Protein AF-0000000087538076 (afdb_homodimer)

InterPro domains:
  IPR010619 Threonine/serine exporter-like, N-terminal domain [PF06738] (10-247)
  IPR024528 Threonine/Serine exporter, ThrE [PF12821] (266-392)
  IPR050539 ThrE Dicarboxylate/Amino Acid Exporter [PTHR34390] (3-248)

Foldseek 3Di:
DPVQLVVVLLVLLLLQLLQQPDAFQVSLLLSVLLLVLQPWQAWDWDDASQKIWIWTAHPVGDIDIDMDGHDHHAHAQQLNFLSLVLSVVCNVPVDDSVVSVVSSCVSVPDDADDLVLLLLLQQLQLLLQLVQLPFDPLLSVLSNVLSNVCSVVLVVVVVPDDQLLQSLQVSLQVSLLSLVVCVVVVSGDQSPSSSLSNLLSQQCLVLQLSLLLCVLVVVNNNSVVSNVSRLSNLLSNLNSNLVNCVVVVPDDPDATHGHPDPVSNLVSLLSSLLSVLSNSVPDDCLSVLLSVLQSVLVVQLVVVCVVPVDLLQSLLQSLLSQLLSLVVVCVVVVGDSCSNRRSSSSVLRLSSLSNQLSNCVVVVPVVSNVVSVVVNVSSSVSSSNSNVVSVVVVVVVCVVVVHDDGCPRPVSNPPPPDDDD/DPVQLVVVLLVLLLLQLLQQPDDFQVSLQLSVLLLVLQPWQAWDWDDASFKIWIWTADPVGDIDIDMDGHDHHAHAQQLNFLSLVLSVVCNVPVDDSVVSVVSSCVSVPPDADDLVLLLLLQQLQLLLQLVQLAFDPLLSVLSNVLSNVLSVVLVVVVVVDVQLLQSLLQSLQVSLLSLVVCVVVVSGDDSPSSSLSNLLSQQCLVLQLSLLLCVVVVNNNNSVVSNVSRLSNLLSNLNNNVVNCVVVVPDDPDATHGHPDPVSNLVSLLSSLLSVLSNSVPDDCLSVLLSVLQSVLVVQLVVVCVVPVDLLQSLLQSLLSQLLSLVVVCVVVVGDSCSNRSSNSSVLRLSSLSNQLSNCVVVVPVVSNVVSVVVNVSSSVSNSNSNVVSVVVSVVVCVVVVHDDRCPRPVSNDPPPPDPD

Organism: NCBI:txid88431

Secondary structure (DSSP, 8-state):
--HHHHHHHHHHHHHHHHHTT--HHHHHHHHHHHHHHTT-SEEEEEEETTEEEEEEE-TTS-EEEEEEE-------HHHHHHHHHHHHHHHHH---HHHHHHHHHHHHTSPPPPHHHHHHHHHHHHHHHHHHTT--HHHHHHHHHHHHHHHHHHHHHHTT---HHHHHHHHHHHHHHHHHHHHHTTS-S-HHHHHHHHHHHH--HHHHHHHHHHHHTT-HHHHHHHHHHHHHHHHHHHHHHHHHHHHHT----PPP---S-HHHHHHHHHHHHHHHHHHTT--THHHHHHHHHHHHHHHHHHHHHHHS--HHHHHHHHHHHHHHHHHHHHHHHTS-HHHHHHHHTGGG--HHHHHHHHHHHHTT-HHHHHHHHHHHHHHHHHHHHHHHHHHHHHHHHHHHTT--S--TTTTS-S-------/--HHHHHHHHHHHHHHHHHTT--HHHHHHHHHHHHHHTT-SEEEEEEETTEEEEEEE-TTS-EEEEEEE-------HHHHHHHHHHHHHHHHH---HHHHHHHHHHHHTSPPPPHHHHHHHHHHHHHHHHHHTT--HHHHHHHHHHHHHHHHHHHHHHHH---HHHHHHHHHHHHHHHHHHHHHTTS-S-HHHHHHHHHHHH--HHHHHHHHHHHHTT-HHHHHHHHHHHHHHHHHHHHHHHHHHHHHT----PPP---S-HHHHHHHHHHHHHHHHHHTT--THHHHHHHHHHHHHHHHHHHHHHHS--HHHHHHHHHHHHHHHHHHHHHHHTS-HHHHHHHHTGGG--HHHHHHHHHHHHTT-HHHHHHHHHHHHHHHHHHHHHHHHHHHHHHHHHHHTT--S--TTGGGG--------

Solvent-accessible surface area (backbone atoms only — not comparable to full-atom values): 41420 Å² total; per-residue (Å²): 131,59,63,70,50,41,53,50,52,54,48,50,53,49,48,52,29,48,31,18,58,50,53,58,71,58,48,52,40,50,48,51,48,43,43,50,51,72,47,40,64,42,68,26,66,44,70,46,84,54,35,39,39,38,21,37,25,40,79,88,66,50,76,49,57,54,73,45,80,43,67,90,61,70,50,27,39,43,54,30,43,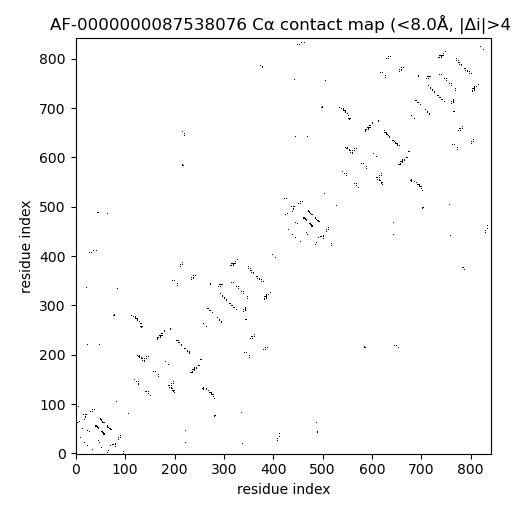52,48,52,51,46,50,52,47,41,41,73,63,53,61,51,53,65,57,48,49,52,56,49,50,55,57,74,67,48,82,74,82,58,68,66,50,45,47,49,9,34,28,28,24,12,23,17,32,10,38,22,30,46,34,50,73,56,30,34,53,52,25,35,53,44,19,49,46,46,45,57,52,43,58,58,41,58,79,74,43,86,49,51,36,60,49,34,15,51,51,30,21,54,42,40,45,53,45,52,49,32,38,77,70,64,58,34,82,54,61,59,25,34,49,51,11,44,44,54,65,70,39,45,37,60,34,36,53,50,8,49,45,28,39,69,70,68,35,43,68,47,10,48,53,26,34,50,50,28,50,42,29,24,41,13,30,28,48,15,35,49,52,38,27,64,74,65,73,52,84,80,83,70,76,85,46,67,32,87,46,62,68,56,29,44,51,22,42,21,44,12,29,35,9,42,26,37,57,31,42,42,60,74,70,56,35,56,54,20,23,52,39,23,31,50,23,50,50,45,24,53,54,41,31,70,77,46,86,34,71,47,60,15,40,17,54,20,30,24,47,38,40,43,50,12,51,52,49,16,63,76,67,72,38,62,38,62,68,40,30,60,33,18,46,50,85,72,46,57,36,66,33,49,35,42,25,34,34,16,59,76,69,70,35,66,67,49,24,52,55,26,44,51,53,36,50,37,47,50,49,18,35,42,52,12,37,48,52,33,49,53,48,49,50,52,52,30,52,74,68,73,44,89,83,77,60,67,72,68,74,59,68,61,74,81,78,75,74,82,128,130,59,63,69,50,39,54,51,50,55,47,49,53,50,49,52,29,48,32,18,56,50,53,58,71,60,49,51,40,50,49,51,48,43,44,49,52,72,48,40,66,41,67,47,76,48,71,48,85,52,35,38,38,40,38,37,23,41,79,88,66,50,75,49,58,50,51,42,55,43,67,91,61,68,52,28,40,42,54,29,43,51,48,51,51,48,50,52,46,41,41,74,63,53,62,52,52,66,57,46,49,52,55,49,50,54,59,73,67,47,82,73,82,60,67,66,51,45,47,49,8,34,27,30,23,13,23,17,33,11,38,23,29,46,33,50,71,56,30,33,53,52,27,35,53,43,19,49,46,45,44,58,50,43,59,58,41,55,79,73,40,86,45,52,36,60,49,33,15,52,49,32,21,55,43,40,45,52,45,51,51,33,36,76,70,63,56,36,80,55,61,56,25,35,48,50,11,44,43,54,65,68,37,45,37,61,32,36,51,51,7,50,42,28,39,75,70,67,36,51,68,47,8,48,43,25,33,49,51,27,51,42,27,23,40,14,30,28,49,15,37,49,53,36,27,65,74,66,72,52,86,80,82,70,75,82,48,68,32,89,46,63,70,54,30,44,51,22,42,22,44,12,27,33,10,42,26,36,57,32,41,41,61,75,70,57,34,56,52,19,22,52,39,24,33,51,24,48,50,46,23,53,54,40,29,70,76,46,86,34,70,47,60,15,39,16,53,20,30,25,48,36,41,43,50,12,52,52,50,16,63,76,66,74,38,62,36,64,68,39,31,61,31,18,45,49,86,71,47,56,35,67,33,49,35,43,25,33,33,16,49,76,69,69,34,69,68,50,26,51,56,27,44,52,52,35,52,46,47,47,50,19,34,37,51,12,37,48,52,32,51,54,50,50,49,52,51,31,54,74,68,74,45,87,85,76,59,66,74,68,70,62,66,60,75,83,76,75,73,84,121

Radius of gyration: 28.63 Å; Cα contacts (8 Å, |Δi|>4): 1433; chains: 2; bounding box: 67×78×79 Å

Nearest PDB structures (foldseek):
  6me7-assembly2_B  TM=1.342E-01  e=9.933E-01  Escherichia coli
  5sv0-assembly2_J  TM=1.977E-01  e=4.620E+00  Escherichia coli DH1
  8fbi-assembly1_A-3  TM=2.857E-01  e=5.546E+00  synthetic construct
  6me7-assembly2_B  TM=1.331E-01  e=7.066E-01  Escherichia coli

pLDDT: mean 87.01, std 11.73, range [17.33, 97.19]

Sequence (842 aa):
MNYNKIVQGILDIGEAMLQSGAENFRLEDSFYRMCRSYGFKRSDVFVIPSNIQVTVETPEGEIITQIRHIESSEPNFDQLDYLNNLCRYVCQHTPDENEMREKYLEVINREPQKRITRYAAGIMGGTGFAVFFGCNLRDAVIAFIVSVMIVAVGDWLAKRESNLLVYNGILAFISEVIIIGALKMGIAEHPDRIMIGIVMLLISGLSTTNGIRDLLQRDFISGFINIMNSFLGAAGIAFGIGLAIILFHEGYSDHFILNHSVPIQLLSCTVACTGFALWFKIRGKQVWYNSIGAFFTWAIYVAVYAVKPSNFMATMIAAGFVGFYAFIMSRVNKAPSTIFLTASVFPLIPGPNLYYVMYGCVSQDPQMVFDETIILLATCLAIAFGFIIVDVASRSIMHAMKREYHIGKSALNLPLIGGKKMNYNKIVQGILDIGEAMLQSGAENFRLEDSFYRMCRSYGFKRSDVFVIPSNIQVTVETPEGEIITQIRHIESSEPNFDQLDYLNNLCRYVCQHTPDENEMREKYLEVINREPQKRITRYAAGIMGGTGFAVFFGCNLRDAVIAFIVSVMIVAVGDWLAKRESNLLVYNGILAFISEVIIIGALKMGIAEHPDRIMIGIVMLLISGLSTTNGIRDLLQRDFISGFINIMNSFLGAAGIAFGIGLAIILFHEGYSDHFILNHSVPIQLLSCTVACTGFALWFKIRGKQVWYNSIGAFFTWAIYVAVYAVKPSNFMATMIAAGFVGFYAFIMSRVNKAPSTIFLTASVFPLIPGPNLYYVMYGCVSQDPQMVFDETIILLATCLAIAFGFIIVDVASRSIMHAMKREYHIGKSALNLPLIGGKK

Structure (mmCIF, N/CA/C/O backbone):
data_AF-0000000087538076-model_v1
#
loop_
_entity.id
_entity.type
_entity.pdbx_description
1 polymer 'Threonine/serine exporter family protein'
#
loop_
_atom_site.group_PDB
_atom_site.id
_atom_site.type_symbol
_atom_site.label_atom_id
_atom_site.label_alt_id
_atom_site.label_comp_id
_atom_site.label_asym_id
_atom_site.label_entity_id
_atom_site.label_seq_id
_atom_site.pdbx_PDB_ins_code
_atom_site.Cartn_x
_atom_site.Cartn_y
_atom_site.Cartn_z
_atom_site.occupancy
_atom_site.B_iso_or_equiv
_atom_site.auth_seq_id
_atom_site.auth_comp_id
_atom_site.auth_asym_id
_atom_site.auth_atom_id
_atom_site.pdbx_PDB_model_num
ATOM 1 N N . MET A 1 1 ? -38.938 -4.645 -2.133 1 84.25 1 MET A N 1
ATOM 2 C CA . MET A 1 1 ? -37.531 -5.027 -2.143 1 84.25 1 MET A CA 1
ATOM 3 C C . MET A 1 1 ? -36.906 -4.895 -0.751 1 84.25 1 MET A C 1
ATOM 5 O O . MET A 1 1 ? -37.125 -3.893 -0.067 1 84.25 1 MET A O 1
ATOM 9 N N . ASN A 1 2 ? -36.469 -6.043 -0.233 1 92.06 2 ASN A N 1
ATOM 10 C CA . ASN A 1 2 ? -35.781 -6.043 1.061 1 92.06 2 ASN A CA 1
ATOM 11 C C . ASN A 1 2 ? -34.312 -5.664 0.923 1 92.06 2 ASN A C 1
ATOM 13 O O . ASN A 1 2 ? -33.5 -6.5 0.558 1 92.06 2 ASN A O 1
ATOM 17 N N . TYR A 1 3 ? -34.031 -4.438 1.271 1 93.56 3 TYR A N 1
ATOM 18 C CA . TYR A 1 3 ? -32.688 -3.904 1.05 1 93.56 3 TYR A CA 1
ATOM 19 C C . TYR A 1 3 ? -31.672 -4.629 1.915 1 93.56 3 TYR A C 1
ATOM 21 O O . TYR A 1 3 ? -30.516 -4.785 1.52 1 93.56 3 TYR A O 1
ATOM 29 N N . ASN A 1 4 ? -32.062 -5.102 3.068 1 94.38 4 ASN A N 1
ATOM 30 C CA . ASN A 1 4 ? -31.141 -5.871 3.914 1 94.38 4 ASN A CA 1
ATOM 31 C C . ASN A 1 4 ? -30.688 -7.152 3.225 1 94.38 4 ASN A C 1
ATOM 33 O O . ASN A 1 4 ? -29.5 -7.492 3.256 1 94.38 4 ASN A O 1
ATOM 37 N N . LYS A 1 5 ? -31.641 -7.742 2.607 1 95.44 5 LYS A N 1
ATOM 38 C CA . LYS A 1 5 ? -31.328 -8.992 1.921 1 95.44 5 LYS A CA 1
ATOM 39 C C . LYS A 1 5 ? -30.562 -8.734 0.629 1 95.44 5 LYS A C 1
ATOM 41 O O . LYS A 1 5 ? -29.703 -9.531 0.235 1 95.44 5 LYS A O 1
ATOM 46 N N . ILE A 1 6 ? -30.859 -7.645 -0.021 1 95.44 6 ILE A N 1
ATOM 47 C CA . ILE A 1 6 ? -30.125 -7.258 -1.219 1 95.44 6 ILE A CA 1
ATOM 48 C C . ILE A 1 6 ? -28.656 -7.031 -0.868 1 95.44 6 ILE A C 1
ATOM 50 O O . ILE A 1 6 ? -27.75 -7.531 -1.557 1 95.44 6 ILE A O 1
ATOM 54 N N . VAL A 1 7 ? -28.391 -6.328 0.25 1 95.69 7 VAL A N 1
ATOM 55 C CA . VAL A 1 7 ? -27.016 -6.07 0.698 1 95.69 7 VAL A CA 1
ATOM 56 C C . VAL A 1 7 ? -26.344 -7.391 1.058 1 95.69 7 VAL A C 1
ATOM 58 O O . VAL A 1 7 ? -25.172 -7.598 0.734 1 95.69 7 VAL A O 1
ATOM 61 N N . GLN A 1 8 ? -27.078 -8.273 1.666 1 96.19 8 GLN A N 1
ATOM 62 C CA . GLN A 1 8 ? -26.547 -9.594 1.994 1 96.19 8 GLN A CA 1
ATOM 63 C C . GLN A 1 8 ? -26.125 -10.352 0.734 1 96.19 8 GLN A C 1
ATOM 65 O O . GLN A 1 8 ? -25.078 -10.984 0.704 1 96.19 8 GLN A O 1
ATOM 70 N N . GLY A 1 9 ? -27.031 -10.312 -0.247 1 95.62 9 GLY A N 1
ATOM 71 C CA . GLY A 1 9 ? -26.719 -10.961 -1.51 1 95.62 9 GLY A CA 1
ATOM 72 C C . GLY A 1 9 ? -25.484 -10.398 -2.191 1 95.62 9 GLY A C 1
ATOM 73 O O . GLY A 1 9 ? -24.656 -11.148 -2.717 1 95.62 9 GLY A O 1
ATOM 74 N N . ILE A 1 10 ? -25.359 -9.086 -2.211 1 95.62 10 ILE A N 1
ATOM 75 C CA . ILE A 1 10 ? -24.188 -8.414 -2.791 1 95.62 10 ILE A CA 1
ATOM 76 C C . ILE A 1 10 ? -22.922 -8.859 -2.059 1 95.62 10 ILE A C 1
ATOM 78 O O . ILE A 1 10 ? -21.906 -9.125 -2.688 1 95.62 10 ILE A O 1
ATOM 82 N N . LEU A 1 11 ? -23 -8.984 -0.754 1 96.31 11 LEU A N 1
ATOM 83 C CA . LEU A 1 11 ? -21.859 -9.414 0.056 1 96.31 11 LEU A CA 1
ATOM 84 C C . LEU A 1 11 ? -21.5 -10.867 -0.229 1 96.31 11 LEU A C 1
ATOM 86 O O . LEU A 1 11 ? -20.328 -11.242 -0.22 1 96.31 11 LEU A O 1
ATOM 90 N N . ASP A 1 12 ? -22.516 -11.68 -0.452 1 96.19 12 ASP A N 1
ATOM 91 C CA . ASP A 1 12 ? -22.25 -13.07 -0.811 1 96.19 12 ASP A CA 1
ATOM 92 C C . ASP A 1 12 ? -21.453 -13.164 -2.109 1 96.19 12 ASP A C 1
ATOM 94 O O . ASP A 1 12 ? -20.5 -13.938 -2.205 1 96.19 12 ASP A O 1
ATOM 98 N N . ILE A 1 13 ? -21.922 -12.375 -3.078 1 96.19 13 ILE A N 1
ATOM 99 C CA . ILE A 1 13 ? -21.234 -12.344 -4.363 1 96.19 13 ILE A CA 1
ATOM 100 C C . ILE A 1 13 ? -19.797 -11.875 -4.164 1 96.19 13 ILE A C 1
ATOM 102 O O . ILE A 1 13 ? -18.859 -12.492 -4.688 1 96.19 13 ILE A O 1
ATOM 106 N N . GLY A 1 14 ? -19.594 -10.828 -3.391 1 95.44 14 GLY A N 1
ATOM 107 C CA . GLY A 1 14 ? -18.266 -10.32 -3.115 1 95.44 14 GLY A CA 1
ATOM 108 C C . GLY A 1 14 ? -17.375 -11.32 -2.395 1 95.44 14 GLY A C 1
ATOM 109 O O . GLY A 1 14 ? -16.188 -11.453 -2.713 1 95.44 14 GLY A O 1
ATOM 110 N N . GLU A 1 15 ? -17.938 -11.969 -1.414 1 95.62 15 GLU A N 1
ATOM 111 C CA . GLU A 1 15 ? -17.203 -13 -0.675 1 95.62 15 GLU A CA 1
ATOM 112 C C . GLU A 1 15 ? -16.703 -14.102 -1.605 1 95.62 15 GLU A C 1
ATOM 114 O O . GLU A 1 15 ? -15.547 -14.5 -1.539 1 95.62 15 GLU A O 1
ATOM 119 N N . ALA A 1 16 ? -17.594 -14.531 -2.445 1 95 16 ALA A N 1
ATOM 120 C CA . ALA A 1 16 ? -17.25 -15.586 -3.389 1 95 16 ALA A CA 1
ATOM 121 C C . ALA A 1 16 ? -16.188 -15.117 -4.375 1 95 16 ALA A C 1
ATOM 123 O O . ALA A 1 16 ? -15.289 -15.875 -4.75 1 95 16 ALA A O 1
ATOM 124 N N . MET A 1 17 ? -16.281 -13.898 -4.785 1 94.19 17 MET A N 1
ATOM 125 C CA . MET A 1 17 ? -15.305 -13.336 -5.715 1 94.19 17 MET A CA 1
ATOM 126 C C .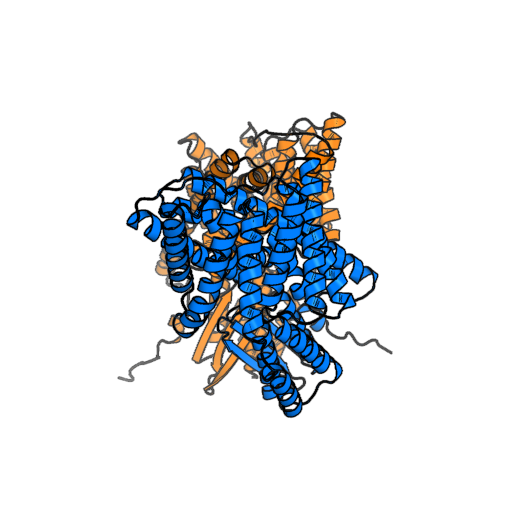 MET A 1 17 ? -13.922 -13.289 -5.074 1 94.19 17 MET A C 1
ATOM 128 O O . MET A 1 17 ? -12.93 -13.68 -5.695 1 94.19 17 MET A O 1
ATOM 132 N N . LEU A 1 18 ? -13.875 -12.836 -3.867 1 91.19 18 LEU A N 1
ATOM 133 C CA . LEU A 1 18 ? -12.602 -12.758 -3.154 1 91.19 18 LEU A CA 1
ATOM 134 C C . LEU A 1 18 ? -12 -14.141 -2.955 1 91.19 18 LEU A C 1
ATOM 136 O O . LEU A 1 18 ? -10.797 -14.336 -3.133 1 91.19 18 LEU A O 1
ATOM 140 N N . GLN A 1 19 ? -12.812 -15.055 -2.611 1 90.75 19 GLN A N 1
ATOM 141 C CA . GLN A 1 19 ? -12.359 -16.422 -2.398 1 90.75 19 GLN A CA 1
ATOM 142 C C . GLN A 1 19 ? -11.852 -17.047 -3.697 1 90.75 19 GLN A C 1
ATOM 144 O O . GLN A 1 19 ? -10.984 -17.922 -3.676 1 90.75 19 GLN A O 1
ATOM 149 N N . SER A 1 20 ? -12.422 -16.562 -4.789 1 91.5 20 SER A N 1
ATOM 150 C CA . SER A 1 20 ? -12.062 -17.109 -6.09 1 91.5 20 SER A CA 1
ATOM 151 C C . SER A 1 20 ? -10.836 -16.422 -6.668 1 91.5 20 SER A C 1
ATOM 153 O O . SER A 1 20 ? -10.383 -16.75 -7.766 1 91.5 20 SER A O 1
ATOM 155 N N . GLY A 1 21 ? -10.391 -15.391 -5.988 1 86.31 21 GLY A N 1
ATOM 156 C CA . GLY A 1 21 ? -9.125 -14.805 -6.398 1 86.31 21 GLY A CA 1
ATOM 157 C C . GLY A 1 21 ? -9.273 -13.414 -6.992 1 86.31 21 GLY A C 1
ATOM 158 O O . GLY A 1 21 ? -8.383 -12.938 -7.699 1 86.31 21 GLY A O 1
ATOM 159 N N . ALA A 1 22 ? -10.367 -12.766 -6.754 1 87.75 22 ALA A N 1
ATOM 160 C CA . ALA A 1 22 ? -10.578 -11.422 -7.277 1 87.75 22 ALA A CA 1
ATOM 161 C C . ALA A 1 22 ? -9.641 -10.422 -6.602 1 87.75 22 ALA A C 1
ATOM 163 O O . ALA A 1 22 ? -9.305 -10.57 -5.426 1 87.75 22 ALA A O 1
ATOM 164 N N . GLU A 1 23 ? -9.273 -9.453 -7.395 1 81.19 23 GLU A N 1
ATOM 165 C CA . GLU A 1 23 ? -8.5 -8.344 -6.832 1 81.19 23 GLU A CA 1
ATOM 166 C C . GLU A 1 23 ? -9.375 -7.43 -5.988 1 81.19 23 GLU A C 1
ATOM 168 O O . GLU A 1 23 ? -10.531 -7.176 -6.336 1 81.19 23 GLU A O 1
ATOM 173 N N . ASN A 1 24 ? -8.773 -6.898 -4.977 1 83.38 24 ASN A N 1
ATOM 174 C CA . ASN A 1 24 ? -9.531 -6.09 -4.027 1 83.38 24 ASN A CA 1
ATOM 175 C C . ASN A 1 24 ? -10.102 -4.84 -4.688 1 83.38 24 ASN A C 1
ATOM 177 O O . ASN A 1 24 ? -11.281 -4.516 -4.5 1 83.38 24 ASN A O 1
ATOM 181 N N . PHE A 1 25 ? -9.281 -4.164 -5.41 1 78.19 25 PHE A N 1
ATOM 182 C CA . PHE A 1 25 ? -9.734 -2.908 -5.996 1 78.19 25 PHE A CA 1
ATOM 183 C C . PHE A 1 25 ? -10.852 -3.154 -7 1 78.19 25 PHE A C 1
ATOM 185 O O . PHE A 1 25 ? -11.789 -2.355 -7.102 1 78.19 25 PHE A O 1
ATOM 192 N N . ARG A 1 26 ? -10.805 -4.211 -7.73 1 80.38 26 ARG A N 1
ATOM 193 C CA . ARG A 1 26 ? -11.852 -4.566 -8.688 1 80.38 26 ARG A CA 1
ATOM 194 C C . ARG A 1 26 ? -13.133 -4.965 -7.969 1 80.38 26 ARG A C 1
ATOM 196 O O . ARG A 1 26 ? -14.234 -4.664 -8.445 1 80.38 26 ARG A O 1
ATOM 203 N N . LEU A 1 27 ? -12.906 -5.656 -6.938 1 89.44 27 LEU A N 1
ATOM 204 C CA . LEU A 1 27 ? -14.062 -6.059 -6.148 1 89.44 27 LEU A CA 1
ATOM 205 C C . LEU A 1 27 ? -14.781 -4.84 -5.57 1 89.44 27 LEU A C 1
ATOM 207 O O . LEU A 1 27 ? -16.016 -4.781 -5.574 1 89.44 27 LEU A O 1
ATOM 211 N N . GLU A 1 28 ? -14.016 -3.895 -5.07 1 88.31 28 GLU A N 1
ATOM 212 C CA . GLU A 1 28 ? -14.609 -2.664 -4.555 1 88.31 28 GLU A CA 1
ATOM 213 C C . GLU A 1 28 ? -15.406 -1.938 -5.637 1 88.31 28 GLU A C 1
ATOM 215 O O . GLU A 1 28 ? -16.516 -1.471 -5.387 1 88.31 28 GLU A O 1
ATOM 220 N N . ASP A 1 29 ? -14.859 -1.877 -6.789 1 87.25 29 ASP A N 1
ATOM 221 C CA . ASP A 1 29 ? -15.531 -1.246 -7.922 1 87.25 29 ASP A CA 1
ATOM 222 C C . ASP A 1 29 ? -16.844 -1.963 -8.25 1 87.25 29 ASP A C 1
ATOM 224 O O . ASP A 1 29 ? -17.859 -1.319 -8.523 1 87.25 29 ASP A O 1
ATOM 228 N N . SER A 1 30 ? -16.781 -3.26 -8.227 1 90.56 30 SER A N 1
ATOM 229 C CA . SER A 1 30 ? -17.984 -4.051 -8.484 1 90.56 30 SER A CA 1
ATOM 230 C C . SER A 1 30 ? -19.062 -3.789 -7.441 1 90.56 30 SER A C 1
ATOM 232 O O . SER A 1 30 ? -20.25 -3.711 -7.77 1 90.56 30 SER A O 1
ATOM 234 N N . PHE A 1 31 ? -18.641 -3.648 -6.223 1 92.75 31 PHE A N 1
ATOM 235 C CA . PHE A 1 31 ? -19.562 -3.354 -5.133 1 92.75 31 PHE A CA 1
ATOM 236 C C . PHE A 1 31 ? -20.266 -2.021 -5.371 1 92.75 31 PHE A C 1
ATOM 238 O O . PHE A 1 31 ? -21.484 -1.938 -5.285 1 92.75 31 PHE A O 1
ATOM 245 N N . TYR A 1 32 ? -19.453 -1.021 -5.664 1 90.81 32 TYR A N 1
ATOM 246 C CA . TYR A 1 32 ? -20.031 0.305 -5.875 1 90.81 32 TYR A CA 1
ATOM 247 C C . TYR A 1 32 ? -21 0.303 -7.047 1 90.81 32 TYR A C 1
ATOM 249 O O . TYR A 1 32 ? -22.062 0.929 -6.984 1 90.81 32 TYR A O 1
ATOM 257 N N . ARG A 1 33 ? -20.688 -0.439 -8.094 1 90.5 33 ARG A N 1
ATOM 258 C CA . ARG A 1 33 ? -21.562 -0.517 -9.266 1 90.5 33 ARG A CA 1
ATOM 259 C C . ARG A 1 33 ? -22.875 -1.217 -8.93 1 90.5 33 ARG A C 1
ATOM 261 O O . ARG A 1 33 ? -23.938 -0.761 -9.328 1 90.5 33 ARG A O 1
ATOM 268 N N . MET A 1 34 ? -22.766 -2.293 -8.219 1 93.75 34 MET A N 1
ATOM 269 C CA . MET A 1 34 ? -23.969 -3.014 -7.832 1 93.75 34 MET A CA 1
ATOM 270 C C . MET A 1 34 ? -24.844 -2.166 -6.906 1 93.75 34 MET A C 1
ATOM 272 O O . MET A 1 34 ? -26.047 -2.084 -7.094 1 93.75 34 MET A O 1
ATOM 276 N N . CYS A 1 35 ? -24.203 -1.513 -5.961 1 92.69 35 CYS A N 1
ATOM 277 C CA . CYS A 1 35 ? -24.953 -0.668 -5.031 1 92.69 35 CYS A CA 1
ATOM 278 C C . CYS A 1 35 ? -25.609 0.493 -5.762 1 92.69 35 CYS A C 1
ATOM 280 O O . CYS A 1 35 ? -26.766 0.823 -5.488 1 92.69 35 CYS A O 1
ATOM 282 N N . ARG A 1 36 ? -24.938 1.064 -6.633 1 90.06 36 ARG A N 1
ATOM 283 C CA . ARG A 1 36 ? -25.469 2.176 -7.414 1 90.06 36 ARG A CA 1
ATOM 284 C C . ARG A 1 36 ? -26.672 1.733 -8.234 1 90.06 36 ARG A C 1
ATOM 286 O O . ARG A 1 36 ? -27.641 2.486 -8.383 1 90.06 36 ARG A O 1
ATOM 293 N N . SER A 1 37 ? -26.609 0.591 -8.797 1 92.31 37 SER A N 1
ATOM 294 C CA . SER A 1 37 ? -27.688 0.088 -9.633 1 92.31 37 SER A CA 1
ATOM 295 C C . SER A 1 37 ? -28.984 -0.047 -8.844 1 92.31 37 SER A C 1
ATOM 297 O O . SER A 1 37 ? -30.078 0.089 -9.398 1 92.31 37 SER A O 1
ATOM 299 N N . TYR A 1 38 ? -28.938 -0.262 -7.582 1 94 38 TYR A N 1
ATOM 300 C CA . TYR A 1 38 ? -30.125 -0.42 -6.75 1 94 38 TYR A CA 1
ATOM 301 C C . TYR A 1 38 ? -30.578 0.921 -6.184 1 94 38 TYR A C 1
ATOM 303 O O . TYR A 1 38 ? -31.547 0.987 -5.426 1 94 38 TYR A O 1
ATOM 311 N N . GLY A 1 39 ? -29.797 1.972 -6.418 1 90.62 39 GLY A N 1
ATOM 312 C CA . GLY A 1 39 ? -30.219 3.318 -6.066 1 90.62 39 GLY A CA 1
ATOM 313 C C . GLY A 1 39 ? -29.781 3.74 -4.68 1 90.62 39 GLY A C 1
ATOM 314 O O . GLY A 1 39 ? -30.375 4.637 -4.078 1 90.62 39 GLY A O 1
ATOM 315 N N . PHE A 1 40 ? -28.922 3.092 -4.113 1 92.5 40 PHE A N 1
ATOM 316 C CA . PHE A 1 40 ? -28.406 3.516 -2.816 1 92.5 40 PHE A CA 1
ATOM 317 C C . PHE A 1 40 ? -27.812 4.914 -2.902 1 92.5 40 PHE A C 1
ATOM 319 O O . PHE A 1 40 ? -27.094 5.227 -3.852 1 92.5 40 PHE A O 1
ATOM 326 N N . LYS A 1 41 ? -28.141 5.785 -1.904 1 89.06 41 LYS A N 1
ATOM 327 C CA . LYS A 1 41 ? -27.703 7.176 -1.906 1 89.06 41 LYS A CA 1
ATOM 328 C C . LYS A 1 41 ? -26.203 7.285 -1.593 1 89.06 41 LYS A C 1
ATOM 330 O O . LYS A 1 41 ? -25.5 8.086 -2.199 1 89.06 41 LYS A O 1
ATOM 335 N N . ARG A 1 42 ? -25.828 6.52 -0.578 1 89.69 42 ARG A N 1
ATOM 336 C CA . ARG A 1 42 ? -24.422 6.484 -0.15 1 89.69 42 ARG A CA 1
ATOM 337 C C . ARG A 1 42 ? -23.969 5.055 0.119 1 89.69 42 ARG A C 1
ATOM 339 O O . ARG A 1 42 ? -24.734 4.246 0.656 1 89.69 42 ARG A O 1
ATOM 346 N N . SER A 1 43 ? -22.859 4.797 -0.401 1 92.12 43 SER A N 1
ATOM 347 C CA . SER A 1 43 ? -22.281 3.48 -0.146 1 92.12 43 SER A CA 1
ATOM 348 C C . SER A 1 43 ? -20.812 3.584 0.227 1 92.12 43 SER A C 1
ATOM 350 O O . SER A 1 43 ? -20.062 4.344 -0.389 1 92.12 43 SER A O 1
ATOM 352 N N . ASP A 1 44 ? -20.438 3.014 1.273 1 92.38 44 ASP A N 1
ATOM 353 C CA . ASP A 1 44 ? -19.047 2.857 1.69 1 92.38 44 ASP A CA 1
ATOM 354 C C . ASP A 1 44 ? -18.672 1.384 1.77 1 92.38 44 ASP A C 1
ATOM 356 O O . ASP A 1 44 ? -19.281 0.613 2.51 1 92.38 44 ASP A O 1
ATOM 360 N N . VAL A 1 45 ? -17.719 1.081 0.987 1 91.81 45 VAL A N 1
ATOM 361 C CA . VAL A 1 45 ? -17.281 -0.306 0.926 1 91.81 45 VAL A CA 1
ATOM 362 C C . VAL A 1 45 ? -15.797 -0.386 1.272 1 91.81 45 VAL A C 1
ATOM 364 O O . VAL A 1 45 ? -14.992 0.41 0.778 1 91.81 45 VAL A O 1
ATOM 367 N N . PHE A 1 46 ? -15.492 -1.218 2.191 1 88.88 46 PHE A N 1
ATOM 368 C CA . PHE A 1 46 ? -14.109 -1.497 2.568 1 88.88 46 PHE A CA 1
ATOM 369 C C . PHE A 1 46 ? -13.805 -2.982 2.432 1 88.88 46 PHE A C 1
ATOM 371 O O . PHE A 1 46 ? -14.453 -3.818 3.061 1 88.88 46 PHE A O 1
ATOM 378 N N . VAL A 1 47 ? -12.742 -3.312 1.62 1 90.12 47 VAL A N 1
ATOM 379 C CA . VAL A 1 47 ? -12.438 -4.711 1.319 1 90.12 47 VAL A CA 1
ATOM 380 C C . VAL A 1 47 ? -10.969 -5 1.631 1 90.12 47 VAL A C 1
ATOM 382 O O . VAL A 1 47 ? -10.078 -4.289 1.164 1 90.12 47 VAL A O 1
ATOM 385 N N . ILE A 1 48 ? -10.688 -5.969 2.477 1 86.44 48 ILE A N 1
ATOM 386 C CA . ILE A 1 48 ? -9.383 -6.602 2.654 1 86.44 48 ILE A CA 1
ATOM 387 C C . ILE A 1 48 ? -9.516 -8.109 2.453 1 86.44 48 ILE A C 1
ATOM 389 O O . ILE A 1 48 ? -10.625 -8.648 2.443 1 86.44 48 ILE A O 1
ATOM 393 N N . PRO A 1 49 ? -8.469 -8.797 2.201 1 83.44 49 PRO A N 1
ATOM 394 C CA . PRO A 1 49 ? -8.57 -10.219 1.865 1 83.44 49 PRO A CA 1
ATOM 395 C C . PRO A 1 49 ? -9.336 -11.023 2.916 1 83.44 49 PRO A C 1
ATOM 397 O O . PRO A 1 49 ? -9.953 -12.031 2.59 1 83.44 49 PRO A O 1
ATOM 400 N N . SER A 1 50 ? -9.398 -10.539 4.094 1 87.25 50 SER A N 1
ATOM 401 C CA . SER A 1 50 ? -10 -11.336 5.16 1 87.25 50 SER A CA 1
ATOM 402 C C . SER A 1 50 ? -11.336 -10.75 5.609 1 87.25 50 SER A C 1
ATOM 404 O O . SER A 1 50 ? -12.016 -11.328 6.457 1 87.25 50 SER A O 1
ATOM 406 N N . ASN A 1 51 ? -11.672 -9.633 4.988 1 90.94 51 ASN A N 1
ATOM 407 C CA . ASN A 1 51 ? -12.844 -8.945 5.527 1 90.94 51 ASN A CA 1
ATOM 408 C C . ASN A 1 51 ? -13.461 -8 4.5 1 90.94 51 ASN A C 1
ATOM 410 O O . ASN A 1 51 ? -12.742 -7.324 3.76 1 90.94 51 ASN A O 1
ATOM 414 N N . ILE A 1 52 ? -14.844 -8.047 4.457 1 93.62 52 ILE A N 1
ATOM 415 C CA . ILE A 1 52 ? -15.602 -7.082 3.668 1 93.62 52 ILE A CA 1
ATOM 416 C C . ILE A 1 52 ? -16.578 -6.332 4.57 1 93.62 52 ILE A C 1
ATOM 418 O O . ILE A 1 52 ? -17.312 -6.945 5.355 1 93.62 52 ILE A O 1
ATOM 422 N N . GLN A 1 53 ? -16.578 -5.023 4.508 1 94 53 GLN A N 1
ATOM 423 C CA . GLN A 1 53 ? -17.5 -4.176 5.25 1 94 53 GLN A CA 1
ATOM 424 C C . GLN A 1 53 ? -18.25 -3.225 4.32 1 94 53 GLN A C 1
ATOM 426 O O . GLN A 1 53 ? -17.641 -2.6 3.447 1 94 53 GLN A O 1
ATOM 431 N N . VAL A 1 54 ? -19.578 -3.176 4.52 1 94.19 54 VAL A N 1
ATOM 432 C CA . VAL A 1 54 ? -20.375 -2.311 3.652 1 94.19 54 VAL A CA 1
ATOM 433 C C . VAL A 1 54 ? -21.375 -1.522 4.484 1 94.19 54 VAL A C 1
ATOM 435 O O . VAL A 1 54 ? -22.016 -2.074 5.387 1 94.19 54 VAL A O 1
ATOM 438 N N . THR A 1 55 ? -21.422 -0.239 4.34 1 94.75 55 THR A N 1
ATOM 439 C CA . THR A 1 55 ? -22.5 0.622 4.832 1 94.75 55 THR A CA 1
ATOM 440 C C . THR A 1 55 ? -23.188 1.333 3.676 1 94.75 55 THR A C 1
ATOM 442 O O . THR A 1 55 ? -22.531 1.971 2.846 1 94.75 55 THR A O 1
ATOM 445 N N . VAL A 1 56 ? -24.484 1.119 3.592 1 94.69 56 VAL A N 1
ATOM 446 C CA . VAL A 1 56 ? -25.234 1.748 2.51 1 94.69 56 VAL A CA 1
ATOM 447 C C . VAL A 1 56 ? -26.438 2.498 3.084 1 94.69 56 VAL A C 1
ATOM 449 O O . VAL A 1 56 ? -26.906 2.186 4.18 1 94.69 56 VAL A O 1
ATOM 452 N N . GLU A 1 57 ? -26.75 3.531 2.432 1 94.19 57 GLU A N 1
ATOM 453 C CA . GLU A 1 57 ? -27.969 4.27 2.738 1 94.19 57 GLU A CA 1
ATOM 454 C C . GLU A 1 57 ? -29.031 4.047 1.664 1 94.19 57 GLU A C 1
ATOM 456 O O . GLU A 1 57 ? -28.812 4.359 0.492 1 94.19 57 GLU A O 1
ATOM 461 N N . THR A 1 58 ? -30.203 3.482 2.07 1 93.06 58 THR A N 1
ATOM 462 C CA . THR A 1 58 ? -31.281 3.195 1.141 1 93.06 58 THR A CA 1
ATOM 463 C C . THR A 1 58 ? -31.938 4.488 0.65 1 93.06 58 THR A C 1
ATOM 465 O O . THR A 1 58 ? -31.734 5.551 1.233 1 93.06 58 THR A O 1
ATOM 468 N N . PRO A 1 59 ? -32.656 4.379 -0.426 1 90.31 59 PRO A N 1
ATOM 469 C CA . PRO A 1 59 ? -33.344 5.566 -0.909 1 90.31 59 PRO A CA 1
ATOM 470 C C . PRO A 1 59 ? -34.312 6.141 0.129 1 90.31 59 PRO A C 1
ATOM 472 O O . PRO A 1 59 ? -34.562 7.352 0.141 1 90.31 59 PRO A O 1
ATOM 475 N N . GLU A 1 60 ? -34.75 5.359 1.04 1 90.19 60 GLU A N 1
ATOM 476 C CA . GLU A 1 60 ? -35.688 5.777 2.08 1 90.19 60 GLU A CA 1
ATOM 477 C C . GLU A 1 60 ? -34.938 6.379 3.273 1 90.19 60 GLU A C 1
ATOM 479 O O . GLU A 1 60 ? -35.562 6.875 4.211 1 90.19 60 GLU A O 1
ATOM 484 N N . GLY A 1 61 ? -33.625 6.301 3.275 1 87.69 61 GLY A N 1
ATOM 485 C CA . GLY A 1 61 ? -32.812 6.949 4.312 1 87.69 61 GLY A CA 1
ATOM 486 C C . GLY A 1 61 ? -32.375 5.988 5.395 1 87.69 61 GLY A C 1
ATOM 487 O O . GLY A 1 61 ? -31.797 6.41 6.402 1 87.69 61 GLY A O 1
ATOM 488 N N . GLU A 1 62 ? -32.719 4.727 5.207 1 90.69 62 GLU A N 1
ATOM 489 C CA . GLU A 1 62 ? -32.25 3.721 6.156 1 90.69 62 GLU A CA 1
ATOM 490 C C . GLU A 1 62 ? -30.766 3.4 5.938 1 90.69 62 GLU A C 1
ATOM 492 O O . GLU A 1 62 ? -30.297 3.318 4.797 1 90.69 62 GLU A O 1
ATOM 497 N N . ILE A 1 63 ? -30.078 3.285 7.09 1 92.88 63 ILE A N 1
ATOM 498 C CA . ILE A 1 63 ? -28.656 2.973 7.016 1 92.88 63 ILE A CA 1
ATOM 499 C C . ILE A 1 63 ? -28.422 1.516 7.41 1 92.88 63 ILE A C 1
ATOM 501 O O . ILE A 1 63 ? -28.844 1.081 8.484 1 92.88 63 ILE A O 1
ATOM 505 N N . ILE A 1 64 ? -27.828 0.748 6.52 1 94.06 64 ILE A N 1
ATOM 506 C CA . ILE A 1 64 ? -27.578 -0.677 6.711 1 94.06 64 ILE A CA 1
ATOM 507 C C . ILE A 1 64 ? -26.078 -0.938 6.699 1 94.06 64 ILE A C 1
ATOM 509 O O . ILE A 1 64 ? -25.359 -0.467 5.809 1 94.06 64 ILE A O 1
ATOM 513 N N . THR A 1 65 ? -25.547 -1.599 7.73 1 94.56 65 THR A N 1
ATOM 514 C CA . THR A 1 65 ? -24.156 -2.01 7.797 1 94.56 65 THR A CA 1
ATOM 515 C C . THR A 1 65 ? -24.047 -3.52 7.984 1 94.56 65 THR A C 1
ATOM 517 O O . THR A 1 65 ? -24.703 -4.09 8.859 1 94.56 65 THR A O 1
ATOM 520 N N . GLN A 1 66 ? -23.281 -4.145 7.129 1 94.56 66 GLN A N 1
ATOM 521 C CA . GLN A 1 66 ? -23.047 -5.578 7.238 1 94.56 66 GLN A CA 1
ATOM 522 C C . GLN A 1 66 ? -21.578 -5.91 6.977 1 94.56 66 GLN A C 1
ATOM 524 O O . GLN A 1 66 ? -20.891 -5.195 6.238 1 94.56 66 GLN A O 1
ATOM 529 N N . ILE A 1 67 ? -21.094 -6.922 7.645 1 93.94 67 ILE A N 1
ATOM 530 C CA . ILE A 1 67 ? -19.703 -7.359 7.508 1 93.94 67 ILE A CA 1
ATOM 531 C C . ILE A 1 67 ? -19.672 -8.836 7.105 1 93.94 67 ILE A C 1
ATOM 533 O O . ILE A 1 67 ? -20.625 -9.57 7.34 1 93.94 67 ILE A O 1
ATOM 537 N N . ARG A 1 68 ? -18.594 -9.211 6.379 1 92.94 68 ARG A N 1
ATOM 538 C CA . ARG A 1 68 ? -18.328 -10.602 6.027 1 92.94 68 ARG A CA 1
ATOM 539 C C . ARG A 1 68 ? -16.891 -10.984 6.344 1 92.94 68 ARG A C 1
ATOM 541 O O . ARG A 1 68 ? -15.961 -10.227 6.043 1 92.94 68 ARG A O 1
ATOM 548 N N . HIS A 1 69 ? -16.781 -12.008 7.09 1 92.12 69 HIS A N 1
ATOM 549 C CA . HIS A 1 69 ? -15.461 -12.602 7.285 1 92.12 69 HIS A CA 1
ATOM 550 C C . HIS A 1 69 ? -15.141 -13.602 6.18 1 92.12 69 HIS A C 1
ATOM 552 O O . HIS A 1 69 ? -15.961 -14.469 5.859 1 92.12 69 HIS A O 1
ATOM 558 N N . ILE A 1 70 ? -13.977 -13.461 5.637 1 90.12 70 ILE A N 1
ATOM 559 C CA . ILE A 1 70 ? -13.602 -14.281 4.496 1 90.12 70 ILE A CA 1
ATOM 560 C C . ILE A 1 70 ? -12.523 -15.289 4.918 1 90.12 70 ILE A C 1
ATOM 562 O O . ILE A 1 70 ? -11.484 -14.898 5.461 1 90.12 70 ILE A O 1
ATOM 566 N N . GLU A 1 71 ? -12.766 -16.484 4.652 1 82.44 71 GLU A N 1
ATOM 567 C CA . GLU A 1 71 ? -11.766 -17.516 4.898 1 82.44 71 GLU A CA 1
ATOM 568 C C . GLU A 1 71 ? -10.836 -17.688 3.705 1 82.44 71 GLU A C 1
ATOM 570 O O . GLU A 1 71 ? -11.242 -17.5 2.559 1 82.44 71 GLU A O 1
ATOM 575 N N . SER A 1 72 ? -9.68 -17.938 4.043 1 76.25 72 SER A N 1
ATOM 576 C CA . SER A 1 72 ? -8.703 -18.141 2.982 1 76.25 72 SER A CA 1
ATOM 577 C C . SER A 1 72 ? -9.094 -19.328 2.105 1 76.25 72 SER A C 1
ATOM 579 O O . SER A 1 72 ? -9.594 -20.344 2.604 1 76.25 72 SER A O 1
ATOM 581 N N . SER A 1 73 ? -9.008 -19.062 0.747 1 75.94 73 SER A N 1
ATOM 582 C CA . SER A 1 73 ? -9.336 -20.125 -0.204 1 75.94 73 SER A CA 1
ATOM 583 C C . SER A 1 73 ? -8.367 -20.125 -1.384 1 75.94 73 SER A C 1
ATOM 585 O O . SER A 1 73 ? -7.582 -19.188 -1.55 1 75.94 73 SER A O 1
ATOM 587 N N . GLU A 1 74 ? -8.414 -21.25 -2.129 1 79.44 74 GLU A N 1
ATOM 588 C CA . GLU A 1 74 ? -7.629 -21.344 -3.359 1 79.44 74 GLU A CA 1
ATOM 589 C C . GLU A 1 74 ? -8.328 -20.609 -4.508 1 79.44 74 GLU A C 1
ATOM 591 O O . GLU A 1 74 ? -9.555 -20.656 -4.621 1 79.44 74 GLU A O 1
ATOM 596 N N . PRO A 1 75 ? -7.543 -20.078 -5.305 1 84.56 75 PRO A N 1
ATOM 597 C CA . PRO A 1 75 ? -8.148 -19.359 -6.434 1 84.56 75 PRO A CA 1
ATOM 598 C C . PRO A 1 75 ? -8.914 -20.297 -7.375 1 84.56 75 PRO A C 1
ATOM 600 O O . PRO A 1 75 ? -8.469 -21.422 -7.633 1 84.56 75 PRO A O 1
ATOM 603 N N . ASN A 1 76 ? -10.055 -19.938 -7.797 1 90.88 76 ASN A N 1
ATOM 604 C CA . ASN A 1 76 ? -10.898 -20.562 -8.805 1 90.88 76 ASN A CA 1
ATOM 605 C C . ASN A 1 76 ? -11.336 -19.547 -9.867 1 90.88 76 ASN A C 1
ATOM 607 O O . ASN A 1 76 ? -12.422 -18.984 -9.773 1 90.88 76 ASN A O 1
ATOM 611 N N . PHE A 1 77 ? -10.547 -19.516 -10.922 1 91.75 77 PHE A N 1
ATOM 612 C CA . PHE A 1 77 ? -10.75 -18.438 -11.883 1 91.75 77 PHE A CA 1
ATOM 613 C C . PHE A 1 77 ? -11.945 -18.719 -12.781 1 91.75 77 PHE A C 1
ATOM 615 O O . PHE A 1 77 ? -12.5 -17.812 -13.391 1 91.75 77 PHE A O 1
ATOM 622 N N . ASP A 1 78 ? -12.289 -19.984 -12.891 1 92.5 78 ASP A N 1
ATOM 623 C CA . ASP A 1 78 ? -13.539 -20.297 -13.586 1 92.5 78 ASP A CA 1
ATOM 624 C C . ASP A 1 78 ? -14.742 -19.703 -12.852 1 92.5 78 ASP A C 1
ATOM 626 O O . ASP A 1 78 ? -15.594 -19.062 -13.469 1 92.5 78 ASP A O 1
ATOM 630 N N . GLN A 1 79 ? -14.75 -19.953 -11.602 1 93.88 79 GLN A N 1
ATOM 631 C CA . GLN A 1 79 ? -15.812 -19.406 -10.766 1 93.88 79 GLN A CA 1
ATOM 632 C C . GLN A 1 79 ? -15.781 -17.875 -10.781 1 93.88 79 GLN A C 1
ATOM 634 O O . GLN A 1 79 ? -16.828 -17.234 -10.797 1 93.88 79 GLN A O 1
ATOM 639 N N . LEU A 1 80 ? -14.641 -17.344 -10.719 1 93.5 80 LEU A N 1
ATOM 640 C CA . LEU A 1 80 ? -14.484 -15.883 -10.734 1 93.5 80 LEU A CA 1
ATOM 641 C C . LEU A 1 80 ? -15.102 -15.289 -12 1 93.5 80 LEU A C 1
ATOM 643 O O . LEU A 1 80 ? -15.758 -14.25 -11.938 1 93.5 80 LEU A O 1
ATOM 647 N N . ASP A 1 81 ? -14.836 -15.953 -13.117 1 93.19 81 ASP A N 1
ATOM 648 C CA . ASP A 1 81 ? -15.383 -15.492 -14.391 1 93.19 81 ASP A CA 1
ATOM 649 C C . ASP A 1 81 ? -16.906 -15.453 -14.359 1 93.19 81 ASP A C 1
ATOM 651 O O . ASP A 1 81 ? -17.516 -14.469 -14.773 1 93.19 81 ASP A O 1
ATOM 655 N N . TYR A 1 82 ? -17.484 -16.422 -13.875 1 94.31 82 TYR A N 1
ATOM 656 C CA . TYR A 1 82 ? -18.953 -16.5 -13.82 1 94.31 82 TYR A CA 1
ATOM 657 C C . TYR A 1 82 ? -19.5 -15.531 -12.789 1 94.31 82 TYR A C 1
ATOM 659 O O . TYR A 1 82 ? -20.594 -14.984 -12.977 1 94.31 82 TYR A O 1
ATOM 667 N N . LEU A 1 83 ? -18.766 -15.352 -11.734 1 95.69 83 LEU A N 1
ATOM 668 C CA . LEU A 1 83 ? -19.188 -14.367 -10.734 1 95.69 83 LEU A CA 1
ATOM 669 C C . LEU A 1 83 ? -19.141 -12.953 -11.312 1 95.69 83 LEU A C 1
ATOM 671 O O . LEU A 1 83 ? -20.016 -12.133 -11.016 1 95.69 83 LEU A O 1
ATOM 675 N N . ASN A 1 84 ? -18.156 -12.727 -12.07 1 93.12 84 ASN A N 1
ATOM 676 C CA . ASN A 1 84 ? -18.062 -11.438 -12.758 1 93.12 84 ASN A CA 1
ATOM 677 C C . ASN A 1 84 ? -19.266 -11.219 -13.68 1 93.12 84 ASN A C 1
ATOM 679 O O . ASN A 1 84 ? -19.797 -10.109 -13.758 1 93.12 84 ASN A O 1
ATOM 683 N N . ASN A 1 85 ? -19.656 -12.227 -14.375 1 94 85 ASN A N 1
ATOM 684 C CA . ASN A 1 85 ? -20.844 -12.148 -15.227 1 94 85 ASN A CA 1
ATOM 685 C C . ASN A 1 85 ? -22.109 -11.914 -14.406 1 94 85 ASN A C 1
ATOM 687 O O . ASN A 1 85 ? -23.016 -11.203 -14.844 1 94 85 ASN A O 1
ATOM 691 N N . LEU A 1 86 ? -22.109 -12.5 -13.289 1 95.81 86 LEU A N 1
ATOM 692 C CA . LEU A 1 86 ? -23.25 -12.297 -12.398 1 95.81 86 LEU A CA 1
ATOM 693 C C . LEU A 1 86 ? -23.328 -10.844 -11.938 1 95.81 86 LEU A C 1
ATOM 695 O O . LEU A 1 86 ? -24.406 -10.266 -11.867 1 95.81 86 LEU A O 1
ATOM 699 N N . CYS A 1 87 ? -22.203 -10.281 -11.578 1 94.62 87 CYS A N 1
ATOM 700 C CA . CYS A 1 87 ? -22.172 -8.867 -11.203 1 94.62 87 CYS A CA 1
ATOM 701 C C . CYS A 1 87 ? -22.734 -7.992 -12.312 1 94.62 87 CYS A C 1
ATOM 703 O O . CYS A 1 87 ? -23.531 -7.098 -12.055 1 94.62 87 CYS A O 1
ATOM 705 N N . ARG A 1 88 ? -22.328 -8.266 -13.516 1 91.56 88 ARG A N 1
ATOM 706 C CA . ARG A 1 88 ? -22.828 -7.508 -14.664 1 91.56 88 ARG A CA 1
ATOM 707 C C . ARG A 1 88 ? -24.344 -7.676 -14.82 1 91.56 88 ARG A C 1
ATOM 709 O O . ARG A 1 88 ? -25.047 -6.711 -15.102 1 91.56 88 ARG A O 1
ATOM 716 N N . TYR A 1 89 ? -24.734 -8.844 -14.648 1 95.5 89 TYR A N 1
ATOM 717 C CA . TYR A 1 89 ? -26.172 -9.133 -14.719 1 95.5 89 TYR A CA 1
ATOM 718 C C . TYR A 1 89 ? -26.938 -8.344 -13.672 1 95.5 89 TYR A C 1
ATOM 720 O O . TYR A 1 89 ? -27.984 -7.758 -13.969 1 95.5 89 TYR A O 1
ATOM 728 N N . VAL A 1 90 ? -26.406 -8.312 -12.469 1 95.5 90 VAL A N 1
ATOM 729 C CA . VAL A 1 90 ? -27.047 -7.621 -11.359 1 95.5 90 VAL A CA 1
ATOM 730 C C . VAL A 1 90 ? -27.109 -6.125 -11.648 1 95.5 90 VAL A C 1
ATOM 732 O O . VAL A 1 90 ? -28.125 -5.473 -11.383 1 95.5 90 VAL A O 1
ATOM 735 N N . CYS A 1 91 ? -26.125 -5.605 -12.18 1 93.12 91 CYS A N 1
ATOM 736 C CA . CYS A 1 91 ? -26.078 -4.184 -12.5 1 93.12 91 CYS A CA 1
ATOM 737 C C . CYS A 1 91 ? -27.062 -3.834 -13.602 1 93.12 91 CYS A C 1
ATOM 739 O O . CYS A 1 91 ? -27.688 -2.773 -13.57 1 93.12 91 CYS A O 1
ATOM 741 N N . GLN A 1 92 ? -27.266 -4.727 -14.508 1 93.44 92 GLN A N 1
ATOM 742 C CA . GLN A 1 92 ? -28.109 -4.457 -15.68 1 93.44 92 GLN A CA 1
ATOM 743 C C . GLN A 1 92 ? -29.578 -4.695 -15.367 1 93.44 92 GLN A C 1
ATOM 745 O O . GLN A 1 92 ? -30.438 -3.961 -15.844 1 93.44 92 GLN A O 1
ATOM 750 N N . HIS A 1 93 ? -29.844 -5.641 -14.508 1 95.12 93 HIS A N 1
ATOM 751 C CA . HIS A 1 93 ? -31.234 -6.066 -14.367 1 95.12 93 HIS A CA 1
ATOM 752 C C . HIS A 1 93 ? -31.766 -5.73 -12.977 1 95.12 93 HIS A C 1
ATOM 754 O O . HIS A 1 93 ? -32.969 -5.746 -12.758 1 95.12 93 HIS A O 1
ATOM 760 N N . THR A 1 94 ? -30.969 -5.477 -12.023 1 94.81 94 THR A N 1
ATOM 761 C CA . THR A 1 94 ? -31.344 -5.152 -10.656 1 94.81 94 THR A CA 1
ATOM 762 C C . THR A 1 94 ? -32.375 -6.145 -10.133 1 94.81 94 THR A C 1
ATOM 764 O O . THR A 1 94 ? -33.469 -5.75 -9.695 1 94.81 94 THR A O 1
ATOM 767 N N . PRO A 1 95 ? -32 -7.367 -10.133 1 95.25 95 PRO A N 1
ATOM 768 C CA . PRO A 1 95 ? -32.938 -8.398 -9.672 1 95.25 95 PRO A CA 1
ATOM 769 C C . PRO A 1 95 ? -33.312 -8.258 -8.195 1 95.25 95 PRO A C 1
ATOM 771 O O . PRO A 1 95 ? -32.594 -7.578 -7.445 1 95.25 95 PRO A O 1
ATOM 774 N N . ASP A 1 96 ? -34.406 -8.875 -7.801 1 95.25 96 ASP A N 1
ATOM 775 C CA . ASP A 1 96 ? -34.781 -8.875 -6.391 1 95.25 96 ASP A CA 1
ATOM 776 C C . ASP A 1 96 ? -33.938 -9.875 -5.594 1 95.25 96 ASP A C 1
ATOM 778 O O . ASP A 1 96 ? -33.094 -10.562 -6.156 1 95.25 96 ASP A O 1
ATOM 782 N N . GLU A 1 97 ? -34.188 -9.914 -4.281 1 94.88 97 GLU A N 1
ATOM 783 C CA . GLU A 1 97 ? -33.344 -10.727 -3.387 1 94.88 97 GLU A CA 1
ATOM 784 C C . GLU A 1 97 ? -33.469 -12.211 -3.734 1 94.88 97 GLU A C 1
ATOM 786 O O . GLU A 1 97 ? -32.469 -12.938 -3.664 1 94.88 97 GLU A O 1
ATOM 791 N N . ASN A 1 98 ? -34.562 -12.688 -4.09 1 95.56 98 ASN A N 1
ATOM 792 C CA . ASN A 1 98 ? -34.781 -14.102 -4.398 1 95.56 98 ASN A CA 1
ATOM 793 C C . ASN A 1 98 ? -34.125 -14.492 -5.719 1 95.56 98 ASN A C 1
ATOM 795 O O . ASN A 1 98 ? -33.438 -15.508 -5.797 1 95.56 98 ASN A O 1
ATOM 799 N N . GLU A 1 99 ? -34.312 -13.703 -6.695 1 96.19 99 GLU A N 1
ATOM 800 C CA . GLU A 1 99 ? -33.688 -13.953 -7.988 1 96.19 99 GLU A CA 1
ATOM 801 C C . GLU A 1 99 ? -32.156 -13.883 -7.887 1 96.19 99 GLU A C 1
ATOM 803 O O . GLU A 1 99 ? -31.438 -14.703 -8.477 1 96.19 99 GLU A O 1
ATOM 808 N N . MET A 1 100 ? -31.672 -12.891 -7.23 1 96 100 MET A N 1
ATOM 809 C CA . MET A 1 100 ? -30.234 -12.758 -7.02 1 96 100 MET A CA 1
ATOM 810 C C . MET A 1 100 ? -29.672 -14.008 -6.352 1 96 100 MET A C 1
ATOM 812 O O . MET A 1 100 ? -28.609 -14.5 -6.746 1 96 100 MET A O 1
ATOM 816 N N . ARG A 1 101 ? -30.344 -14.508 -5.395 1 95.88 101 ARG A N 1
ATOM 817 C CA . ARG A 1 101 ? -29.906 -15.695 -4.668 1 95.88 101 ARG A CA 1
ATOM 818 C C . ARG A 1 101 ? -29.906 -16.922 -5.574 1 95.88 101 ARG A C 1
ATOM 820 O O . ARG A 1 101 ? -29 -17.75 -5.516 1 95.88 101 ARG A O 1
ATOM 827 N N . GLU A 1 102 ? -30.891 -17.047 -6.348 1 96.19 102 GLU A N 1
ATOM 828 C CA . GLU A 1 102 ? -30.984 -18.172 -7.27 1 96.19 102 GLU A CA 1
ATOM 829 C C . GLU A 1 102 ? -29.828 -18.172 -8.266 1 96.19 102 GLU A C 1
ATOM 831 O O . GLU A 1 102 ? -29.219 -19.203 -8.516 1 96.19 102 GLU A O 1
ATOM 836 N N . LYS A 1 103 ? -29.578 -17.016 -8.82 1 96.31 103 LYS A N 1
ATOM 837 C CA . LYS A 1 103 ? -28.484 -16.891 -9.773 1 96.31 103 LYS A CA 1
ATOM 838 C C . LYS A 1 103 ? -27.141 -17.141 -9.102 1 96.31 103 LYS A C 1
ATOM 840 O O . LYS A 1 103 ? -26.234 -17.75 -9.688 1 96.31 103 LYS A O 1
ATOM 845 N N . TYR A 1 104 ? -27.016 -16.656 -7.875 1 96.94 104 TYR A N 1
ATOM 846 C CA . TYR A 1 104 ? -25.812 -16.875 -7.09 1 96.94 104 TYR A CA 1
ATOM 847 C C . TYR A 1 104 ? -25.562 -18.359 -6.867 1 96.94 104 TYR A C 1
ATOM 849 O O . TYR A 1 104 ? -24.453 -18.859 -7.07 1 96.94 104 TYR A O 1
ATOM 857 N N . LEU A 1 105 ? -26.578 -19.094 -6.496 1 96.19 105 LEU A N 1
ATOM 858 C CA . LEU A 1 105 ? -26.469 -20.516 -6.215 1 96.19 105 LEU A CA 1
ATOM 859 C C . LEU A 1 105 ? -26.156 -21.297 -7.484 1 96.19 105 LEU A C 1
ATOM 861 O O . LEU A 1 105 ? -25.453 -22.312 -7.445 1 96.19 105 LEU A O 1
ATOM 865 N N . GLU A 1 106 ? -26.641 -20.812 -8.57 1 95 106 GLU A N 1
ATOM 866 C CA . GLU A 1 106 ? -26.344 -21.453 -9.844 1 95 106 GLU A CA 1
ATOM 867 C C . GLU A 1 106 ? -24.844 -21.391 -10.148 1 95 106 GLU A C 1
ATOM 869 O O . GLU A 1 106 ? -24.266 -22.344 -10.664 1 95 106 GLU A O 1
ATOM 874 N N . VAL A 1 107 ? -24.219 -20.281 -9.828 1 94.75 107 VAL A N 1
ATOM 875 C CA . VAL A 1 107 ? -22.797 -20.078 -10.117 1 94.75 107 VAL A CA 1
ATOM 876 C C . VAL A 1 107 ? -21.953 -20.906 -9.156 1 94.75 107 VAL A C 1
ATOM 878 O O . VAL A 1 107 ? -21 -21.578 -9.57 1 94.75 107 VAL A O 1
ATOM 881 N N . ILE A 1 108 ? -22.312 -20.969 -7.871 1 93.56 108 ILE A N 1
ATOM 882 C CA . ILE A 1 108 ? -21.516 -21.609 -6.836 1 93.56 108 ILE A CA 1
ATOM 883 C C . ILE A 1 108 ? -21.609 -23.141 -6.984 1 93.56 108 ILE A C 1
ATOM 885 O O . ILE A 1 108 ? -20.672 -23.859 -6.676 1 93.56 108 ILE A O 1
ATOM 889 N N . ASN A 1 109 ? -22.719 -23.578 -7.516 1 92.31 109 ASN A N 1
ATOM 890 C CA . ASN A 1 109 ? -22.953 -25.016 -7.594 1 92.31 109 ASN A CA 1
ATOM 891 C C . ASN A 1 109 ? -22.562 -25.578 -8.953 1 92.31 109 ASN A C 1
ATOM 893 O O . ASN A 1 109 ? -22.891 -26.719 -9.289 1 92.31 109 ASN A O 1
ATOM 897 N N . ARG A 1 110 ? -21.844 -24.812 -9.648 1 89.44 110 ARG A N 1
ATOM 898 C CA . ARG A 1 110 ? -21.359 -25.312 -10.938 1 89.44 110 ARG A CA 1
ATOM 899 C C . ARG A 1 110 ? -20.406 -26.484 -10.75 1 89.44 110 ARG A C 1
ATOM 901 O O . ARG A 1 110 ? -19.734 -26.594 -9.727 1 89.44 110 ARG A O 1
ATOM 908 N N . GLU A 1 111 ? -20.281 -27.375 -11.734 1 88 111 GLU A N 1
ATOM 909 C CA . GLU A 1 111 ? -19.453 -28.578 -11.648 1 88 111 GLU A CA 1
ATOM 910 C C . GLU A 1 111 ? -17.969 -28.234 -11.516 1 88 111 GLU A C 1
ATOM 912 O O . GLU A 1 111 ? -17.453 -27.438 -12.297 1 88 111 GLU A O 1
ATOM 917 N N . PRO A 1 112 ? -17.438 -28.828 -10.508 1 85.94 112 PRO A N 1
ATOM 918 C CA . PRO A 1 112 ? -16 -28.578 -10.32 1 85.94 112 PRO A CA 1
ATOM 919 C C . PRO A 1 112 ? -15.141 -29.234 -11.406 1 85.94 112 PRO A C 1
ATOM 921 O O . PRO A 1 112 ? -15.617 -30.094 -12.141 1 85.94 112 PRO A O 1
ATOM 924 N N . GLN A 1 113 ? -13.969 -28.734 -11.523 1 86.38 113 GLN A N 1
ATOM 925 C CA . GLN A 1 113 ? -12.992 -29.281 -12.461 1 86.38 113 GLN A CA 1
ATOM 926 C C . GLN A 1 113 ? -12.664 -30.734 -12.117 1 86.38 113 GLN A C 1
ATOM 928 O O . GLN A 1 113 ? -12.641 -31.109 -10.945 1 86.38 113 GLN A O 1
ATOM 933 N N . LYS A 1 114 ? -12.344 -31.516 -13.133 1 89.81 114 LYS A N 1
ATOM 934 C CA . LYS A 1 114 ? -12.031 -32.938 -12.938 1 89.81 114 LYS A CA 1
ATOM 935 C C . LYS A 1 114 ? -10.695 -33.125 -12.227 1 89.81 114 LYS A C 1
ATOM 937 O O . LYS A 1 114 ? -9.789 -32.281 -12.391 1 89.81 114 LYS A O 1
ATOM 942 N N . ARG A 1 115 ? -10.578 -34.156 -11.547 1 89.25 115 ARG A N 1
ATOM 943 C CA . ARG A 1 115 ? -9.375 -34.438 -10.766 1 89.25 115 ARG A CA 1
ATOM 944 C C . ARG A 1 115 ? -8.172 -34.656 -11.672 1 89.25 115 ARG A C 1
ATOM 946 O O . ARG A 1 115 ? -7.051 -34.312 -11.32 1 89.25 115 ARG A O 1
ATOM 953 N N . ILE A 1 116 ? -8.422 -35.219 -12.734 1 92.81 116 ILE A N 1
ATOM 954 C CA . ILE A 1 116 ? -7.34 -35.531 -13.664 1 92.81 116 ILE A CA 1
ATOM 955 C C . ILE A 1 116 ? -6.688 -34.219 -14.148 1 92.81 116 ILE A C 1
ATOM 957 O O . ILE A 1 116 ? -5.477 -34.188 -14.375 1 92.81 116 ILE A O 1
ATOM 961 N N . THR A 1 117 ? -7.516 -33.25 -14.266 1 93 117 THR A N 1
ATOM 962 C CA . THR A 1 117 ? -6.988 -31.953 -14.703 1 93 117 THR A CA 1
ATOM 963 C C . THR A 1 117 ? -6.047 -31.375 -13.656 1 93 117 THR A C 1
ATOM 965 O O . THR A 1 117 ? -5.066 -30.703 -13.992 1 93 117 THR A O 1
ATOM 968 N N . ARG A 1 118 ? -6.285 -31.656 -12.469 1 90.88 118 ARG A N 1
ATOM 969 C CA . ARG A 1 118 ? -5.426 -31.188 -11.391 1 90.88 118 ARG A CA 1
ATOM 970 C C . ARG A 1 118 ? -4.062 -31.875 -11.43 1 90.88 118 ARG A C 1
ATOM 972 O O . ARG A 1 118 ? -3.035 -31.219 -11.203 1 90.88 118 ARG A O 1
ATOM 979 N N . TYR A 1 119 ? -4.102 -33.125 -11.664 1 93.44 119 TYR A N 1
ATOM 980 C CA . TYR A 1 119 ? -2.85 -33.844 -11.797 1 93.44 119 TYR A CA 1
ATOM 981 C C . TYR A 1 119 ? -2.057 -33.344 -13.008 1 93.44 119 TYR A C 1
ATOM 983 O O . TYR A 1 119 ? -0.844 -33.156 -12.914 1 93.44 119 TYR A O 1
ATOM 991 N N . ALA A 1 120 ? -2.764 -33.188 -14.062 1 95.25 120 ALA A N 1
ATOM 992 C CA . ALA A 1 120 ? -2.1 -32.688 -15.258 1 95.25 120 ALA A CA 1
ATOM 993 C C . ALA A 1 120 ? -1.495 -31.297 -15 1 95.25 120 ALA A C 1
ATOM 995 O O . ALA A 1 120 ? -0.393 -31 -15.461 1 95.25 120 ALA A O 1
ATOM 996 N N . ALA A 1 121 ? -2.232 -30.516 -14.289 1 93.69 121 ALA A N 1
ATOM 997 C CA . ALA A 1 121 ? -1.778 -29.172 -13.961 1 93.69 121 ALA A CA 1
ATOM 998 C C . ALA A 1 121 ? -0.485 -29.219 -13.148 1 93.69 121 ALA A C 1
ATOM 1000 O O . ALA A 1 121 ? 0.481 -28.516 -13.477 1 93.69 121 ALA A O 1
ATOM 1001 N N . GLY A 1 122 ? -0.445 -30 -12.133 1 92.88 122 GLY A N 1
ATOM 1002 C CA . GLY A 1 122 ? 0.734 -30.125 -11.289 1 92.88 122 GLY A CA 1
ATOM 1003 C C . GLY A 1 122 ? 1.946 -30.641 -12.039 1 92.88 122 GLY A C 1
ATOM 1004 O O . GLY A 1 122 ? 3.057 -30.141 -11.859 1 92.88 122 GLY A O 1
ATOM 1005 N N . ILE A 1 123 ? 1.683 -31.641 -12.812 1 94.12 123 ILE A N 1
ATOM 1006 C CA . ILE A 1 123 ? 2.76 -32.25 -13.57 1 94.12 123 ILE A CA 1
ATOM 1007 C C . ILE A 1 123 ? 3.33 -31.266 -14.578 1 94.12 123 ILE A C 1
ATOM 1009 O O . ILE A 1 123 ? 4.547 -31.094 -14.68 1 94.12 123 ILE A O 1
ATOM 1013 N N . MET A 1 124 ? 2.467 -30.641 -15.297 1 94.88 124 MET A N 1
ATOM 1014 C CA . MET A 1 124 ? 2.902 -29.656 -16.281 1 94.88 124 MET A CA 1
ATOM 1015 C C . MET A 1 124 ? 3.631 -28.5 -15.617 1 94.88 124 MET A C 1
ATOM 1017 O O . MET A 1 124 ? 4.656 -28.031 -16.109 1 94.88 124 MET A O 1
ATOM 1021 N N . GLY A 1 125 ? 3.084 -28.031 -14.562 1 92.75 125 GLY A N 1
ATOM 1022 C CA . GLY A 1 125 ? 3.701 -26.922 -13.852 1 92.75 125 GLY A CA 1
ATOM 1023 C C . GLY A 1 125 ? 5.059 -27.266 -13.266 1 92.75 125 GLY A C 1
ATOM 1024 O O . GLY A 1 125 ? 6.059 -26.609 -13.57 1 92.75 125 GLY A O 1
ATOM 1025 N N . GLY A 1 126 ? 5.129 -28.312 -12.477 1 91.88 126 GLY A N 1
ATOM 1026 C CA . GLY A 1 126 ? 6.352 -28.703 -11.805 1 91.88 126 GLY A CA 1
ATOM 1027 C C . GLY A 1 126 ? 7.434 -29.188 -12.758 1 91.88 126 GLY A C 1
ATOM 1028 O O . GLY A 1 126 ? 8.562 -28.688 -12.719 1 91.88 126 GLY A O 1
ATOM 1029 N N . THR A 1 127 ? 7.098 -30.078 -13.648 1 93.06 127 THR A N 1
ATOM 1030 C CA . THR A 1 127 ? 8.07 -30.625 -14.586 1 93.06 127 THR A CA 1
ATOM 1031 C C . THR A 1 127 ? 8.453 -29.578 -15.633 1 93.06 127 THR A C 1
ATOM 1033 O O . THR A 1 127 ? 9.617 -29.516 -16.047 1 93.06 127 THR A O 1
ATOM 1036 N N . GLY A 1 128 ? 7.484 -28.812 -16.047 1 93.69 128 GLY A N 1
ATOM 1037 C CA . GLY A 1 128 ? 7.781 -27.766 -17 1 93.69 128 GLY A CA 1
ATOM 1038 C C . GLY A 1 128 ? 8.82 -26.781 -16.484 1 93.69 128 GLY A C 1
ATOM 1039 O O . GLY A 1 128 ? 9.789 -26.469 -17.188 1 93.69 128 GLY A O 1
ATOM 1040 N N . PHE A 1 129 ? 8.688 -26.359 -15.289 1 92.12 129 PHE A N 1
ATOM 1041 C CA . PHE A 1 129 ? 9.625 -25.391 -14.734 1 92.12 129 PHE A CA 1
ATOM 1042 C C . PHE A 1 129 ? 10.945 -26.062 -14.375 1 92.12 129 PHE A C 1
ATOM 1044 O O . PHE A 1 129 ? 12 -25.422 -14.406 1 92.12 129 PHE A O 1
ATOM 1051 N N . ALA A 1 130 ? 10.891 -27.344 -14.055 1 92.44 130 ALA A N 1
ATOM 1052 C CA . ALA A 1 130 ? 12.148 -28.047 -13.844 1 92.44 130 ALA A CA 1
ATOM 1053 C C . ALA A 1 130 ? 13 -28.031 -15.109 1 92.44 130 ALA A C 1
ATOM 1055 O O . ALA A 1 130 ? 14.203 -27.781 -15.047 1 92.44 130 ALA A O 1
ATOM 1056 N N . VAL A 1 131 ? 12.383 -28.312 -16.188 1 92.88 131 VAL A N 1
ATOM 1057 C CA . VAL A 1 131 ? 13.094 -28.297 -17.453 1 92.88 131 VAL A CA 1
ATOM 1058 C C . VAL A 1 131 ? 13.516 -26.859 -17.781 1 92.88 131 VAL A C 1
ATOM 1060 O O . VAL A 1 131 ? 14.609 -26.641 -18.312 1 92.88 131 VAL A O 1
ATOM 1063 N N . PHE A 1 132 ? 12.664 -25.938 -17.422 1 93.19 132 PHE A N 1
ATOM 1064 C CA . PHE A 1 132 ? 12.945 -24.516 -17.625 1 93.19 132 PHE A CA 1
ATOM 1065 C C . PHE A 1 132 ? 14.227 -24.109 -16.906 1 93.19 132 PHE A C 1
ATOM 1067 O O . PHE A 1 132 ? 15.023 -23.328 -17.422 1 93.19 132 PHE A O 1
ATOM 1074 N N . PHE A 1 133 ? 14.383 -24.703 -15.75 1 90.56 133 PHE A N 1
ATOM 1075 C CA . PHE A 1 133 ? 15.547 -24.359 -14.938 1 90.56 133 PHE A CA 1
ATOM 1076 C C . PHE A 1 133 ? 16.703 -25.312 -15.219 1 90.56 133 PHE A C 1
ATOM 1078 O O . PHE A 1 133 ? 17.547 -25.547 -14.352 1 90.56 133 PHE A O 1
ATOM 1085 N N . GLY A 1 134 ? 16.719 -26.031 -16.266 1 88.81 134 GLY A N 1
ATOM 1086 C CA . GLY A 1 134 ? 17.906 -26.703 -16.781 1 88.81 134 GLY A CA 1
ATOM 1087 C C . GLY A 1 134 ? 17.938 -28.188 -16.469 1 88.81 134 GLY A C 1
ATOM 1088 O O . GLY A 1 134 ? 19 -28.812 -16.516 1 88.81 134 GLY A O 1
ATOM 1089 N N . CYS A 1 135 ? 16.844 -28.766 -16.156 1 90.5 135 CYS A N 1
ATOM 1090 C CA . CYS A 1 135 ? 16.812 -30.203 -15.891 1 90.5 135 CYS A CA 1
ATOM 1091 C C . CYS A 1 135 ? 16.953 -31 -17.188 1 90.5 135 CYS A C 1
ATOM 1093 O O . CYS A 1 135 ? 16.438 -30.594 -18.234 1 90.5 135 CYS A O 1
ATOM 1095 N N . ASN A 1 136 ? 17.781 -32.031 -17.078 1 90.19 136 ASN A N 1
ATOM 1096 C CA . ASN A 1 136 ? 17.875 -32.969 -18.203 1 90.19 136 ASN A CA 1
ATOM 1097 C C . ASN A 1 136 ? 16.703 -33.938 -18.203 1 90.19 136 ASN A C 1
ATOM 1099 O O . ASN A 1 136 ? 15.789 -33.844 -17.391 1 90.19 136 ASN A O 1
ATOM 1103 N N . LEU A 1 137 ? 16.75 -34.812 -19.141 1 90.81 137 LEU A N 1
ATOM 1104 C CA . LEU A 1 137 ? 15.641 -35.75 -19.312 1 90.81 137 LEU A CA 1
ATOM 1105 C C . LEU A 1 137 ? 15.5 -36.656 -18.078 1 90.81 137 LEU A C 1
ATOM 1107 O O . LEU A 1 137 ? 14.391 -36.906 -17.625 1 90.81 137 LEU A O 1
ATOM 1111 N N . ARG A 1 138 ? 16.641 -37.094 -17.547 1 92.75 138 ARG A N 1
ATOM 1112 C CA . ARG A 1 138 ? 16.609 -37.938 -16.359 1 92.75 138 ARG A CA 1
ATOM 1113 C C . ARG A 1 138 ? 16.062 -37.188 -15.164 1 92.75 138 ARG A C 1
ATOM 1115 O O . ARG A 1 138 ? 15.234 -37.719 -14.406 1 92.75 138 ARG A O 1
ATOM 1122 N N . ASP A 1 139 ? 16.469 -36.031 -15.031 1 94.44 139 ASP A N 1
ATOM 1123 C CA . ASP A 1 139 ? 15.984 -35.156 -13.953 1 94.44 139 ASP A CA 1
ATOM 1124 C C . ASP A 1 139 ? 14.492 -34.875 -14.117 1 94.44 139 ASP A C 1
ATOM 1126 O O . ASP A 1 139 ? 13.766 -34.75 -13.125 1 94.44 139 ASP A O 1
ATOM 1130 N N . ALA A 1 140 ? 14.086 -34.719 -15.359 1 94.19 140 ALA A N 1
ATOM 1131 C CA . ALA A 1 140 ? 12.695 -34.406 -15.648 1 94.19 140 ALA A CA 1
ATOM 1132 C C . ALA A 1 140 ? 11.766 -35.531 -15.195 1 94.19 140 ALA A C 1
ATOM 1134 O O . ALA A 1 140 ? 10.641 -35.281 -14.766 1 94.19 140 ALA A O 1
ATOM 1135 N N . VAL A 1 141 ? 12.258 -36.688 -15.312 1 94.94 141 VAL A N 1
ATOM 1136 C CA . VAL A 1 141 ? 11.469 -37.844 -14.883 1 94.94 141 VAL A CA 1
ATOM 1137 C C . VAL A 1 141 ? 11.258 -37.781 -13.375 1 94.94 141 VAL A C 1
ATOM 1139 O O . VAL A 1 141 ? 10.156 -38.062 -12.883 1 94.94 141 VAL A O 1
ATOM 1142 N N . ILE A 1 142 ? 12.289 -37.438 -12.703 1 95.25 142 ILE A N 1
ATOM 1143 C CA . ILE A 1 142 ? 12.172 -37.344 -11.258 1 95.25 142 ILE A CA 1
ATOM 1144 C C . ILE A 1 142 ? 11.234 -36.188 -10.898 1 95.25 142 ILE A C 1
ATOM 1146 O O . ILE A 1 142 ? 10.422 -36.312 -9.977 1 95.25 142 ILE A O 1
ATOM 1150 N N . ALA A 1 143 ? 11.367 -35.062 -11.625 1 95.31 143 ALA A N 1
ATOM 1151 C CA . ALA A 1 143 ? 10.461 -33.938 -11.406 1 95.31 143 ALA A CA 1
ATOM 1152 C C . ALA A 1 143 ? 9.008 -34.344 -11.625 1 95.31 143 ALA A C 1
ATOM 1154 O O . ALA A 1 143 ? 8.109 -33.906 -10.922 1 95.31 143 ALA A O 1
ATOM 1155 N N . PHE A 1 144 ? 8.82 -35.219 -12.602 1 95.44 144 PHE A N 1
ATOM 1156 C CA . PHE A 1 144 ? 7.496 -35.75 -12.898 1 95.44 144 PHE A CA 1
ATOM 1157 C C . PHE A 1 144 ? 6.949 -36.531 -11.711 1 95.44 144 PHE A C 1
ATOM 1159 O O . PHE A 1 144 ? 5.812 -36.312 -11.289 1 95.44 144 PHE A O 1
ATOM 1166 N N . ILE A 1 145 ? 7.711 -37.344 -11.172 1 96.19 145 ILE A N 1
ATOM 1167 C CA . ILE A 1 145 ? 7.312 -38.188 -10.047 1 96.19 145 ILE A CA 1
ATOM 1168 C C . ILE A 1 145 ? 7.008 -37.312 -8.828 1 96.19 145 ILE A C 1
ATOM 1170 O O . ILE A 1 145 ? 6 -37.5 -8.148 1 96.19 145 ILE A O 1
ATOM 1174 N N . VAL A 1 146 ? 7.891 -36.406 -8.594 1 96.06 146 VAL A N 1
ATOM 1175 C CA . VAL A 1 146 ? 7.723 -35.531 -7.445 1 96.06 146 VAL A CA 1
ATOM 1176 C C . VAL A 1 146 ? 6.461 -34.688 -7.617 1 96.06 146 VAL A C 1
ATOM 1178 O O . VAL A 1 146 ? 5.742 -34.438 -6.652 1 96.06 146 VAL A O 1
ATOM 1181 N N . SER A 1 147 ? 6.176 -34.219 -8.82 1 95.31 147 SER A N 1
ATOM 1182 C CA . SER A 1 147 ? 4.984 -33.406 -9.078 1 95.31 147 SER A CA 1
ATOM 1183 C C . SER A 1 147 ? 3.713 -34.219 -8.812 1 95.31 147 SER A C 1
ATOM 1185 O O . SER A 1 147 ? 2.748 -33.688 -8.258 1 95.31 147 SER A O 1
ATOM 1187 N N . VAL A 1 148 ? 3.721 -35.438 -9.25 1 95.44 148 VAL A N 1
ATOM 1188 C CA . VAL A 1 148 ? 2.582 -36.312 -8.992 1 95.44 148 VAL A CA 1
ATOM 1189 C C . VAL A 1 148 ? 2.391 -36.5 -7.484 1 95.44 148 VAL A C 1
ATOM 1191 O O . VAL A 1 148 ? 1.265 -36.438 -6.984 1 95.44 148 VAL A O 1
ATOM 1194 N N . MET A 1 149 ? 3.477 -36.688 -6.805 1 95.69 149 MET A N 1
ATOM 1195 C CA . MET A 1 149 ? 3.438 -36.844 -5.352 1 95.69 149 MET A CA 1
ATOM 1196 C C . MET A 1 149 ? 2.875 -35.562 -4.695 1 95.69 149 MET A C 1
ATOM 1198 O O . MET A 1 149 ? 2.059 -35.656 -3.775 1 95.69 149 MET A O 1
ATOM 1202 N N . ILE A 1 150 ? 3.256 -34.406 -5.145 1 94.38 150 ILE A N 1
ATOM 1203 C CA . ILE A 1 150 ? 2.812 -33.156 -4.574 1 94.38 150 ILE A CA 1
ATOM 1204 C C . ILE A 1 150 ? 1.3 -33 -4.723 1 94.38 150 ILE A C 1
ATOM 1206 O O . ILE A 1 150 ? 0.61 -32.594 -3.793 1 94.38 150 ILE A O 1
ATOM 1210 N N . VAL A 1 151 ? 0.788 -33.406 -5.883 1 92.81 151 VAL A N 1
ATOM 1211 C CA . VAL A 1 151 ? -0.647 -33.312 -6.125 1 92.81 151 VAL A CA 1
ATOM 1212 C C . VAL A 1 151 ? -1.397 -34.312 -5.254 1 92.81 151 VAL A C 1
ATOM 1214 O O . VAL A 1 151 ? -2.393 -33.969 -4.613 1 92.81 151 VAL A O 1
ATOM 1217 N N . ALA A 1 152 ? -0.955 -35.5 -5.168 1 94 152 ALA A N 1
ATOM 1218 C CA . ALA A 1 152 ? -1.629 -36.531 -4.426 1 94 152 ALA A CA 1
ATOM 1219 C C . ALA A 1 152 ? -1.592 -36.281 -2.924 1 94 152 ALA A C 1
ATOM 1221 O O . ALA A 1 152 ? -2.631 -36.281 -2.26 1 94 152 ALA A O 1
ATOM 1222 N N . VAL A 1 153 ? -0.418 -36.031 -2.459 1 94.19 153 VAL A N 1
ATOM 1223 C CA . VAL A 1 153 ? -0.261 -35.781 -1.027 1 94.19 153 VAL A CA 1
ATOM 1224 C C . VAL A 1 153 ? -0.812 -34.406 -0.666 1 94.19 153 VAL A C 1
ATOM 1226 O O . VAL A 1 153 ? -1.357 -34.219 0.425 1 94.19 153 VAL A O 1
ATOM 1229 N N . GLY A 1 154 ? -0.632 -33.5 -1.543 1 91.31 154 GLY A N 1
ATOM 1230 C CA . GLY A 1 154 ? -1.17 -32.156 -1.313 1 91.31 154 GLY A CA 1
ATOM 1231 C C . GLY A 1 154 ? -2.676 -32.156 -1.121 1 91.31 154 GLY A C 1
ATOM 1232 O O . GLY A 1 154 ? -3.188 -31.453 -0.237 1 91.31 154 GLY A O 1
ATOM 1233 N N . ASP A 1 155 ? -3.336 -32.906 -1.978 1 88.12 155 ASP A N 1
ATOM 1234 C CA . ASP A 1 155 ? -4.789 -33 -1.857 1 88.12 155 ASP A CA 1
ATOM 1235 C C . ASP A 1 155 ? -5.188 -33.594 -0.511 1 88.12 155 ASP A C 1
ATOM 1237 O O . ASP A 1 155 ? -6.156 -33.156 0.108 1 88.12 155 ASP A O 1
ATOM 1241 N N . TRP A 1 156 ? -4.469 -34.5 -0.168 1 90.88 156 TRP A N 1
ATOM 1242 C CA . TRP A 1 156 ? -4.73 -35.156 1.104 1 90.88 156 TRP A CA 1
ATOM 1243 C C . TRP A 1 156 ? -4.418 -34.25 2.277 1 90.88 156 TRP A C 1
ATOM 1245 O O . TRP A 1 156 ? -5.184 -34.156 3.24 1 90.88 156 TRP A O 1
ATOM 1255 N N . LEU A 1 157 ? -3.404 -33.531 2.242 1 90.25 157 LEU A N 1
ATOM 1256 C CA . LEU A 1 157 ? -2.957 -32.656 3.312 1 90.25 157 LEU A CA 1
ATOM 1257 C C . LEU A 1 157 ? -3.83 -31.422 3.387 1 90.25 157 LEU A C 1
ATOM 1259 O O . LEU A 1 157 ? -4.035 -30.859 4.469 1 90.25 157 LEU A O 1
ATOM 1263 N N . ALA A 1 158 ? -4.273 -30.969 2.309 1 85 158 ALA A N 1
ATOM 1264 C CA . ALA A 1 158 ? -5.078 -29.766 2.252 1 85 158 ALA A CA 1
ATOM 1265 C C . ALA A 1 158 ? -6.352 -29.906 3.082 1 85 158 ALA A C 1
ATOM 1267 O O . ALA A 1 158 ? -6.859 -28.922 3.629 1 85 158 ALA A O 1
ATOM 1268 N N . LYS A 1 159 ? -6.879 -31.062 3.219 1 84.5 159 LYS A N 1
ATOM 1269 C CA . LYS A 1 159 ? -8.094 -31.344 3.979 1 84.5 159 LYS A CA 1
ATOM 1270 C C . LYS A 1 159 ? -7.805 -31.391 5.477 1 84.5 159 LYS A C 1
ATOM 1272 O O . LYS A 1 159 ? -8.703 -31.203 6.297 1 84.5 159 LYS A O 1
ATOM 1277 N N . ARG A 1 160 ? -6.57 -31.484 5.781 1 85.25 160 ARG A N 1
ATOM 1278 C CA . ARG A 1 160 ? -6.238 -31.734 7.18 1 85.25 160 ARG A CA 1
ATOM 1279 C C . ARG A 1 160 ? -5.473 -30.562 7.777 1 85.25 160 ARG A C 1
ATOM 1281 O O . ARG A 1 160 ? -5.512 -30.344 8.992 1 85.25 160 ARG A O 1
ATOM 1288 N N . GLU A 1 161 ? -4.738 -29.906 6.992 1 83.69 161 GLU A N 1
ATOM 1289 C CA . GLU A 1 161 ? -3.865 -28.844 7.469 1 83.69 161 GLU A CA 1
ATOM 1290 C C . GLU A 1 161 ? -4.176 -27.516 6.766 1 83.69 161 GLU A C 1
ATOM 1292 O O . GLU A 1 161 ? -4.09 -27.422 5.539 1 83.69 161 GLU A O 1
ATOM 1297 N N . SER A 1 162 ? -4.453 -26.547 7.613 1 80.56 162 SER A N 1
ATOM 1298 C CA . SER A 1 162 ? -4.793 -25.25 7.039 1 80.56 162 SER A CA 1
ATOM 1299 C C . SER A 1 162 ? -3.611 -24.297 7.105 1 80.56 162 SER A C 1
ATOM 1301 O O . SER A 1 162 ? -3.598 -23.266 6.422 1 80.56 162 SER A O 1
ATOM 1303 N N . ASN A 1 163 ? -2.635 -24.656 7.832 1 84 163 ASN A N 1
ATOM 1304 C CA . ASN A 1 163 ? -1.457 -23.797 7.973 1 84 163 ASN A CA 1
ATOM 1305 C C . ASN A 1 163 ? -0.501 -23.969 6.793 1 84 163 ASN A C 1
ATOM 1307 O O . ASN A 1 163 ? -0.016 -25.062 6.535 1 84 163 ASN A O 1
ATOM 1311 N N . LEU A 1 164 ? -0.226 -22.938 6.129 1 86.69 164 LEU A N 1
ATOM 1312 C CA . LEU A 1 164 ? 0.579 -22.922 4.91 1 86.69 164 LEU A CA 1
ATOM 1313 C C . LEU A 1 164 ? 2.016 -23.344 5.207 1 86.69 164 LEU A C 1
ATOM 1315 O O . LEU A 1 164 ? 2.658 -24 4.391 1 86.69 164 LEU A O 1
ATOM 1319 N N . LEU A 1 165 ? 2.523 -22.922 6.328 1 88.62 165 LEU A N 1
ATOM 1320 C CA . LEU A 1 165 ? 3.885 -23.281 6.723 1 88.62 165 LEU A CA 1
ATOM 1321 C C . LEU A 1 165 ? 4.043 -24.797 6.848 1 88.62 165 LEU A C 1
ATOM 1323 O O . LEU A 1 165 ? 4.996 -25.359 6.32 1 88.62 165 LEU A O 1
ATOM 1327 N N . VAL A 1 166 ? 3.084 -25.391 7.484 1 91.62 166 VAL A N 1
ATOM 1328 C CA . VAL A 1 166 ? 3.131 -26.828 7.727 1 91.62 166 VAL A CA 1
ATOM 1329 C C . VAL A 1 166 ? 2.848 -27.578 6.426 1 91.62 166 VAL A C 1
ATOM 1331 O O . VAL A 1 166 ? 3.529 -28.562 6.105 1 91.62 166 VAL A O 1
ATOM 1334 N N . TYR A 1 167 ? 1.911 -27.094 5.691 1 92 167 TYR A N 1
ATOM 1335 C CA . TYR A 1 167 ? 1.546 -27.703 4.414 1 92 167 TYR A CA 1
ATOM 1336 C C . TYR A 1 167 ? 2.74 -27.734 3.467 1 92 167 TYR A C 1
ATOM 1338 O O . TYR A 1 167 ? 3.131 -28.797 2.99 1 92 167 TYR A O 1
ATOM 1346 N N . ASN A 1 168 ? 3.373 -26.562 3.236 1 93 168 ASN A N 1
ATOM 1347 C CA . ASN A 1 168 ? 4.52 -26.469 2.342 1 93 168 ASN A CA 1
ATOM 1348 C C . ASN A 1 168 ? 5.734 -27.203 2.904 1 93 168 ASN A C 1
ATOM 1350 O O . ASN A 1 168 ? 6.523 -27.781 2.15 1 93 168 ASN A O 1
ATOM 1354 N N . GLY A 1 169 ? 5.859 -27.156 4.215 1 94.12 169 GLY A N 1
ATOM 1355 C CA . GLY A 1 169 ? 6.98 -27.828 4.852 1 94.12 169 GLY A CA 1
ATOM 1356 C C . GLY A 1 169 ? 6.98 -29.328 4.645 1 94.12 169 GLY A C 1
ATOM 1357 O O . GLY A 1 169 ? 8.008 -29.922 4.289 1 94.12 169 GLY A O 1
ATOM 1358 N N . ILE A 1 170 ? 5.863 -29.906 4.777 1 95.31 170 ILE A N 1
ATOM 1359 C CA . ILE A 1 170 ? 5.734 -31.359 4.641 1 95.31 170 ILE A CA 1
ATOM 1360 C C . ILE A 1 170 ? 5.949 -31.75 3.184 1 95.31 170 ILE A C 1
ATOM 1362 O O . ILE A 1 170 ? 6.703 -32.688 2.893 1 95.31 170 ILE A O 1
ATOM 1366 N N . LEU A 1 171 ? 5.344 -31.078 2.312 1 95.12 171 LEU A N 1
ATOM 1367 C CA . LEU A 1 171 ? 5.457 -31.406 0.895 1 95.12 171 LEU A CA 1
ATOM 1368 C C . LEU A 1 171 ? 6.891 -31.219 0.407 1 95.12 171 LEU A C 1
ATOM 1370 O O . LEU A 1 171 ? 7.406 -32.031 -0.35 1 95.12 171 LEU A O 1
ATOM 1374 N N . ALA A 1 172 ? 7.473 -30.125 0.829 1 94.62 172 ALA A N 1
ATOM 1375 C CA . ALA A 1 172 ? 8.859 -29.859 0.436 1 94.62 172 ALA A CA 1
ATOM 1376 C C . ALA A 1 172 ? 9.797 -30.906 1.009 1 94.62 172 ALA A C 1
ATOM 1378 O O . ALA A 1 172 ? 10.758 -31.312 0.351 1 94.62 172 ALA A O 1
ATOM 1379 N N . PHE A 1 173 ? 9.523 -31.328 2.178 1 94.94 173 PHE A N 1
ATOM 1380 C CA . PHE A 1 173 ? 10.344 -32.344 2.826 1 94.94 173 PHE A CA 1
ATOM 1381 C C . PHE A 1 173 ? 10.273 -33.656 2.062 1 94.94 173 PHE A C 1
ATOM 1383 O O . PHE A 1 173 ? 11.305 -34.219 1.716 1 94.94 173 PHE A O 1
ATOM 1390 N N . ILE A 1 174 ? 9.078 -34.125 1.827 1 96.06 174 ILE A N 1
ATOM 1391 C CA . ILE A 1 174 ? 8.891 -35.375 1.114 1 96.06 174 ILE A CA 1
ATOM 1392 C C . ILE A 1 174 ? 9.516 -35.281 -0.277 1 96.06 174 ILE A C 1
ATOM 1394 O O . ILE A 1 174 ? 10.164 -36.219 -0.742 1 96.06 174 ILE A O 1
ATOM 1398 N N . SER A 1 175 ? 9.305 -34.156 -0.939 1 95.5 175 SER A N 1
ATOM 1399 C CA . SER A 1 175 ? 9.867 -33.938 -2.27 1 95.5 175 SER A CA 1
ATOM 1400 C C . SER A 1 175 ? 11.391 -34.062 -2.252 1 95.5 175 SER A C 1
ATOM 1402 O O . SER A 1 175 ? 11.977 -34.719 -3.104 1 95.5 175 SER A O 1
ATOM 1404 N N . GLU A 1 176 ? 11.945 -33.406 -1.26 1 93.38 176 GLU A N 1
ATOM 1405 C CA . GLU A 1 176 ? 13.406 -33.406 -1.168 1 93.38 176 GLU A CA 1
ATOM 1406 C C . GLU A 1 176 ? 13.938 -34.812 -0.846 1 93.38 176 GLU A C 1
ATOM 1408 O O . GLU A 1 176 ? 15.016 -35.188 -1.3 1 93.38 176 GLU A O 1
ATOM 1413 N N . VAL A 1 177 ? 13.258 -35.531 -0.105 1 94.81 177 VAL A N 1
ATOM 1414 C CA . VAL A 1 177 ? 13.641 -36.906 0.222 1 94.81 177 VAL A CA 1
ATOM 1415 C C . VAL A 1 177 ? 13.664 -37.75 -1.048 1 94.81 177 VAL A C 1
ATOM 1417 O O . VAL A 1 177 ? 14.586 -38.531 -1.259 1 94.81 177 VAL A O 1
ATOM 1420 N N . ILE A 1 178 ? 12.688 -37.625 -1.875 1 95.56 178 ILE A N 1
ATOM 1421 C CA . ILE A 1 178 ? 12.617 -38.344 -3.133 1 95.56 178 ILE A CA 1
ATOM 1422 C C . ILE A 1 178 ? 13.773 -37.938 -4.039 1 95.56 178 ILE A C 1
ATOM 1424 O O . ILE A 1 178 ? 14.414 -38.781 -4.672 1 95.56 178 ILE A O 1
ATOM 1428 N N . ILE A 1 179 ? 14.039 -36.656 -4.09 1 94 179 ILE A N 1
ATOM 1429 C CA . ILE A 1 179 ? 15.094 -36.125 -4.961 1 94 179 ILE A CA 1
ATOM 1430 C C . ILE A 1 179 ? 16.453 -36.625 -4.496 1 94 179 ILE A C 1
ATOM 1432 O O . ILE A 1 179 ? 17.25 -37.125 -5.309 1 94 179 ILE A O 1
ATOM 1436 N N . ILE A 1 180 ? 16.703 -36.594 -3.186 1 92.88 180 ILE A N 1
ATOM 1437 C CA . ILE A 1 180 ? 17.969 -37.062 -2.621 1 92.88 180 ILE A CA 1
ATOM 1438 C C . ILE A 1 180 ? 18.094 -38.562 -2.857 1 92.88 180 ILE A C 1
ATOM 1440 O O . ILE A 1 180 ? 19.156 -39.062 -3.205 1 92.88 180 ILE A O 1
ATOM 1444 N N . GLY A 1 181 ? 17.016 -39.25 -2.639 1 93.88 181 GLY A N 1
ATOM 1445 C CA . GLY A 1 181 ? 17.031 -40.688 -2.916 1 93.88 181 GLY A CA 1
ATOM 1446 C C . GLY A 1 181 ? 17.359 -41 -4.355 1 93.88 181 GLY A C 1
ATOM 1447 O O . GLY A 1 181 ? 18.141 -41.938 -4.621 1 93.88 181 GLY A O 1
ATOM 1448 N N . ALA A 1 182 ? 16.797 -40.312 -5.277 1 94.31 182 ALA A N 1
ATOM 1449 C CA . ALA A 1 182 ? 17.078 -40.5 -6.695 1 94.31 182 ALA A CA 1
ATOM 1450 C C . ALA A 1 182 ? 18.531 -40.188 -7.023 1 94.31 182 ALA A C 1
ATOM 1452 O O . ALA A 1 182 ? 19.141 -40.812 -7.887 1 94.31 182 ALA A O 1
ATOM 1453 N N . LEU A 1 183 ? 19.016 -39.188 -6.402 1 91.06 183 LEU A N 1
ATOM 1454 C CA . LEU A 1 183 ? 20.406 -38.812 -6.59 1 91.06 183 LEU A CA 1
ATOM 1455 C C . LEU A 1 183 ? 21.328 -39.938 -6.117 1 91.06 183 LEU A C 1
ATOM 1457 O O . LEU A 1 183 ? 22.297 -40.281 -6.812 1 91.06 183 LEU A O 1
ATOM 1461 N N . LYS A 1 184 ? 21.094 -40.438 -4.953 1 91.62 184 LYS A N 1
ATOM 1462 C CA . LYS A 1 184 ? 21.922 -41.5 -4.375 1 91.62 184 LYS A CA 1
ATOM 1463 C C . LYS A 1 184 ? 21.859 -42.781 -5.223 1 91.62 184 LYS A C 1
ATOM 1465 O O . LYS A 1 184 ? 22.828 -43.531 -5.289 1 91.62 184 LYS A O 1
ATOM 1470 N N . MET A 1 185 ? 20.734 -42.938 -5.875 1 93.06 185 MET A N 1
ATOM 1471 C CA . MET A 1 185 ? 20.562 -44.094 -6.746 1 93.06 185 MET A CA 1
ATOM 1472 C C . MET A 1 185 ? 21.188 -43.844 -8.117 1 93.06 185 MET A C 1
ATOM 1474 O O . MET A 1 185 ? 21.266 -44.75 -8.938 1 93.06 185 MET A O 1
ATOM 1478 N N . GLY A 1 186 ? 21.594 -42.656 -8.398 1 89.88 186 GLY A N 1
ATOM 1479 C CA . GLY A 1 186 ? 22.266 -42.281 -9.641 1 89.88 186 GLY A CA 1
ATOM 1480 C C . GLY A 1 186 ? 21.297 -41.969 -10.758 1 89.88 186 GLY A C 1
ATOM 1481 O O . GLY A 1 186 ? 21.688 -41.938 -11.93 1 89.88 186 GLY A O 1
ATOM 1482 N N . ILE A 1 187 ? 20.125 -41.844 -10.43 1 91.94 187 ILE A N 1
ATOM 1483 C CA . ILE A 1 187 ? 19.109 -41.562 -11.438 1 91.94 187 ILE A CA 1
ATOM 1484 C C . ILE A 1 187 ? 19.062 -40.062 -11.719 1 91.94 187 ILE A C 1
ATOM 1486 O O . ILE A 1 187 ? 18.875 -39.625 -12.867 1 91.94 187 ILE A O 1
ATOM 1490 N N . ALA A 1 188 ? 19.188 -39.25 -10.688 1 91.06 188 ALA A N 1
ATOM 1491 C CA . ALA A 1 188 ? 19.141 -37.781 -10.828 1 91.06 188 ALA A CA 1
ATOM 1492 C C . ALA A 1 188 ? 20.547 -37.188 -10.836 1 91.06 188 ALA A C 1
ATOM 1494 O O . ALA A 1 188 ? 21.453 -37.75 -10.195 1 91.06 188 ALA A O 1
ATOM 1495 N N . GLU A 1 189 ? 20.766 -36.125 -11.562 1 88.31 189 GLU A N 1
ATOM 1496 C CA . GLU A 1 189 ? 22.078 -35.531 -11.688 1 88.31 189 GLU A CA 1
ATOM 1497 C C . GLU A 1 189 ? 22.109 -34.156 -11.016 1 88.31 189 GLU A C 1
ATOM 1499 O O . GLU A 1 189 ? 23.125 -33.781 -10.406 1 88.31 189 GLU A O 1
ATOM 1504 N N . HIS A 1 190 ? 21.094 -33.375 -11.164 1 88.69 190 HIS A N 1
ATOM 1505 C CA . HIS A 1 190 ? 21.094 -32.031 -10.641 1 88.69 190 HIS A CA 1
ATOM 1506 C C . HIS A 1 190 ? 19.938 -31.812 -9.68 1 88.69 190 HIS A C 1
ATOM 1508 O O . HIS A 1 190 ? 18.906 -31.219 -10.047 1 88.69 190 HIS A O 1
ATOM 1514 N N . PRO A 1 191 ? 20.141 -32.188 -8.438 1 87.44 191 PRO A N 1
ATOM 1515 C CA . PRO A 1 191 ? 19.047 -32.094 -7.461 1 87.44 191 PRO A CA 1
ATOM 1516 C C . PRO A 1 191 ? 18.547 -30.656 -7.262 1 87.44 191 PRO A C 1
ATOM 1518 O O . PRO A 1 191 ? 17.359 -30.438 -7.043 1 87.44 191 PRO A O 1
ATOM 1521 N N . ASP A 1 192 ? 19.422 -29.672 -7.398 1 86.25 192 ASP A N 1
ATOM 1522 C CA . ASP A 1 192 ? 19.062 -28.266 -7.18 1 86.25 192 ASP A CA 1
ATOM 1523 C C . ASP A 1 192 ? 18.078 -27.781 -8.242 1 86.25 192 ASP A C 1
ATOM 1525 O O . ASP A 1 192 ? 17.125 -27.062 -7.926 1 86.25 192 ASP A O 1
ATOM 1529 N N . ARG A 1 193 ? 18.281 -28.219 -9.422 1 88.69 193 ARG A N 1
ATOM 1530 C CA . ARG A 1 193 ? 17.422 -27.797 -10.516 1 88.69 193 ARG A CA 1
ATOM 1531 C C . ARG A 1 193 ? 16.031 -28.406 -10.398 1 88.69 193 ARG A C 1
ATOM 1533 O O . ARG A 1 193 ? 15.031 -27.75 -10.68 1 88.69 193 ARG A O 1
ATOM 1540 N N . ILE A 1 194 ? 16.047 -29.641 -9.969 1 90.56 194 ILE A N 1
ATOM 1541 C CA . ILE A 1 194 ? 14.781 -30.312 -9.773 1 90.56 194 ILE A CA 1
ATOM 1542 C C . ILE A 1 194 ? 13.992 -29.625 -8.664 1 90.56 194 ILE A C 1
ATOM 1544 O O . ILE A 1 194 ? 12.812 -29.312 -8.828 1 90.56 194 ILE A O 1
ATOM 1548 N N . MET A 1 195 ? 14.688 -29.297 -7.629 1 89.19 195 MET A N 1
ATOM 1549 C CA . MET A 1 195 ? 14.039 -28.719 -6.453 1 89.19 195 MET A CA 1
ATOM 1550 C C . MET A 1 195 ? 13.469 -27.328 -6.77 1 89.19 195 MET A C 1
ATOM 1552 O O . MET A 1 195 ? 12.367 -27 -6.328 1 89.19 195 MET A O 1
ATOM 1556 N N . ILE A 1 196 ? 14.102 -26.516 -7.508 1 88.06 196 ILE A N 1
ATOM 1557 C CA . ILE A 1 196 ? 13.633 -25.172 -7.836 1 88.06 196 ILE A CA 1
ATOM 1558 C C . ILE A 1 196 ? 12.359 -25.266 -8.664 1 88.06 196 ILE A C 1
ATOM 1560 O O . ILE A 1 196 ? 11.445 -24.453 -8.492 1 88.06 196 ILE A O 1
ATOM 1564 N N . GLY A 1 197 ? 12.391 -26.203 -9.594 1 86.81 197 GLY A N 1
ATOM 1565 C CA . GLY A 1 197 ? 11.18 -26.406 -10.367 1 86.81 197 GLY A CA 1
ATOM 1566 C C . GLY A 1 197 ? 9.969 -26.75 -9.508 1 86.81 197 GLY A C 1
ATOM 1567 O O . GLY A 1 197 ? 8.875 -26.234 -9.727 1 86.81 197 GLY A O 1
ATOM 1568 N N . ILE A 1 198 ? 10.242 -27.562 -8.555 1 86.06 198 ILE A N 1
ATOM 1569 C CA . ILE A 1 198 ? 9.18 -28.031 -7.676 1 86.06 198 ILE A CA 1
ATOM 1570 C C . ILE A 1 198 ? 8.758 -26.906 -6.734 1 86.06 198 ILE A C 1
ATOM 1572 O O . ILE A 1 198 ? 7.578 -26.781 -6.406 1 86.06 198 ILE A O 1
ATOM 1576 N N . VAL A 1 199 ? 9.688 -26.141 -6.316 1 86.31 199 VAL A N 1
ATOM 1577 C CA . VAL A 1 199 ? 9.422 -25.016 -5.434 1 86.31 199 VAL A CA 1
ATOM 1578 C C . VAL A 1 199 ? 8.461 -24.031 -6.117 1 86.31 199 VAL A C 1
ATOM 1580 O O . VAL A 1 199 ? 7.613 -23.422 -5.457 1 86.31 199 VAL A O 1
ATOM 1583 N N . MET A 1 200 ? 8.516 -23.969 -7.406 1 85.5 200 MET A N 1
ATOM 1584 C CA . MET A 1 200 ? 7.633 -23.078 -8.156 1 85.5 200 MET A CA 1
ATOM 1585 C C . MET A 1 200 ? 6.18 -23.516 -8.031 1 85.5 200 MET A C 1
ATOM 1587 O O . MET A 1 200 ? 5.27 -22.703 -8.094 1 85.5 200 MET A O 1
ATOM 1591 N N . LEU A 1 201 ? 6.016 -24.734 -7.84 1 84.75 201 LEU A N 1
ATOM 1592 C CA . LEU A 1 201 ? 4.668 -25.281 -7.695 1 84.75 201 LEU A CA 1
ATOM 1593 C C . LEU A 1 201 ? 4.102 -24.969 -6.316 1 84.75 201 LEU A C 1
ATOM 1595 O O . LEU A 1 201 ? 2.893 -24.797 -6.156 1 84.75 201 LEU A O 1
ATOM 1599 N N . LEU A 1 202 ? 5.016 -24.906 -5.41 1 84.62 202 LEU A N 1
ATOM 1600 C CA . LEU A 1 202 ? 4.59 -24.75 -4.023 1 84.62 202 LEU A CA 1
ATOM 1601 C C . LEU A 1 202 ? 4.551 -23.281 -3.633 1 84.62 202 LEU A C 1
ATOM 1603 O O . LEU A 1 202 ? 3.721 -22.875 -2.816 1 84.62 202 LEU A O 1
ATOM 1607 N N . ILE A 1 203 ? 5.496 -22.547 -4.164 1 73.25 203 ILE A N 1
ATOM 1608 C CA . ILE A 1 203 ? 5.656 -21.172 -3.736 1 73.25 203 ILE A CA 1
ATOM 1609 C C . ILE A 1 203 ? 4.602 -20.297 -4.414 1 73.25 203 ILE A C 1
ATOM 1611 O O . ILE A 1 203 ? 4.332 -20.453 -5.609 1 73.25 203 ILE A O 1
ATOM 1615 N N . SER A 1 204 ? 3.918 -19.672 -3.648 1 68.31 204 SER A N 1
ATOM 1616 C CA . SER A 1 204 ? 2.947 -18.75 -4.223 1 68.31 204 SER A CA 1
ATOM 1617 C C . SER A 1 204 ? 3.598 -17.422 -4.582 1 68.31 204 SER A C 1
ATOM 1619 O O . SER A 1 204 ? 3.379 -16.406 -3.904 1 68.31 204 SER A O 1
ATOM 1621 N N . GLY A 1 205 ? 4.594 -17.422 -5.406 1 64.81 205 GLY A N 1
ATOM 1622 C CA . GLY A 1 205 ? 5.133 -16.172 -5.91 1 64.81 205 GLY A CA 1
ATOM 1623 C C . GLY A 1 205 ? 4.062 -15.203 -6.383 1 64.81 205 GLY A C 1
ATOM 1624 O O . GLY A 1 205 ? 4.25 -13.984 -6.336 1 64.81 205 GLY A O 1
ATOM 1625 N N . LEU A 1 206 ? 2.9 -15.805 -6.637 1 69.5 206 LEU A N 1
ATOM 1626 C CA . LEU A 1 206 ? 1.767 -15 -7.09 1 69.5 206 LEU A CA 1
ATOM 1627 C C . LEU A 1 206 ? 1.298 -14.055 -5.988 1 69.5 206 LEU A C 1
ATOM 1629 O O . LEU A 1 206 ? 0.963 -12.898 -6.262 1 69.5 206 LEU A O 1
ATOM 1633 N N . SER A 1 207 ? 1.383 -14.617 -4.824 1 76.94 207 SER A N 1
ATOM 1634 C CA . SER A 1 207 ? 0.955 -13.797 -3.695 1 76.94 207 SER A CA 1
ATOM 1635 C C . SER A 1 207 ? 1.876 -12.594 -3.506 1 76.94 207 SER A C 1
ATOM 1637 O O . SER A 1 207 ? 1.415 -11.5 -3.186 1 76.94 207 SER A O 1
ATOM 1639 N N . THR A 1 208 ? 3.131 -12.812 -3.748 1 76.81 208 THR A N 1
ATOM 1640 C CA . THR A 1 208 ? 4.094 -11.719 -3.611 1 76.81 208 THR A CA 1
ATOM 1641 C C . THR A 1 208 ? 3.857 -10.656 -4.68 1 76.81 208 THR A C 1
ATOM 1643 O O . THR A 1 208 ? 3.795 -9.461 -4.371 1 76.81 208 THR A O 1
ATOM 1646 N N . THR A 1 209 ? 3.699 -11.164 -5.848 1 70.62 209 THR A N 1
ATOM 1647 C CA . THR A 1 209 ? 3.477 -10.242 -6.953 1 70.62 209 THR A CA 1
ATOM 1648 C C . THR A 1 209 ? 2.168 -9.484 -6.77 1 70.62 209 THR A C 1
ATOM 1650 O O . THR A 1 209 ? 2.111 -8.273 -6.992 1 70.62 209 THR A O 1
ATOM 1653 N N . ASN A 1 210 ? 1.15 -10.258 -6.344 1 74.88 210 ASN A N 1
ATOM 1654 C CA . ASN A 1 210 ? -0.121 -9.594 -6.07 1 74.88 210 ASN A CA 1
ATOM 1655 C C . ASN A 1 210 ? 0.003 -8.594 -4.926 1 74.88 210 ASN A C 1
ATOM 1657 O O . ASN A 1 210 ? -0.622 -7.531 -4.953 1 74.88 210 ASN A O 1
ATOM 1661 N N . GLY A 1 211 ? 0.75 -9.047 -3.979 1 83 211 GLY A N 1
ATOM 1662 C CA . GLY A 1 211 ? 0.977 -8.141 -2.861 1 83 211 GLY A CA 1
ATOM 1663 C C . GLY A 1 211 ? 1.621 -6.836 -3.275 1 83 211 GLY A C 1
ATOM 1664 O O . GLY A 1 211 ? 1.172 -5.762 -2.867 1 83 211 GLY A O 1
ATOM 1665 N N . ILE A 1 212 ? 2.566 -6.926 -4.102 1 77.56 212 ILE A N 1
ATOM 1666 C CA . ILE A 1 212 ? 3.266 -5.738 -4.578 1 77.56 212 ILE A CA 1
ATOM 1667 C C . ILE A 1 212 ? 2.322 -4.891 -5.43 1 77.56 212 ILE A C 1
ATOM 1669 O O . ILE A 1 212 ? 2.301 -3.662 -5.312 1 77.56 212 ILE A O 1
ATOM 1673 N N . ARG A 1 213 ? 1.642 -5.605 -6.215 1 76.31 213 ARG A N 1
ATOM 1674 C CA . ARG A 1 213 ? 0.66 -4.902 -7.039 1 76.31 213 ARG A CA 1
ATOM 1675 C C . ARG A 1 213 ? -0.343 -4.148 -6.168 1 76.31 213 ARG A C 1
ATOM 1677 O O . ARG A 1 213 ? -0.699 -3.01 -6.473 1 76.31 213 ARG A O 1
ATOM 1684 N N . ASP A 1 214 ? -0.803 -4.801 -5.148 1 82.62 214 ASP A N 1
ATOM 1685 C CA . ASP A 1 214 ? -1.741 -4.168 -4.227 1 82.62 214 ASP A CA 1
ATOM 1686 C C . ASP A 1 214 ? -1.116 -2.945 -3.559 1 82.62 214 ASP A C 1
ATOM 1688 O O . ASP A 1 214 ? -1.771 -1.912 -3.404 1 82.62 214 ASP A O 1
ATOM 1692 N N . LEU A 1 215 ? 0.122 -3.104 -3.217 1 81.06 215 LEU A N 1
ATOM 1693 C CA . LEU A 1 215 ? 0.836 -1.992 -2.596 1 81.06 215 LEU A CA 1
ATOM 1694 C C . LEU A 1 215 ? 0.896 -0.793 -3.537 1 81.06 215 LEU A C 1
ATOM 1696 O O . LEU A 1 215 ? 0.711 0.347 -3.107 1 81.06 215 LEU A O 1
ATOM 1700 N N . LEU A 1 216 ? 1.041 -1.071 -4.742 1 76.19 216 LEU A N 1
ATOM 1701 C CA . LEU A 1 216 ? 1.191 -0.019 -5.742 1 76.19 216 LEU A CA 1
ATOM 1702 C C . LEU A 1 216 ? -0.136 0.692 -5.984 1 76.19 216 LEU A C 1
ATOM 1704 O O . LEU A 1 216 ? -0.156 1.839 -6.438 1 76.19 216 LEU A O 1
ATOM 1708 N N . GLN A 1 217 ? -1.159 -0.039 -5.711 1 74.69 217 GLN A N 1
ATOM 1709 C CA . GLN A 1 217 ? -2.486 0.546 -5.859 1 74.69 217 GLN A CA 1
ATOM 1710 C C . GLN A 1 217 ? -2.971 1.153 -4.543 1 74.69 217 GLN A C 1
ATOM 1712 O O . GLN A 1 217 ? -4.16 1.44 -4.387 1 74.69 217 GLN A O 1
ATOM 1717 N N . ARG A 1 218 ? -2.055 1.243 -3.58 1 75.75 218 ARG A N 1
ATOM 1718 C CA . ARG A 1 218 ? -2.252 1.887 -2.285 1 75.75 218 ARG A CA 1
ATOM 1719 C C . ARG A 1 218 ? -3.15 1.044 -1.386 1 75.75 218 ARG A C 1
ATOM 1721 O O . ARG A 1 218 ? -3.828 1.575 -0.504 1 75.75 218 ARG A O 1
ATOM 1728 N N . ASP A 1 219 ? -3.328 -0.136 -1.777 1 82.94 219 ASP A N 1
ATOM 1729 C CA . ASP A 1 219 ? -3.939 -1.103 -0.87 1 82.94 219 ASP A CA 1
ATOM 1730 C C . ASP A 1 219 ? -2.883 -1.782 -0 1 82.94 219 ASP A C 1
ATOM 1732 O O . ASP A 1 219 ? -2.619 -2.977 -0.155 1 82.94 219 ASP A O 1
ATOM 1736 N N . PHE A 1 220 ? -2.496 -1.089 0.966 1 83.94 220 PHE A N 1
ATOM 1737 C CA . PHE A 1 220 ? -1.313 -1.463 1.732 1 83.94 220 PHE A CA 1
ATOM 1738 C C . PHE A 1 220 ? -1.606 -2.66 2.629 1 83.94 220 PHE A C 1
ATOM 1740 O O . PHE A 1 220 ? -0.756 -3.535 2.805 1 83.94 220 PHE A O 1
ATOM 1747 N N . ILE A 1 221 ? -2.773 -2.682 3.146 1 85.12 221 ILE A N 1
ATOM 1748 C CA . ILE A 1 221 ? -3.127 -3.775 4.047 1 85.12 221 ILE A CA 1
ATOM 1749 C C . ILE A 1 221 ? -3.143 -5.094 3.277 1 85.12 221 ILE A C 1
ATOM 1751 O O . ILE A 1 221 ? -2.486 -6.059 3.676 1 85.12 221 ILE A O 1
ATOM 1755 N N . SER A 1 222 ? -3.816 -5.098 2.217 1 85.12 222 SER A N 1
ATOM 1756 C CA . SER A 1 222 ? -3.898 -6.301 1.396 1 85.12 222 SER A CA 1
ATOM 1757 C C . SER A 1 222 ? -2.525 -6.699 0.865 1 85.12 222 SER A C 1
ATOM 1759 O O . SER A 1 222 ? -2.191 -7.887 0.828 1 85.12 222 SER A O 1
ATOM 1761 N N . GLY A 1 223 ? -1.819 -5.688 0.442 1 86.62 223 GLY A N 1
ATOM 1762 C CA . GLY A 1 223 ? -0.475 -5.961 -0.042 1 86.62 223 GLY A CA 1
ATOM 1763 C C . GLY A 1 223 ? 0.411 -6.621 0.998 1 86.62 223 GLY A C 1
ATOM 1764 O O . GLY A 1 223 ? 1.099 -7.602 0.702 1 86.62 223 GLY A O 1
ATOM 1765 N N . PHE A 1 224 ? 0.331 -6.152 2.129 1 84.44 224 PHE A N 1
ATOM 1766 C CA . PHE A 1 224 ? 1.15 -6.691 3.207 1 84.44 224 PHE A CA 1
ATOM 1767 C C . PHE A 1 224 ? 0.725 -8.117 3.551 1 84.44 224 PHE A C 1
ATOM 1769 O O . PHE A 1 224 ? 1.569 -8.984 3.77 1 84.44 224 PHE A O 1
ATOM 1776 N N . ILE A 1 225 ? -0.529 -8.281 3.611 1 83.88 225 ILE A N 1
ATOM 1777 C CA . ILE A 1 225 ? -1.051 -9.602 3.934 1 83.88 225 ILE A CA 1
ATOM 1778 C C . ILE A 1 225 ? -0.578 -10.609 2.891 1 83.88 225 ILE A C 1
ATOM 1780 O O . ILE A 1 225 ? -0.102 -11.695 3.236 1 83.88 225 ILE A O 1
ATOM 1784 N N . ASN A 1 226 ? -0.591 -10.25 1.649 1 85.19 226 ASN A N 1
ATOM 1785 C CA . ASN A 1 226 ? -0.182 -11.141 0.573 1 85.19 226 ASN A CA 1
ATOM 1786 C C . ASN A 1 226 ? 1.319 -11.414 0.607 1 85.19 226 ASN A C 1
ATOM 1788 O O . ASN A 1 226 ? 1.756 -12.547 0.402 1 85.19 226 ASN A O 1
ATOM 1792 N N . ILE A 1 227 ? 2.02 -10.445 0.87 1 85.5 227 ILE A N 1
ATOM 1793 C CA . ILE A 1 227 ? 3.467 -10.602 0.968 1 85.5 227 ILE A CA 1
ATOM 1794 C C . ILE A 1 227 ? 3.807 -11.516 2.146 1 85.5 227 ILE A C 1
ATOM 1796 O O . ILE A 1 227 ? 4.645 -12.406 2.023 1 85.5 227 ILE A O 1
ATOM 1800 N N . MET A 1 228 ? 3.146 -11.297 3.236 1 85.31 228 MET A N 1
ATOM 1801 C CA . MET A 1 228 ? 3.396 -12.117 4.418 1 85.31 228 MET A CA 1
ATOM 1802 C C . MET A 1 228 ? 3.037 -13.578 4.152 1 85.31 228 MET A C 1
ATOM 1804 O O . MET A 1 228 ? 3.738 -14.484 4.602 1 85.31 228 MET A O 1
ATOM 1808 N N . ASN A 1 229 ? 2.012 -13.703 3.459 1 84.5 229 ASN A N 1
ATOM 1809 C CA . ASN A 1 229 ? 1.61 -15.062 3.104 1 84.5 229 ASN A CA 1
ATOM 1810 C C . ASN A 1 229 ? 2.678 -15.758 2.266 1 84.5 229 ASN A C 1
ATOM 1812 O O . ASN A 1 229 ? 2.959 -16.938 2.471 1 84.5 229 ASN A O 1
ATOM 1816 N N . SER A 1 230 ? 3.188 -15.062 1.338 1 87.25 230 SER A N 1
ATOM 1817 C CA . SER A 1 230 ? 4.23 -15.625 0.485 1 87.25 230 SER A CA 1
ATOM 1818 C C . SER A 1 230 ? 5.477 -15.977 1.292 1 87.25 230 SER A C 1
ATOM 1820 O O . SER A 1 230 ? 6.105 -17 1.056 1 87.25 230 SER A O 1
ATOM 1822 N N . PHE A 1 231 ? 5.797 -15.164 2.252 1 87.56 231 PHE A N 1
ATOM 1823 C CA . PHE A 1 231 ? 6.965 -15.391 3.092 1 87.56 231 PHE A CA 1
ATOM 1824 C C . PHE A 1 231 ? 6.746 -16.594 4.004 1 87.56 231 PHE A C 1
ATOM 1826 O O . PHE A 1 231 ? 7.668 -17.391 4.227 1 87.56 231 PHE A O 1
ATOM 1833 N N . LEU A 1 232 ? 5.582 -16.703 4.465 1 86.31 232 LEU A N 1
ATOM 1834 C CA . LEU A 1 232 ? 5.246 -17.844 5.309 1 86.31 232 LEU A CA 1
ATOM 1835 C C . LEU A 1 232 ? 5.367 -19.156 4.531 1 86.31 232 LEU A C 1
ATOM 1837 O O . LEU A 1 232 ? 5.941 -20.125 5.031 1 86.31 232 LEU A O 1
ATOM 1841 N N . GLY A 1 233 ? 4.828 -19.156 3.367 1 89.81 233 GLY A N 1
ATOM 1842 C CA . GLY A 1 233 ? 4.93 -20.328 2.52 1 89.81 233 GLY A CA 1
ATOM 1843 C C . GLY A 1 233 ? 6.359 -20.688 2.17 1 89.81 233 GLY A C 1
ATOM 1844 O O . GLY A 1 233 ? 6.742 -21.859 2.236 1 89.81 233 GLY A O 1
ATOM 1845 N N . ALA A 1 234 ? 7.113 -19.688 1.803 1 90.31 234 ALA A N 1
ATOM 1846 C CA . ALA A 1 234 ? 8.508 -19.906 1.433 1 90.31 234 ALA A CA 1
ATOM 1847 C C . ALA A 1 234 ? 9.32 -20.406 2.621 1 90.31 234 ALA A C 1
ATOM 1849 O O . ALA A 1 234 ? 10.227 -21.219 2.457 1 90.31 234 ALA A O 1
ATOM 1850 N N . ALA A 1 235 ? 9.023 -19.891 3.752 1 90.12 235 ALA A N 1
ATOM 1851 C CA . ALA A 1 235 ? 9.695 -20.344 4.965 1 90.12 235 ALA A CA 1
ATOM 1852 C C . ALA A 1 235 ? 9.422 -21.828 5.211 1 90.12 235 ALA A C 1
ATOM 1854 O O . ALA A 1 235 ? 10.32 -22.578 5.613 1 90.12 235 ALA A O 1
ATOM 1855 N N . GLY A 1 236 ? 8.227 -22.219 5.004 1 92.69 236 GLY A N 1
ATOM 1856 C CA . GLY A 1 236 ? 7.895 -23.641 5.129 1 92.69 236 GLY A CA 1
ATOM 1857 C C . GLY A 1 236 ? 8.672 -24.516 4.168 1 92.69 236 GLY A C 1
ATOM 1858 O O . GLY A 1 236 ? 9.18 -25.578 4.559 1 92.69 236 GLY A O 1
ATOM 1859 N N . ILE A 1 237 ? 8.734 -24.062 2.982 1 93.62 237 ILE A N 1
ATOM 1860 C CA . ILE A 1 237 ? 9.461 -24.812 1.958 1 93.62 237 ILE A CA 1
ATOM 1861 C C . ILE A 1 237 ? 10.93 -24.938 2.357 1 93.62 237 ILE A C 1
ATOM 1863 O O . ILE A 1 237 ? 11.492 -26.047 2.334 1 93.62 237 ILE A O 1
ATOM 1867 N N . ALA A 1 238 ? 11.578 -23.812 2.719 1 91.06 238 ALA A N 1
ATOM 1868 C CA . ALA A 1 238 ? 12.992 -23.797 3.1 1 91.06 238 ALA A CA 1
ATOM 1869 C C . ALA A 1 238 ? 13.242 -24.719 4.293 1 91.06 238 ALA A C 1
ATOM 1871 O O . ALA A 1 238 ? 14.25 -25.438 4.336 1 91.06 238 ALA A O 1
ATOM 1872 N N . PHE A 1 239 ? 12.352 -24.672 5.176 1 91.38 239 PHE A N 1
ATOM 1873 C CA . PHE A 1 239 ? 12.477 -25.516 6.359 1 91.38 239 PHE A CA 1
ATOM 1874 C C . PHE A 1 239 ? 12.375 -26.984 5.992 1 91.38 239 PHE A C 1
ATOM 1876 O O . PHE A 1 239 ? 13.148 -27.812 6.484 1 91.38 239 PHE A O 1
ATOM 1883 N N . GLY A 1 240 ? 11.375 -27.312 5.23 1 93.75 240 GLY A N 1
ATOM 1884 C CA . GLY A 1 240 ? 11.211 -28.688 4.797 1 93.75 240 GLY A CA 1
ATOM 1885 C C . GLY A 1 240 ? 12.422 -29.234 4.062 1 93.75 240 GLY A C 1
ATOM 1886 O O . GLY A 1 240 ? 12.906 -30.312 4.375 1 93.75 240 GLY A O 1
ATOM 1887 N N . ILE A 1 241 ? 12.898 -28.5 3.148 1 91.81 241 ILE A N 1
ATOM 1888 C CA . ILE A 1 241 ? 14.07 -28.891 2.371 1 91.81 241 ILE A CA 1
ATOM 1889 C C . ILE A 1 241 ? 15.289 -28.969 3.281 1 91.81 241 ILE A C 1
ATOM 1891 O O . ILE A 1 241 ? 16.062 -29.922 3.207 1 91.81 241 ILE A O 1
ATOM 1895 N N . GLY A 1 242 ? 15.477 -27.922 4.125 1 89.19 242 GLY A N 1
ATOM 1896 C CA . GLY A 1 242 ? 16.578 -27.922 5.074 1 89.19 242 GLY A CA 1
ATOM 1897 C C . GLY A 1 242 ? 16.609 -29.156 5.965 1 89.19 242 GLY A C 1
ATOM 1898 O O . GLY A 1 242 ? 17.656 -29.734 6.203 1 89.19 242 GLY A O 1
ATOM 1899 N N . LEU A 1 243 ? 15.523 -29.516 6.418 1 91.69 243 LEU A N 1
ATOM 1900 C CA . LEU A 1 243 ? 15.422 -30.688 7.281 1 91.69 243 LEU A CA 1
ATOM 1901 C C . LEU A 1 243 ? 15.844 -31.953 6.539 1 91.69 243 LEU A C 1
ATOM 1903 O O . LEU A 1 243 ? 16.516 -32.812 7.102 1 91.69 243 LEU A O 1
ATOM 1907 N N . ALA A 1 244 ? 15.391 -32.094 5.336 1 92.69 244 ALA A N 1
ATOM 1908 C CA . ALA A 1 244 ? 15.766 -33.25 4.527 1 92.69 244 ALA A CA 1
ATOM 1909 C C . ALA A 1 244 ? 17.281 -33.281 4.289 1 92.69 244 ALA A C 1
ATOM 1911 O O . ALA A 1 244 ? 17.891 -34.375 4.348 1 92.69 244 ALA A O 1
ATOM 1912 N N . ILE A 1 245 ? 17.828 -32.188 4.016 1 88.31 245 ILE A N 1
ATOM 1913 C CA . ILE A 1 245 ? 19.25 -32.094 3.74 1 88.31 245 ILE A CA 1
ATOM 1914 C C . ILE A 1 245 ? 20.047 -32.469 4.988 1 88.31 245 ILE A C 1
ATOM 1916 O O . ILE A 1 245 ? 21.047 -33.188 4.898 1 88.31 245 ILE A O 1
ATOM 1920 N N . ILE A 1 246 ? 19.656 -31.969 6.098 1 87.5 246 ILE A N 1
ATOM 1921 C CA . ILE A 1 246 ? 20.344 -32.25 7.352 1 87.5 246 ILE A CA 1
ATOM 1922 C C . ILE A 1 246 ? 20.25 -33.719 7.668 1 87.5 246 ILE A C 1
ATOM 1924 O O . ILE A 1 246 ? 21.25 -34.344 8.078 1 87.5 246 ILE A O 1
ATOM 1928 N N . LEU A 1 247 ? 19.156 -34.281 7.426 1 89.69 247 LEU A N 1
ATOM 1929 C CA . LEU A 1 247 ? 18.922 -35.688 7.766 1 89.69 247 LEU A CA 1
ATOM 1930 C C . LEU A 1 247 ? 19.734 -36.594 6.855 1 89.69 247 LEU A C 1
ATOM 1932 O O . LEU A 1 247 ? 20.234 -37.625 7.301 1 89.69 247 LEU A O 1
ATOM 1936 N N . PHE A 1 248 ? 19.922 -36.156 5.645 1 88.56 248 PHE A N 1
ATOM 1937 C CA . PHE A 1 248 ? 20.562 -37.062 4.695 1 88.56 248 PHE A CA 1
ATOM 1938 C C . PHE A 1 248 ? 21.953 -36.562 4.324 1 88.56 248 PHE A C 1
ATOM 1940 O O . PHE A 1 248 ? 22.609 -37.156 3.473 1 88.56 248 PHE A O 1
ATOM 1947 N N . HIS A 1 249 ? 22.469 -35.5 4.973 1 72.44 249 HIS A N 1
ATOM 1948 C CA . HIS A 1 249 ? 23.828 -34.969 4.914 1 72.44 249 HIS A CA 1
ATOM 1949 C C . HIS A 1 249 ? 24.234 -34.656 3.477 1 72.44 249 HIS A C 1
ATOM 1951 O O . HIS A 1 249 ? 25.328 -35.031 3.049 1 72.44 249 HIS A O 1
ATOM 1957 N N . GLU A 1 250 ? 23.203 -34.125 2.701 1 66.94 250 GLU A N 1
ATOM 1958 C CA . GLU A 1 250 ? 23.531 -33.75 1.332 1 66.94 250 GLU A CA 1
ATOM 1959 C C . GLU A 1 250 ? 23.469 -32.219 1.161 1 66.94 250 GLU A C 1
ATOM 1961 O O . GLU A 1 250 ? 22.562 -31.578 1.661 1 66.94 250 GLU A O 1
ATOM 1966 N N . GLY A 1 251 ? 24.609 -31.5 1.188 1 61.31 251 GLY A N 1
ATOM 1967 C CA . GLY A 1 251 ? 24.625 -30.047 1.08 1 61.31 251 GLY A CA 1
ATOM 1968 C C . GLY A 1 251 ? 24.703 -29.562 -0.354 1 61.31 251 GLY A C 1
ATOM 1969 O O . GLY A 1 251 ? 25.5 -30.078 -1.15 1 61.31 251 GLY A O 1
ATOM 1970 N N . TYR A 1 252 ? 23.516 -29.203 -1.042 1 58.31 252 TYR A N 1
ATOM 1971 C CA . TYR A 1 252 ? 23.641 -28.734 -2.416 1 58.31 252 TYR A CA 1
ATOM 1972 C C . TYR A 1 252 ? 23.578 -27.203 -2.48 1 58.31 252 TYR A C 1
ATOM 1974 O O . TYR A 1 252 ? 22.812 -26.578 -1.737 1 58.31 252 TYR A O 1
ATOM 1982 N N . SER A 1 253 ? 24.719 -26.547 -2.73 1 57.22 253 SER A N 1
ATOM 1983 C CA . SER A 1 253 ? 24.75 -25.094 -2.658 1 57.22 253 SER A CA 1
ATOM 1984 C C . SER A 1 253 ? 24.547 -24.469 -4.031 1 57.22 253 SER A C 1
ATOM 1986 O O . SER A 1 253 ? 24.688 -23.25 -4.199 1 57.22 253 SER A O 1
ATOM 1988 N N . ASP A 1 254 ? 24 -25.188 -5.102 1 61.28 254 ASP A N 1
ATOM 1989 C CA . ASP A 1 254 ? 24.125 -24.438 -6.344 1 61.28 254 ASP A CA 1
ATOM 1990 C C . ASP A 1 254 ? 22.906 -23.547 -6.574 1 61.28 254 ASP A C 1
ATOM 1992 O O . ASP A 1 254 ? 21.828 -23.828 -6.07 1 61.28 254 ASP A O 1
ATOM 1996 N N . HIS A 1 255 ? 23.172 -22.344 -7.086 1 66.69 255 HIS A N 1
ATOM 1997 C CA . HIS A 1 255 ? 22.141 -21.422 -7.562 1 66.69 255 HIS A CA 1
ATOM 1998 C C . HIS A 1 255 ? 21.438 -21.984 -8.805 1 66.69 255 HIS A C 1
ATOM 2000 O O . HIS A 1 255 ? 22 -22.844 -9.5 1 66.69 255 HIS A O 1
ATOM 2006 N N . PHE A 1 256 ? 20.203 -21.594 -9.008 1 69 256 PHE A N 1
ATOM 2007 C CA . PHE A 1 256 ? 19.484 -22.094 -10.172 1 69 256 PHE A CA 1
ATOM 2008 C C . PHE A 1 256 ? 20.062 -21.516 -11.461 1 69 256 PHE A C 1
ATOM 2010 O O . PHE A 1 256 ? 20.688 -20.453 -11.445 1 69 256 PHE A O 1
ATOM 2017 N N . ILE A 1 257 ? 20.156 -22.391 -12.484 1 74.44 257 ILE A N 1
ATOM 2018 C CA . ILE A 1 257 ? 20.562 -21.969 -13.812 1 74.44 257 ILE A CA 1
ATOM 2019 C C . ILE A 1 257 ? 19.422 -22.172 -14.805 1 74.44 257 ILE A C 1
ATOM 2021 O O . ILE A 1 257 ? 18.609 -23.078 -14.648 1 74.44 257 ILE A O 1
ATOM 2025 N N . LEU A 1 258 ? 19.312 -21.203 -15.711 1 81.31 258 LEU A N 1
ATOM 2026 C CA . LEU A 1 258 ? 18.328 -21.359 -16.797 1 81.31 258 LEU A CA 1
ATOM 2027 C C . LEU A 1 258 ? 18.844 -22.328 -17.859 1 81.31 258 LEU A C 1
ATOM 2029 O O . LEU A 1 258 ? 20.062 -22.453 -18.047 1 81.31 258 LEU A O 1
ATOM 2033 N N . ASN A 1 259 ? 17.812 -23 -18.438 1 83.12 259 ASN A N 1
ATOM 2034 C CA . ASN A 1 259 ? 18.203 -23.859 -19.547 1 83.12 259 ASN A CA 1
ATOM 2035 C C . ASN A 1 259 ? 18.984 -23.094 -20.609 1 83.12 259 ASN A C 1
ATOM 2037 O O . ASN A 1 259 ? 18.656 -21.969 -20.938 1 83.12 259 ASN A O 1
ATOM 2041 N N . HIS A 1 260 ? 19.984 -23.719 -21.203 1 84.5 260 HIS A N 1
ATOM 2042 C CA . HIS A 1 260 ? 20.891 -23.062 -22.125 1 84.5 260 HIS A CA 1
ATOM 2043 C C . HIS A 1 260 ? 20.219 -22.797 -23.469 1 84.5 260 HIS A C 1
ATOM 2045 O O . HIS A 1 260 ? 20.562 -21.844 -24.156 1 84.5 260 HIS A O 1
ATOM 2051 N N . SER A 1 261 ? 19.25 -23.656 -23.797 1 91.12 261 SER A N 1
ATOM 2052 C CA . SER A 1 261 ? 18.547 -23.5 -25.078 1 91.12 261 SER A CA 1
ATOM 2053 C C . SER A 1 261 ? 17.328 -22.609 -24.922 1 91.12 261 SER A C 1
ATOM 2055 O O . SER A 1 261 ? 16.391 -22.938 -24.188 1 91.12 261 SER A O 1
ATOM 2057 N N . VAL A 1 262 ? 17.297 -21.547 -25.672 1 93 262 VAL A N 1
ATOM 2058 C CA . VAL A 1 262 ? 16.203 -20.562 -25.609 1 93 262 VAL A CA 1
ATOM 2059 C C . VAL A 1 262 ? 14.898 -21.203 -26.078 1 93 262 VAL A C 1
ATOM 2061 O O . VAL A 1 262 ? 13.859 -21.047 -25.438 1 93 262 VAL A O 1
ATOM 2064 N N . PRO A 1 263 ? 14.93 -22 -27.141 1 94.44 263 PRO A N 1
ATOM 2065 C CA . PRO A 1 263 ? 13.688 -22.656 -27.562 1 94.44 263 PRO A CA 1
ATOM 2066 C C . PRO A 1 263 ? 13.133 -23.594 -26.484 1 94.44 263 PRO A C 1
ATOM 2068 O O . PRO A 1 263 ? 11.914 -23.672 -26.297 1 94.44 263 PRO A O 1
ATOM 2071 N N . ILE A 1 264 ? 14.016 -24.297 -25.797 1 94.25 264 ILE A N 1
ATOM 2072 C CA . ILE A 1 264 ? 13.562 -25.203 -24.734 1 94.25 264 ILE A CA 1
ATOM 2073 C C . ILE A 1 264 ? 13.016 -24.391 -23.562 1 94.25 264 ILE A C 1
ATOM 2075 O O . ILE A 1 264 ? 12.031 -24.797 -22.938 1 94.25 264 ILE A O 1
ATOM 2079 N N . GLN A 1 265 ? 13.625 -23.25 -23.312 1 94.44 265 GLN A N 1
ATOM 2080 C CA . GLN A 1 265 ? 13.117 -22.359 -22.281 1 94.44 265 GLN A CA 1
ATOM 2081 C C . GLN A 1 265 ? 11.695 -21.891 -22.594 1 94.44 265 GLN A C 1
ATOM 2083 O O . GLN A 1 265 ? 10.82 -21.938 -21.719 1 94.44 265 GLN A O 1
ATOM 2088 N N . LEU A 1 266 ? 11.523 -21.5 -23.812 1 95.75 266 LEU A N 1
ATOM 2089 C CA . LEU A 1 266 ? 10.234 -20.969 -24.234 1 95.75 266 LEU A CA 1
ATOM 2090 C C . LEU A 1 266 ? 9.156 -22.047 -24.203 1 95.75 266 LEU A C 1
ATOM 2092 O O . LEU A 1 266 ? 8.047 -21.812 -23.719 1 95.75 266 LEU A O 1
ATOM 2096 N N . LEU A 1 267 ? 9.508 -23.203 -24.641 1 95.25 267 LEU A N 1
ATOM 2097 C CA . LEU A 1 267 ? 8.539 -24.312 -24.688 1 95.25 267 LEU A CA 1
ATOM 2098 C C . LEU A 1 267 ? 8.219 -24.797 -23.281 1 95.25 267 LEU A C 1
ATOM 2100 O O . LEU A 1 267 ? 7.051 -25.031 -22.953 1 95.25 267 LEU A O 1
ATOM 2104 N N . SER A 1 268 ? 9.203 -24.984 -22.516 1 94.69 268 SER A N 1
ATOM 2105 C CA . SER A 1 268 ? 9 -25.484 -21.156 1 94.69 268 SER A CA 1
ATOM 2106 C C . SER A 1 268 ? 8.211 -24.5 -20.312 1 94.69 268 SER A C 1
ATOM 2108 O O . SER A 1 268 ? 7.355 -24.891 -19.516 1 94.69 268 SER A O 1
ATOM 2110 N N . CYS A 1 269 ? 8.523 -23.266 -20.484 1 93.56 269 CYS A N 1
ATOM 2111 C CA . CYS A 1 269 ? 7.789 -22.25 -19.734 1 93.56 269 CYS A CA 1
ATOM 2112 C C . CYS A 1 269 ? 6.324 -22.219 -20.141 1 93.56 269 CYS A C 1
ATOM 2114 O O . CYS A 1 269 ? 5.441 -22.031 -19.312 1 93.56 269 CYS A O 1
ATOM 2116 N N . THR A 1 270 ? 6.078 -22.359 -21.453 1 95.94 270 THR A N 1
ATOM 2117 C CA . THR A 1 270 ? 4.711 -22.375 -21.969 1 95.94 270 THR A CA 1
ATOM 2118 C C . THR A 1 270 ? 3.934 -23.562 -21.391 1 95.94 270 THR A C 1
ATOM 2120 O O . THR A 1 270 ? 2.787 -23.406 -20.953 1 95.94 270 THR A O 1
ATOM 2123 N N . VAL A 1 271 ? 4.562 -24.672 -21.328 1 95.31 271 VAL A N 1
ATOM 2124 C CA . VAL A 1 271 ? 3.924 -25.859 -20.781 1 95.31 271 VAL A CA 1
ATOM 2125 C C . VAL A 1 271 ? 3.662 -25.656 -19.281 1 95.31 271 VAL A C 1
ATOM 2127 O O . VAL A 1 271 ? 2.578 -25.984 -18.797 1 95.31 271 VAL A O 1
ATOM 2130 N N . ALA A 1 272 ? 4.621 -25.141 -18.594 1 94.31 272 ALA A N 1
ATOM 2131 C CA . ALA A 1 272 ? 4.488 -24.906 -17.156 1 94.31 272 ALA A CA 1
ATOM 2132 C C . ALA A 1 272 ? 3.352 -23.938 -16.859 1 94.31 272 ALA A C 1
ATOM 2134 O O . ALA A 1 272 ? 2.539 -24.172 -15.961 1 94.31 272 ALA A O 1
ATOM 2135 N N . CYS A 1 273 ? 3.277 -22.875 -17.594 1 93.62 273 CYS A N 1
ATOM 2136 C CA . CYS A 1 273 ? 2.264 -21.859 -17.359 1 93.62 273 CYS A CA 1
ATOM 2137 C C . CYS A 1 273 ? 0.878 -22.375 -17.734 1 93.62 273 CYS A C 1
ATOM 2139 O O . CYS A 1 273 ? -0.12 -21.984 -17.125 1 93.62 273 CYS A O 1
ATOM 2141 N N . THR A 1 274 ? 0.839 -23.219 -18.812 1 94.88 274 THR A N 1
ATOM 2142 C CA . THR A 1 274 ? -0.423 -23.891 -19.094 1 94.88 274 THR A CA 1
ATOM 2143 C C . THR A 1 274 ? -0.866 -24.734 -17.906 1 94.88 274 THR A C 1
ATOM 2145 O O . THR A 1 274 ? -2.051 -24.766 -17.562 1 94.88 274 THR A O 1
ATOM 2148 N N . GLY A 1 275 ? 0.051 -25.406 -17.328 1 93.62 275 GLY A N 1
ATOM 2149 C CA . GLY A 1 275 ? -0.242 -26.156 -16.125 1 93.62 275 GLY A CA 1
ATOM 2150 C C . GLY A 1 275 ? -0.782 -25.297 -15 1 93.62 275 GLY A C 1
ATOM 2151 O O . GLY A 1 275 ? -1.756 -25.656 -14.336 1 93.62 275 GLY A O 1
ATOM 2152 N N . PHE A 1 276 ? -0.228 -24.156 -14.852 1 90.88 276 PHE A N 1
ATOM 2153 C CA . PHE A 1 276 ? -0.681 -23.25 -13.789 1 90.88 276 PHE A CA 1
ATOM 2154 C C . PHE A 1 276 ? -2.061 -22.688 -14.109 1 90.88 276 PHE A C 1
ATOM 2156 O O . PHE A 1 276 ? -2.867 -22.453 -13.211 1 90.88 276 PHE A O 1
ATOM 2163 N N . ALA A 1 277 ? -2.281 -22.438 -15.375 1 92.5 277 ALA A N 1
ATOM 2164 C CA . ALA A 1 277 ? -3.625 -22 -15.758 1 92.5 277 ALA A CA 1
ATOM 2165 C C . ALA A 1 277 ? -4.664 -23.047 -15.352 1 92.5 277 ALA A C 1
ATOM 2167 O O . ALA A 1 277 ? -5.723 -22.703 -14.82 1 92.5 277 ALA A O 1
ATOM 2168 N N . LEU A 1 278 ? -4.293 -24.281 -15.578 1 92.88 278 LEU A N 1
ATOM 2169 C CA . LEU A 1 278 ? -5.191 -25.359 -15.195 1 92.88 278 LEU A CA 1
ATOM 2170 C C . LEU A 1 278 ? -5.258 -25.5 -13.68 1 92.88 278 LEU A C 1
ATOM 2172 O O . LEU A 1 278 ? -6.309 -25.844 -13.133 1 92.88 278 LEU A O 1
ATOM 2176 N N . TRP A 1 279 ? -4.152 -25.172 -13.086 1 89.94 279 TRP A N 1
ATOM 2177 C CA . TRP A 1 279 ? -4.07 -25.234 -11.625 1 89.94 279 TRP A CA 1
ATOM 2178 C C . TRP A 1 279 ? -5.043 -24.25 -10.984 1 89.94 279 TRP A C 1
ATOM 2180 O O . TRP A 1 279 ? -5.648 -24.562 -9.953 1 89.94 279 TRP A O 1
ATOM 2190 N N . PHE A 1 280 ? -5.227 -23.156 -11.594 1 89 280 PHE A N 1
ATOM 2191 C CA . PHE A 1 280 ? -6.125 -22.125 -11.078 1 89 280 PHE A CA 1
ATOM 2192 C C . PHE A 1 280 ? -7.527 -22.312 -11.641 1 89 280 PHE A C 1
ATOM 2194 O O . PHE A 1 280 ? -8.359 -21.391 -11.555 1 89 280 PHE A O 1
ATOM 2201 N N . LYS A 1 281 ? -7.812 -23.406 -12.305 1 91.94 281 LYS A N 1
ATOM 2202 C CA . LYS A 1 281 ? -9.117 -23.859 -12.773 1 91.94 281 LYS A CA 1
ATOM 2203 C C . LYS A 1 281 ? -9.641 -22.953 -13.898 1 91.94 281 LYS A C 1
ATOM 2205 O O . LYS A 1 281 ? -10.836 -22.656 -13.953 1 91.94 281 LYS A O 1
ATOM 2210 N N . ILE A 1 282 ? -8.695 -22.469 -14.609 1 91.12 282 ILE A N 1
ATOM 2211 C CA . ILE A 1 282 ? -9.109 -21.781 -15.828 1 91.12 282 ILE A CA 1
ATOM 2212 C C . ILE A 1 282 ? -9.625 -22.797 -16.844 1 91.12 282 ILE A C 1
ATOM 2214 O O . ILE A 1 282 ? -9.086 -23.906 -16.953 1 91.12 282 ILE A O 1
ATOM 2218 N N . ARG A 1 283 ? -10.695 -22.469 -17.562 1 89.25 283 ARG A N 1
ATOM 2219 C CA . ARG A 1 283 ? -11.297 -23.422 -18.484 1 89.25 283 ARG A CA 1
ATOM 2220 C C . ARG A 1 283 ? -11.461 -22.828 -19.875 1 89.25 283 ARG A C 1
ATOM 2222 O O . ARG A 1 283 ? -11.5 -21.594 -20.016 1 89.25 283 ARG A O 1
ATOM 2229 N N . GLY A 1 284 ? -11.43 -23.766 -20.844 1 88.12 284 GLY A N 1
ATOM 2230 C CA . GLY A 1 284 ? -11.805 -23.375 -22.203 1 88.12 284 GLY A CA 1
ATOM 2231 C C . GLY A 1 284 ? -10.672 -22.719 -22.969 1 88.12 284 GLY A C 1
ATOM 2232 O O . GLY A 1 284 ? -9.508 -23.094 -22.812 1 88.12 284 GLY A O 1
ATOM 2233 N N . LYS A 1 285 ? -11.039 -21.75 -23.766 1 91.62 285 LYS A N 1
ATOM 2234 C CA . LYS A 1 285 ? -10.109 -21.047 -24.656 1 91.62 285 LYS A CA 1
ATOM 2235 C C . LYS A 1 285 ? -9.164 -20.156 -23.844 1 91.62 285 LYS A C 1
ATOM 2237 O O . LYS A 1 285 ? -8.078 -19.812 -24.328 1 91.62 285 LYS A O 1
ATOM 2242 N N . GLN A 1 286 ? -9.586 -19.875 -22.703 1 92.19 286 GLN A N 1
ATOM 2243 C CA . GLN A 1 286 ? -8.797 -18.969 -21.875 1 92.19 286 GLN A CA 1
ATOM 2244 C C . GLN A 1 286 ? -7.477 -19.609 -21.469 1 92.19 286 GLN A C 1
ATOM 2246 O O . GLN A 1 286 ? -6.504 -18.906 -21.172 1 92.19 286 GLN A O 1
ATOM 2251 N N . VAL A 1 287 ? -7.41 -20.953 -21.438 1 93.38 287 VAL A N 1
ATOM 2252 C CA . VAL A 1 287 ? -6.168 -21.656 -21.125 1 93.38 287 VAL A CA 1
ATOM 2253 C C . VAL A 1 287 ? -5.133 -21.391 -22.219 1 93.38 287 VAL A C 1
ATOM 2255 O O . VAL A 1 287 ? -3.969 -21.109 -21.922 1 93.38 287 VAL A O 1
ATOM 2258 N N . TRP A 1 288 ? -5.641 -21.406 -23.406 1 93.44 288 TRP A N 1
ATOM 2259 C CA . TRP A 1 288 ? -4.75 -21.188 -24.547 1 93.44 288 TRP A CA 1
ATOM 2260 C C . TRP A 1 288 ? -4.246 -19.75 -24.578 1 93.44 288 TRP A C 1
ATOM 2262 O O . TRP A 1 288 ? -3.094 -19.484 -24.938 1 93.44 288 TRP A O 1
ATOM 2272 N N . TYR A 1 289 ? -5.113 -18.844 -24.281 1 94.56 289 TYR A N 1
ATOM 2273 C CA . TYR A 1 289 ? -4.703 -17.438 -24.234 1 94.56 289 TYR A CA 1
ATOM 2274 C C . TYR A 1 289 ? -3.611 -17.219 -23.203 1 94.56 289 TYR A C 1
ATOM 2276 O O . TYR A 1 289 ? -2.691 -16.422 -23.406 1 94.56 289 TYR A O 1
ATOM 2284 N N . ASN A 1 290 ? -3.721 -17.891 -22.109 1 93.5 290 ASN A N 1
ATOM 2285 C CA . ASN A 1 290 ? -2.689 -17.797 -21.078 1 93.5 290 ASN A CA 1
ATOM 2286 C C . ASN A 1 290 ? -1.359 -18.359 -21.562 1 93.5 290 ASN A C 1
ATOM 2288 O O . ASN A 1 290 ? -0.298 -17.812 -21.281 1 93.5 290 ASN A O 1
ATOM 2292 N N . SER A 1 291 ? -1.43 -19.469 -22.281 1 94.81 291 SER A N 1
ATOM 2293 C CA . SER A 1 291 ? -0.222 -20.094 -22.797 1 94.81 291 SER A CA 1
ATOM 2294 C C . SER A 1 291 ? 0.482 -19.203 -23.797 1 94.81 291 SER A C 1
ATOM 2296 O O . SER A 1 291 ? 1.707 -19.062 -23.781 1 94.81 291 SER A O 1
ATOM 2298 N N . ILE A 1 292 ? -0.269 -18.578 -24.609 1 95.56 292 ILE A N 1
ATOM 2299 C CA . ILE A 1 292 ? 0.282 -17.656 -25.609 1 95.56 292 ILE A CA 1
ATOM 2300 C C . ILE A 1 292 ? 0.897 -16.453 -24.906 1 95.56 292 ILE A C 1
ATOM 2302 O O . ILE A 1 292 ? 1.99 -16.016 -25.266 1 95.56 292 ILE A O 1
ATOM 2306 N N . GLY A 1 293 ? 0.179 -15.938 -23.953 1 95.88 293 GLY A N 1
ATOM 2307 C CA . GLY A 1 293 ? 0.703 -14.82 -23.188 1 95.88 293 GLY A CA 1
ATOM 2308 C C . GLY A 1 293 ? 2.018 -15.133 -22.5 1 95.88 293 GLY A C 1
ATOM 2309 O O . GLY A 1 293 ? 2.936 -14.312 -22.5 1 95.88 293 GLY A O 1
ATOM 2310 N N . ALA A 1 294 ? 2.096 -16.297 -21.953 1 95.56 294 ALA A N 1
ATOM 2311 C CA . ALA A 1 294 ? 3.312 -16.719 -21.25 1 95.56 294 ALA A CA 1
ATOM 2312 C C . ALA A 1 294 ? 4.48 -16.859 -22.219 1 95.56 294 ALA A C 1
ATOM 2314 O O . ALA A 1 294 ? 5.605 -16.453 -21.922 1 95.56 294 ALA A O 1
ATOM 2315 N N . PHE A 1 295 ? 4.184 -17.438 -23.328 1 96.62 295 PHE A N 1
ATOM 2316 C CA . PHE A 1 295 ? 5.203 -17.609 -24.359 1 96.62 295 PHE A CA 1
ATOM 2317 C C . PHE A 1 295 ? 5.812 -16.281 -24.766 1 96.62 295 PHE A C 1
ATOM 2319 O O . PHE A 1 295 ? 7.035 -16.109 -24.75 1 96.62 295 PHE A O 1
ATOM 2326 N N . PHE A 1 296 ? 5.039 -15.344 -25.078 1 96.94 296 PHE A N 1
ATOM 2327 C CA . PHE A 1 296 ? 5.535 -14.055 -25.562 1 96.94 296 PHE A CA 1
ATOM 2328 C C . PHE A 1 296 ? 6.137 -13.25 -24.422 1 96.94 296 PHE A C 1
ATOM 2330 O O . PHE A 1 296 ? 7.066 -12.469 -24.625 1 96.94 296 PHE A O 1
ATOM 2337 N N . THR A 1 297 ? 5.594 -13.391 -23.234 1 96.62 297 THR A N 1
ATOM 2338 C CA . THR A 1 297 ? 6.18 -12.703 -22.094 1 96.62 297 THR A CA 1
ATOM 2339 C C . THR A 1 297 ? 7.641 -13.109 -21.906 1 96.62 297 THR A C 1
ATOM 2341 O O . THR A 1 297 ? 8.516 -12.25 -21.766 1 96.62 297 THR A O 1
ATOM 2344 N N . TRP A 1 298 ? 7.852 -14.391 -21.938 1 96.38 298 TRP A N 1
ATOM 2345 C CA . TRP A 1 298 ? 9.227 -14.852 -21.766 1 96.38 298 TRP A CA 1
ATOM 2346 C C . TRP A 1 298 ? 10.062 -14.531 -23 1 96.38 298 TRP A C 1
ATOM 2348 O O . TRP A 1 298 ? 11.25 -14.219 -22.891 1 96.38 298 TRP A O 1
ATOM 2358 N N . ALA A 1 299 ? 9.508 -14.625 -24.156 1 96.81 299 ALA A N 1
ATOM 2359 C CA . ALA A 1 299 ? 10.219 -14.289 -25.391 1 96.81 299 ALA A CA 1
ATOM 2360 C C . ALA A 1 299 ? 10.711 -12.844 -25.359 1 96.81 299 ALA A C 1
ATOM 2362 O O . ALA A 1 299 ? 11.844 -12.555 -25.75 1 96.81 299 ALA A O 1
ATOM 2363 N N . ILE A 1 300 ? 9.898 -11.977 -24.906 1 96.75 300 ILE A N 1
ATOM 2364 C CA . ILE A 1 300 ? 10.266 -10.57 -24.812 1 96.75 300 ILE A CA 1
ATOM 2365 C C . ILE A 1 300 ? 11.344 -10.383 -23.766 1 96.75 300 ILE A C 1
ATOM 2367 O O . ILE A 1 300 ? 12.289 -9.617 -23.953 1 96.75 300 ILE A O 1
ATOM 2371 N N . TYR A 1 301 ? 11.148 -11.055 -22.641 1 96.25 301 TYR A N 1
ATOM 2372 C CA . TYR A 1 301 ? 12.18 -10.992 -21.609 1 96.25 301 TYR A CA 1
ATOM 2373 C C . TYR A 1 301 ? 13.547 -11.359 -22.188 1 96.25 301 TYR A C 1
ATOM 2375 O O . TYR A 1 301 ? 14.523 -10.625 -22 1 96.25 301 TYR A O 1
ATOM 2383 N N . VAL A 1 302 ? 13.633 -12.523 -22.938 1 95.38 302 VAL A N 1
ATOM 2384 C CA . VAL A 1 302 ? 14.898 -13.023 -23.453 1 95.38 302 VAL A CA 1
ATOM 2385 C C . VAL A 1 302 ? 15.43 -12.07 -24.531 1 95.38 302 VAL A C 1
ATOM 2387 O O . VAL A 1 302 ? 16.641 -11.828 -24.609 1 95.38 302 VAL A O 1
ATOM 2390 N N . ALA A 1 303 ? 14.586 -11.523 -25.297 1 95.75 303 ALA A N 1
ATOM 2391 C CA . ALA A 1 303 ? 14.992 -10.602 -26.344 1 95.75 303 ALA A CA 1
ATOM 2392 C C . ALA A 1 303 ? 15.602 -9.328 -25.766 1 95.75 303 ALA A C 1
ATOM 2394 O O . ALA A 1 303 ? 16.641 -8.852 -26.234 1 95.75 303 ALA A O 1
ATOM 2395 N N . VAL A 1 304 ? 14.984 -8.789 -24.734 1 94.12 304 VAL A N 1
ATOM 2396 C CA . VAL A 1 304 ? 15.469 -7.562 -24.109 1 94.12 304 VAL A CA 1
ATOM 2397 C C . VAL A 1 304 ? 16.766 -7.836 -23.359 1 94.12 304 VAL A C 1
ATOM 2399 O O . VAL A 1 304 ? 17.703 -7.027 -23.406 1 94.12 304 VAL A O 1
ATOM 2402 N N . TYR A 1 305 ? 16.734 -8.93 -22.688 1 92.75 305 TYR A N 1
ATOM 2403 C CA . TYR A 1 305 ? 17.922 -9.305 -21.938 1 92.75 305 TYR A CA 1
ATOM 2404 C C . TYR A 1 305 ? 19.125 -9.5 -22.875 1 92.75 305 TYR A C 1
ATOM 2406 O O . TYR A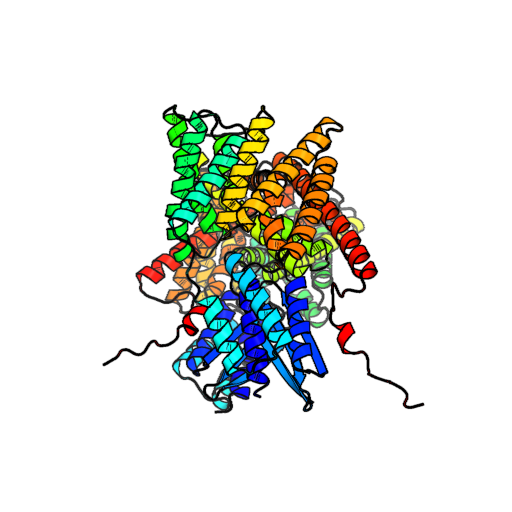 1 305 ? 20.266 -9.242 -22.484 1 92.75 305 TYR A O 1
ATOM 2414 N N . ALA A 1 306 ? 18.938 -9.938 -24.078 1 92.44 306 ALA A N 1
ATOM 2415 C CA . ALA A 1 306 ? 20 -10.133 -25.062 1 92.44 306 ALA A CA 1
ATOM 2416 C C . ALA A 1 306 ? 20.578 -8.797 -25.516 1 92.44 306 ALA A C 1
ATOM 2418 O O . ALA A 1 306 ? 21.766 -8.711 -25.844 1 92.44 306 ALA A O 1
ATOM 2419 N N . VAL A 1 307 ? 19.812 -7.781 -25.609 1 91.19 307 VAL A N 1
ATOM 2420 C CA . VAL A 1 307 ? 20.25 -6.461 -26.031 1 91.19 307 VAL A CA 1
ATOM 2421 C C . VAL A 1 307 ? 20.984 -5.766 -24.891 1 91.19 307 VAL A C 1
ATOM 2423 O O . VAL A 1 307 ? 22.094 -5.25 -25.078 1 91.19 307 VAL A O 1
ATOM 2426 N N . LYS A 1 308 ? 20.359 -5.715 -23.75 1 85.38 308 LYS A N 1
ATOM 2427 C CA . LYS A 1 308 ? 20.969 -5.164 -22.547 1 85.38 308 LYS A CA 1
ATOM 2428 C C . LYS A 1 308 ? 20.781 -6.105 -21.359 1 85.38 308 LYS A C 1
ATOM 2430 O O . LYS A 1 308 ? 19.672 -6.277 -20.859 1 85.38 308 LYS A O 1
ATOM 2435 N N . PRO A 1 309 ? 21.875 -6.555 -20.891 1 87.12 309 PRO A N 1
ATOM 2436 C CA . PRO A 1 309 ? 21.781 -7.555 -19.828 1 87.12 309 PRO A CA 1
ATOM 2437 C C . PRO A 1 309 ? 21.422 -6.949 -18.484 1 87.12 309 PRO A C 1
ATOM 2439 O O . PRO A 1 309 ? 22.281 -6.801 -17.609 1 87.12 309 PRO A O 1
ATOM 2442 N N . SER A 1 310 ? 20.188 -6.555 -18.312 1 86.62 310 SER A N 1
ATOM 2443 C CA . SER A 1 310 ? 19.609 -6.055 -17.062 1 86.62 310 SER A CA 1
ATOM 2444 C C . SER A 1 310 ? 18.297 -6.766 -16.734 1 86.62 310 SER A C 1
ATOM 2446 O O . SER A 1 310 ? 17.328 -6.66 -17.484 1 86.62 310 SER A O 1
ATOM 2448 N N . ASN A 1 311 ? 18.375 -7.449 -15.68 1 88.88 311 ASN A N 1
ATOM 2449 C CA . ASN A 1 311 ? 17.172 -8.148 -15.25 1 88.88 311 ASN A CA 1
ATOM 2450 C C . ASN A 1 311 ? 16.016 -7.176 -14.984 1 88.88 311 ASN A C 1
ATOM 2452 O O . ASN A 1 311 ? 14.859 -7.488 -15.273 1 88.88 311 ASN A O 1
ATOM 2456 N N . PHE A 1 312 ? 16.406 -6.102 -14.438 1 86.19 312 PHE A N 1
ATOM 2457 C CA . PHE A 1 312 ? 15.383 -5.109 -14.102 1 86.19 312 PHE A CA 1
ATOM 2458 C C . PHE A 1 312 ? 14.664 -4.633 -15.359 1 86.19 312 PHE A C 1
ATOM 2460 O O . PHE A 1 312 ? 13.43 -4.645 -15.414 1 86.19 312 PHE A O 1
ATOM 2467 N N . MET A 1 313 ? 15.383 -4.273 -16.391 1 88.19 313 MET A N 1
ATOM 2468 C CA . MET A 1 313 ? 14.797 -3.738 -17.609 1 88.19 313 MET A CA 1
ATOM 2469 C C . MET A 1 313 ? 14.008 -4.812 -18.359 1 88.19 313 MET A C 1
ATOM 2471 O O . MET A 1 313 ? 12.898 -4.559 -18.828 1 88.19 313 MET A O 1
ATOM 2475 N N . ALA A 1 314 ? 14.594 -5.98 -18.438 1 94.12 314 ALA A N 1
ATOM 2476 C CA . ALA A 1 314 ? 13.938 -7.078 -19.141 1 94.12 314 ALA A CA 1
ATOM 2477 C C . ALA A 1 314 ? 12.609 -7.441 -18.469 1 94.12 314 ALA A C 1
ATOM 2479 O O . ALA A 1 314 ? 11.594 -7.621 -19.141 1 94.12 314 ALA A O 1
ATOM 2480 N N . THR A 1 315 ? 12.602 -7.48 -17.141 1 93.62 315 THR A N 1
ATOM 2481 C CA . THR A 1 315 ? 11.398 -7.812 -16.375 1 93.62 315 THR A CA 1
ATOM 2482 C C . THR A 1 315 ? 10.359 -6.707 -16.5 1 93.62 315 THR A C 1
ATOM 2484 O O . THR A 1 315 ? 9.164 -6.984 -16.641 1 93.62 315 THR A O 1
ATOM 2487 N N . MET A 1 316 ? 10.789 -5.527 -16.453 1 91.75 316 MET A N 1
ATOM 2488 C CA . MET A 1 316 ? 9.859 -4.402 -16.531 1 91.75 316 MET A CA 1
ATOM 2489 C C . MET A 1 316 ? 9.141 -4.383 -17.875 1 91.75 316 MET A C 1
ATOM 2491 O O . MET A 1 316 ? 7.914 -4.258 -17.938 1 91.75 316 MET A O 1
ATOM 2495 N N . ILE A 1 317 ? 9.867 -4.535 -18.938 1 94.06 317 ILE A N 1
ATOM 2496 C CA . ILE A 1 317 ? 9.289 -4.48 -20.281 1 94.06 317 ILE A CA 1
ATOM 2497 C C . ILE A 1 317 ? 8.383 -5.691 -20.5 1 94.06 317 ILE A C 1
ATOM 2499 O O . ILE A 1 317 ? 7.281 -5.562 -21.047 1 94.06 317 ILE A O 1
ATOM 2503 N N . ALA A 1 318 ? 8.875 -6.859 -20.094 1 96.88 318 ALA A N 1
ATOM 2504 C CA . ALA A 1 318 ? 8.062 -8.07 -20.219 1 96.88 318 ALA A CA 1
ATOM 2505 C C . ALA A 1 318 ? 6.785 -7.961 -19.391 1 96.88 318 ALA A C 1
ATOM 2507 O O . ALA A 1 318 ? 5.715 -8.391 -19.844 1 96.88 318 ALA A O 1
ATOM 2508 N N . ALA A 1 319 ? 6.922 -7.43 -18.219 1 94.31 319 ALA A N 1
ATOM 2509 C CA . ALA A 1 319 ? 5.754 -7.223 -17.375 1 94.31 319 ALA A CA 1
ATOM 2510 C C . ALA A 1 319 ? 4.781 -6.23 -18 1 94.31 319 ALA A C 1
ATOM 2512 O O . ALA A 1 319 ? 3.564 -6.391 -17.906 1 94.31 319 ALA A O 1
ATOM 2513 N N . GLY A 1 320 ? 5.344 -5.199 -18.594 1 94 320 GLY A N 1
ATOM 2514 C CA . GLY A 1 320 ? 4.496 -4.281 -19.344 1 94 320 GLY A CA 1
ATOM 2515 C C . GLY A 1 320 ? 3.717 -4.957 -20.453 1 94 320 GLY A C 1
ATOM 2516 O O . GLY A 1 320 ? 2.525 -4.688 -20.641 1 94 320 GLY A O 1
ATOM 2517 N N . PHE A 1 321 ? 4.332 -5.816 -21.109 1 96.25 321 PHE A N 1
ATOM 2518 C CA . PHE A 1 321 ? 3.664 -6.535 -22.188 1 96.25 321 PHE A CA 1
ATOM 2519 C C . PHE A 1 321 ? 2.525 -7.391 -21.641 1 96.25 321 PHE A C 1
ATOM 2521 O O . PHE A 1 321 ? 1.4 -7.324 -22.141 1 96.25 321 PHE A O 1
ATOM 2528 N N . VAL A 1 322 ? 2.859 -8.219 -20.672 1 94.94 322 VAL A N 1
ATOM 2529 C CA . VAL A 1 322 ? 1.846 -9.156 -20.188 1 94.94 322 VAL A CA 1
ATOM 2530 C C . VAL A 1 322 ? 0.684 -8.383 -19.562 1 94.94 322 VAL A C 1
ATOM 2532 O O . VAL A 1 322 ? -0.471 -8.805 -19.656 1 94.94 322 VAL A O 1
ATOM 2535 N N . GLY A 1 323 ? 0.982 -7.309 -18.922 1 91.94 323 GLY A N 1
ATOM 2536 C CA . GLY A 1 323 ? -0.087 -6.457 -18.422 1 91.94 323 GLY A CA 1
ATOM 2537 C C . GLY A 1 323 ? -0.99 -5.93 -19.516 1 91.94 323 GLY A C 1
ATOM 2538 O O . GLY A 1 323 ? -2.215 -5.949 -19.391 1 91.94 323 GLY A O 1
ATOM 2539 N N . PHE A 1 324 ? -0.394 -5.453 -20.531 1 93.88 324 PHE A N 1
ATOM 2540 C CA . PHE A 1 324 ? -1.152 -4.938 -21.672 1 93.88 324 PHE A CA 1
ATOM 2541 C C . PHE A 1 324 ? -1.919 -6.055 -22.359 1 93.88 324 PHE A C 1
ATOM 2543 O O . PHE A 1 324 ? -3.061 -5.863 -22.797 1 93.88 324 PHE A O 1
ATOM 2550 N N . TYR A 1 325 ? -1.239 -7.152 -22.531 1 95.44 325 TYR A N 1
ATOM 2551 C CA . TYR A 1 325 ? -1.874 -8.336 -23.109 1 95.44 325 TYR A CA 1
ATOM 2552 C C . TYR A 1 325 ? -3.113 -8.727 -22.312 1 95.44 325 TYR A C 1
ATOM 2554 O O . TYR A 1 325 ? -4.176 -8.977 -22.891 1 95.44 325 TYR A O 1
ATOM 2562 N N . ALA A 1 326 ? -2.969 -8.805 -21.031 1 92.94 326 ALA A N 1
ATOM 2563 C CA . ALA A 1 326 ? -4.09 -9.156 -20.156 1 92.94 326 ALA A CA 1
ATOM 2564 C C . ALA A 1 326 ? -5.219 -8.141 -20.281 1 92.94 326 ALA A C 1
ATOM 2566 O O . ALA A 1 326 ? -6.395 -8.5 -20.25 1 92.94 326 ALA A O 1
ATOM 2567 N N . PHE A 1 327 ? -4.887 -6.891 -20.406 1 90 327 PHE A N 1
ATOM 2568 C CA . PHE A 1 327 ? -5.875 -5.828 -20.562 1 90 327 PHE A CA 1
ATOM 2569 C C . PHE A 1 327 ? -6.676 -6.012 -21.844 1 90 327 PHE A C 1
ATOM 2571 O O . PHE A 1 327 ? -7.906 -5.926 -21.828 1 90 327 PHE A O 1
ATOM 2578 N N . ILE A 1 328 ? -6.008 -6.27 -22.891 1 92 328 ILE A N 1
ATOM 2579 C CA . ILE A 1 328 ? -6.668 -6.441 -24.188 1 92 328 ILE A CA 1
ATOM 2580 C C . ILE A 1 328 ? -7.539 -7.691 -24.156 1 92 328 ILE A C 1
ATOM 2582 O O . ILE A 1 328 ? -8.703 -7.656 -24.578 1 92 328 ILE A O 1
ATOM 2586 N N . MET A 1 329 ? -6.98 -8.75 -23.656 1 92.94 329 MET A N 1
ATOM 2587 C CA . MET A 1 329 ? -7.707 -10.016 -23.641 1 92.94 329 MET A CA 1
ATOM 2588 C C . MET A 1 329 ? -8.914 -9.945 -22.719 1 92.94 329 MET A C 1
ATOM 2590 O O . MET A 1 329 ? -9.938 -10.578 -22.969 1 92.94 329 MET A O 1
ATOM 2594 N N . SER A 1 330 ? -8.781 -9.227 -21.641 1 89.38 330 SER A N 1
ATOM 2595 C CA . SER A 1 330 ? -9.906 -9.062 -20.734 1 89.38 330 SER A CA 1
ATOM 2596 C C . SER A 1 330 ? -11.086 -8.383 -21.422 1 89.38 330 SER A C 1
ATOM 2598 O O . SER A 1 330 ? -12.242 -8.742 -21.188 1 89.38 330 SER A O 1
ATOM 2600 N N . ARG A 1 331 ? -10.898 -7.477 -22.281 1 87.12 331 ARG A N 1
ATOM 2601 C CA . ARG A 1 331 ? -11.938 -6.734 -22.984 1 87.12 331 ARG A CA 1
ATOM 2602 C C . ARG A 1 331 ? -12.531 -7.559 -24.109 1 87.12 331 ARG A C 1
ATOM 2604 O O . ARG A 1 331 ? -13.75 -7.547 -24.328 1 87.12 331 ARG A O 1
ATOM 2611 N N . VAL A 1 332 ? -11.648 -8.227 -24.766 1 90.5 332 VAL A N 1
ATOM 2612 C CA . VAL A 1 332 ? -12.102 -9.031 -25.891 1 90.5 332 VAL A CA 1
ATOM 2613 C C . VAL A 1 332 ? -12.969 -10.188 -25.391 1 90.5 332 VAL A C 1
ATOM 2615 O O . VAL A 1 332 ? -13.977 -10.523 -26.016 1 90.5 332 VAL A O 1
ATOM 2618 N N . ASN A 1 333 ? -12.602 -10.742 -24.219 1 90.56 333 ASN A N 1
ATOM 2619 C CA . ASN A 1 333 ? -13.312 -11.906 -23.703 1 90.56 333 ASN A CA 1
ATOM 2620 C C . ASN A 1 333 ? -14.32 -11.516 -22.625 1 90.56 333 ASN A C 1
ATOM 2622 O O . ASN A 1 333 ? -15.023 -12.367 -22.078 1 90.56 333 ASN A O 1
ATOM 2626 N N . LYS A 1 334 ? -14.398 -10.234 -22.25 1 86.44 334 LYS A N 1
ATOM 2627 C CA . LYS A 1 334 ? -15.289 -9.742 -21.203 1 86.44 334 LYS A CA 1
ATOM 2628 C C . LYS A 1 334 ? -15.102 -10.531 -19.906 1 86.44 334 LYS A C 1
ATOM 2630 O O . LYS A 1 334 ? -16.078 -11.008 -19.328 1 86.44 334 LYS A O 1
ATOM 2635 N N . ALA A 1 335 ? -13.906 -10.766 -19.609 1 88.81 335 ALA A N 1
ATOM 2636 C CA . ALA A 1 335 ? -13.508 -11.492 -18.406 1 88.81 335 ALA A CA 1
ATOM 2637 C C . ALA A 1 335 ? -12.492 -10.695 -17.594 1 88.81 335 ALA A C 1
ATOM 2639 O O . ALA A 1 335 ? -11.891 -9.75 -18.094 1 88.81 335 ALA A O 1
ATOM 2640 N N . PRO A 1 336 ? -12.43 -10.984 -16.359 1 87.19 336 PRO A N 1
ATOM 2641 C CA . PRO A 1 336 ? -11.453 -10.266 -15.547 1 87.19 336 PRO A CA 1
ATOM 2642 C C . PRO A 1 336 ? -10.023 -10.43 -16.062 1 87.19 336 PRO A C 1
ATOM 2644 O O . PRO A 1 336 ? -9.648 -11.508 -16.516 1 87.19 336 PRO A O 1
ATOM 2647 N N . SER A 1 337 ? -9.297 -9.344 -15.969 1 87.69 337 SER A N 1
ATOM 2648 C CA . SER A 1 337 ? -7.926 -9.336 -16.453 1 87.69 337 SER A CA 1
ATOM 2649 C C . SER A 1 337 ? -7.051 -10.305 -15.672 1 87.69 337 SER A C 1
ATOM 2651 O O . SER A 1 337 ? -6.066 -10.828 -16.203 1 87.69 337 SER A O 1
ATOM 2653 N N . THR A 1 338 ? -7.406 -10.578 -14.445 1 85.38 338 THR A N 1
ATOM 2654 C CA . THR A 1 338 ? -6.629 -11.438 -13.57 1 85.38 338 THR A CA 1
ATOM 2655 C C . THR A 1 338 ? -6.52 -12.844 -14.148 1 85.38 338 THR A C 1
ATOM 2657 O O . THR A 1 338 ? -5.508 -13.531 -13.953 1 85.38 338 THR A O 1
ATOM 2660 N N . ILE A 1 339 ? -7.449 -13.266 -14.844 1 89 339 ILE A N 1
ATOM 2661 C CA . ILE A 1 339 ? -7.484 -14.609 -15.422 1 89 339 ILE A CA 1
ATOM 2662 C C . ILE A 1 339 ? -6.387 -14.742 -16.469 1 89 339 ILE A C 1
ATOM 2664 O O . ILE A 1 339 ? -5.746 -15.797 -16.578 1 89 339 ILE A O 1
ATOM 2668 N N . PHE A 1 340 ? -6.094 -13.703 -17.156 1 90.88 340 PHE A N 1
ATOM 2669 C CA . PHE A 1 340 ? -5.117 -13.727 -18.25 1 90.88 340 PHE A CA 1
ATOM 2670 C C . PHE A 1 340 ? -3.736 -13.336 -17.75 1 90.88 340 PHE A C 1
ATOM 2672 O O . PHE A 1 340 ? -2.723 -13.703 -18.344 1 90.88 340 PHE A O 1
ATOM 2679 N N . LEU A 1 341 ? -3.732 -12.641 -16.672 1 88.5 341 LEU A N 1
ATOM 2680 C CA . LEU A 1 341 ? -2.49 -12.086 -16.141 1 88.5 341 LEU A CA 1
ATOM 2681 C C . LEU A 1 341 ? -1.774 -13.102 -15.258 1 88.5 341 LEU A C 1
ATOM 2683 O O . LEU A 1 341 ? -0.554 -13.258 -15.344 1 88.5 341 LEU A O 1
ATOM 2687 N N . THR A 1 342 ? -2.449 -13.758 -14.445 1 84.25 342 THR A N 1
ATOM 2688 C CA . THR A 1 342 ? -1.88 -14.547 -13.359 1 84.25 342 THR A CA 1
ATOM 2689 C C . THR A 1 342 ? -1.003 -15.672 -13.898 1 84.25 342 THR A C 1
ATOM 2691 O O . THR A 1 342 ? 0.139 -15.836 -13.469 1 84.25 342 THR A O 1
ATOM 2694 N N . ALA A 1 343 ? -1.465 -16.406 -14.828 1 86.69 343 ALA A N 1
ATOM 2695 C CA . ALA A 1 343 ? -0.689 -17.531 -15.336 1 86.69 343 ALA A CA 1
ATOM 2696 C C . ALA A 1 343 ? 0.397 -17.062 -16.297 1 86.69 343 ALA A C 1
ATOM 2698 O O . ALA A 1 343 ? 1.483 -17.641 -16.359 1 86.69 343 ALA A O 1
ATOM 2699 N N . SER A 1 344 ? 0.15 -15.984 -16.984 1 91.06 344 SER A N 1
ATOM 2700 C CA . SER A 1 344 ? 1.065 -15.516 -18.031 1 91.06 344 SER A CA 1
ATOM 2701 C C . SER A 1 344 ? 2.279 -14.82 -17.422 1 91.06 344 SER A C 1
ATOM 2703 O O . SER A 1 344 ? 3.334 -14.734 -18.047 1 91.06 344 SER A O 1
ATOM 2705 N N . VAL A 1 345 ? 2.15 -14.352 -16.203 1 90.31 345 VAL A N 1
ATOM 2706 C CA . VAL A 1 345 ? 3.213 -13.555 -15.602 1 90.31 345 VAL A CA 1
ATOM 2707 C C . VAL A 1 345 ? 4.172 -14.461 -14.836 1 90.31 345 VAL A C 1
ATOM 2709 O O . VAL A 1 345 ? 5.281 -14.055 -14.492 1 90.31 345 VAL A O 1
ATOM 2712 N N . PHE A 1 346 ? 3.986 -15.703 -14.75 1 89.06 346 PHE A N 1
ATOM 2713 C CA . PHE A 1 346 ? 4.676 -16.625 -13.859 1 89.06 346 PHE A CA 1
ATOM 2714 C C . PHE A 1 346 ? 6.16 -16.703 -14.188 1 89.06 346 PHE A C 1
ATOM 2716 O O . PHE A 1 346 ? 7 -16.781 -13.289 1 89.06 346 PHE A O 1
ATOM 2723 N N . PRO A 1 347 ? 6.477 -16.672 -15.453 1 90 347 PRO A N 1
ATOM 2724 C CA . PRO A 1 347 ? 7.902 -16.797 -15.758 1 90 347 PRO A CA 1
ATOM 2725 C C . PRO A 1 347 ? 8.727 -15.633 -15.211 1 90 347 PRO A C 1
ATOM 2727 O O . PRO A 1 347 ? 9.945 -15.758 -15.062 1 90 347 PRO A O 1
ATOM 2730 N N . LEU A 1 348 ? 8.109 -14.555 -14.914 1 90.81 348 LEU A N 1
ATOM 2731 C CA . LEU A 1 348 ? 8.82 -13.367 -14.438 1 90.81 348 LEU A CA 1
ATOM 2732 C C . LEU A 1 348 ? 8.883 -13.352 -12.914 1 90.81 348 LEU A C 1
ATOM 2734 O O . LEU A 1 348 ? 9.648 -12.578 -12.336 1 90.81 348 LEU A O 1
ATOM 2738 N N . ILE A 1 349 ? 8.078 -14.156 -12.281 1 87.56 349 ILE A N 1
ATOM 2739 C CA . ILE A 1 349 ? 7.93 -14.125 -10.836 1 87.56 349 ILE A CA 1
ATOM 2740 C C . ILE A 1 349 ? 9.211 -14.641 -10.18 1 87.56 349 ILE A C 1
ATOM 2742 O O . ILE A 1 349 ? 9.734 -15.688 -10.562 1 87.56 349 ILE A O 1
ATOM 2746 N N . PRO A 1 350 ? 9.664 -13.867 -9.203 1 88.06 350 PRO A N 1
ATOM 2747 C CA . PRO A 1 350 ? 10.906 -14.289 -8.547 1 88.06 350 PRO A CA 1
ATOM 2748 C C . PRO A 1 350 ? 10.664 -15.312 -7.438 1 88.06 350 PRO A C 1
ATOM 2750 O O . PRO A 1 350 ? 11.117 -15.125 -6.309 1 88.06 350 PRO A O 1
ATOM 2753 N N . GLY A 1 351 ? 10.117 -16.391 -7.777 1 85.19 351 GLY A N 1
ATOM 2754 C CA . GLY A 1 351 ? 9.875 -17.469 -6.84 1 85.19 351 GLY A CA 1
ATOM 2755 C C . GLY A 1 351 ? 11.156 -18.078 -6.285 1 85.19 351 GLY A C 1
ATOM 2756 O O . GLY A 1 351 ? 11.312 -18.203 -5.07 1 85.19 351 GLY A O 1
ATOM 2757 N N . PRO A 1 352 ? 12.07 -18.375 -7.176 1 87.06 352 PRO A N 1
ATOM 2758 C CA . PRO A 1 352 ? 13.344 -18.938 -6.719 1 87.06 352 PRO A CA 1
ATOM 2759 C C . PRO A 1 352 ? 14.086 -18.031 -5.75 1 87.06 352 PRO A C 1
ATOM 2761 O O . PRO A 1 352 ? 14.672 -18.5 -4.773 1 87.06 352 PRO A O 1
ATOM 2764 N N . ASN A 1 353 ? 14.008 -16.719 -6.023 1 88.94 353 ASN A N 1
ATOM 2765 C CA . ASN A 1 353 ? 14.695 -15.766 -5.148 1 88.94 353 ASN A CA 1
ATOM 2766 C C . ASN A 1 353 ? 14.07 -15.75 -3.754 1 88.94 353 ASN A C 1
ATOM 2768 O O . ASN A 1 353 ? 14.781 -15.625 -2.754 1 88.94 353 ASN A O 1
ATOM 2772 N N . LEU A 1 354 ? 12.844 -15.812 -3.709 1 87.62 354 LEU A N 1
ATOM 2773 C CA . LEU A 1 354 ? 12.172 -15.875 -2.414 1 87.62 354 LEU A CA 1
ATOM 2774 C C . LEU A 1 354 ? 12.586 -17.125 -1.646 1 87.62 354 LEU A C 1
ATOM 2776 O O . LEU A 1 354 ? 12.82 -17.062 -0.436 1 87.62 354 LEU A O 1
ATOM 2780 N N . TYR A 1 355 ? 12.68 -18.203 -2.375 1 86.88 355 TYR A N 1
ATOM 2781 C CA . TYR A 1 355 ? 13.133 -19.453 -1.765 1 86.88 355 TYR A CA 1
ATOM 2782 C C . TYR A 1 355 ? 14.555 -19.312 -1.236 1 86.88 355 TYR A C 1
ATOM 2784 O O . TYR A 1 355 ? 14.852 -19.719 -0.113 1 86.88 355 TYR A O 1
ATOM 2792 N N . TYR A 1 356 ? 15.406 -18.719 -1.986 1 89.31 356 TYR A N 1
ATOM 2793 C CA . TYR A 1 356 ? 16.797 -18.609 -1.585 1 89.31 356 TYR A CA 1
ATOM 2794 C C . TYR A 1 356 ? 16.969 -17.641 -0.417 1 89.31 356 TYR A C 1
ATOM 2796 O O . TYR A 1 356 ? 17.891 -17.781 0.393 1 89.31 356 TYR A O 1
ATOM 2804 N N . VAL A 1 357 ? 16.109 -16.656 -0.331 1 88.19 357 VAL A N 1
ATOM 2805 C CA . VAL A 1 357 ? 16.125 -15.789 0.84 1 88.19 357 VAL A CA 1
ATOM 2806 C C . VAL A 1 357 ? 15.859 -16.609 2.1 1 88.19 357 VAL A C 1
ATOM 2808 O O . VAL A 1 357 ? 16.609 -16.516 3.076 1 88.19 357 VAL A O 1
ATOM 2811 N N . MET A 1 358 ? 14.836 -17.422 2.035 1 86.56 358 MET A N 1
ATOM 2812 C CA . MET A 1 358 ? 14.461 -18.219 3.203 1 86.56 358 MET A CA 1
ATOM 2813 C C . MET A 1 358 ? 15.484 -19.312 3.471 1 86.56 358 MET A C 1
ATOM 2815 O O . MET A 1 358 ? 15.781 -19.625 4.625 1 86.56 358 MET A O 1
ATOM 2819 N N . TYR A 1 359 ? 15.93 -19.828 2.377 1 87.06 359 TYR A N 1
ATOM 2820 C CA . TYR A 1 359 ? 16.953 -20.859 2.527 1 87.06 359 TYR A CA 1
ATOM 2821 C C . TYR A 1 359 ? 18.219 -20.281 3.158 1 87.06 359 TYR A C 1
ATOM 2823 O O . TYR A 1 359 ? 18.875 -20.953 3.957 1 87.06 359 TYR A O 1
ATOM 2831 N N . GLY A 1 360 ? 18.562 -19.125 2.723 1 88.81 360 GLY A N 1
ATOM 2832 C CA . GLY A 1 360 ? 19.703 -18.453 3.346 1 88.81 360 GLY A CA 1
ATOM 2833 C C . GLY A 1 360 ? 19.531 -18.266 4.84 1 88.81 360 GLY A C 1
ATOM 2834 O O . GLY A 1 360 ? 20.484 -18.375 5.602 1 88.81 360 GLY A O 1
ATOM 2835 N N . CYS A 1 361 ? 18.359 -17.984 5.254 1 86.88 361 CYS A N 1
ATOM 2836 C CA . CYS A 1 361 ? 18.078 -17.828 6.676 1 86.88 361 CYS A CA 1
ATOM 2837 C C . CYS A 1 361 ? 18.266 -19.141 7.418 1 86.88 361 CYS A C 1
ATOM 2839 O O . CYS A 1 361 ? 18.859 -19.172 8.5 1 86.88 361 CYS A O 1
ATOM 2841 N N . VAL A 1 362 ? 17.781 -20.219 6.828 1 83.88 362 VAL A N 1
ATOM 2842 C CA . VAL A 1 362 ? 17.828 -21.547 7.453 1 83.88 362 VAL A CA 1
ATOM 2843 C C . VAL A 1 362 ? 19.281 -22.031 7.5 1 83.88 362 VAL A C 1
ATOM 2845 O O . VAL A 1 362 ? 19.703 -22.625 8.492 1 83.88 362 VAL A O 1
ATOM 2848 N N . SER A 1 363 ? 20.047 -21.688 6.461 1 85.81 363 SER A N 1
ATOM 2849 C CA . SER A 1 363 ? 21.438 -22.125 6.375 1 85.81 363 SER A CA 1
ATOM 2850 C C . SER A 1 363 ? 22.375 -21.156 7.078 1 85.81 363 SER A C 1
ATOM 2852 O O . SER A 1 363 ? 23.578 -21.344 7.094 1 85.81 363 SER A O 1
ATOM 2854 N N . GLN A 1 364 ? 21.875 -20.031 7.609 1 87.38 364 GLN A N 1
ATOM 2855 C CA . GLN A 1 364 ? 22.625 -19 8.336 1 87.38 364 GLN A CA 1
ATOM 2856 C C . GLN A 1 364 ? 23.688 -18.359 7.449 1 87.38 364 GLN A C 1
ATOM 2858 O O . GLN A 1 364 ? 24.859 -18.266 7.836 1 87.38 364 GLN A O 1
ATOM 2863 N N . ASP A 1 365 ? 23.391 -18.094 6.199 1 89.12 365 ASP A N 1
ATOM 2864 C CA . ASP A 1 365 ? 24.219 -17.375 5.238 1 89.12 365 ASP A CA 1
ATOM 2865 C C . ASP A 1 365 ? 23.672 -15.969 5 1 89.12 365 ASP A C 1
ATOM 2867 O O . ASP A 1 365 ? 22.922 -15.742 4.047 1 89.12 365 ASP A O 1
ATOM 2871 N N . PRO A 1 366 ? 24.188 -15.008 5.723 1 87.31 366 PRO A N 1
ATOM 2872 C CA . PRO A 1 366 ? 23.641 -13.656 5.629 1 87.31 366 PRO A CA 1
ATOM 2873 C C . PRO A 1 366 ? 23.891 -13.008 4.266 1 87.31 366 PRO A C 1
ATOM 2875 O O . PRO A 1 366 ? 23.078 -12.195 3.805 1 87.31 366 PRO A O 1
ATOM 2878 N N . GLN A 1 367 ? 25 -13.344 3.625 1 85.62 367 GLN A N 1
ATOM 2879 C CA . GLN A 1 367 ? 25.281 -12.773 2.312 1 85.62 367 GLN A CA 1
ATOM 2880 C C . GLN A 1 367 ? 24.25 -13.219 1.28 1 85.62 367 GLN A C 1
ATOM 2882 O O . GLN A 1 367 ? 23.797 -12.414 0.471 1 85.62 367 GLN A O 1
ATOM 2887 N N . MET A 1 368 ? 23.891 -14.484 1.375 1 86.56 368 MET A N 1
ATOM 2888 C CA . MET A 1 368 ? 22.875 -15.008 0.463 1 86.56 368 MET A CA 1
ATOM 2889 C C . MET A 1 368 ? 21.531 -14.328 0.703 1 86.56 368 MET A C 1
ATOM 2891 O O . MET A 1 368 ? 20.828 -13.977 -0.247 1 86.56 368 MET A O 1
ATOM 2895 N N . VAL A 1 369 ? 21.219 -14.172 1.938 1 87.56 369 VAL A N 1
ATOM 2896 C CA . VAL A 1 369 ? 19.969 -13.523 2.295 1 87.56 369 VAL A CA 1
ATOM 2897 C C . VAL A 1 369 ? 19.938 -12.109 1.721 1 87.56 369 VAL A C 1
ATOM 2899 O O . VAL A 1 369 ? 18.953 -11.719 1.08 1 87.56 369 VAL A O 1
ATOM 2902 N N . PHE A 1 370 ? 20.953 -11.445 1.885 1 83.62 370 PHE A N 1
ATOM 2903 C CA . PHE A 1 370 ? 21.016 -10.055 1.457 1 83.62 370 PHE A CA 1
ATOM 2904 C C . PHE A 1 370 ? 20.969 -9.953 -0.062 1 83.62 370 PHE A C 1
ATOM 2906 O O . PHE A 1 370 ? 20.172 -9.188 -0.616 1 83.62 370 PHE A O 1
ATOM 2913 N N . ASP A 1 371 ? 21.766 -10.695 -0.765 1 83.75 371 ASP A N 1
ATOM 2914 C CA . ASP A 1 371 ? 21.844 -10.641 -2.223 1 83.75 371 ASP A CA 1
ATOM 2915 C C . ASP A 1 371 ? 20.5 -11.016 -2.852 1 83.75 371 ASP A C 1
ATOM 2917 O O . ASP A 1 371 ? 20 -10.312 -3.732 1 83.75 371 ASP A O 1
ATOM 2921 N N . GLU A 1 372 ? 19.891 -12.078 -2.34 1 87.56 372 GLU A N 1
ATOM 2922 C CA . GLU A 1 372 ? 18.641 -12.57 -2.924 1 87.56 372 GLU A CA 1
ATOM 2923 C C . GLU A 1 372 ? 17.484 -11.641 -2.602 1 87.56 372 GLU A C 1
ATOM 2925 O O . GLU A 1 372 ? 16.547 -11.492 -3.404 1 87.56 372 GLU A O 1
ATOM 2930 N N . THR A 1 373 ? 17.578 -11.047 -1.447 1 85.62 373 THR A N 1
ATOM 2931 C CA . THR A 1 373 ? 16.531 -10.102 -1.074 1 85.62 373 THR A CA 1
ATOM 2932 C C . THR A 1 373 ? 16.547 -8.898 -2.006 1 85.62 373 THR A C 1
ATOM 2934 O O . THR A 1 373 ? 15.484 -8.43 -2.426 1 85.62 373 THR A O 1
ATOM 2937 N N . ILE A 1 374 ? 17.656 -8.43 -2.354 1 81.75 374 ILE A N 1
ATOM 2938 C CA . ILE A 1 374 ? 17.766 -7.27 -3.23 1 81.75 374 ILE A CA 1
ATOM 2939 C C . ILE A 1 374 ? 17.234 -7.617 -4.621 1 81.75 374 ILE A C 1
ATOM 2941 O O . ILE A 1 374 ? 16.516 -6.832 -5.227 1 81.75 374 ILE A O 1
ATOM 2945 N N . ILE A 1 375 ? 17.625 -8.797 -5.102 1 84.69 375 ILE A N 1
ATOM 2946 C CA . ILE A 1 375 ? 17.156 -9.219 -6.414 1 84.69 375 ILE A CA 1
ATOM 2947 C C . ILE A 1 375 ? 15.641 -9.391 -6.387 1 84.69 375 ILE A C 1
ATOM 2949 O O . ILE A 1 375 ? 14.945 -9 -7.332 1 84.69 375 ILE A O 1
ATOM 2953 N N . LEU A 1 376 ? 15.18 -9.969 -5.312 1 86.19 376 LEU A N 1
ATOM 2954 C CA . LEU A 1 376 ? 13.742 -10.164 -5.137 1 86.19 376 LEU A CA 1
ATOM 2955 C C . LEU A 1 376 ? 13.008 -8.828 -5.168 1 86.19 376 LEU A C 1
ATOM 2957 O O . LEU A 1 376 ? 12.031 -8.672 -5.902 1 86.19 376 LEU A O 1
ATOM 2961 N N . LEU A 1 377 ? 13.492 -7.883 -4.465 1 81.81 377 LEU A N 1
ATOM 2962 C CA . LEU A 1 377 ? 12.859 -6.574 -4.383 1 81.81 377 LEU A CA 1
ATOM 2963 C C . LEU A 1 377 ? 12.938 -5.844 -5.719 1 81.81 377 LEU A C 1
ATOM 2965 O O . LEU A 1 377 ? 11.961 -5.238 -6.16 1 81.81 377 LEU A O 1
ATOM 2969 N N . ALA A 1 378 ? 14.086 -5.918 -6.301 1 83.12 378 ALA A N 1
ATOM 2970 C CA . ALA A 1 378 ? 14.281 -5.254 -7.59 1 83.12 378 ALA A CA 1
ATOM 2971 C C . ALA A 1 378 ? 13.359 -5.84 -8.656 1 83.12 378 ALA A C 1
ATOM 2973 O O . ALA A 1 378 ? 12.805 -5.105 -9.477 1 83.12 378 ALA A O 1
ATOM 2974 N N . THR A 1 379 ? 13.227 -7.129 -8.656 1 87.75 379 THR A N 1
ATOM 2975 C CA . THR A 1 379 ? 12.375 -7.797 -9.633 1 87.75 379 THR A CA 1
ATOM 2976 C C . THR A 1 379 ? 10.906 -7.457 -9.398 1 87.75 379 THR A C 1
ATOM 2978 O O . THR A 1 379 ? 10.164 -7.199 -10.344 1 87.75 379 THR A O 1
ATOM 2981 N N . CYS A 1 380 ? 10.539 -7.449 -8.195 1 85.19 380 CYS A N 1
ATOM 2982 C CA . CYS A 1 380 ? 9.164 -7.09 -7.867 1 85.19 380 CYS A CA 1
ATOM 2983 C C . CYS A 1 380 ? 8.875 -5.648 -8.258 1 85.19 380 CYS A C 1
ATOM 2985 O O . CYS A 1 380 ? 7.793 -5.348 -8.773 1 85.19 380 CYS A O 1
ATOM 2987 N N . LEU A 1 381 ? 9.812 -4.84 -7.98 1 81.75 381 LEU A N 1
ATOM 2988 C CA . LEU A 1 381 ? 9.664 -3.438 -8.352 1 81.75 381 LEU A CA 1
ATOM 2989 C C . LEU A 1 381 ? 9.555 -3.287 -9.867 1 81.75 381 LEU A C 1
ATOM 2991 O O . LEU A 1 381 ? 8.773 -2.467 -10.359 1 81.75 381 LEU A O 1
ATOM 2995 N N . ALA A 1 382 ? 10.344 -4.043 -10.562 1 87.62 382 ALA A N 1
ATOM 2996 C CA . ALA A 1 382 ? 10.297 -4.016 -12.016 1 87.62 382 ALA A CA 1
ATOM 2997 C C . ALA A 1 382 ? 8.922 -4.449 -12.531 1 87.62 382 ALA A C 1
ATOM 2999 O O . ALA A 1 382 ? 8.367 -3.83 -13.438 1 87.62 382 ALA A O 1
ATOM 3000 N N . ILE A 1 383 ? 8.438 -5.492 -12.008 1 88.75 383 ILE A N 1
ATOM 3001 C CA . ILE A 1 383 ? 7.109 -5.977 -12.383 1 88.75 383 ILE A CA 1
ATOM 3002 C C . ILE A 1 383 ? 6.066 -4.902 -12.086 1 88.75 383 ILE A C 1
ATOM 3004 O O . ILE A 1 383 ? 5.219 -4.598 -12.93 1 88.75 383 ILE A O 1
ATOM 3008 N N . ALA A 1 384 ? 6.191 -4.359 -10.961 1 83.5 384 ALA A N 1
ATOM 3009 C CA . ALA A 1 384 ? 5.254 -3.318 -10.539 1 83.5 384 ALA A CA 1
ATOM 3010 C C . ALA A 1 384 ? 5.281 -2.135 -11.5 1 83.5 384 ALA A C 1
ATOM 3012 O O . ALA A 1 384 ? 4.227 -1.617 -11.891 1 83.5 384 ALA A O 1
ATOM 3013 N N . PHE A 1 385 ? 6.41 -1.716 -11.867 1 83.75 385 PHE A N 1
ATOM 3014 C CA . PHE A 1 385 ? 6.543 -0.598 -12.797 1 83.75 385 PHE A CA 1
ATOM 3015 C C . PHE A 1 385 ? 5.938 -0.942 -14.148 1 83.75 385 PHE A C 1
ATOM 3017 O O . PHE A 1 385 ? 5.285 -0.105 -14.773 1 83.75 385 PHE A O 1
ATOM 3024 N N . GLY A 1 386 ? 6.191 -2.15 -14.578 1 88.25 386 GLY A N 1
ATOM 3025 C CA . GLY A 1 386 ? 5.555 -2.588 -15.812 1 88.25 386 GLY A CA 1
ATOM 3026 C C . GLY A 1 386 ? 4.039 -2.531 -15.75 1 88.25 386 GLY A C 1
ATOM 3027 O O . GLY A 1 386 ? 3.395 -2.031 -16.672 1 88.25 386 GLY A O 1
ATOM 3028 N N . PHE A 1 387 ? 3.504 -2.973 -14.695 1 86.06 387 PHE A N 1
ATOM 3029 C CA . PHE A 1 387 ? 2.057 -3.006 -14.516 1 86.06 387 PHE A CA 1
ATOM 3030 C C . PHE A 1 387 ? 1.487 -1.595 -14.438 1 86.06 387 PHE A C 1
A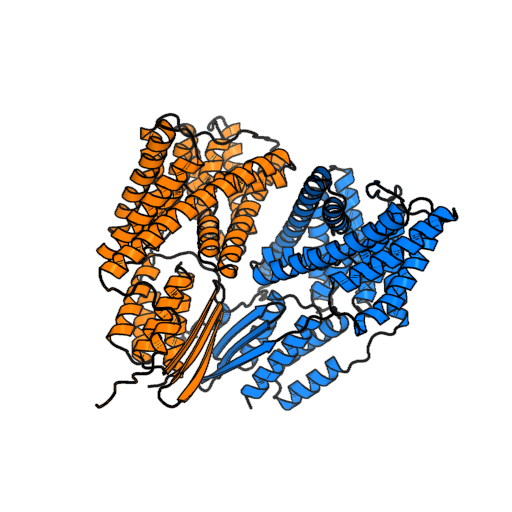TOM 3032 O O . PHE A 1 387 ? 0.417 -1.319 -14.984 1 86.06 387 PHE A O 1
ATOM 3039 N N . ILE A 1 388 ? 2.137 -0.716 -13.797 1 83.56 388 ILE A N 1
ATOM 3040 C CA . ILE A 1 388 ? 1.626 0.636 -13.594 1 83.56 388 ILE A CA 1
ATOM 3041 C C . ILE A 1 388 ? 1.629 1.39 -14.922 1 83.56 388 ILE A C 1
ATOM 3043 O O . ILE A 1 388 ? 0.731 2.191 -15.188 1 83.56 388 ILE A O 1
ATOM 3047 N N . ILE A 1 389 ? 2.633 1.157 -15.641 1 83.25 389 ILE A N 1
ATOM 3048 C CA . ILE A 1 389 ? 2.699 1.787 -16.953 1 83.25 389 ILE A CA 1
ATOM 3049 C C . ILE A 1 389 ? 1.48 1.386 -17.781 1 83.25 389 ILE A C 1
ATOM 3051 O O . ILE A 1 389 ? 0.848 2.232 -18.422 1 83.25 389 ILE A O 1
ATOM 3055 N N . VAL A 1 390 ? 1.171 0.157 -17.703 1 87.31 390 VAL A N 1
ATOM 3056 C CA . VAL A 1 390 ? 0.025 -0.343 -18.453 1 87.31 390 VAL A CA 1
ATOM 3057 C C . VAL A 1 390 ? -1.268 0.204 -17.859 1 87.31 390 VAL A C 1
ATOM 3059 O O . VAL A 1 390 ? -2.211 0.524 -18.578 1 87.31 390 VAL A O 1
ATOM 3062 N N . ASP A 1 391 ? -1.303 0.291 -16.594 1 82 391 ASP A N 1
ATOM 3063 C CA . ASP A 1 391 ? -2.49 0.816 -15.938 1 82 391 ASP A CA 1
ATOM 3064 C C . ASP A 1 391 ? -2.758 2.262 -16.344 1 82 391 ASP A C 1
ATOM 3066 O O . ASP A 1 391 ? -3.9 2.635 -16.625 1 82 391 ASP A O 1
ATOM 3070 N N . VAL A 1 392 ? -1.758 3.062 -16.375 1 80.56 392 VAL A N 1
ATOM 3071 C CA . VAL A 1 392 ? -1.874 4.461 -16.781 1 80.56 392 VAL A CA 1
ATOM 3072 C C . VAL A 1 392 ? -2.281 4.539 -18.25 1 80.56 392 VAL A C 1
ATOM 3074 O O . VAL A 1 392 ? -3.168 5.312 -18.609 1 80.56 392 VAL A O 1
ATOM 3077 N N . ALA A 1 393 ? -1.649 3.725 -18.984 1 82.81 393 ALA A N 1
ATOM 3078 C CA . ALA A 1 393 ? -1.972 3.705 -20.406 1 82.81 393 ALA A CA 1
ATOM 3079 C C . ALA A 1 393 ? -3.418 3.273 -20.641 1 82.81 393 ALA A C 1
ATOM 3081 O O . ALA A 1 393 ? -4.125 3.863 -21.453 1 82.81 393 ALA A O 1
ATOM 3082 N N . SER A 1 394 ? -3.779 2.283 -19.953 1 84.38 394 SER A N 1
ATOM 3083 C CA . SER A 1 394 ? -5.137 1.769 -20.094 1 84.38 394 SER A CA 1
ATOM 3084 C C . SER A 1 394 ? -6.168 2.799 -19.641 1 84.38 394 SER A C 1
ATOM 3086 O O . SER A 1 394 ? -7.219 2.949 -20.281 1 84.38 394 SER A O 1
ATOM 3088 N N . ARG A 1 395 ? -5.938 3.463 -18.594 1 80.12 395 ARG A N 1
ATOM 3089 C CA . ARG A 1 395 ? -6.836 4.508 -18.125 1 80.12 395 ARG A CA 1
ATOM 3090 C C . ARG A 1 395 ? -6.93 5.652 -19.125 1 80.12 395 ARG A C 1
ATOM 3092 O O . ARG A 1 395 ? -8.016 6.195 -19.359 1 80.12 395 ARG A O 1
ATOM 3099 N N . SER A 1 396 ? -5.816 5.992 -19.656 1 79.25 396 SER A N 1
ATOM 3100 C CA . SER A 1 396 ? -5.785 7.055 -20.656 1 79.25 396 SER A CA 1
ATOM 3101 C C . SER A 1 396 ? -6.559 6.652 -21.906 1 79.25 396 SER A C 1
ATOM 3103 O O . SER A 1 396 ? -7.285 7.469 -22.484 1 79.25 396 SER A O 1
ATOM 3105 N N . ILE A 1 397 ? -6.363 5.453 -22.266 1 79.44 397 ILE A N 1
ATOM 3106 C CA . ILE A 1 397 ? -7.062 4.941 -23.438 1 79.44 397 ILE A CA 1
ATOM 3107 C C . ILE A 1 397 ? -8.57 4.918 -23.172 1 79.44 397 ILE A C 1
ATOM 3109 O O . ILE A 1 397 ? -9.359 5.344 -24.016 1 79.44 397 ILE A O 1
ATOM 3113 N N . MET A 1 398 ? -8.906 4.52 -22 1 79.44 398 MET A N 1
ATOM 3114 C CA . MET A 1 398 ? -10.32 4.438 -21.656 1 79.44 398 MET A CA 1
ATOM 3115 C C . MET A 1 398 ? -10.938 5.828 -21.531 1 79.44 398 MET A C 1
ATOM 3117 O O . MET A 1 398 ? -12.094 6.031 -21.906 1 79.44 398 MET A O 1
ATOM 3121 N N . HIS A 1 399 ? -10.219 6.711 -20.969 1 75.56 399 HIS A N 1
ATOM 3122 C CA . HIS A 1 399 ? -10.688 8.094 -20.906 1 75.56 399 HIS A CA 1
ATOM 3123 C C . HIS A 1 399 ? -10.914 8.664 -22.297 1 75.56 399 HIS A C 1
ATOM 3125 O O . HIS A 1 399 ? -11.898 9.367 -22.531 1 75.56 399 HIS A O 1
ATOM 3131 N N . ALA A 1 400 ? -10.008 8.32 -23.141 1 74.88 400 ALA A N 1
ATOM 3132 C CA . ALA A 1 400 ? -10.133 8.781 -24.516 1 74.88 400 ALA A CA 1
ATOM 3133 C C . ALA A 1 400 ? -11.352 8.164 -25.188 1 74.88 400 ALA A C 1
ATOM 3135 O O . ALA A 1 400 ? -11.984 8.797 -26.047 1 74.88 400 ALA A O 1
ATOM 3136 N N . MET A 1 401 ? -11.68 6.977 -24.719 1 77.19 401 MET A N 1
ATOM 3137 C CA . MET A 1 401 ? -12.828 6.277 -25.281 1 77.19 401 MET A CA 1
ATOM 3138 C C . MET A 1 401 ? -14.102 6.641 -24.516 1 77.19 401 MET A C 1
ATOM 3140 O O . MET A 1 401 ? -15.18 6.121 -24.828 1 77.19 401 MET A O 1
ATOM 3144 N N . LYS A 1 402 ? -14.047 7.551 -23.391 1 71.25 402 LYS A N 1
ATOM 3145 C CA . LYS A 1 402 ? -15.156 8.047 -22.578 1 71.25 402 LYS A CA 1
ATOM 3146 C C . LYS A 1 402 ? -15.812 6.91 -21.797 1 71.25 402 LYS A C 1
ATOM 3148 O O . LYS A 1 402 ? -17.031 6.836 -21.703 1 71.25 402 LYS A O 1
ATOM 3153 N N . ARG A 1 403 ? -15.039 5.965 -21.531 1 68.44 403 ARG A N 1
ATOM 3154 C CA . ARG A 1 403 ? -15.539 4.848 -20.734 1 68.44 403 ARG A CA 1
ATOM 3155 C C . ARG A 1 403 ? -15.039 4.938 -19.297 1 68.44 403 ARG A C 1
ATOM 3157 O O . ARG A 1 403 ? -13.93 5.422 -19.047 1 68.44 403 ARG A O 1
ATOM 3164 N N . GLU A 1 404 ? -15.883 4.57 -18.359 1 64.62 404 GLU A N 1
ATOM 3165 C CA . GLU A 1 404 ? -15.5 4.645 -16.953 1 64.62 404 GLU A CA 1
ATOM 3166 C C . GLU A 1 404 ? -14.602 3.471 -16.562 1 64.62 404 GLU A C 1
ATOM 3168 O O . GLU A 1 404 ? -14.945 2.312 -16.812 1 64.62 404 GLU A O 1
ATOM 3173 N N . TYR A 1 405 ? -13.508 3.635 -16.234 1 61.94 405 TYR A N 1
ATOM 3174 C CA . TYR A 1 405 ? -12.586 2.574 -15.844 1 61.94 405 TYR A CA 1
ATOM 3175 C C . TYR A 1 405 ? -12.711 2.271 -14.352 1 61.94 405 TYR A C 1
ATOM 3177 O O . TYR A 1 405 ? -12.969 1.129 -13.969 1 61.94 405 TYR A O 1
ATOM 3185 N N . HIS A 1 406 ? -12.555 3.373 -13.391 1 62.78 406 HIS A N 1
ATOM 3186 C CA . HIS A 1 406 ? -12.688 3.215 -11.945 1 62.78 406 HIS A CA 1
ATOM 3187 C C . HIS A 1 406 ? -13.727 4.18 -11.383 1 62.78 406 HIS A C 1
ATOM 3189 O O . HIS A 1 406 ? -13.703 5.375 -11.688 1 62.78 406 HIS A O 1
ATOM 3195 N N . ILE A 1 407 ? -14.82 3.744 -10.859 1 55.25 407 ILE A N 1
ATOM 3196 C CA . ILE A 1 407 ? -15.867 4.625 -10.344 1 55.25 407 ILE A CA 1
ATOM 3197 C C . ILE A 1 407 ? -15.555 5.02 -8.906 1 55.25 407 ILE A C 1
ATOM 3199 O O . ILE A 1 407 ? -15.703 6.184 -8.523 1 55.25 407 ILE A O 1
ATOM 3203 N N . GLY A 1 408 ? -14.68 4.336 -8.344 1 59.22 408 GLY A N 1
ATOM 3204 C CA . GLY A 1 408 ? -14.375 4.645 -6.957 1 59.22 408 GLY A CA 1
ATOM 3205 C C . GLY A 1 408 ? -15.562 5.184 -6.184 1 59.22 408 GLY A C 1
ATOM 3206 O O . GLY A 1 408 ? -16.703 5.113 -6.656 1 59.22 408 GLY A O 1
ATOM 3207 N N . LYS A 1 409 ? -15.469 5.746 -4.836 1 61.16 409 LYS A N 1
ATOM 3208 C CA . LYS A 1 409 ? -16.5 6.297 -3.953 1 61.16 409 LYS A CA 1
ATOM 3209 C C . LYS A 1 409 ? -17.094 7.578 -4.531 1 61.16 409 LYS A C 1
ATOM 3211 O O . LYS A 1 409 ? -18.297 7.805 -4.441 1 61.16 409 LYS A O 1
ATOM 3216 N N . SER A 1 410 ? -16.234 8.641 -4.996 1 56.53 410 SER A N 1
ATOM 3217 C CA . SER A 1 410 ? -16.594 10.023 -5.297 1 56.53 410 SER A CA 1
ATOM 3218 C C . SER A 1 410 ? -17.609 10.102 -6.441 1 56.53 410 SER A C 1
ATOM 3220 O O . SER A 1 410 ? -18.312 11.094 -6.582 1 56.53 410 SER A O 1
ATOM 3222 N N . ALA A 1 411 ? -17.578 9.367 -7.441 1 44.31 411 ALA A N 1
ATOM 3223 C CA . ALA A 1 411 ? -18.516 9.477 -8.547 1 44.31 411 ALA A CA 1
ATOM 3224 C C . ALA A 1 411 ? -19.953 9.531 -8.039 1 44.31 411 ALA A C 1
ATOM 3226 O O . ALA A 1 411 ? -20.844 10.055 -8.719 1 44.31 411 ALA A O 1
ATOM 3227 N N . LEU A 1 412 ? -20.25 9.141 -6.867 1 41.84 412 LEU A N 1
ATOM 3228 C CA . LEU A 1 412 ? -21.625 9.016 -6.398 1 41.84 412 LEU A CA 1
ATOM 3229 C C . LEU A 1 412 ? -22.047 10.25 -5.617 1 41.84 412 LEU A C 1
ATOM 3231 O O . LEU A 1 412 ? -23.234 10.578 -5.574 1 41.84 412 LEU A O 1
ATOM 3235 N N . ASN A 1 413 ? -21.172 10.953 -4.871 1 44.31 413 ASN A N 1
ATOM 3236 C CA . ASN A 1 413 ? -21.688 11.969 -3.953 1 44.31 413 ASN A CA 1
ATOM 3237 C C . ASN A 1 413 ? -21.875 13.305 -4.652 1 44.31 413 ASN A C 1
ATOM 3239 O O . ASN A 1 413 ? -21.969 14.344 -3.996 1 44.31 413 ASN A O 1
ATOM 3243 N N . LEU A 1 414 ? -21.562 13.555 -5.898 1 36.5 414 LEU A N 1
ATOM 3244 C CA . LEU A 1 414 ? -21.953 14.867 -6.406 1 36.5 414 LEU A CA 1
ATOM 3245 C C . LEU A 1 414 ? -23.453 15.094 -6.254 1 36.5 414 LEU A C 1
ATOM 3247 O O . LEU A 1 414 ? -24.25 14.242 -6.637 1 36.5 414 LEU A O 1
ATOM 3251 N N . PRO A 1 415 ? -23.828 16.031 -5.457 1 34 415 PRO A N 1
ATOM 3252 C CA . PRO A 1 415 ? -25.219 16.453 -5.578 1 34 415 PRO A CA 1
ATOM 3253 C C . PRO A 1 415 ? -25.672 16.609 -7.031 1 34 415 PRO A C 1
ATOM 3255 O O . PRO A 1 415 ? -24.859 17.016 -7.883 1 34 415 PRO A O 1
ATOM 3258 N N . LEU A 1 416 ? -26.641 16 -7.609 1 31 416 LEU A N 1
ATOM 3259 C CA . LEU A 1 416 ? -27.422 16.469 -8.758 1 31 416 LEU A CA 1
ATOM 3260 C C . LEU A 1 416 ? -27.703 17.953 -8.672 1 31 416 LEU A C 1
ATOM 3262 O O . LEU A 1 416 ? -28.453 18.406 -7.809 1 31 416 LEU A O 1
ATOM 3266 N N . ILE A 1 417 ? -26.875 18.938 -8.805 1 28.92 417 ILE A N 1
ATOM 3267 C CA . ILE A 1 417 ? -27.359 20.281 -9.164 1 28.92 417 ILE A CA 1
ATOM 3268 C C . ILE A 1 417 ? -28.328 20.188 -10.336 1 28.92 417 ILE A C 1
ATOM 3270 O O . ILE A 1 417 ? -27.953 19.734 -11.422 1 28.92 417 ILE A O 1
ATOM 3274 N N . GLY A 1 418 ? -29.672 20.078 -10.156 1 26.47 418 GLY A N 1
ATOM 3275 C CA . GLY A 1 418 ? -30.797 20.422 -11 1 26.47 418 GLY A CA 1
ATOM 3276 C C . GLY A 1 418 ? -30.594 21.703 -11.789 1 26.47 418 GLY A C 1
ATOM 3277 O O . GLY A 1 418 ? -30.078 22.703 -11.25 1 26.47 418 GLY A O 1
ATOM 3278 N N . GLY A 1 419 ? -30.453 21.75 -13.102 1 22.53 419 GLY A N 1
ATOM 3279 C CA . GLY A 1 419 ? -30.875 22.75 -14.062 1 22.53 419 GLY A CA 1
ATOM 3280 C C . GLY A 1 419 ? -32.219 23.359 -13.734 1 22.53 419 GLY A C 1
ATOM 3281 O O . GLY A 1 419 ? -33.125 22.656 -13.227 1 22.53 419 GLY A O 1
ATOM 3282 N N . LYS A 1 420 ? -32.312 24.594 -13.445 1 24.7 420 LYS A N 1
ATOM 3283 C CA . LYS A 1 420 ? -33.438 25.312 -14.062 1 24.7 420 LYS A CA 1
ATOM 3284 C C . LYS A 1 420 ? -33.531 24.969 -15.547 1 24.7 420 LYS A C 1
ATOM 3286 O O . LYS A 1 420 ? -32.562 25.109 -16.297 1 24.7 420 LYS A O 1
ATOM 3291 N N . LYS A 1 421 ? -34.625 24.406 -15.711 1 17.33 421 LYS A N 1
ATOM 3292 C CA . LYS A 1 421 ? -35.438 24.797 -16.875 1 17.33 421 LYS A CA 1
ATOM 3293 C C . LYS A 1 421 ? -36.062 26.172 -16.672 1 17.33 421 LYS A C 1
ATOM 3295 O O . LYS A 1 421 ? -36.625 26.453 -15.609 1 17.33 421 LYS A O 1
ATOM 3300 N N . MET B 1 1 ? -34.5 13.594 17.719 1 82.5 1 MET B N 1
ATOM 3301 C CA . MET B 1 1 ? -33.125 13.477 17.219 1 82.5 1 MET B CA 1
ATOM 3302 C C . MET B 1 1 ? -32.906 12.133 16.547 1 82.5 1 MET B C 1
ATOM 3304 O O . MET B 1 1 ? -33.312 11.094 17.078 1 82.5 1 MET B O 1
ATOM 3308 N N . ASN B 1 2 ? -32.531 12.195 15.32 1 90.88 2 ASN B N 1
ATOM 3309 C CA . ASN B 1 2 ? -32.219 10.977 14.594 1 90.88 2 ASN B CA 1
ATOM 3310 C C . ASN B 1 2 ? -30.766 10.547 14.812 1 90.88 2 ASN B C 1
ATOM 3312 O O . ASN B 1 2 ? -29.844 11.086 14.172 1 90.88 2 ASN B O 1
ATOM 3316 N N . TYR B 1 3 ? -30.594 9.555 15.719 1 92.81 3 TYR B N 1
ATOM 3317 C CA . TYR B 1 3 ? -29.266 9.141 16.141 1 92.81 3 TYR B CA 1
ATOM 3318 C C . TYR B 1 3 ? -28.484 8.578 14.961 1 92.81 3 TYR B C 1
ATOM 3320 O O . TYR B 1 3 ? -27.25 8.703 14.898 1 92.81 3 TYR B O 1
ATOM 3328 N N . ASN B 1 4 ? -29.141 7.969 14.031 1 93 4 ASN B N 1
ATOM 3329 C CA . ASN B 1 4 ? -28.469 7.473 12.844 1 93 4 ASN B CA 1
ATOM 3330 C C . ASN B 1 4 ? -27.812 8.609 12.062 1 93 4 ASN B C 1
ATOM 3332 O O . ASN B 1 4 ? -26.656 8.484 11.633 1 93 4 ASN B O 1
ATOM 3336 N N . LYS B 1 5 ? -28.516 9.648 11.992 1 93.38 5 LYS B N 1
ATOM 3337 C CA . LYS B 1 5 ? -28.016 10.797 11.242 1 93.38 5 LYS B CA 1
ATOM 3338 C C . LYS B 1 5 ? -26.938 11.547 12.047 1 93.38 5 LYS B C 1
ATOM 3340 O O . LYS B 1 5 ? -26 12.102 11.469 1 93.38 5 LYS B O 1
ATOM 3345 N N . ILE B 1 6 ? -27.109 11.516 13.305 1 94.69 6 ILE B N 1
ATOM 3346 C CA . ILE B 1 6 ? -26.094 12.117 14.156 1 94.69 6 ILE B CA 1
ATOM 3347 C C . ILE B 1 6 ? -24.781 11.359 14.008 1 94.69 6 ILE B C 1
ATOM 3349 O O . ILE B 1 6 ? -23.719 11.977 13.82 1 94.69 6 ILE B O 1
ATOM 3353 N N . VAL B 1 7 ? -24.844 10 14.016 1 95 7 VAL B N 1
ATOM 3354 C CA . VAL B 1 7 ? -23.641 9.172 13.844 1 95 7 VAL B CA 1
ATOM 3355 C C . VAL B 1 7 ? -23.047 9.406 12.461 1 95 7 VAL B C 1
ATOM 3357 O O . VAL B 1 7 ? -21.828 9.492 12.312 1 95 7 VAL B O 1
ATOM 3360 N N . GLN B 1 8 ? -23.875 9.531 11.492 1 94.31 8 GLN B N 1
ATOM 3361 C CA . GLN B 1 8 ? -23.406 9.82 10.141 1 94.31 8 GLN B CA 1
ATOM 3362 C C . GLN B 1 8 ? -22.672 11.156 10.078 1 94.31 8 GLN B C 1
ATOM 3364 O O . GLN B 1 8 ? -21.641 11.273 9.422 1 94.31 8 GLN B O 1
ATOM 3369 N N . GLY B 1 9 ? -23.297 12.172 10.742 1 94.38 9 GLY B N 1
ATOM 3370 C CA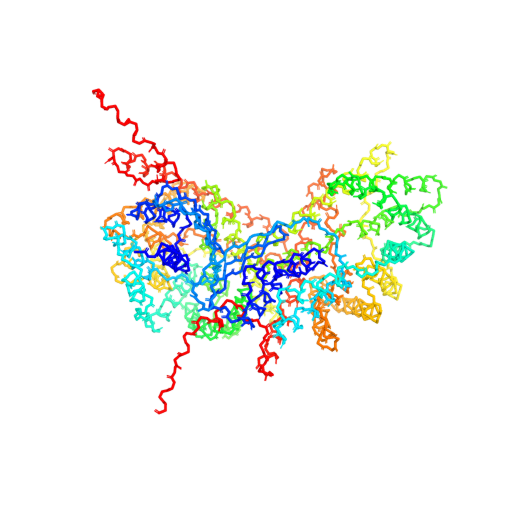 . GLY B 1 9 ? -22.656 13.469 10.789 1 94.38 9 GLY B CA 1
ATOM 3371 C C . GLY B 1 9 ? -21.297 13.445 11.469 1 94.38 9 GLY B C 1
ATOM 3372 O O . GLY B 1 9 ? -20.344 14.062 11 1 94.38 9 GLY B O 1
ATOM 3373 N N . ILE B 1 10 ? -21.203 12.734 12.562 1 95.19 10 ILE B N 1
ATOM 3374 C CA . ILE B 1 10 ? -19.953 12.578 13.289 1 95.19 10 ILE B CA 1
ATOM 3375 C C . ILE B 1 10 ? -18.906 11.906 12.383 1 95.19 10 ILE B C 1
ATOM 3377 O O . ILE B 1 10 ? -17.75 12.312 12.359 1 95.19 10 ILE B O 1
ATOM 3381 N N . LEU B 1 11 ? -19.344 10.922 11.617 1 95.38 11 LEU B N 1
ATOM 3382 C CA . LEU B 1 11 ? -18.469 10.211 10.695 1 95.38 11 LEU B CA 1
ATOM 3383 C C . LEU B 1 11 ? -18.016 11.125 9.562 1 95.38 11 LEU B C 1
ATOM 3385 O O . LEU B 1 11 ? -16.875 11.031 9.102 1 95.38 11 LEU B O 1
ATOM 3389 N N . ASP B 1 12 ? -18.875 11.969 9.109 1 95.19 12 ASP B N 1
ATOM 3390 C CA . ASP B 1 12 ? -18.5 12.93 8.078 1 95.19 12 ASP B CA 1
ATOM 3391 C C . ASP B 1 12 ? -17.391 13.852 8.562 1 95.19 12 ASP B C 1
ATOM 3393 O O . ASP B 1 12 ? -16.422 14.109 7.836 1 95.19 12 ASP B O 1
ATOM 3397 N N . ILE B 1 13 ? -17.594 14.32 9.781 1 95.75 13 ILE B N 1
ATOM 3398 C CA . ILE B 1 13 ? -16.594 15.195 10.383 1 95.75 13 ILE B CA 1
ATOM 3399 C C . ILE B 1 13 ? -15.266 14.445 10.508 1 95.75 13 ILE B C 1
ATOM 3401 O O . ILE B 1 13 ? -14.219 14.969 10.133 1 95.75 13 ILE B O 1
ATOM 3405 N N . GLY B 1 14 ? -15.305 13.25 10.984 1 94.94 14 GLY B N 1
ATOM 3406 C CA . GLY B 1 14 ? -14.109 12.438 11.109 1 94.94 14 GLY B CA 1
ATOM 3407 C C . GLY B 1 14 ? -13.43 12.156 9.781 1 94.94 14 GLY B C 1
ATOM 3408 O O . GLY B 1 14 ? -12.203 12.195 9.688 1 94.94 14 GLY B O 1
ATOM 3409 N N . GLU B 1 15 ? -14.211 11.781 8.781 1 94.5 15 GLU B N 1
ATOM 3410 C CA . GLU B 1 15 ? -13.688 11.547 7.438 1 94.5 15 GLU B CA 1
ATOM 3411 C C . GLU B 1 15 ? -12.938 12.766 6.918 1 94.5 15 GLU B C 1
ATOM 3413 O O . GLU B 1 15 ? -11.828 12.641 6.395 1 94.5 15 GLU B O 1
ATOM 3418 N N . ALA B 1 16 ? -13.562 13.906 7.098 1 94.19 16 ALA B N 1
ATOM 3419 C CA . ALA B 1 16 ? -12.953 15.148 6.637 1 94.19 16 ALA B CA 1
ATOM 3420 C C . ALA B 1 16 ? -11.672 15.445 7.41 1 94.19 16 ALA B C 1
ATOM 3422 O O . ALA B 1 16 ? -10.688 15.938 6.836 1 94.19 16 ALA B O 1
ATOM 3423 N N . MET B 1 17 ? -11.68 15.164 8.672 1 94 17 MET B N 1
ATOM 3424 C CA . MET B 1 17 ? -10.5 15.391 9.5 1 94 17 MET B CA 1
ATOM 3425 C C . MET B 1 17 ? -9.344 14.508 9.039 1 94 17 MET B C 1
ATOM 3427 O O . MET B 1 17 ? -8.211 14.984 8.891 1 94 17 MET B O 1
ATOM 3431 N N . LEU B 1 18 ? -9.656 13.297 8.773 1 90.69 18 LEU B N 1
ATOM 3432 C CA . LEU B 1 18 ? -8.625 12.367 8.32 1 90.69 18 LEU B CA 1
ATOM 3433 C C . LEU B 1 18 ? -8.078 12.789 6.961 1 90.69 18 LEU B C 1
ATOM 3435 O O . LEU B 1 18 ? -6.867 12.75 6.734 1 90.69 18 LEU B O 1
ATOM 3439 N N . GLN B 1 19 ? -8.945 13.148 6.109 1 89.81 19 GLN B N 1
ATOM 3440 C CA . GLN B 1 19 ? -8.547 13.594 4.777 1 89.81 19 GLN B CA 1
ATOM 3441 C C . GLN B 1 19 ? -7.699 14.859 4.848 1 89.81 19 GLN B C 1
ATOM 3443 O O . GLN B 1 19 ? -6.863 15.102 3.973 1 89.81 19 GLN B O 1
ATOM 3448 N N . SER B 1 20 ? -7.941 15.648 5.914 1 90.69 20 SER B N 1
ATOM 3449 C CA . SER B 1 20 ? -7.23 16.922 6.066 1 90.69 20 SER B CA 1
ATOM 3450 C C . SER B 1 20 ? -5.902 16.719 6.793 1 90.69 20 SER B C 1
ATOM 3452 O O . SER B 1 20 ? -5.168 17.688 7.023 1 90.69 20 SER B O 1
ATOM 3454 N N . GLY B 1 21 ? -5.66 15.523 7.246 1 85.88 21 GLY B N 1
ATOM 3455 C CA . GLY B 1 21 ? -4.344 15.234 7.789 1 85.88 21 GLY B CA 1
ATOM 3456 C C . GLY B 1 21 ? -4.355 14.992 9.289 1 85.88 21 GLY B C 1
ATOM 3457 O O . GLY B 1 21 ? -3.312 15.078 9.938 1 85.88 21 GLY B O 1
ATOM 3458 N N . ALA B 1 22 ? -5.449 14.742 9.859 1 87.44 22 ALA B N 1
ATOM 3459 C CA . ALA B 1 22 ? -5.535 14.492 11.297 1 87.44 22 ALA B CA 1
ATOM 3460 C C . ALA B 1 22 ? -4.848 13.18 11.664 1 87.44 22 ALA B C 1
ATOM 3462 O O . ALA B 1 22 ? -4.836 12.234 10.867 1 87.44 22 ALA B O 1
ATOM 3463 N N . GLU B 1 23 ? -4.277 13.211 12.844 1 80.62 23 GLU B N 1
ATOM 3464 C CA . GLU B 1 23 ? -3.709 11.977 13.367 1 80.62 23 GLU B CA 1
ATOM 3465 C C . GLU B 1 23 ? -4.801 11.016 13.836 1 80.62 23 GLU B C 1
ATOM 3467 O O . GLU B 1 23 ? -5.82 11.453 14.383 1 80.62 23 GLU B O 1
ATOM 3472 N N . ASN B 1 24 ? -4.539 9.758 13.695 1 82.94 24 ASN B N 1
ATOM 3473 C CA . ASN B 1 24 ? -5.543 8.742 13.992 1 82.94 24 ASN B CA 1
ATOM 3474 C C . ASN B 1 24 ? -5.941 8.766 15.469 1 82.94 24 ASN B C 1
ATOM 3476 O O . ASN B 1 24 ? -7.129 8.727 15.789 1 82.94 24 ASN B O 1
ATOM 3480 N N . PHE B 1 25 ? -4.977 8.852 16.328 1 77.62 25 PHE B N 1
ATOM 3481 C CA . PHE B 1 25 ? -5.277 8.773 17.75 1 77.62 25 PHE B CA 1
ATOM 3482 C C . PHE B 1 25 ? -6.066 9.992 18.219 1 77.62 25 PHE B C 1
ATOM 3484 O O . PHE B 1 25 ? -6.953 9.875 19.062 1 77.62 25 PHE B O 1
ATOM 3491 N N . ARG B 1 26 ? -5.777 11.109 17.703 1 79.69 26 ARG B N 1
ATOM 3492 C CA . ARG B 1 26 ? -6.508 12.328 18.031 1 79.69 26 ARG B CA 1
ATOM 3493 C C . ARG B 1 26 ? -7.934 12.281 17.484 1 79.69 26 ARG B C 1
ATOM 3495 O O . ARG B 1 26 ? -8.859 12.789 18.125 1 79.69 26 ARG B O 1
ATOM 3502 N N . LEU B 1 27 ? -7.984 11.727 16.344 1 88.81 27 LEU B N 1
ATOM 3503 C CA . LEU B 1 27 ? -9.312 11.586 15.75 1 88.81 27 LEU B CA 1
ATOM 3504 C C . LEU B 1 27 ? -10.18 10.648 16.578 1 88.81 27 LEU B C 1
ATOM 3506 O O . LEU B 1 27 ? -11.367 10.914 16.781 1 88.81 27 LEU B O 1
ATOM 3510 N N . GLU B 1 28 ? -9.617 9.578 17.062 1 88.19 28 GLU B N 1
ATOM 3511 C CA . GLU B 1 28 ? -10.352 8.648 17.922 1 88.19 28 GLU B CA 1
ATOM 3512 C C . GLU B 1 28 ? -10.844 9.344 19.188 1 88.19 28 GLU B C 1
ATOM 3514 O O . GLU B 1 28 ? -11.992 9.164 19.594 1 88.19 28 GLU B O 1
ATOM 3519 N N . ASP B 1 29 ? -9.984 10.141 19.719 1 87.12 29 ASP B N 1
ATOM 3520 C CA . ASP B 1 29 ? -10.344 10.906 20.906 1 87.12 29 ASP B CA 1
ATOM 3521 C C . ASP B 1 29 ? -11.492 11.859 20.625 1 87.12 29 ASP B C 1
ATOM 3523 O O . ASP B 1 29 ? -12.414 12 21.438 1 87.12 29 ASP B O 1
ATOM 3527 N N . SER B 1 30 ? -11.43 12.508 19.531 1 90.62 30 SER B N 1
ATOM 3528 C CA . SER B 1 30 ? -12.492 13.43 19.125 1 90.62 30 SER B CA 1
ATOM 3529 C C . SER B 1 30 ? -13.82 12.703 18.953 1 90.62 30 SER B C 1
ATOM 3531 O O . SER B 1 30 ? -14.875 13.219 19.328 1 90.62 30 SER B O 1
ATOM 3533 N N . PHE B 1 31 ? -13.766 11.523 18.438 1 92.44 31 PHE B N 1
ATOM 3534 C CA . PHE B 1 31 ? -14.961 10.711 18.25 1 92.44 31 PHE B CA 1
ATOM 3535 C C . PHE B 1 31 ? -15.602 10.383 19.594 1 92.44 31 PHE B C 1
ATOM 3537 O O . PHE B 1 31 ? -16.812 10.57 19.766 1 92.44 31 PHE B O 1
ATOM 3544 N N . TYR B 1 32 ? -14.789 9.93 20.5 1 90.94 32 TYR B N 1
ATOM 3545 C CA . TYR B 1 32 ? -15.305 9.547 21.797 1 90.94 32 TYR B CA 1
ATOM 3546 C C . TYR B 1 32 ? -15.93 10.742 22.516 1 90.94 32 TYR B C 1
ATOM 3548 O O . TYR B 1 32 ? -16.984 10.625 23.141 1 90.94 32 TYR B O 1
ATOM 3556 N N . ARG B 1 33 ? -15.312 11.891 22.359 1 90.62 33 ARG B N 1
ATOM 3557 C CA . ARG B 1 33 ? -15.828 13.102 23 1 90.62 33 ARG B CA 1
ATOM 3558 C C . ARG B 1 33 ? -17.156 13.508 22.391 1 90.62 33 ARG B C 1
ATOM 3560 O O . ARG B 1 33 ? -18.094 13.867 23.109 1 90.62 33 ARG B O 1
ATOM 3567 N N . MET B 1 34 ? -17.219 13.469 21.109 1 93.62 34 MET B N 1
ATOM 3568 C CA . MET B 1 34 ? -18.469 13.828 20.438 1 93.62 34 MET B CA 1
ATOM 3569 C C . MET B 1 34 ? -19.578 12.844 20.797 1 93.62 34 MET B C 1
ATOM 3571 O O . MET B 1 34 ? -20.703 13.25 21.109 1 93.62 34 MET B O 1
ATOM 3575 N N . CYS B 1 35 ? -19.281 11.594 20.797 1 92.56 35 CYS B N 1
ATOM 3576 C CA . CYS B 1 35 ? -20.266 10.578 21.125 1 92.56 35 CYS B CA 1
ATOM 3577 C C . CYS B 1 35 ? -20.75 10.727 22.562 1 92.56 35 CYS B C 1
ATOM 3579 O O . CYS B 1 35 ? -21.938 10.617 22.844 1 92.56 35 CYS B O 1
ATOM 3581 N N . ARG B 1 36 ? -19.844 10.977 23.391 1 89.75 36 ARG B N 1
ATOM 3582 C CA . ARG B 1 36 ? -20.172 11.164 24.797 1 89.75 36 ARG B CA 1
ATOM 3583 C C . ARG B 1 36 ? -21.094 12.359 24.984 1 89.75 36 ARG B C 1
ATOM 3585 O O . ARG B 1 36 ? -22 12.328 25.828 1 89.75 36 ARG B O 1
ATOM 3592 N N . SER B 1 37 ? -20.859 13.367 24.297 1 92.31 37 SER B N 1
ATOM 3593 C CA . SER B 1 37 ? -21.656 14.578 24.438 1 92.31 37 SER B CA 1
ATOM 3594 C C . SER B 1 37 ? -23.125 14.328 24.062 1 92.31 37 SER B C 1
ATOM 3596 O O . SER B 1 37 ? -24.016 14.984 24.578 1 92.31 37 SER B O 1
ATOM 3598 N N . TYR B 1 38 ? -23.391 13.406 23.203 1 93.88 38 TYR B N 1
ATOM 3599 C CA . TYR B 1 38 ? -24.75 13.094 22.781 1 93.88 38 TYR B CA 1
ATOM 3600 C C . TYR B 1 38 ? -25.375 12.055 23.703 1 93.88 38 TYR B C 1
ATOM 3602 O O . TYR B 1 38 ? -26.531 11.648 23.5 1 93.88 38 TYR B O 1
ATOM 3610 N N . GLY B 1 39 ? -24.625 11.547 24.641 1 91 39 GLY B N 1
ATOM 3611 C CA . GLY B 1 39 ? -25.172 10.672 25.656 1 91 39 GLY B CA 1
ATOM 3612 C C . GLY B 1 39 ? -25.141 9.211 25.266 1 91 39 GLY B C 1
ATOM 3613 O O . GLY B 1 39 ? -25.906 8.398 25.797 1 91 39 GLY B O 1
ATOM 3614 N N . PHE B 1 40 ? -24.469 8.805 24.328 1 92.94 40 PHE B N 1
ATOM 3615 C CA . PHE B 1 40 ? -24.359 7.395 23.969 1 92.94 40 PHE B CA 1
ATOM 3616 C C . PHE B 1 40 ? -23.812 6.582 25.141 1 92.94 40 PHE B C 1
ATOM 3618 O O . PHE B 1 40 ? -22.859 7.004 25.812 1 92.94 40 PHE B O 1
ATOM 3625 N N . LYS B 1 41 ? -24.406 5.395 25.406 1 89.44 41 LYS B N 1
ATOM 3626 C CA . LYS B 1 41 ? -24.047 4.551 26.547 1 89.44 41 LYS B CA 1
ATOM 3627 C C . LYS B 1 41 ? -22.703 3.871 26.312 1 89.44 41 LYS B C 1
ATOM 3629 O O . LYS B 1 41 ? -21.875 3.758 27.234 1 89.44 41 LYS B O 1
ATOM 3634 N N . ARG B 1 42 ? -22.609 3.33 25.109 1 90.38 42 ARG B N 1
ATOM 3635 C CA . ARG B 1 42 ? -21.391 2.652 24.688 1 90.38 42 ARG B CA 1
ATOM 3636 C C . ARG B 1 42 ? -20.969 3.084 23.281 1 90.38 42 ARG B C 1
ATOM 3638 O O . ARG B 1 42 ? -21.828 3.273 22.422 1 90.38 42 ARG B O 1
ATOM 3645 N N . SER B 1 43 ? -19.672 3.354 23.219 1 91.94 43 SER B N 1
ATOM 3646 C CA . SER B 1 43 ? -19.156 3.711 21.906 1 91.94 43 SER B CA 1
ATOM 3647 C C . SER B 1 43 ? -17.844 2.979 21.609 1 91.94 43 SER B C 1
ATOM 3649 O O . SER B 1 43 ? -16.984 2.867 22.484 1 91.94 43 SER B O 1
ATOM 3651 N N . ASP B 1 44 ? -17.766 2.346 20.5 1 91.81 44 ASP B N 1
ATOM 3652 C CA . ASP B 1 44 ? -16.562 1.72 19.984 1 91.81 44 ASP B CA 1
ATOM 3653 C C . ASP B 1 44 ? -16.156 2.336 18.641 1 91.81 44 ASP B C 1
ATOM 3655 O O . ASP B 1 44 ? -16.938 2.35 17.703 1 91.81 44 ASP B O 1
ATOM 3659 N N . VAL B 1 45 ? -14.977 2.859 18.703 1 91.19 45 VAL B N 1
ATOM 3660 C CA . VAL B 1 45 ? -14.492 3.525 17.5 1 91.19 45 VAL B CA 1
ATOM 3661 C C . VAL B 1 45 ? -13.164 2.902 17.078 1 91.19 45 VAL B C 1
ATOM 3663 O O . VAL B 1 45 ? -12.297 2.625 17.906 1 91.19 45 VAL B O 1
ATOM 3666 N N . PHE B 1 46 ? -13.102 2.537 15.789 1 88.56 46 PHE B N 1
ATOM 3667 C CA . PHE B 1 46 ? -11.891 2.035 15.156 1 88.56 46 PHE B CA 1
ATOM 3668 C C . PHE B 1 46 ? -11.516 2.887 13.953 1 88.56 46 PHE B C 1
ATOM 3670 O O . PHE B 1 46 ? -12.297 3.014 13.008 1 88.56 46 PHE B O 1
ATOM 3677 N N . VAL B 1 47 ? -10.25 3.502 14.031 1 89.38 47 VAL B N 1
ATOM 3678 C CA . VAL B 1 47 ? -9.844 4.422 12.977 1 89.38 47 VAL B CA 1
ATOM 3679 C C . VAL B 1 47 ? -8.508 3.969 12.383 1 89.38 47 VAL B C 1
ATOM 3681 O O . VAL B 1 47 ? -7.539 3.758 13.109 1 89.38 47 VAL B O 1
ATOM 3684 N N . ILE B 1 48 ? -8.484 3.777 11.047 1 86.25 48 ILE B N 1
ATOM 3685 C CA . ILE B 1 48 ? -7.273 3.646 10.25 1 86.25 48 ILE B CA 1
ATOM 3686 C C . ILE B 1 48 ? -7.316 4.625 9.078 1 86.25 48 ILE B C 1
ATOM 3688 O O . ILE B 1 48 ? -8.367 5.18 8.758 1 86.25 48 ILE B O 1
ATOM 3692 N N . PRO B 1 49 ? -6.223 4.957 8.469 1 84 49 PRO B N 1
ATOM 3693 C CA . PRO B 1 49 ? -6.188 6 7.445 1 84 49 PRO B CA 1
ATOM 3694 C C . PRO B 1 49 ? -7.18 5.75 6.312 1 84 49 PRO B C 1
ATOM 3696 O O . PRO B 1 49 ? -7.66 6.699 5.684 1 84 49 PRO B O 1
ATOM 3699 N N . SER B 1 50 ? -7.586 4.547 6.152 1 86.56 50 SER B N 1
ATOM 3700 C CA . SER B 1 50 ? -8.422 4.25 4.996 1 86.56 50 SER B CA 1
ATOM 3701 C C . SER B 1 50 ? -9.836 3.873 5.426 1 86.56 50 SER B C 1
ATOM 3703 O O . SER B 1 50 ? -10.711 3.662 4.582 1 86.56 50 SER B O 1
ATOM 3705 N N . ASN B 1 51 ? -10.047 3.822 6.707 1 89.88 51 ASN B N 1
ATOM 3706 C CA . ASN B 1 51 ? -11.336 3.303 7.168 1 89.88 51 ASN B CA 1
ATOM 3707 C C . ASN B 1 51 ? -11.656 3.781 8.578 1 89.88 51 ASN B C 1
ATOM 3709 O O . ASN B 1 51 ? -10.773 3.855 9.43 1 89.88 51 ASN B O 1
ATOM 3713 N N . ILE B 1 52 ? -12.953 4.117 8.797 1 93.88 52 ILE B N 1
ATOM 3714 C CA . ILE B 1 52 ? -13.469 4.438 10.125 1 93.88 52 ILE B CA 1
ATOM 3715 C C . ILE B 1 52 ? -14.664 3.535 10.445 1 93.88 52 ILE B C 1
ATOM 3717 O O . ILE B 1 52 ? -15.547 3.352 9.602 1 93.88 52 ILE B O 1
ATOM 3721 N N . GLN B 1 53 ? -14.672 2.93 11.609 1 93.56 53 GLN B N 1
ATOM 3722 C CA . GLN B 1 53 ? -15.781 2.115 12.102 1 93.56 53 GLN B CA 1
ATOM 3723 C C . GLN B 1 53 ? -16.281 2.617 13.453 1 93.56 53 GLN B C 1
ATOM 3725 O O . GLN B 1 53 ? -15.477 2.889 14.352 1 93.56 53 GLN B O 1
ATOM 3730 N N . VAL B 1 54 ? -17.578 2.742 13.555 1 94.12 54 VAL B N 1
ATOM 3731 C CA . VAL B 1 54 ? -18.141 3.223 14.812 1 94.12 54 VAL B CA 1
ATOM 3732 C C . VAL B 1 54 ? -19.359 2.377 15.188 1 94.12 54 VAL B C 1
ATOM 3734 O O . VAL B 1 54 ? -20.188 2.062 14.328 1 94.12 54 VAL B O 1
ATOM 3737 N N . THR B 1 55 ? -19.406 1.861 16.328 1 94.5 55 THR B N 1
ATOM 3738 C CA . THR B 1 55 ? -20.594 1.254 16.938 1 94.5 55 THR B CA 1
ATOM 3739 C C . THR B 1 55 ? -20.969 1.981 18.219 1 94.5 55 THR B C 1
ATOM 3741 O O . THR B 1 55 ? -20.141 2.166 19.109 1 94.5 55 THR B O 1
ATOM 3744 N N . VAL B 1 56 ? -22.188 2.43 18.234 1 94.38 56 VAL B N 1
ATOM 3745 C CA . VAL B 1 56 ? -22.641 3.162 19.406 1 94.38 56 VAL B CA 1
ATOM 3746 C C . VAL B 1 56 ? -23.969 2.582 19.906 1 94.38 56 VAL B C 1
ATOM 3748 O O . VAL B 1 56 ? -24.703 1.947 19.141 1 94.38 56 VAL B O 1
ATOM 3751 N N . GLU B 1 57 ? -24.172 2.75 21.156 1 94.62 57 GLU B N 1
ATOM 3752 C CA . GLU B 1 57 ? -25.438 2.412 21.766 1 94.62 57 GLU B CA 1
ATOM 3753 C C . GLU B 1 57 ? -26.172 3.664 22.25 1 94.62 57 GLU B C 1
ATOM 3755 O O . GLU B 1 57 ? -25.656 4.414 23.078 1 94.62 57 GLU B O 1
ATOM 3760 N N . THR B 1 58 ? -27.391 3.887 21.672 1 93.38 58 THR B N 1
ATOM 3761 C CA . THR B 1 58 ? -28.188 5.062 22.031 1 93.38 58 THR B CA 1
ATOM 3762 C C . THR B 1 58 ? -28.719 4.945 23.453 1 93.38 58 THR B C 1
ATOM 3764 O O . THR B 1 58 ? -28.703 3.859 24.047 1 93.38 58 THR B O 1
ATOM 3767 N N . PRO B 1 59 ? -29.125 6.129 23.938 1 90.69 59 PRO B N 1
ATOM 3768 C CA . PRO B 1 59 ? -29.719 6.078 25.266 1 90.69 59 PRO B CA 1
ATOM 3769 C C . PRO B 1 59 ? -30.953 5.164 25.328 1 90.69 59 PRO B C 1
ATOM 3771 O O . PRO B 1 59 ? -31.234 4.586 26.375 1 90.69 59 PRO B O 1
ATOM 3774 N N . GLU B 1 60 ? -31.625 4.969 24.25 1 92.06 60 GLU B N 1
ATOM 3775 C CA . GLU B 1 60 ? -32.812 4.141 24.156 1 92.06 60 GLU B CA 1
ATOM 3776 C C . GLU B 1 60 ? -32.469 2.67 23.984 1 92.06 60 GLU B C 1
ATOM 3778 O O . GLU B 1 60 ? -33.344 1.809 23.969 1 92.06 60 GLU B O 1
ATOM 3783 N N . GLY B 1 61 ? -31.156 2.336 23.766 1 89.56 61 GLY B N 1
ATOM 3784 C CA . GLY B 1 61 ? -30.719 0.951 23.688 1 89.56 61 GLY B CA 1
ATOM 3785 C C . GLY B 1 61 ? -30.516 0.469 22.266 1 89.56 61 GLY B C 1
ATOM 3786 O O . GLY B 1 61 ? -30.234 -0.709 22.047 1 89.56 61 GLY B O 1
ATOM 3787 N N . GLU B 1 62 ? -30.719 1.32 21.328 1 92.75 62 GLU B N 1
ATOM 3788 C CA . GLU B 1 62 ? -30.484 0.955 19.938 1 92.75 62 GLU B CA 1
ATOM 3789 C C . GLU B 1 62 ? -29 0.927 19.609 1 92.75 62 GLU B C 1
ATOM 3791 O O . GLU B 1 62 ? -28.25 1.78 20.078 1 92.75 62 GLU B O 1
ATOM 3796 N N . ILE B 1 63 ? -28.641 -0.151 18.922 1 93.12 63 ILE B N 1
ATOM 3797 C CA . ILE B 1 63 ? -27.25 -0.282 18.516 1 93.12 63 ILE B CA 1
ATOM 3798 C C . ILE B 1 63 ? -27.094 0.143 17.047 1 93.12 63 ILE B C 1
ATOM 3800 O O . ILE B 1 63 ? -27.797 -0.358 16.172 1 93.12 63 ILE B O 1
ATOM 3804 N N . ILE B 1 64 ? -26.234 1.116 16.812 1 94.56 64 ILE B N 1
ATOM 3805 C CA . ILE B 1 64 ? -26 1.664 15.477 1 94.56 64 ILE B CA 1
ATOM 3806 C C . ILE B 1 64 ? -24.531 1.443 15.086 1 94.56 64 ILE B C 1
ATOM 3808 O O . ILE B 1 64 ? -23.625 1.764 15.852 1 94.56 64 ILE B O 1
ATOM 3812 N N . THR B 1 65 ? -24.297 0.785 13.938 1 94.19 65 THR B N 1
ATOM 3813 C CA . THR B 1 65 ? -22.953 0.601 13.383 1 94.19 65 THR B CA 1
ATOM 3814 C C . THR B 1 65 ? -22.844 1.209 11.992 1 94.19 65 THR B C 1
ATOM 3816 O O . THR B 1 65 ? -23.734 1.013 11.156 1 94.19 65 THR B O 1
ATOM 3819 N N . GLN B 1 66 ? -21.844 2.029 11.789 1 94.56 66 GLN B N 1
ATOM 3820 C CA . GLN B 1 66 ? -21.578 2.613 10.484 1 94.56 66 GLN B CA 1
ATOM 3821 C C . GLN B 1 66 ? -20.094 2.631 10.18 1 94.56 66 GLN B C 1
ATOM 3823 O O . GLN B 1 66 ? -19.266 2.74 11.094 1 94.56 66 GLN B O 1
ATOM 3828 N N . ILE B 1 67 ? -19.75 2.455 8.93 1 93.56 67 ILE B N 1
ATOM 3829 C CA . ILE B 1 67 ? -18.359 2.518 8.492 1 93.56 67 ILE B CA 1
ATOM 3830 C C . ILE B 1 67 ? -18.203 3.588 7.414 1 93.56 67 ILE B C 1
ATOM 3832 O O . ILE B 1 67 ? -19.172 3.961 6.758 1 93.56 67 ILE B O 1
ATOM 3836 N N . ARG B 1 68 ? -17.016 4.137 7.332 1 92.56 68 ARG B N 1
ATOM 3837 C CA . ARG B 1 68 ? -16.656 5.102 6.297 1 92.56 68 ARG B CA 1
ATOM 3838 C C . ARG B 1 68 ? -15.359 4.711 5.605 1 92.56 68 ARG B C 1
ATOM 3840 O O . ARG B 1 68 ? -14.391 4.328 6.266 1 92.56 68 ARG B O 1
ATOM 3847 N N . HIS B 1 69 ? -15.484 4.605 4.293 1 90 69 HIS B N 1
ATOM 3848 C CA . HIS B 1 69 ? -14.266 4.434 3.51 1 90 69 HIS B CA 1
ATOM 3849 C C . HIS B 1 69 ? -13.633 5.781 3.182 1 90 69 HIS B C 1
ATOM 3851 O O . HIS B 1 69 ? -14.312 6.703 2.727 1 90 69 HIS B O 1
ATOM 3857 N N . ILE B 1 70 ? -12.352 5.895 3.438 1 88.62 70 ILE B N 1
ATOM 3858 C CA . ILE B 1 70 ? -11.664 7.168 3.271 1 88.62 70 ILE B CA 1
ATOM 3859 C C . ILE B 1 70 ? -10.742 7.105 2.051 1 88.62 70 ILE B C 1
ATOM 3861 O O . ILE B 1 70 ? -9.906 6.207 1.938 1 88.62 70 ILE B O 1
ATOM 3865 N N . GLU B 1 71 ? -10.914 8.031 1.197 1 80 71 GLU B N 1
ATOM 3866 C CA . GLU B 1 71 ? -10.023 8.148 0.047 1 80 71 GLU B CA 1
ATOM 3867 C C . GLU B 1 71 ? -8.797 8.992 0.385 1 80 71 GLU B C 1
ATOM 3869 O O . GLU B 1 71 ? -8.883 9.93 1.18 1 80 71 GLU B O 1
ATOM 3874 N N . SER B 1 72 ? -7.797 8.625 -0.196 1 73.81 72 SER B N 1
ATOM 3875 C CA . SER B 1 72 ? -6.559 9.359 0.042 1 73.81 72 SER B CA 1
ATOM 3876 C C . SER B 1 72 ? -6.668 10.797 -0.457 1 73.81 72 SER B C 1
ATOM 3878 O O . SER B 1 72 ? -7.266 11.055 -1.504 1 73.81 72 SER B O 1
ATOM 3880 N N . SER B 1 73 ? -6.199 11.773 0.415 1 74.19 73 SER B N 1
ATOM 3881 C CA . SER B 1 73 ? -6.238 13.188 0.062 1 74.19 73 SER B CA 1
ATOM 3882 C C . SER B 1 73 ? -4.984 13.906 0.543 1 74.19 73 SER B C 1
ATOM 3884 O O . SER B 1 73 ? -4.188 13.344 1.296 1 74.19 73 SER B O 1
ATOM 3886 N N . GLU B 1 74 ? -4.828 15.07 -0.011 1 77 74 GLU B N 1
ATOM 3887 C CA . GLU B 1 74 ? -3.734 15.922 0.446 1 77 74 GLU B CA 1
ATOM 3888 C C . GLU B 1 74 ? -4.09 16.625 1.753 1 77 74 GLU B C 1
ATOM 3890 O O . GLU B 1 74 ? -5.238 17.031 1.953 1 77 74 GLU B O 1
ATOM 3895 N N . PRO B 1 75 ? -3.08 16.812 2.516 1 83.56 75 PRO B N 1
ATOM 3896 C CA . PRO B 1 75 ? -3.361 17.484 3.783 1 83.56 75 PRO B CA 1
ATOM 3897 C C . PRO B 1 75 ? -3.803 18.938 3.594 1 83.56 75 PRO B C 1
ATOM 3899 O O . PRO B 1 75 ? -3.277 19.641 2.725 1 83.56 75 PRO B O 1
ATOM 3902 N N . ASN B 1 76 ? -4.777 19.344 4.266 1 90 76 ASN B N 1
ATOM 3903 C CA . ASN B 1 76 ? -5.293 20.703 4.383 1 90 76 ASN B CA 1
ATOM 3904 C C . ASN B 1 76 ? -5.434 21.125 5.84 1 90 76 ASN B C 1
ATOM 3906 O O . ASN B 1 76 ? -6.508 21 6.426 1 90 76 ASN B O 1
ATOM 3910 N N . PHE B 1 77 ? -4.395 21.781 6.297 1 91.25 77 PHE B N 1
ATOM 3911 C CA . PHE B 1 77 ? -4.34 22.016 7.734 1 91.25 77 PHE B CA 1
ATOM 3912 C C . PHE B 1 77 ? -5.238 23.188 8.117 1 91.25 77 PHE B C 1
ATOM 3914 O O . PHE B 1 77 ? -5.625 23.328 9.281 1 91.25 77 PHE B O 1
ATOM 3921 N N . ASP B 1 78 ? -5.512 24.031 7.156 1 91.94 78 ASP B N 1
ATOM 3922 C CA . ASP B 1 78 ? -6.512 25.062 7.422 1 91.94 78 ASP B CA 1
ATOM 3923 C C . ASP B 1 78 ? -7.879 24.438 7.691 1 91.94 78 ASP B C 1
ATOM 3925 O O . ASP B 1 78 ? -8.555 24.797 8.656 1 91.94 78 ASP B O 1
ATOM 3929 N N . GLN B 1 79 ? -8.234 23.547 6.848 1 93.31 79 GLN B N 1
ATOM 3930 C CA . GLN B 1 79 ? -9.492 22.828 7.02 1 93.31 79 GLN B CA 1
ATOM 3931 C C . GLN B 1 79 ? -9.484 22.016 8.305 1 93.31 79 GLN B C 1
ATOM 3933 O O . GLN B 1 79 ? -10.508 21.922 9 1 93.31 79 GLN B O 1
ATOM 3938 N N . LEU B 1 80 ? -8.391 21.453 8.57 1 93.19 80 LEU B N 1
ATOM 3939 C CA . LEU B 1 80 ? -8.266 20.641 9.781 1 93.19 80 LEU B CA 1
ATOM 3940 C C . LEU B 1 80 ? -8.523 21.5 11.023 1 93.19 80 LEU B C 1
ATOM 3942 O O . LEU B 1 80 ? -9.188 21.047 11.961 1 93.19 80 LEU B O 1
ATOM 3946 N N . ASP B 1 81 ? -7.949 22.672 11.031 1 92.62 81 ASP B N 1
ATOM 3947 C CA . ASP B 1 81 ? -8.141 23.594 12.148 1 92.62 81 ASP B CA 1
ATOM 3948 C C . ASP B 1 81 ? -9.617 23.906 12.352 1 92.62 81 ASP B C 1
ATOM 3950 O O . ASP B 1 81 ? -10.117 23.875 13.477 1 92.62 81 ASP B O 1
ATOM 3954 N N . TYR B 1 82 ? -10.289 24.203 11.336 1 93.88 82 TYR B N 1
ATOM 3955 C CA . TYR B 1 82 ? -11.703 24.547 11.43 1 93.88 82 TYR B CA 1
ATOM 3956 C C . TYR B 1 82 ? -12.547 23.328 11.789 1 93.88 82 TYR B C 1
ATOM 3958 O O . TYR B 1 82 ? -13.555 23.453 12.484 1 93.88 82 TYR B O 1
ATOM 3966 N N . LEU B 1 83 ? -12.148 22.188 11.305 1 95.25 83 LEU B N 1
ATOM 3967 C CA . LEU B 1 83 ? -12.844 20.953 11.672 1 95.25 83 LEU B CA 1
ATOM 3968 C C . LEU B 1 83 ? -12.68 20.656 13.156 1 95.25 83 LEU B C 1
ATOM 3970 O O . LEU B 1 83 ? -13.617 20.188 13.812 1 95.25 83 LEU B O 1
ATOM 3974 N N . ASN B 1 84 ? -11.492 20.938 13.633 1 92.88 84 ASN B N 1
ATOM 3975 C CA . ASN B 1 84 ? -11.258 20.781 15.062 1 92.88 84 ASN B CA 1
ATOM 3976 C C . ASN B 1 84 ? -12.156 21.703 15.883 1 92.88 84 ASN B C 1
ATOM 3978 O O . ASN B 1 84 ? -12.664 21.312 16.938 1 92.88 84 ASN B O 1
ATOM 3982 N N . ASN B 1 85 ? -12.32 22.891 15.438 1 93.81 85 ASN B N 1
ATOM 3983 C CA . ASN B 1 85 ? -13.227 23.828 16.094 1 93.81 85 ASN B CA 1
ATOM 3984 C C . ASN B 1 85 ? -14.672 23.344 16.031 1 93.81 85 ASN B C 1
ATOM 3986 O O . ASN B 1 85 ? -15.445 23.547 16.969 1 93.81 85 ASN B O 1
ATOM 3990 N N . LEU B 1 86 ? -14.977 22.797 14.93 1 95.44 86 LEU B N 1
ATOM 3991 C CA . LEU B 1 86 ? -16.312 22.234 14.781 1 95.44 86 LEU B CA 1
ATOM 3992 C C . LEU B 1 86 ? -16.547 21.109 15.789 1 95.44 86 LEU B C 1
ATOM 3994 O O . LEU B 1 86 ? -17.641 21 16.375 1 95.44 86 LEU B O 1
ATOM 3998 N N . CYS B 1 87 ? -15.586 20.25 15.969 1 94.44 87 CYS B N 1
ATOM 3999 C CA . CYS B 1 87 ? -15.688 19.203 16.969 1 94.44 87 CYS B CA 1
ATOM 4000 C C . CYS B 1 87 ? -15.953 19.766 18.359 1 94.44 87 CYS B C 1
ATOM 4002 O O . CYS B 1 87 ? -16.828 19.281 19.078 1 94.44 87 CYS B O 1
ATOM 4004 N N . ARG B 1 88 ? -15.25 20.781 18.703 1 91.25 88 ARG B N 1
ATOM 4005 C CA . ARG B 1 88 ? -15.438 21.438 19.984 1 91.25 88 ARG B CA 1
ATOM 4006 C C . ARG B 1 88 ? -16.844 22.031 20.094 1 91.25 88 ARG B C 1
ATOM 4008 O O . ARG B 1 88 ? -17.484 21.922 21.156 1 91.25 88 ARG B O 1
ATOM 4015 N N . TYR B 1 89 ? -17.234 22.609 19.047 1 95.38 89 TYR B N 1
ATOM 4016 C CA . TYR B 1 89 ? -18.578 23.172 19 1 95.38 89 TYR B CA 1
ATOM 4017 C C . TYR B 1 89 ? -19.625 22.078 19.234 1 95.38 89 TYR B C 1
ATOM 4019 O O . TYR B 1 89 ? -20.562 22.281 20 1 95.38 89 TYR B O 1
ATOM 4027 N N . VAL B 1 90 ? -19.469 20.969 18.562 1 95.25 90 VAL B N 1
ATOM 4028 C CA . VAL B 1 90 ? -20.422 19.859 18.656 1 95.25 90 VAL B CA 1
ATOM 4029 C C . VAL B 1 90 ? -20.438 19.328 20.078 1 95.25 90 VAL B C 1
ATOM 4031 O O . VAL B 1 90 ? -21.5 19 20.625 1 95.25 90 VAL B O 1
ATOM 4034 N N . CYS B 1 91 ? -19.328 19.266 20.703 1 93 91 CYS B N 1
ATOM 4035 C CA . CYS B 1 91 ? -19.219 18.766 22.078 1 93 91 CYS B CA 1
ATOM 4036 C C . CYS B 1 91 ? -19.891 19.719 23.047 1 93 91 CYS B C 1
ATOM 4038 O O . CYS B 1 91 ? -20.531 19.281 24.016 1 93 91 CYS B O 1
ATOM 4040 N N . GLN B 1 92 ? -19.844 20.953 22.781 1 93.25 92 GLN B N 1
ATOM 4041 C CA . GLN B 1 92 ? -20.328 21.953 23.703 1 93.25 92 GLN B CA 1
ATOM 4042 C C . GLN B 1 92 ? -21.828 22.188 23.516 1 93.25 92 GLN B C 1
ATOM 4044 O O . GLN B 1 92 ? -22.562 22.406 24.484 1 93.25 92 GLN B O 1
ATOM 4049 N N . HIS B 1 93 ? -22.312 22.078 22.281 1 95.19 93 HIS B N 1
ATOM 4050 C CA . HIS B 1 93 ? -23.688 22.516 22 1 95.19 93 HIS B CA 1
ATOM 4051 C C . HIS B 1 93 ? -24.578 21.344 21.641 1 95.19 93 HIS B C 1
ATOM 4053 O O . HIS B 1 93 ? -25.797 21.453 21.656 1 95.19 93 HIS B O 1
ATOM 4059 N N . THR B 1 94 ? -24.062 20.219 21.25 1 94.69 94 THR B N 1
ATOM 4060 C CA . THR B 1 94 ? -24.797 19.031 20.859 1 94.69 94 THR B CA 1
ATOM 4061 C C . THR B 1 94 ? -25.906 19.375 19.875 1 94.69 94 THR B C 1
ATOM 4063 O O . THR B 1 94 ? -27.078 19.062 20.109 1 94.69 94 THR B O 1
ATOM 4066 N N . PRO B 1 95 ? -25.516 19.922 18.812 1 94.94 95 PRO B N 1
ATOM 4067 C CA . PRO B 1 95 ? -26.516 20.312 17.812 1 94.94 95 PRO B CA 1
ATOM 4068 C C . PRO B 1 95 ? -27.25 19.109 17.203 1 94.94 95 PRO B C 1
ATOM 4070 O O . PRO B 1 95 ? -26.781 17.969 17.328 1 94.94 95 PRO B O 1
ATOM 4073 N N . ASP B 1 96 ? -28.422 19.359 16.625 1 94.88 96 ASP B N 1
ATOM 4074 C CA . ASP B 1 96 ? -29.172 18.297 15.953 1 94.88 96 ASP B CA 1
ATOM 4075 C C . ASP B 1 96 ? -28.547 17.969 14.594 1 94.88 96 ASP B C 1
ATOM 4077 O O . ASP B 1 96 ? -27.562 18.594 14.195 1 94.88 96 ASP B O 1
ATOM 4081 N N . GLU B 1 97 ? -29.094 16.969 13.961 1 93.56 97 GLU B N 1
ATOM 4082 C CA . GLU B 1 97 ? -28.531 16.469 12.711 1 93.56 97 GLU B CA 1
ATOM 4083 C C . GLU B 1 97 ? -28.5 17.547 11.641 1 93.56 97 GLU B C 1
ATOM 4085 O O . GLU B 1 97 ? -27.531 17.641 10.867 1 93.56 97 GLU B O 1
ATOM 4090 N N . ASN B 1 98 ? -29.453 18.375 11.508 1 94.62 98 ASN B N 1
ATOM 4091 C CA . ASN B 1 98 ? -29.531 19.422 10.484 1 94.62 98 ASN B CA 1
ATOM 4092 C C . ASN B 1 98 ? -28.531 20.547 10.75 1 94.62 98 ASN B C 1
ATOM 4094 O O . ASN B 1 98 ? -27.828 20.984 9.844 1 94.62 98 ASN B O 1
ATOM 4098 N N . GLU B 1 99 ? -28.5 20.969 11.961 1 95.69 99 GLU B N 1
ATOM 4099 C CA . GLU B 1 99 ? -27.547 22 12.328 1 95.69 99 GLU B CA 1
ATOM 4100 C C . GLU B 1 99 ? -26.109 21.516 12.156 1 95.69 99 GLU B C 1
ATOM 4102 O O . GLU B 1 99 ? -25.25 22.266 11.664 1 95.69 99 GLU B O 1
ATOM 4107 N N . MET B 1 100 ? -25.859 20.344 12.625 1 95.5 100 MET B N 1
ATOM 4108 C CA . MET B 1 100 ? -24.531 19.75 12.461 1 95.5 100 MET B CA 1
ATOM 4109 C C . MET B 1 100 ? -24.125 19.719 10.992 1 95.5 100 MET B C 1
ATOM 4111 O O . MET B 1 100 ? -22.984 20.047 10.648 1 95.5 100 MET B O 1
ATOM 4115 N N . ARG B 1 101 ? -25 19.359 10.164 1 94.81 101 ARG B N 1
ATOM 4116 C CA . ARG B 1 101 ? -24.75 19.281 8.727 1 94.81 101 ARG B CA 1
ATOM 4117 C C . ARG B 1 101 ? -24.469 20.672 8.148 1 94.81 101 ARG B C 1
ATOM 4119 O O . ARG B 1 101 ? -23.578 20.844 7.316 1 94.81 101 ARG B O 1
ATOM 4126 N N . GLU B 1 102 ? -25.234 21.609 8.547 1 95.25 102 GLU B N 1
ATOM 4127 C CA . GLU B 1 102 ? -25.047 22.969 8.078 1 95.25 102 GLU B CA 1
ATOM 4128 C C . GLU B 1 102 ? -23.672 23.516 8.453 1 95.25 102 GLU B C 1
ATOM 4130 O O . GLU B 1 102 ? -22.984 24.109 7.625 1 95.25 102 GLU B O 1
ATOM 4135 N N . LYS B 1 103 ? -23.328 23.281 9.695 1 95.81 103 LYS B N 1
ATOM 4136 C CA . LYS B 1 103 ? -22.016 23.734 10.156 1 95.81 103 LYS B CA 1
ATOM 4137 C C . LYS B 1 103 ? -20.891 22.984 9.43 1 95.81 103 LYS B C 1
ATOM 4139 O O . LYS B 1 103 ? -19.859 23.578 9.102 1 95.81 103 LYS B O 1
ATOM 4144 N N . TYR B 1 104 ? -21.094 21.734 9.234 1 96.12 104 TYR B N 1
ATOM 4145 C CA . TYR B 1 104 ? -20.141 20.922 8.492 1 96.12 104 TYR B CA 1
ATOM 4146 C C . TYR B 1 104 ? -19.938 21.453 7.086 1 96.12 104 TYR B C 1
ATOM 4148 O O . TYR B 1 104 ? -18.797 21.625 6.637 1 96.12 104 TYR B O 1
ATOM 4156 N N . LEU B 1 105 ? -20.969 21.766 6.375 1 94.88 105 LEU B N 1
ATOM 4157 C CA . LEU B 1 105 ? -20.906 22.266 5.008 1 94.88 105 LEU B CA 1
ATOM 4158 C C . LEU B 1 105 ? -20.25 23.641 4.957 1 94.88 105 LEU B C 1
ATOM 4160 O O . LEU B 1 105 ? -19.547 23.969 3.994 1 94.88 105 LEU B O 1
ATOM 4164 N N . GLU B 1 106 ? -20.484 24.375 5.988 1 94 106 GLU B N 1
ATOM 4165 C CA . GLU B 1 106 ? -19.828 25.688 6.074 1 94 106 GLU B CA 1
ATOM 4166 C C . GLU B 1 106 ? -18.312 25.547 6.105 1 94 106 GLU B C 1
ATOM 4168 O O . GLU B 1 106 ? -17.609 26.328 5.477 1 94 106 GLU B O 1
ATOM 4173 N N . VAL B 1 107 ? -17.812 24.562 6.82 1 93.81 107 VAL B N 1
ATOM 4174 C CA . VAL B 1 107 ? -16.375 24.344 6.965 1 93.81 107 VAL B CA 1
ATOM 4175 C C . VAL B 1 107 ? -15.797 23.812 5.66 1 93.81 107 VAL B C 1
ATOM 4177 O O . VAL B 1 107 ? -14.75 24.266 5.195 1 93.81 107 VAL B O 1
ATOM 4180 N N . ILE B 1 108 ? -16.453 22.875 5.016 1 92.06 108 ILE B N 1
ATOM 4181 C CA . ILE B 1 108 ? -15.961 22.203 3.824 1 92.06 108 ILE B CA 1
ATOM 4182 C C . ILE B 1 108 ? -15.992 23.156 2.635 1 92.06 108 ILE B C 1
ATOM 4184 O O . ILE B 1 108 ? -15.141 23.078 1.747 1 92.06 108 ILE B O 1
ATOM 4188 N N . ASN B 1 109 ? -16.938 24.078 2.648 1 90.94 109 ASN B N 1
ATOM 4189 C CA . ASN B 1 109 ? -17.109 24.969 1.503 1 90.94 109 ASN B CA 1
ATOM 4190 C C . ASN B 1 109 ? -16.344 26.281 1.691 1 90.94 109 ASN B C 1
ATOM 4192 O O . ASN B 1 109 ? -16.562 27.234 0.943 1 90.94 109 ASN B O 1
ATOM 4196 N N . ARG B 1 110 ? -15.516 26.266 2.607 1 88.25 110 ARG B N 1
ATOM 4197 C CA . ARG B 1 110 ? -14.703 27.469 2.807 1 88.25 110 ARG B CA 1
ATOM 4198 C C . ARG B 1 110 ? -13.82 27.734 1.592 1 88.25 110 ARG B C 1
ATOM 4200 O O . ARG B 1 110 ? -13.43 26.797 0.882 1 88.25 110 ARG B O 1
ATOM 4207 N N . GLU B 1 111 ? -13.453 28.984 1.34 1 86.56 111 GLU B N 1
ATOM 4208 C CA . GLU B 1 111 ? -12.664 29.375 0.175 1 86.56 111 GLU B CA 1
ATOM 4209 C C . GLU B 1 111 ? -11.281 28.734 0.206 1 86.56 111 GLU B C 1
ATOM 4211 O O . GLU B 1 111 ? -10.578 28.812 1.215 1 86.56 111 GLU B O 1
ATOM 4216 N N . PRO B 1 112 ? -11.023 28.141 -0.859 1 84.94 112 PRO B N 1
ATOM 4217 C CA . PRO B 1 112 ? -9.703 27.516 -0.928 1 84.94 112 PRO B CA 1
ATOM 4218 C C . PRO B 1 112 ? -8.57 28.531 -1.024 1 84.94 112 PRO B C 1
ATOM 4220 O O . PRO B 1 112 ? -8.812 29.703 -1.304 1 84.94 112 PRO B O 1
ATOM 4223 N N . GLN B 1 113 ? -7.387 28.094 -0.667 1 85.75 113 GLN B N 1
ATOM 4224 C CA . GLN B 1 113 ? -6.184 28.906 -0.779 1 85.75 113 GLN B CA 1
ATOM 4225 C C . GLN B 1 113 ? -5.949 29.344 -2.221 1 85.75 113 GLN B C 1
ATOM 4227 O O . GLN B 1 113 ? -6.246 28.609 -3.158 1 85.75 113 GLN B O 1
ATOM 4232 N N . LYS B 1 114 ? -5.398 30.531 -2.389 1 88.94 114 LYS B N 1
ATOM 4233 C CA . LYS B 1 114 ? -5.137 31.062 -3.719 1 88.94 114 LYS B CA 1
ATOM 4234 C C . LYS B 1 114 ? -4.047 30.266 -4.434 1 88.94 114 LYS B C 1
ATOM 4236 O O . LYS B 1 114 ? -3.137 29.75 -3.793 1 88.94 114 LYS B O 1
ATOM 4241 N N . ARG B 1 115 ? -4.113 30.25 -5.676 1 88.69 115 ARG B N 1
ATOM 4242 C CA . ARG B 1 115 ? -3.188 29.5 -6.504 1 88.69 115 ARG B CA 1
ATOM 4243 C C . ARG B 1 115 ? -1.771 30.047 -6.395 1 88.69 115 ARG B C 1
ATOM 4245 O O . ARG B 1 115 ? -0.799 29.297 -6.43 1 88.69 115 ARG B O 1
ATOM 4252 N N . ILE B 1 116 ? -1.706 31.281 -6.262 1 92.25 116 ILE B N 1
ATOM 4253 C CA . ILE B 1 116 ? -0.404 31.938 -6.199 1 92.25 116 ILE B CA 1
ATOM 4254 C C . ILE B 1 116 ? 0.349 31.469 -4.953 1 92.25 116 ILE B C 1
ATOM 4256 O O . ILE B 1 116 ? 1.574 31.328 -4.977 1 92.25 116 ILE B O 1
ATOM 4260 N N . THR B 1 117 ? -0.392 31.25 -3.914 1 92.62 117 THR B N 1
ATOM 4261 C CA . THR B 1 117 ? 0.23 30.766 -2.684 1 92.62 117 THR B CA 1
ATOM 4262 C C . THR B 1 117 ? 0.83 29.375 -2.881 1 92.62 117 THR B C 1
ATOM 4264 O O . THR B 1 117 ? 1.862 29.062 -2.289 1 92.62 117 THR B O 1
ATOM 4267 N N . ARG B 1 118 ? 0.251 28.641 -3.68 1 90.5 118 ARG B N 1
ATOM 4268 C CA . ARG B 1 118 ? 0.76 27.297 -3.969 1 90.5 118 ARG B CA 1
ATOM 4269 C C . ARG B 1 118 ? 2.08 27.375 -4.727 1 90.5 118 ARG B C 1
ATOM 4271 O O . ARG B 1 118 ? 2.996 26.594 -4.461 1 90.5 118 ARG B O 1
ATOM 4278 N N . TYR B 1 119 ? 2.109 28.25 -5.637 1 93.19 119 TYR B N 1
ATOM 4279 C CA . TYR B 1 119 ? 3.352 28.453 -6.375 1 93.19 119 TYR B CA 1
ATOM 4280 C C . TYR B 1 119 ? 4.457 28.953 -5.457 1 93.19 119 TYR B C 1
ATOM 4282 O O . TYR B 1 119 ? 5.59 28.469 -5.52 1 93.19 119 TYR B O 1
ATOM 4290 N N . ALA B 1 120 ? 4.082 29.891 -4.664 1 94.88 120 ALA B N 1
ATOM 4291 C CA . ALA B 1 120 ? 5.062 30.406 -3.711 1 94.88 120 ALA B CA 1
ATOM 4292 C C . ALA B 1 120 ? 5.559 29.312 -2.781 1 94.88 120 ALA B C 1
ATOM 4294 O O . ALA B 1 120 ? 6.746 29.234 -2.461 1 94.88 120 ALA B O 1
ATOM 4295 N N . ALA B 1 121 ? 4.66 28.516 -2.357 1 93.38 121 ALA B N 1
ATOM 4296 C CA . ALA B 1 121 ? 4.992 27.406 -1.468 1 93.38 121 ALA B CA 1
ATOM 4297 C C . ALA B 1 121 ? 5.992 26.453 -2.123 1 93.38 121 ALA B C 1
ATOM 4299 O O . ALA B 1 121 ? 7 26.094 -1.516 1 93.38 121 ALA B O 1
ATOM 4300 N N . GLY B 1 122 ? 5.711 26.047 -3.316 1 92.31 122 GLY B N 1
ATOM 4301 C CA . GLY B 1 122 ? 6.594 25.156 -4.043 1 92.31 122 GLY B CA 1
ATOM 4302 C C . GLY B 1 122 ? 7.973 25.734 -4.285 1 92.31 122 GLY B C 1
ATOM 4303 O O . GLY B 1 122 ? 8.984 25.047 -4.129 1 92.31 122 GLY B O 1
ATOM 4304 N N . ILE B 1 123 ? 7.957 26.969 -4.668 1 93.88 123 ILE B N 1
ATOM 4305 C CA . ILE B 1 123 ? 9.211 27.641 -4.969 1 93.88 123 ILE B CA 1
ATOM 4306 C C . ILE B 1 123 ? 10.047 27.766 -3.695 1 93.88 123 ILE B C 1
ATOM 4308 O O . ILE B 1 123 ? 11.242 27.469 -3.695 1 93.88 123 ILE B O 1
ATOM 4312 N N . MET B 1 124 ? 9.422 28.203 -2.658 1 94.62 124 MET B N 1
ATOM 4313 C CA . MET B 1 124 ? 10.125 28.359 -1.388 1 94.62 124 MET B CA 1
ATOM 4314 C C . MET B 1 124 ? 10.625 27.016 -0.873 1 94.62 124 MET B C 1
ATOM 4316 O O . MET B 1 124 ? 11.75 26.906 -0.388 1 94.62 124 MET B O 1
ATOM 4320 N N . GLY B 1 125 ? 9.797 26.062 -0.944 1 92.44 125 GLY B N 1
ATOM 4321 C CA . GLY B 1 125 ? 10.18 24.734 -0.479 1 92.44 125 GLY B CA 1
ATOM 4322 C C . GLY B 1 125 ? 11.305 24.125 -1.29 1 92.44 125 GLY B C 1
ATOM 4323 O O . GLY B 1 125 ? 12.352 23.75 -0.74 1 92.44 125 GLY B O 1
ATOM 4324 N N . GLY B 1 126 ? 11.141 24.031 -2.582 1 91.5 126 GLY B N 1
ATOM 4325 C CA . GLY B 1 126 ? 12.109 23.406 -3.469 1 91.5 126 GLY B CA 1
ATOM 4326 C C . GLY B 1 126 ? 13.43 24.156 -3.533 1 91.5 126 GLY B C 1
ATOM 4327 O O . GLY B 1 126 ? 14.492 23.578 -3.318 1 91.5 126 GLY B O 1
ATOM 4328 N N . THR B 1 127 ? 13.367 25.453 -3.771 1 92.88 127 THR B N 1
ATOM 4329 C CA . THR B 1 127 ? 14.57 26.266 -3.893 1 92.88 127 THR B CA 1
ATOM 4330 C C . THR B 1 127 ? 15.242 26.438 -2.533 1 92.88 127 THR B C 1
ATOM 4332 O O . THR B 1 127 ? 16.469 26.453 -2.439 1 92.88 127 THR B O 1
ATOM 4335 N N . GLY B 1 128 ? 14.43 26.578 -1.511 1 93.56 128 GLY B N 1
ATOM 4336 C CA . GLY B 1 128 ? 14.992 26.688 -0.173 1 93.56 128 GLY B CA 1
ATOM 4337 C C . GLY B 1 128 ? 15.828 25.5 0.227 1 93.56 128 GLY B C 1
ATOM 4338 O O . GLY B 1 128 ? 16.953 25.656 0.703 1 93.56 128 GLY B O 1
ATOM 4339 N N . PHE B 1 129 ? 15.352 24.359 -0.051 1 91.81 129 PHE B N 1
ATOM 4340 C CA . PHE B 1 129 ? 16.078 23.156 0.323 1 91.81 129 PHE B CA 1
ATOM 4341 C C . PHE B 1 129 ? 17.25 22.906 -0.634 1 91.81 129 PHE B C 1
ATOM 4343 O O . PHE B 1 129 ? 18.266 22.312 -0.25 1 91.81 129 PHE B O 1
ATOM 4350 N N . ALA B 1 130 ? 17.094 23.328 -1.846 1 92.38 130 ALA B N 1
ATOM 4351 C CA . ALA B 1 130 ? 18.234 23.234 -2.748 1 92.38 130 ALA B CA 1
ATOM 4352 C C . ALA B 1 130 ? 19.422 24.031 -2.209 1 92.38 130 ALA B C 1
ATOM 4354 O O . ALA B 1 130 ? 20.562 23.531 -2.219 1 92.38 130 ALA B O 1
ATOM 4355 N N . VAL B 1 131 ? 19.141 25.203 -1.794 1 92.56 131 VAL B N 1
ATOM 4356 C CA . VAL B 1 131 ? 20.188 26.047 -1.223 1 92.56 131 VAL B CA 1
ATOM 4357 C C . VAL B 1 131 ? 20.688 25.422 0.081 1 92.56 131 VAL B C 1
ATOM 4359 O O . VAL B 1 131 ? 21.891 25.438 0.365 1 92.56 131 VAL B O 1
ATOM 4362 N N . PHE B 1 132 ? 19.797 24.844 0.824 1 92.88 132 PHE B N 1
ATOM 4363 C CA . PHE B 1 132 ? 20.125 24.172 2.072 1 92.88 132 PHE B CA 1
ATOM 4364 C C . PHE B 1 132 ? 21.125 23.047 1.831 1 92.88 132 PHE B C 1
ATOM 4366 O O . PHE B 1 132 ? 22.047 22.844 2.633 1 92.88 132 PHE B O 1
ATOM 4373 N N . PHE B 1 133 ? 20.938 22.406 0.683 1 90.25 133 PHE B N 1
ATOM 4374 C CA . PHE B 1 133 ? 21.797 21.281 0.356 1 90.25 133 PHE B CA 1
ATOM 4375 C C . PHE B 1 133 ? 22.984 21.734 -0.482 1 90.25 133 PHE B C 1
ATOM 4377 O O . PHE B 1 133 ? 23.547 20.953 -1.26 1 90.25 133 PHE B O 1
ATOM 4384 N N . GLY B 1 134 ? 23.328 22.953 -0.541 1 88.5 134 GLY B N 1
ATOM 4385 C CA . GLY B 1 134 ? 24.609 23.438 -1.023 1 88.5 134 GLY B CA 1
ATOM 4386 C C . GLY B 1 134 ? 24.547 23.969 -2.439 1 88.5 134 GLY B C 1
ATOM 4387 O O . GLY B 1 134 ? 25.578 24.062 -3.115 1 88.5 134 GLY B O 1
ATOM 4388 N N . CYS B 1 135 ? 23.406 24.281 -2.922 1 90.38 135 CYS B N 1
ATOM 4389 C CA . CYS B 1 135 ? 23.312 24.859 -4.262 1 90.38 135 CYS B CA 1
ATOM 4390 C C . CYS B 1 135 ? 23.828 26.281 -4.281 1 90.38 135 CYS B C 1
ATOM 4392 O O . CYS B 1 135 ? 23.641 27.031 -3.32 1 90.38 135 CYS B O 1
ATOM 4394 N N . ASN B 1 136 ? 24.594 26.547 -5.336 1 90.06 136 ASN B N 1
ATOM 4395 C CA . ASN B 1 136 ? 25.016 27.938 -5.57 1 90.06 136 ASN B CA 1
ATOM 4396 C C . ASN B 1 136 ? 23.906 28.766 -6.203 1 90.06 136 ASN B C 1
ATOM 4398 O O . ASN B 1 136 ? 22.781 28.281 -6.367 1 90.06 136 ASN B O 1
ATOM 4402 N N . LEU B 1 137 ? 24.234 29.953 -6.453 1 90.75 137 LEU B N 1
ATOM 4403 C CA . LEU B 1 137 ? 23.234 30.859 -6.984 1 90.75 137 LEU B CA 1
ATOM 4404 C C . LEU B 1 137 ? 22.734 30.391 -8.344 1 90.75 137 LEU B C 1
ATOM 4406 O O . LEU B 1 137 ? 21.531 30.453 -8.625 1 90.75 137 LEU B O 1
ATOM 4410 N N . ARG B 1 138 ? 23.656 29.938 -9.18 1 92.69 138 ARG B N 1
ATOM 4411 C CA . ARG B 1 138 ? 23.281 29.453 -10.5 1 92.69 138 ARG B CA 1
ATOM 4412 C C . ARG B 1 138 ? 22.391 28.219 -10.383 1 92.69 138 ARG B C 1
ATOM 4414 O O . ARG B 1 138 ? 21.391 28.094 -11.094 1 92.69 138 ARG B O 1
ATOM 4421 N N . ASP B 1 139 ? 22.734 27.391 -9.523 1 94.44 139 ASP B N 1
ATOM 4422 C CA . ASP B 1 139 ? 21.953 26.188 -9.281 1 94.44 139 ASP B CA 1
ATOM 4423 C C . ASP B 1 139 ? 20.578 26.531 -8.703 1 94.44 139 ASP B C 1
ATOM 4425 O O . ASP B 1 139 ? 19.594 25.859 -9 1 94.44 139 ASP B O 1
ATOM 4429 N N . ALA B 1 140 ? 20.594 27.562 -7.906 1 93.94 140 ALA B N 1
ATOM 4430 C CA . ALA B 1 140 ? 19.359 27.969 -7.266 1 93.94 140 ALA B CA 1
ATOM 4431 C C . ALA B 1 140 ? 18.344 28.453 -8.297 1 93.94 140 ALA B C 1
ATOM 4433 O O . ALA B 1 140 ? 17.125 28.266 -8.125 1 93.94 140 ALA B O 1
ATOM 4434 N N . VAL B 1 141 ? 18.828 29.031 -9.328 1 94.81 141 VAL B N 1
ATOM 4435 C CA . VAL B 1 141 ? 17.953 29.516 -10.391 1 94.81 141 VAL B CA 1
ATOM 4436 C C . VAL B 1 141 ? 17.297 28.328 -11.086 1 94.81 141 VAL B C 1
ATOM 4438 O O . VAL B 1 141 ? 16.109 28.359 -11.406 1 94.81 141 VAL B O 1
ATOM 4441 N N . ILE B 1 142 ? 18.062 27.359 -11.289 1 95.19 142 ILE B N 1
ATOM 4442 C CA . ILE B 1 142 ? 17.516 26.156 -11.93 1 95.19 142 ILE B CA 1
ATOM 4443 C C . ILE B 1 142 ? 16.516 25.484 -10.992 1 95.19 142 ILE B C 1
ATOM 4445 O O . ILE B 1 142 ? 15.469 25 -11.438 1 95.19 142 ILE B O 1
ATOM 4449 N N . ALA B 1 143 ? 16.875 25.453 -9.703 1 95.06 143 ALA B N 1
ATOM 4450 C CA . ALA B 1 143 ? 15.953 24.891 -8.727 1 95.06 143 ALA B CA 1
ATOM 4451 C C . ALA B 1 143 ? 14.633 25.656 -8.727 1 95.06 143 ALA B C 1
ATOM 4453 O O . ALA B 1 143 ? 13.562 25.062 -8.555 1 95.06 143 ALA B O 1
ATOM 4454 N N . PHE B 1 144 ? 14.742 26.938 -8.938 1 95.19 144 PHE B N 1
ATOM 4455 C CA . PHE B 1 144 ? 13.562 27.781 -9.023 1 95.19 144 PHE B CA 1
ATOM 4456 C C . PHE B 1 144 ? 12.695 27.391 -10.211 1 95.19 144 PHE B C 1
ATOM 4458 O O . PHE B 1 144 ? 11.484 27.219 -10.07 1 95.19 144 PHE B O 1
ATOM 4465 N N . ILE B 1 145 ? 13.266 27.219 -11.312 1 96.06 145 ILE B N 1
ATOM 4466 C CA . ILE B 1 145 ? 12.555 26.859 -12.531 1 96.06 145 ILE B CA 1
ATOM 4467 C C . ILE B 1 145 ? 11.906 25.484 -12.375 1 96.06 145 ILE B C 1
ATOM 4469 O O . ILE B 1 145 ? 10.742 25.297 -12.734 1 96.06 145 ILE B O 1
ATOM 4473 N N . VAL B 1 146 ? 12.648 24.625 -11.836 1 95.75 146 VAL B N 1
ATOM 4474 C CA . VAL B 1 146 ? 12.148 23.266 -11.656 1 95.75 146 VAL B CA 1
ATOM 4475 C C . VAL B 1 146 ? 11 23.266 -10.656 1 95.75 146 VAL B C 1
ATOM 4477 O O . VAL B 1 146 ? 10.023 22.516 -10.82 1 95.75 146 VAL B O 1
ATOM 4480 N N . SER B 1 147 ? 11.109 24.062 -9.617 1 95 147 SER B N 1
ATOM 4481 C CA . SER B 1 147 ? 10.047 24.125 -8.617 1 95 147 SER B CA 1
ATOM 4482 C C . SER B 1 147 ? 8.758 24.672 -9.227 1 95 147 SER B C 1
ATOM 4484 O O . SER B 1 147 ? 7.668 24.172 -8.914 1 95 147 SER B O 1
ATOM 4486 N N . VAL B 1 148 ? 8.883 25.656 -10.062 1 95.19 148 VAL B N 1
ATOM 4487 C CA . VAL B 1 148 ? 7.723 26.203 -10.75 1 95.19 148 VAL B CA 1
ATOM 4488 C C . VAL B 1 148 ? 7.094 25.141 -11.641 1 95.19 148 VAL B C 1
ATOM 4490 O O . VAL B 1 148 ? 5.871 25 -11.68 1 95.19 148 VAL B O 1
ATOM 4493 N N . MET B 1 149 ? 7.914 24.422 -12.289 1 95.44 149 MET B N 1
ATOM 4494 C CA . MET B 1 149 ? 7.449 23.344 -13.156 1 95.44 149 MET B CA 1
ATOM 4495 C C . MET B 1 149 ? 6.711 22.281 -12.359 1 95.44 149 MET B C 1
ATOM 4497 O O . MET B 1 149 ? 5.66 21.797 -12.781 1 95.44 149 MET B O 1
ATOM 4501 N N . ILE B 1 150 ? 7.207 21.953 -11.203 1 94.06 150 ILE B N 1
ATOM 4502 C CA . ILE B 1 150 ? 6.609 20.922 -10.367 1 94.06 150 ILE B CA 1
ATOM 4503 C C . ILE B 1 150 ? 5.207 21.344 -9.938 1 94.06 150 ILE B C 1
ATOM 4505 O O . ILE B 1 150 ? 4.277 20.531 -9.961 1 94.06 150 ILE B O 1
ATOM 4509 N N . VAL B 1 151 ? 5.082 22.609 -9.609 1 92.12 151 VAL B N 1
ATOM 4510 C CA . VAL B 1 151 ? 3.781 23.094 -9.164 1 92.12 151 VAL B CA 1
ATOM 4511 C C . VAL B 1 151 ? 2.812 23.141 -10.344 1 92.12 151 VAL B C 1
ATOM 4513 O O . VAL B 1 151 ? 1.669 22.688 -10.227 1 92.12 151 VAL B O 1
ATOM 4516 N N . ALA B 1 152 ? 3.197 23.609 -11.453 1 93.56 152 ALA B N 1
ATOM 4517 C CA . ALA B 1 152 ? 2.336 23.75 -12.625 1 93.56 152 ALA B CA 1
ATOM 4518 C C . ALA B 1 152 ? 1.92 22.391 -13.18 1 93.56 152 ALA B C 1
ATOM 4520 O O . ALA B 1 152 ? 0.729 22.125 -13.359 1 93.56 152 ALA B O 1
ATOM 4521 N N . VAL B 1 153 ? 2.914 21.594 -13.359 1 93.31 153 VAL B N 1
ATOM 4522 C CA . VAL B 1 153 ? 2.633 20.281 -13.93 1 93.31 153 VAL B CA 1
ATOM 4523 C C . VAL B 1 153 ? 1.992 19.391 -12.867 1 93.31 153 VAL B C 1
ATOM 4525 O O . VAL B 1 153 ? 1.146 18.547 -13.188 1 93.31 153 VAL B O 1
ATOM 4528 N N . GLY B 1 154 ? 2.422 19.531 -11.656 1 90.19 154 GLY B N 1
ATOM 4529 C CA . GLY B 1 154 ? 1.835 18.766 -10.57 1 90.19 154 GLY B CA 1
ATOM 4530 C C . GLY B 1 154 ? 0.34 18.984 -10.43 1 90.19 154 GLY B C 1
ATOM 4531 O O . GLY B 1 154 ? -0.413 18.031 -10.227 1 90.19 154 GLY B O 1
ATOM 4532 N N . ASP B 1 155 ? -0.061 20.219 -10.516 1 87.12 155 ASP B N 1
ATOM 4533 C CA . ASP B 1 155 ? -1.482 20.531 -10.43 1 87.12 155 ASP B CA 1
ATOM 4534 C C . ASP B 1 155 ? -2.262 19.891 -11.57 1 87.12 155 ASP B C 1
ATOM 4536 O O . ASP B 1 155 ? -3.375 19.391 -11.367 1 87.12 155 ASP B O 1
ATOM 4540 N N . TRP B 1 156 ? -1.666 19.922 -12.656 1 88 156 TRP B N 1
ATOM 4541 C CA . TRP B 1 156 ? -2.293 19.328 -13.828 1 88 156 TRP B CA 1
ATOM 4542 C C . TRP B 1 156 ? -2.35 17.812 -13.703 1 88 156 TRP B C 1
ATOM 4544 O O . TRP B 1 156 ? -3.373 17.188 -14.008 1 88 156 TRP B O 1
ATOM 4554 N N . LEU B 1 157 ? -1.354 17.25 -13.219 1 86.19 157 LEU B N 1
ATOM 4555 C CA . LEU B 1 157 ? -1.248 15.805 -13.094 1 86.19 157 LEU B CA 1
ATOM 4556 C C . LEU B 1 157 ? -2.102 15.289 -11.938 1 86.19 157 LEU B C 1
ATOM 4558 O O . LEU B 1 157 ? -2.617 14.172 -11.992 1 86.19 157 LEU B O 1
ATOM 4562 N N . ALA B 1 158 ? -2.223 16.047 -10.953 1 82 158 ALA B N 1
ATOM 4563 C CA . ALA B 1 158 ? -2.969 15.625 -9.766 1 82 158 ALA B CA 1
ATOM 4564 C C . ALA B 1 158 ? -4.434 15.359 -10.102 1 82 158 ALA B C 1
ATOM 4566 O O . ALA B 1 158 ? -5.078 14.516 -9.477 1 82 158 ALA B O 1
ATOM 4567 N N . LYS B 1 159 ? -4.965 16.047 -11.047 1 77.38 159 LYS B N 1
ATOM 4568 C CA . LYS B 1 159 ? -6.355 15.883 -11.461 1 77.38 159 LYS B CA 1
ATOM 4569 C C . LYS B 1 159 ? -6.527 14.648 -12.344 1 77.38 159 LYS B C 1
ATOM 4571 O O . LYS B 1 159 ? -7.625 14.094 -12.438 1 77.38 159 LYS B O 1
ATOM 4576 N N . ARG B 1 160 ? -5.422 14.219 -12.812 1 75.88 160 ARG B N 1
ATOM 4577 C CA . ARG B 1 160 ? -5.523 13.156 -13.805 1 75.88 160 ARG B CA 1
ATOM 4578 C C . ARG B 1 160 ? -4.992 11.836 -13.258 1 75.88 160 ARG B C 1
ATOM 4580 O O . ARG B 1 160 ? -5.391 10.766 -13.711 1 75.88 160 ARG B O 1
ATOM 4587 N N . GLU B 1 161 ? -4.062 11.977 -12.336 1 77.12 161 GLU B N 1
ATOM 4588 C CA . GLU B 1 161 ? -3.393 10.781 -11.828 1 77.12 161 GLU B CA 1
ATOM 4589 C C . GLU B 1 161 ? -3.496 10.703 -10.305 1 77.12 161 GLU B C 1
ATOM 4591 O O . GLU B 1 161 ? -3.09 11.625 -9.602 1 77.12 161 GLU B O 1
ATOM 4596 N N . SER B 1 162 ? -4.039 9.547 -9.906 1 74.5 162 SER B N 1
ATOM 4597 C CA . SER B 1 162 ? -4.199 9.375 -8.469 1 74.5 162 SER B CA 1
ATOM 4598 C C . SER B 1 162 ? -3.094 8.508 -7.883 1 74.5 162 SER B C 1
ATOM 4600 O O . SER B 1 162 ? -2.895 8.477 -6.664 1 74.5 162 SER B O 1
ATOM 4602 N N . ASN B 1 163 ? -2.35 7.871 -8.727 1 79.06 163 ASN B N 1
ATOM 4603 C CA . ASN B 1 163 ? -1.277 7 -8.25 1 79.06 163 ASN B CA 1
ATOM 4604 C C . ASN B 1 163 ? -0.009 7.789 -7.945 1 79.06 163 ASN B C 1
ATOM 4606 O O . ASN B 1 163 ? 0.509 8.5 -8.805 1 79.06 163 ASN B O 1
ATOM 4610 N N . LEU B 1 164 ? 0.442 7.648 -6.797 1 83.69 164 LEU B N 1
ATOM 4611 C CA . LEU B 1 164 ? 1.576 8.422 -6.297 1 83.69 164 LEU B CA 1
ATOM 4612 C C . LEU B 1 164 ? 2.855 8.047 -7.039 1 83.69 164 LEU B C 1
ATOM 4614 O O . LEU B 1 164 ? 3.709 8.898 -7.285 1 83.69 164 LEU B O 1
ATOM 4618 N N . LEU B 1 165 ? 3.004 6.82 -7.32 1 85.88 165 LEU B N 1
ATOM 4619 C CA . LEU B 1 165 ? 4.188 6.352 -8.031 1 85.88 165 LEU B CA 1
ATOM 4620 C C . LEU B 1 165 ? 4.301 7.023 -9.398 1 85.88 165 LEU B C 1
ATOM 4622 O O . LEU B 1 165 ? 5.367 7.52 -9.766 1 85.88 165 LEU B O 1
ATOM 4626 N N . VAL B 1 166 ? 3.232 7.094 -10.094 1 86.44 166 VAL B N 1
ATOM 4627 C CA . VAL B 1 166 ? 3.207 7.676 -11.438 1 86.44 166 VAL B CA 1
ATOM 4628 C C . VAL B 1 166 ? 3.348 9.195 -11.344 1 86.44 166 VAL B C 1
ATOM 4630 O O . VAL B 1 166 ? 4.098 9.797 -12.109 1 86.44 166 VAL B O 1
ATOM 4633 N N . TYR B 1 167 ? 2.635 9.703 -10.375 1 88.94 167 TYR B N 1
ATOM 4634 C CA . TYR B 1 167 ? 2.674 11.148 -10.164 1 88.94 167 TYR B CA 1
ATOM 4635 C C . TYR B 1 167 ? 4.098 11.625 -9.906 1 88.94 167 TYR B C 1
ATOM 4637 O O . TYR B 1 167 ? 4.613 12.484 -10.617 1 88.94 167 TYR B O 1
ATOM 4645 N N . ASN B 1 168 ? 4.762 10.984 -8.945 1 91.12 168 ASN B N 1
ATOM 4646 C CA . ASN B 1 168 ? 6.129 11.352 -8.586 1 91.12 168 ASN B CA 1
ATOM 4647 C C . ASN B 1 168 ? 7.117 10.992 -9.695 1 91.12 168 ASN B C 1
ATOM 4649 O O . ASN B 1 168 ? 8.094 11.703 -9.914 1 91.12 168 ASN B O 1
ATOM 4653 N N . GLY B 1 169 ? 6.875 9.922 -10.352 1 91.06 169 GLY B N 1
ATOM 4654 C CA . GLY B 1 169 ? 7.758 9.484 -11.422 1 91.06 169 GLY B CA 1
ATOM 4655 C C . GLY B 1 169 ? 7.82 10.469 -12.578 1 91.06 169 GLY B C 1
ATOM 4656 O O . GLY B 1 169 ? 8.906 10.812 -13.047 1 91.06 169 GLY B O 1
ATOM 4657 N N . ILE B 1 170 ? 6.699 10.93 -12.992 1 91.31 170 ILE B N 1
ATOM 4658 C CA . ILE B 1 170 ? 6.621 11.852 -14.117 1 91.31 170 ILE B CA 1
ATOM 4659 C C . ILE B 1 170 ? 7.266 13.188 -13.734 1 91.31 170 ILE B C 1
ATOM 4661 O O . ILE B 1 170 ? 8.07 13.734 -14.492 1 91.31 170 ILE B O 1
ATOM 4665 N N . LEU B 1 171 ? 6.922 13.656 -12.602 1 94 171 LEU B N 1
ATOM 4666 C CA . LEU B 1 171 ? 7.457 14.938 -12.164 1 94 171 LEU B CA 1
ATOM 4667 C C . LEU B 1 171 ? 8.969 14.859 -11.992 1 94 171 LEU B C 1
ATOM 4669 O O . LEU B 1 171 ? 9.695 15.781 -12.383 1 94 171 LEU B O 1
ATOM 4673 N N . ALA B 1 172 ? 9.391 13.805 -11.375 1 93.81 172 ALA B N 1
ATOM 4674 C CA . ALA B 1 172 ? 10.828 13.625 -11.18 1 93.81 172 ALA B CA 1
ATOM 4675 C C . ALA B 1 172 ? 11.547 13.492 -12.523 1 93.81 172 ALA B C 1
ATOM 4677 O O . ALA B 1 172 ? 12.664 13.992 -12.688 1 93.81 172 ALA B O 1
ATOM 4678 N N . PHE B 1 173 ? 10.938 12.82 -13.453 1 93.62 173 PHE B N 1
ATOM 4679 C CA . PHE B 1 173 ? 11.523 12.648 -14.773 1 93.62 173 PHE B CA 1
ATOM 4680 C C . PHE B 1 173 ? 11.688 13.992 -15.477 1 93.62 173 PHE B C 1
ATOM 4682 O O . PHE B 1 173 ? 12.773 14.312 -15.961 1 93.62 173 PHE B O 1
ATOM 4689 N N . ILE B 1 174 ? 10.648 14.719 -15.539 1 95.25 174 ILE B N 1
ATOM 4690 C CA . ILE B 1 174 ? 10.68 16.016 -16.203 1 95.25 174 ILE B CA 1
ATOM 4691 C C . ILE B 1 174 ? 11.695 16.922 -15.492 1 95.25 174 ILE B C 1
ATOM 4693 O O . ILE B 1 174 ? 12.461 17.625 -16.141 1 95.25 174 ILE B O 1
ATOM 4697 N N . SER B 1 175 ? 11.688 16.906 -14.18 1 95.19 175 SER B N 1
ATOM 4698 C CA . SER B 1 175 ? 12.633 17.703 -13.406 1 95.19 175 SER B CA 1
ATOM 4699 C C . SER B 1 175 ? 14.07 17.359 -13.758 1 95.19 175 SER B C 1
ATOM 4701 O O . SER B 1 175 ? 14.891 18.266 -13.984 1 95.19 175 SER B O 1
ATOM 4703 N N . GLU B 1 176 ? 14.297 16.078 -13.797 1 92.88 176 GLU B N 1
ATOM 4704 C CA . GLU B 1 176 ? 15.664 15.633 -14.086 1 92.88 176 GLU B CA 1
ATOM 4705 C C . GLU B 1 176 ? 16.062 15.992 -15.516 1 92.88 176 GLU B C 1
ATOM 4707 O O . GLU B 1 176 ? 17.234 16.266 -15.781 1 92.88 176 GLU B O 1
ATOM 4712 N N . VAL B 1 177 ? 15.219 15.961 -16.422 1 94.44 177 VAL B N 1
ATOM 4713 C CA . VAL B 1 177 ? 15.484 16.344 -17.797 1 94.44 177 VAL B CA 1
ATOM 4714 C C . VAL B 1 177 ? 15.891 17.812 -17.859 1 94.44 177 VAL B C 1
ATOM 4716 O O . VAL B 1 177 ? 16.828 18.188 -18.562 1 94.44 177 VAL B O 1
ATOM 4719 N N . ILE B 1 178 ? 15.211 18.641 -17.141 1 95.25 178 ILE B N 1
ATOM 4720 C CA . ILE B 1 178 ? 15.523 20.062 -17.094 1 95.25 178 ILE B CA 1
ATOM 4721 C C . ILE B 1 178 ? 16.891 20.281 -16.469 1 95.25 178 ILE B C 1
ATOM 4723 O O . ILE B 1 178 ? 17.703 21.078 -16.969 1 95.25 178 ILE B O 1
ATOM 4727 N N . ILE B 1 179 ? 17.172 19.578 -15.398 1 93.81 179 ILE B N 1
ATOM 4728 C CA . ILE B 1 179 ? 18.438 19.719 -14.68 1 93.81 179 ILE B CA 1
ATOM 4729 C C . ILE B 1 179 ? 19.594 19.281 -15.578 1 93.81 179 ILE B C 1
ATOM 4731 O O . ILE B 1 179 ? 20.594 19.969 -15.688 1 93.81 179 ILE B O 1
ATOM 4735 N N . ILE B 1 180 ? 19.438 18.125 -16.234 1 92.69 180 ILE B N 1
ATOM 4736 C CA . ILE B 1 180 ? 20.453 17.625 -17.141 1 92.69 180 ILE B CA 1
ATOM 4737 C C . ILE B 1 180 ? 20.641 18.594 -18.312 1 92.69 180 ILE B C 1
ATOM 4739 O O . ILE B 1 180 ? 21.766 18.859 -18.719 1 92.69 180 ILE B O 1
ATOM 4743 N N . GLY B 1 181 ? 19.547 19.016 -18.828 1 93.75 181 GLY B N 1
ATOM 4744 C CA . GLY B 1 181 ? 19.641 20 -19.891 1 93.75 181 GLY B CA 1
ATOM 4745 C C . GLY B 1 181 ? 20.391 21.25 -19.469 1 93.75 181 GLY B C 1
ATOM 4746 O O . GLY B 1 181 ? 21.203 21.781 -20.234 1 93.75 181 GLY B O 1
ATOM 4747 N N . ALA B 1 182 ? 20.156 21.781 -18.312 1 94.12 182 ALA B N 1
ATOM 4748 C CA . ALA B 1 182 ? 20.844 22.953 -17.797 1 94.12 182 ALA B CA 1
ATOM 4749 C C . ALA B 1 182 ? 22.328 22.688 -17.578 1 94.12 182 ALA B C 1
ATOM 4751 O O . ALA B 1 182 ? 23.172 23.562 -17.781 1 94.12 182 ALA B O 1
ATOM 4752 N N . LEU B 1 183 ? 22.609 21.5 -17.141 1 90.94 183 LEU B N 1
ATOM 4753 C CA . LEU B 1 183 ? 24 21.109 -16.953 1 90.94 183 LEU B CA 1
ATOM 4754 C C . LEU B 1 183 ? 24.75 21.094 -18.297 1 90.94 183 LEU B C 1
ATOM 4756 O O . LEU B 1 183 ? 25.859 21.594 -18.391 1 90.94 183 LEU B O 1
ATOM 4760 N N . LYS B 1 184 ? 24.156 20.469 -19.25 1 91.69 184 LYS B N 1
ATOM 4761 C CA . LYS B 1 184 ? 24.766 20.375 -20.578 1 91.69 184 LYS B CA 1
ATOM 4762 C C . LYS B 1 184 ? 24.969 21.766 -21.188 1 91.69 184 LYS B C 1
ATOM 4764 O O . LYS B 1 184 ? 25.906 21.969 -21.953 1 91.69 184 LYS B O 1
ATOM 4769 N N . MET B 1 185 ? 24.078 22.656 -20.828 1 92.94 185 MET B N 1
ATOM 4770 C CA . MET B 1 185 ? 24.172 24.031 -21.328 1 92.94 185 MET B CA 1
ATOM 4771 C C . MET B 1 185 ? 25.172 24.828 -20.5 1 92.94 185 MET B C 1
ATOM 4773 O O . MET B 1 185 ? 25.5 25.969 -20.859 1 92.94 185 MET B O 1
ATOM 4777 N N . GLY B 1 186 ? 25.656 24.328 -19.422 1 89.69 186 GLY B N 1
ATOM 4778 C CA . GLY B 1 186 ? 26.656 24.969 -18.578 1 89.69 186 GLY B CA 1
ATOM 4779 C C . GLY B 1 186 ? 26.062 25.938 -17.578 1 89.69 186 GLY B C 1
ATOM 4780 O O . GLY B 1 186 ? 26.781 26.75 -17 1 89.69 186 GLY B O 1
ATOM 4781 N N . ILE B 1 187 ? 24.875 25.906 -17.438 1 91.75 187 ILE B N 1
ATOM 4782 C CA . ILE B 1 187 ? 24.203 26.828 -16.516 1 91.75 187 ILE B CA 1
ATOM 4783 C C . ILE B 1 187 ? 24.234 26.25 -15.102 1 91.75 187 ILE B C 1
ATOM 4785 O O . ILE B 1 187 ? 24.422 27 -14.133 1 91.75 187 ILE B O 1
ATOM 4789 N N . ALA B 1 188 ? 24.047 24.953 -14.969 1 90.56 188 ALA B N 1
ATOM 4790 C CA . ALA B 1 188 ? 24.062 24.281 -13.664 1 90.56 188 ALA B CA 1
ATOM 4791 C C . ALA B 1 188 ? 25.406 23.609 -13.406 1 90.56 188 ALA B C 1
ATOM 4793 O O . ALA B 1 188 ? 26.062 23.141 -14.336 1 90.56 188 ALA B O 1
ATOM 4794 N N . GLU B 1 189 ? 25.781 23.578 -12.156 1 88.19 189 GLU B N 1
ATOM 4795 C CA . GLU B 1 189 ? 27.078 23 -11.805 1 88.19 189 GLU B CA 1
ATOM 4796 C C . GLU B 1 189 ? 26.922 21.719 -11 1 88.19 189 GLU B C 1
ATOM 4798 O O . GLU B 1 189 ? 27.688 20.781 -11.164 1 88.19 189 GLU B O 1
ATOM 4803 N N . HIS B 1 190 ? 26 21.703 -10.125 1 88.62 190 HIS B N 1
ATOM 4804 C CA . HIS B 1 190 ? 25.828 20.547 -9.25 1 88.62 190 HIS B CA 1
ATOM 4805 C C . HIS B 1 190 ? 24.438 19.953 -9.383 1 88.62 190 HIS B C 1
ATOM 4807 O O . HIS B 1 190 ? 23.578 20.172 -8.531 1 88.62 190 HIS B O 1
ATOM 4813 N N . PRO B 1 191 ? 24.266 19.094 -10.352 1 87.31 191 PRO B N 1
ATOM 4814 C CA . PRO B 1 191 ? 22.938 18.531 -10.602 1 87.31 191 PRO B CA 1
ATOM 4815 C C . PRO B 1 191 ? 22.391 17.719 -9.422 1 87.31 191 PRO B C 1
ATOM 4817 O O . PRO B 1 191 ? 21.188 17.719 -9.164 1 87.31 191 PRO B O 1
ATOM 4820 N N . ASP B 1 192 ? 23.266 17.094 -8.664 1 86.25 192 ASP B N 1
ATOM 4821 C CA . ASP B 1 192 ? 22.844 16.25 -7.543 1 86.25 192 ASP B CA 1
ATOM 4822 C C . ASP B 1 192 ? 22.219 17.094 -6.43 1 86.25 192 ASP B C 1
ATOM 4824 O O . ASP B 1 192 ? 21.234 16.672 -5.82 1 86.25 192 ASP B O 1
ATOM 4828 N N . ARG B 1 193 ? 22.812 18.234 -6.195 1 88.25 193 ARG B N 1
ATOM 4829 C CA . ARG B 1 193 ? 22.312 19.109 -5.133 1 88.25 193 ARG B CA 1
ATOM 4830 C C . ARG B 1 193 ? 20.953 19.688 -5.496 1 88.25 193 ARG B C 1
ATOM 4832 O O . ARG B 1 193 ? 20.078 19.812 -4.637 1 88.25 193 ARG B O 1
ATOM 4839 N N . ILE B 1 194 ? 20.844 20.016 -6.746 1 90.56 194 ILE B N 1
ATOM 4840 C CA . ILE B 1 194 ? 19.562 20.531 -7.215 1 90.56 194 ILE B CA 1
ATOM 4841 C C . ILE B 1 194 ? 18.484 19.469 -7.082 1 90.56 194 ILE B C 1
ATOM 4843 O O . ILE B 1 194 ? 17.391 19.734 -6.551 1 90.56 194 ILE B O 1
ATOM 4847 N N . MET B 1 195 ? 18.828 18.266 -7.445 1 88.94 195 MET B N 1
ATOM 4848 C CA . MET B 1 195 ? 17.859 17.172 -7.473 1 88.94 195 MET B CA 1
ATOM 4849 C C . MET B 1 195 ? 17.406 16.812 -6.062 1 88.94 195 MET B C 1
ATOM 4851 O O . MET B 1 195 ? 16.234 16.547 -5.832 1 88.94 195 MET B O 1
ATOM 4855 N N . ILE B 1 196 ? 18.234 16.859 -5.129 1 87.94 196 ILE B N 1
ATOM 4856 C CA . ILE B 1 196 ? 17.875 16.5 -3.76 1 87.94 196 ILE B CA 1
ATOM 4857 C C . ILE B 1 196 ? 16.906 17.531 -3.191 1 87.94 196 ILE B C 1
ATOM 4859 O O . ILE B 1 196 ? 15.984 17.172 -2.457 1 87.94 196 ILE B O 1
ATOM 4863 N N . GLY B 1 197 ? 17.234 18.797 -3.479 1 86.69 197 GLY B N 1
ATOM 4864 C CA . GLY B 1 197 ? 16.312 19.828 -3.059 1 86.69 197 GLY B CA 1
ATOM 4865 C C . GLY B 1 197 ? 14.906 19.625 -3.602 1 86.69 197 GLY B C 1
ATOM 4866 O O . GLY B 1 197 ? 13.922 19.781 -2.873 1 86.69 197 GLY B O 1
ATOM 4867 N N . ILE B 1 198 ? 14.867 19.203 -4.82 1 86.25 198 ILE B N 1
ATOM 4868 C CA . ILE B 1 198 ? 13.586 19.016 -5.5 1 86.25 198 ILE B CA 1
ATOM 4869 C C . ILE B 1 198 ? 12.898 17.766 -4.977 1 86.25 198 ILE B C 1
ATOM 4871 O O . ILE B 1 198 ? 11.672 17.719 -4.848 1 86.25 198 ILE B O 1
ATOM 4875 N N . VAL B 1 199 ? 13.641 16.781 -4.68 1 86.31 199 VAL B N 1
ATOM 4876 C CA . VAL B 1 199 ? 13.125 15.523 -4.152 1 86.31 199 VAL B CA 1
ATOM 4877 C C . VAL B 1 199 ? 12.406 15.773 -2.828 1 86.31 199 VAL B C 1
ATOM 4879 O O . VAL B 1 199 ? 11.398 15.125 -2.527 1 86.31 199 VAL B O 1
ATOM 4882 N N . MET B 1 200 ? 12.859 16.766 -2.119 1 85.25 200 MET B N 1
ATOM 4883 C CA . MET B 1 200 ? 12.234 17.109 -0.842 1 85.25 200 MET B CA 1
ATOM 4884 C C . MET B 1 200 ? 10.812 17.609 -1.045 1 85.25 200 MET B C 1
ATOM 4886 O O . MET B 1 200 ? 9.953 17.438 -0.177 1 85.25 200 MET B O 1
ATOM 4890 N N . LEU B 1 201 ? 10.609 18.172 -2.117 1 84.25 201 LEU B N 1
ATOM 4891 C CA . LEU B 1 201 ? 9.281 18.688 -2.428 1 84.25 201 LEU B CA 1
ATOM 4892 C C . LEU B 1 201 ? 8.328 17.562 -2.795 1 84.25 201 LEU B C 1
ATOM 4894 O O . LEU B 1 201 ? 7.125 17.641 -2.547 1 84.25 201 LEU B O 1
ATOM 4898 N N . LEU B 1 202 ? 8.922 16.547 -3.34 1 84 202 LEU B N 1
ATOM 4899 C CA . LEU B 1 202 ? 8.102 15.461 -3.863 1 84 202 LEU B CA 1
ATOM 4900 C C . LEU B 1 202 ? 7.938 14.359 -2.826 1 84 202 LEU B C 1
ATOM 4902 O O . LEU B 1 202 ? 6.902 13.688 -2.781 1 84 202 LEU B O 1
ATOM 4906 N N . ILE B 1 203 ? 8.961 14.172 -2.121 1 72.94 203 ILE B N 1
ATOM 4907 C CA . ILE B 1 203 ? 8.984 13.031 -1.214 1 72.94 203 ILE B CA 1
ATOM 4908 C C . ILE B 1 203 ? 8.203 13.359 0.053 1 72.94 203 ILE B C 1
ATOM 4910 O O . ILE B 1 203 ? 8.312 14.461 0.592 1 72.94 203 ILE B O 1
ATOM 4914 N N . SER B 1 204 ? 7.324 12.578 0.32 1 66.88 204 SER B N 1
ATOM 4915 C CA . SER B 1 204 ? 6.609 12.789 1.573 1 66.88 204 SER B CA 1
ATOM 4916 C C . SER B 1 204 ? 7.344 12.148 2.746 1 66.88 204 SER B C 1
ATOM 4918 O O . SER B 1 204 ? 6.914 11.117 3.264 1 66.88 204 SER B O 1
ATOM 4920 N N . GLY B 1 205 ? 8.523 12.602 3.016 1 63.88 205 GLY B N 1
ATOM 4921 C CA . GLY B 1 205 ? 9.203 12.133 4.211 1 63.88 205 GLY B CA 1
ATOM 4922 C C . GLY B 1 205 ? 8.352 12.234 5.465 1 63.88 205 GLY B C 1
ATOM 4923 O O . GLY B 1 205 ? 8.547 11.484 6.422 1 63.88 205 GLY B O 1
ATOM 4924 N N . LEU B 1 206 ? 7.336 13.078 5.328 1 69.25 206 LEU B N 1
ATOM 4925 C CA . LEU B 1 206 ? 6.414 13.258 6.441 1 69.25 206 LEU B CA 1
ATOM 4926 C C . LEU B 1 206 ? 5.648 11.977 6.73 1 69.25 206 LEU B C 1
ATOM 4928 O O . LEU B 1 206 ? 5.426 11.625 7.895 1 69.25 206 LEU B O 1
ATOM 4932 N N . SER B 1 207 ? 5.398 11.289 5.691 1 76.56 207 SER B N 1
ATOM 4933 C CA . SER B 1 207 ? 4.645 10.055 5.852 1 76.56 207 SER B CA 1
ATOM 4934 C C . SER B 1 207 ? 5.473 8.992 6.57 1 76.56 207 SER B C 1
ATOM 4936 O O . SER B 1 207 ? 4.945 8.234 7.387 1 76.56 207 SER B O 1
ATOM 4938 N N . THR B 1 208 ? 6.75 8.992 6.312 1 77.56 208 THR B N 1
ATOM 4939 C CA . THR B 1 208 ? 7.617 8.023 6.973 1 77.56 208 THR B CA 1
ATOM 4940 C C . THR B 1 208 ? 7.73 8.328 8.461 1 77.56 208 THR B C 1
ATOM 4942 O O . THR B 1 208 ? 7.594 7.434 9.297 1 77.56 208 THR B O 1
ATOM 4945 N N . THR B 1 209 ? 7.945 9.602 8.703 1 71.88 209 THR B N 1
ATOM 4946 C CA . THR B 1 209 ? 8.078 10.016 10.094 1 71.88 209 THR B CA 1
ATOM 4947 C C . THR B 1 209 ? 6.781 9.758 10.859 1 71.88 209 THR B C 1
ATOM 4949 O O . THR B 1 209 ? 6.805 9.25 11.984 1 71.88 209 THR B O 1
ATOM 4952 N N . ASN B 1 210 ? 5.672 10.086 10.203 1 75.25 210 ASN B N 1
ATOM 4953 C CA . ASN B 1 210 ? 4.383 9.828 10.828 1 75.25 210 ASN B CA 1
ATOM 4954 C C . ASN B 1 210 ? 4.148 8.328 11.023 1 75.25 210 ASN B C 1
ATOM 4956 O O . ASN B 1 210 ? 3.564 7.914 12.023 1 75.25 210 ASN B O 1
ATOM 4960 N N . GLY B 1 211 ? 4.574 7.59 10.07 1 82.12 211 GLY B N 1
ATOM 4961 C CA . GLY B 1 211 ? 4.43 6.148 10.172 1 82.12 211 GLY B CA 1
ATOM 4962 C C . GLY B 1 211 ? 5.172 5.555 11.352 1 82.12 211 GLY B C 1
ATOM 4963 O O . GLY B 1 211 ? 4.617 4.754 12.102 1 82.12 211 GLY B O 1
ATOM 4964 N N . ILE B 1 212 ? 6.359 6.008 11.516 1 76.88 212 ILE B N 1
ATOM 4965 C CA . ILE B 1 212 ? 7.172 5.496 12.617 1 76.88 212 ILE B CA 1
ATOM 4966 C C . ILE B 1 212 ? 6.578 5.949 13.945 1 76.88 212 ILE B C 1
ATOM 4968 O O . ILE B 1 212 ? 6.539 5.18 14.906 1 76.88 212 ILE B O 1
ATOM 4972 N N . ARG B 1 213 ? 6.168 7.211 13.906 1 74.25 213 ARG B N 1
ATOM 4973 C CA . ARG B 1 213 ? 5.496 7.711 15.102 1 74.25 213 ARG B CA 1
ATOM 4974 C C . ARG B 1 213 ? 4.277 6.863 15.438 1 74.25 213 ARG B C 1
ATOM 4976 O O . ARG B 1 213 ? 4.051 6.523 16.609 1 74.25 213 ARG B O 1
ATOM 4983 N N . ASP B 1 214 ? 3.502 6.516 14.5 1 79.81 214 ASP B N 1
ATOM 4984 C CA . ASP B 1 214 ? 2.32 5.684 14.695 1 79.81 214 ASP B CA 1
ATOM 4985 C C . ASP B 1 214 ? 2.703 4.297 15.211 1 79.81 214 ASP B C 1
ATOM 4987 O O . ASP B 1 214 ? 2.029 3.748 16.078 1 79.81 214 ASP B O 1
ATOM 4991 N N . LEU B 1 215 ? 3.773 3.768 14.672 1 79.25 215 LEU B N 1
ATOM 4992 C CA . LEU B 1 215 ? 4.254 2.465 15.117 1 79.25 215 LEU B CA 1
ATOM 4993 C C . LEU B 1 215 ? 4.609 2.494 16.594 1 79.25 215 LEU B C 1
ATOM 4995 O O . LEU B 1 215 ? 4.293 1.559 17.344 1 79.25 215 LEU B O 1
ATOM 4999 N N . LEU B 1 216 ? 5.164 3.535 17 1 74.06 216 LEU B N 1
ATOM 5000 C CA . LEU B 1 216 ? 5.613 3.648 18.391 1 74.06 216 LEU B CA 1
ATOM 5001 C C . LEU B 1 216 ? 4.43 3.85 19.328 1 74.06 216 LEU B C 1
ATOM 5003 O O . LEU B 1 216 ? 4.539 3.594 20.531 1 74.06 216 LEU B O 1
ATOM 5007 N N . GLN B 1 217 ? 3.34 4.367 18.781 1 73.56 217 GLN B N 1
ATOM 5008 C CA . GLN B 1 217 ? 2.113 4.5 19.562 1 73.56 217 GLN B CA 1
ATOM 5009 C C . GLN B 1 217 ? 1.248 3.248 19.438 1 73.56 217 GLN B C 1
ATOM 5011 O O . GLN B 1 217 ? 0.076 3.26 19.828 1 73.56 217 GLN B O 1
ATOM 5016 N N . ARG B 1 218 ? 1.761 2.248 18.766 1 75.5 218 ARG B N 1
ATOM 5017 C CA . ARG B 1 218 ? 1.182 0.914 18.656 1 75.5 218 ARG B CA 1
ATOM 5018 C C . ARG B 1 218 ? 0.055 0.896 17.625 1 75.5 218 ARG B C 1
ATOM 5020 O O . ARG B 1 218 ? -0.838 0.048 17.688 1 75.5 218 ARG B O 1
ATOM 5027 N N . ASP B 1 219 ? -0.016 1.931 16.953 1 81.81 219 ASP B N 1
ATOM 5028 C CA . ASP B 1 219 ? -0.891 1.898 15.781 1 81.81 219 ASP B CA 1
ATOM 5029 C C . ASP B 1 219 ? -0.166 1.318 14.57 1 81.81 219 ASP B C 1
ATOM 5031 O O . ASP B 1 219 ? 0.152 2.043 13.625 1 81.81 219 ASP B O 1
ATOM 5035 N N . PHE B 1 220 ? -0.117 0.069 14.516 1 82.31 220 PHE B N 1
ATOM 5036 C CA . PHE B 1 220 ? 0.738 -0.63 13.562 1 82.31 220 PHE B CA 1
ATOM 5037 C C . PHE B 1 220 ? 0.171 -0.528 12.148 1 82.31 220 PHE B C 1
ATOM 5039 O O . PHE B 1 220 ? 0.92 -0.365 11.188 1 82.31 220 PHE B O 1
ATOM 5046 N N . ILE B 1 221 ? -1.07 -0.598 12.023 1 84.06 221 ILE B N 1
ATOM 5047 C CA . ILE B 1 221 ? -1.691 -0.565 10.703 1 84.06 221 ILE B CA 1
ATOM 5048 C C . ILE B 1 221 ? -1.45 0.795 10.055 1 84.06 221 ILE B C 1
ATOM 5050 O O . ILE B 1 221 ? -0.956 0.873 8.922 1 84.06 221 ILE B O 1
ATOM 5054 N N . SER B 1 222 ? -1.712 1.801 10.805 1 83.12 222 SER B N 1
ATOM 5055 C CA . SER B 1 222 ? -1.521 3.152 10.289 1 83.12 222 SER B CA 1
ATOM 5056 C C . SER B 1 222 ? -0.049 3.43 10 1 83.12 222 SER B C 1
ATOM 5058 O O . SER B 1 222 ? 0.281 4.059 8.992 1 83.12 222 SER B O 1
ATOM 5060 N N . GLY B 1 223 ? 0.739 3.004 10.93 1 85.31 223 GLY B N 1
ATOM 5061 C CA . GLY B 1 223 ? 2.17 3.182 10.742 1 85.31 223 GLY B CA 1
ATOM 5062 C C . GLY B 1 223 ? 2.691 2.518 9.484 1 85.31 223 GLY B C 1
ATOM 5063 O O . GLY B 1 223 ? 3.416 3.139 8.703 1 85.31 223 GLY B O 1
ATOM 5064 N N . PHE B 1 224 ? 2.266 1.391 9.289 1 84.75 224 PHE B N 1
ATOM 5065 C CA . PHE B 1 224 ? 2.705 0.646 8.117 1 84.75 224 PHE B CA 1
ATOM 5066 C C . PHE B 1 224 ? 2.188 1.293 6.84 1 84.75 224 PHE B C 1
ATOM 5068 O O . PHE B 1 224 ? 2.918 1.4 5.852 1 84.75 224 PHE B O 1
ATOM 5075 N N . ILE B 1 225 ? 0.995 1.694 6.848 1 84.38 225 ILE B N 1
ATOM 5076 C CA . ILE B 1 225 ? 0.394 2.328 5.68 1 84.38 225 ILE B CA 1
ATOM 5077 C C . ILE B 1 225 ? 1.172 3.594 5.32 1 84.38 225 ILE B C 1
ATOM 5079 O O . ILE B 1 225 ? 1.519 3.807 4.156 1 84.38 225 ILE B O 1
ATOM 5083 N N . ASN B 1 226 ? 1.534 4.348 6.27 1 84.88 226 ASN B N 1
ATOM 5084 C CA . ASN B 1 226 ? 2.252 5.598 6.039 1 84.88 226 ASN B CA 1
ATOM 5085 C C . ASN B 1 226 ? 3.668 5.344 5.531 1 84.88 226 ASN B C 1
ATOM 5087 O O . ASN B 1 226 ? 4.141 6.035 4.629 1 84.88 226 ASN B O 1
ATOM 5091 N N . ILE B 1 227 ? 4.266 4.43 6.105 1 85.5 227 ILE B N 1
ATOM 5092 C CA . ILE B 1 227 ? 5.617 4.074 5.68 1 85.5 227 ILE B CA 1
ATOM 5093 C C . ILE B 1 227 ? 5.586 3.58 4.234 1 85.5 227 ILE B C 1
ATOM 5095 O O . ILE B 1 227 ? 6.406 3.996 3.41 1 85.5 227 ILE B O 1
ATOM 5099 N N . MET B 1 228 ? 4.656 2.748 3.949 1 85.44 228 MET B N 1
ATOM 5100 C CA . MET B 1 228 ? 4.559 2.197 2.6 1 85.44 228 MET B CA 1
ATOM 5101 C C . MET B 1 228 ? 4.254 3.295 1.587 1 85.44 228 MET B C 1
ATOM 5103 O O . MET B 1 228 ? 4.762 3.27 0.465 1 85.44 228 MET B O 1
ATOM 5107 N N . ASN B 1 229 ? 3.447 4.16 2.006 1 84.38 229 ASN B N 1
ATOM 5108 C CA . ASN B 1 229 ? 3.137 5.297 1.143 1 84.38 229 ASN B CA 1
ATOM 5109 C C . ASN B 1 229 ? 4.391 6.094 0.791 1 84.38 229 ASN B C 1
ATOM 5111 O O . ASN B 1 229 ? 4.566 6.504 -0.357 1 84.38 229 ASN B O 1
ATOM 5115 N N . SER B 1 230 ? 5.164 6.316 1.742 1 87.31 230 SER B N 1
ATOM 5116 C CA . SER B 1 230 ? 6.406 7.055 1.528 1 87.31 230 SER B CA 1
ATOM 5117 C C . SER B 1 230 ? 7.352 6.289 0.605 1 87.31 230 SER B C 1
ATOM 5119 O O . SER B 1 230 ? 8.008 6.887 -0.248 1 87.31 230 SER B O 1
ATOM 5121 N N . PHE B 1 231 ? 7.383 5.047 0.768 1 85.88 231 PHE B N 1
ATOM 5122 C CA . PHE B 1 231 ? 8.25 4.215 -0.055 1 85.88 231 PHE B CA 1
ATOM 5123 C C . PHE B 1 231 ? 7.766 4.184 -1.498 1 85.88 231 PHE B C 1
ATOM 5125 O O . PHE B 1 231 ? 8.57 4.199 -2.432 1 85.88 231 PHE B O 1
ATOM 5132 N N . LEU B 1 232 ? 6.504 4.102 -1.621 1 85.81 232 LEU B N 1
ATOM 5133 C CA . LEU B 1 232 ? 5.926 4.129 -2.959 1 85.81 232 LEU B CA 1
ATOM 5134 C C . LEU B 1 232 ? 6.266 5.43 -3.676 1 85.81 232 LEU B C 1
ATOM 5136 O O . LEU B 1 232 ? 6.66 5.418 -4.844 1 85.81 232 LEU B O 1
ATOM 5140 N N . GLY B 1 233 ? 6.09 6.5 -2.988 1 88.06 233 GLY B N 1
ATOM 5141 C CA . GLY B 1 233 ? 6.438 7.793 -3.555 1 88.06 233 GLY B CA 1
ATOM 5142 C C . GLY B 1 233 ? 7.902 7.91 -3.928 1 88.06 233 GLY B C 1
ATOM 5143 O O . GLY B 1 233 ? 8.234 8.398 -5.008 1 88.06 233 GLY B O 1
ATOM 5144 N N . ALA B 1 234 ? 8.75 7.449 -3.021 1 89 234 ALA B N 1
ATOM 5145 C CA . ALA B 1 234 ? 10.195 7.512 -3.248 1 89 234 ALA B CA 1
ATOM 5146 C C . ALA B 1 234 ? 10.602 6.629 -4.426 1 89 234 ALA B C 1
ATOM 5148 O O . ALA B 1 234 ? 11.508 6.977 -5.18 1 89 234 ALA B O 1
ATOM 5149 N N . ALA B 1 235 ? 9.969 5.52 -4.523 1 86.69 235 ALA B N 1
ATOM 5150 C CA . ALA B 1 235 ? 10.242 4.629 -5.648 1 86.69 235 ALA B CA 1
ATOM 5151 C C . ALA B 1 235 ? 9.914 5.305 -6.977 1 86.69 235 ALA B C 1
ATOM 5153 O O . ALA B 1 235 ? 10.641 5.152 -7.957 1 86.69 235 ALA B O 1
ATOM 5154 N N . GLY B 1 236 ? 8.828 5.957 -7.004 1 89.31 236 GLY B N 1
ATOM 5155 C CA . GLY B 1 236 ? 8.477 6.707 -8.195 1 89.31 236 GLY B CA 1
ATOM 5156 C C . GLY B 1 236 ? 9.5 7.758 -8.578 1 89.31 236 GLY B C 1
ATOM 5157 O O . GLY B 1 236 ? 9.859 7.891 -9.75 1 89.31 236 GLY B O 1
ATOM 5158 N N . ILE B 1 237 ? 9.953 8.438 -7.598 1 92 237 ILE B N 1
ATOM 5159 C CA . ILE B 1 237 ? 10.945 9.477 -7.812 1 92 237 ILE B CA 1
ATOM 5160 C C . ILE B 1 237 ? 12.227 8.859 -8.375 1 92 237 ILE B C 1
ATOM 5162 O O . ILE B 1 237 ? 12.758 9.328 -9.383 1 92 237 ILE B O 1
ATOM 5166 N N . ALA B 1 238 ? 12.719 7.852 -7.711 1 88.31 238 ALA B N 1
ATOM 5167 C CA . ALA B 1 238 ? 13.953 7.188 -8.133 1 88.31 238 ALA B CA 1
ATOM 5168 C C . ALA B 1 238 ? 13.828 6.648 -9.555 1 88.31 238 ALA B C 1
ATOM 5170 O O . ALA B 1 238 ? 14.773 6.746 -10.344 1 88.31 238 ALA B O 1
ATOM 5171 N N . PHE B 1 239 ? 12.719 6.113 -9.82 1 87.12 239 PHE B N 1
ATOM 5172 C CA . PHE B 1 239 ? 12.484 5.578 -11.156 1 87.12 239 PHE B CA 1
ATOM 5173 C C . PHE B 1 239 ? 12.492 6.695 -12.195 1 87.12 239 PHE B C 1
ATOM 5175 O O . PHE B 1 239 ? 13.07 6.543 -13.266 1 87.12 239 PHE B O 1
ATOM 5182 N N . GLY B 1 240 ? 11.773 7.742 -11.922 1 89.62 240 GLY B N 1
ATOM 5183 C CA . GLY B 1 240 ? 11.742 8.875 -12.836 1 89.62 240 GLY B CA 1
ATOM 5184 C C . GLY B 1 240 ? 13.117 9.445 -13.125 1 89.62 240 GLY B C 1
ATOM 5185 O O . GLY B 1 240 ? 13.477 9.664 -14.281 1 89.62 240 GLY B O 1
ATOM 5186 N N . ILE B 1 241 ? 13.867 9.633 -12.117 1 90 241 ILE B N 1
ATOM 5187 C CA . ILE B 1 241 ? 15.211 10.172 -12.242 1 90 241 ILE B CA 1
ATOM 5188 C C . ILE B 1 241 ? 16.109 9.172 -12.984 1 90 241 ILE B C 1
ATOM 5190 O O . ILE B 1 241 ? 16.859 9.547 -13.875 1 90 241 ILE B O 1
ATOM 5194 N N . GLY B 1 242 ? 16.016 7.91 -12.57 1 85.44 242 GLY B N 1
ATOM 5195 C CA . GLY B 1 242 ? 16.781 6.871 -13.242 1 85.44 242 GLY B CA 1
ATOM 5196 C C . GLY B 1 242 ? 16.531 6.812 -14.734 1 85.44 242 GLY B C 1
ATOM 5197 O O . GLY B 1 242 ? 17.453 6.656 -15.523 1 85.44 242 GLY B O 1
ATOM 5198 N N . LEU B 1 243 ? 15.344 6.883 -15.133 1 85.12 243 LEU B N 1
ATOM 5199 C CA . LEU B 1 243 ? 14.977 6.855 -16.547 1 85.12 243 LEU B CA 1
ATOM 5200 C C . LEU B 1 243 ? 15.602 8.031 -17.281 1 85.12 243 LEU B C 1
ATOM 5202 O O . LEU B 1 243 ? 16.062 7.879 -18.422 1 85.12 243 LEU B O 1
ATOM 5206 N N . ALA B 1 244 ? 15.57 9.18 -16.703 1 89.44 244 ALA B N 1
ATOM 5207 C CA . ALA B 1 244 ? 16.172 10.359 -17.328 1 89.44 244 ALA B CA 1
ATOM 5208 C C . ALA B 1 244 ? 17.672 10.188 -17.484 1 89.44 244 ALA B C 1
ATOM 5210 O O . ALA B 1 244 ? 18.234 10.555 -18.516 1 89.44 244 ALA B O 1
ATOM 5211 N N . ILE B 1 245 ? 18.281 9.648 -16.516 1 86.25 245 ILE B N 1
ATOM 5212 C CA . ILE B 1 245 ? 19.734 9.445 -16.531 1 86.25 245 ILE B CA 1
ATOM 5213 C C . ILE B 1 245 ? 20.109 8.453 -17.625 1 86.25 245 ILE B C 1
ATOM 5215 O O . ILE B 1 245 ? 21.094 8.648 -18.344 1 86.25 245 ILE B O 1
ATOM 5219 N N . ILE B 1 246 ? 19.391 7.391 -17.719 1 81.12 246 ILE B N 1
ATOM 5220 C CA . ILE B 1 246 ? 19.656 6.359 -18.719 1 81.12 246 ILE B CA 1
ATOM 5221 C C . ILE B 1 246 ? 19.469 6.938 -20.125 1 81.12 246 ILE B C 1
ATOM 5223 O O . ILE B 1 246 ? 20.266 6.676 -21.016 1 81.12 246 ILE B O 1
ATOM 5227 N N . LEU B 1 247 ? 18.484 7.707 -20.281 1 83.38 247 LEU B N 1
ATOM 5228 C CA . LEU B 1 247 ? 18.156 8.258 -21.578 1 83.38 247 LEU B CA 1
ATOM 5229 C C . LEU B 1 247 ? 19.203 9.273 -22.031 1 83.38 247 LEU B C 1
ATOM 5231 O O . LEU B 1 247 ? 19.547 9.344 -23.203 1 83.38 247 LEU B O 1
ATOM 5235 N N . PHE B 1 248 ? 19.75 9.953 -21.047 1 86.19 248 PHE B N 1
ATOM 5236 C CA . PHE B 1 248 ? 20.656 11.039 -21.422 1 86.19 248 PHE B CA 1
ATOM 5237 C C . PHE B 1 248 ? 22.094 10.703 -21.031 1 86.19 248 PHE B C 1
ATOM 5239 O O . PHE B 1 248 ? 23 11.523 -21.234 1 86.19 248 PHE B O 1
ATOM 5246 N N . HIS B 1 249 ? 22.344 9.445 -20.578 1 69.69 249 HIS B N 1
ATOM 5247 C CA . HIS B 1 249 ? 23.656 8.867 -20.328 1 69.69 249 HIS B CA 1
ATOM 5248 C C . HIS B 1 249 ? 24.484 9.75 -19.391 1 69.69 249 HIS B C 1
ATOM 5250 O O . HIS B 1 249 ? 25.672 10 -19.656 1 69.69 249 HIS B O 1
ATOM 5256 N N . GLU B 1 250 ? 23.766 10.391 -18.422 1 66.25 250 GLU B N 1
ATOM 5257 C CA . GLU B 1 250 ? 24.5 11.188 -17.453 1 66.25 250 GLU B CA 1
ATOM 5258 C C . GLU B 1 250 ? 24.516 10.508 -16.078 1 66.25 250 GLU B C 1
ATOM 5260 O O . GLU B 1 250 ? 23.5 9.992 -15.625 1 66.25 250 GLU B O 1
ATOM 5265 N N . GLY B 1 251 ? 25.531 9.781 -15.664 1 61.06 251 GLY B N 1
ATOM 5266 C CA . GLY B 1 251 ? 25.625 9.07 -14.398 1 61.06 251 GLY B CA 1
ATOM 5267 C C . GLY B 1 251 ? 26.094 9.953 -13.258 1 61.06 251 GLY B C 1
ATOM 5268 O O . GLY B 1 251 ? 27.047 10.719 -13.406 1 61.06 251 GLY B O 1
ATOM 5269 N N . TYR B 1 252 ? 25.156 10.539 -12.336 1 57.84 252 TYR B N 1
ATOM 5270 C CA . TYR B 1 252 ? 25.672 11.391 -11.266 1 57.84 252 TYR B CA 1
ATOM 5271 C C . TYR B 1 252 ? 25.719 10.625 -9.945 1 57.84 252 TYR B C 1
ATOM 5273 O O . TYR B 1 252 ? 24.859 9.797 -9.664 1 57.84 252 TYR B O 1
ATOM 5281 N N . SER B 1 253 ? 26.906 10.289 -9.461 1 57.41 253 SER B N 1
ATOM 5282 C CA . SER B 1 253 ? 27.031 9.453 -8.266 1 57.41 253 SER B CA 1
ATOM 5283 C C . SER B 1 253 ? 27.188 10.305 -7.012 1 57.41 253 SER B C 1
ATOM 5285 O O . SER B 1 253 ? 27.391 9.773 -5.918 1 57.41 253 SER B O 1
ATOM 5287 N N . ASP B 1 254 ? 26.922 11.633 -6.992 1 61.59 254 ASP B N 1
ATOM 5288 C CA . ASP B 1 254 ? 27.391 12.234 -5.746 1 61.59 254 ASP B CA 1
ATOM 5289 C C . ASP B 1 254 ? 26.297 12.242 -4.691 1 61.59 254 ASP B C 1
ATOM 5291 O O . ASP B 1 254 ? 25.109 12.227 -5.023 1 61.59 254 ASP B O 1
ATOM 5295 N N . HIS B 1 255 ? 26.703 11.969 -3.465 1 67 255 HIS B N 1
ATOM 5296 C CA . HIS B 1 255 ? 25.844 12.109 -2.289 1 67 255 HIS B CA 1
ATOM 5297 C C . HIS B 1 255 ? 25.562 13.578 -1.996 1 67 255 HIS B C 1
ATOM 5299 O O . HIS B 1 255 ? 26.281 14.461 -2.449 1 67 255 HIS B O 1
ATOM 5305 N N . PHE B 1 256 ? 24.484 13.844 -1.315 1 68.94 256 PHE B N 1
ATOM 5306 C CA . PHE B 1 256 ? 24.141 15.219 -0.995 1 68.94 256 PHE B CA 1
ATOM 5307 C C . PHE B 1 256 ? 25.078 15.781 0.067 1 68.94 256 PHE B C 1
ATOM 5309 O O . PHE B 1 256 ? 25.656 15.023 0.846 1 68.94 256 PHE B O 1
ATOM 5316 N N . ILE B 1 257 ? 25.453 17.078 -0.084 1 74.12 257 ILE B N 1
ATOM 5317 C CA . ILE B 1 257 ? 26.234 17.797 0.913 1 74.12 257 ILE B CA 1
ATOM 5318 C C . ILE B 1 257 ? 25.422 18.984 1.444 1 74.12 257 ILE B C 1
ATOM 5320 O O . ILE B 1 257 ? 24.609 19.562 0.72 1 74.12 257 ILE B O 1
ATOM 5324 N N . LEU B 1 258 ? 25.578 19.219 2.783 1 81.25 258 LEU B N 1
ATOM 5325 C CA . LEU B 1 258 ? 24.969 20.406 3.367 1 81.25 258 LEU B CA 1
ATOM 5326 C C . LEU B 1 258 ? 25.766 21.656 3.018 1 81.25 258 LEU B C 1
ATOM 5328 O O . LEU B 1 258 ? 26.984 21.594 2.816 1 81.25 258 LEU B O 1
ATOM 5332 N N . ASN B 1 259 ? 24.938 22.75 2.932 1 83.31 259 ASN B N 1
ATOM 5333 C CA . ASN B 1 259 ? 25.625 24.016 2.723 1 83.31 259 ASN B CA 1
ATOM 5334 C C . ASN B 1 259 ? 26.688 24.266 3.787 1 83.31 259 ASN B C 1
ATOM 5336 O O . ASN B 1 259 ? 26.469 23.984 4.969 1 83.31 259 ASN B O 1
ATOM 5340 N N . HIS B 1 260 ? 27.828 24.859 3.414 1 84.44 260 HIS B N 1
ATOM 5341 C CA . HIS B 1 260 ? 28.953 25.031 4.309 1 84.44 260 HIS B CA 1
ATOM 5342 C C . HIS B 1 260 ? 28.703 26.125 5.34 1 84.44 260 HIS B C 1
ATOM 5344 O O . HIS B 1 260 ? 29.25 26.078 6.441 1 84.44 260 HIS B O 1
ATOM 5350 N N . SER B 1 261 ? 27.875 27.078 4.977 1 91.12 261 SER B N 1
ATOM 5351 C CA . SER B 1 261 ? 27.578 28.188 5.879 1 91.12 261 SER B CA 1
ATOM 5352 C C . SER B 1 261 ? 26.359 27.891 6.746 1 91.12 261 SER B C 1
ATOM 5354 O O . SER B 1 261 ? 25.25 27.703 6.234 1 91.12 261 SER B O 1
ATOM 5356 N N . VAL B 1 262 ? 26.562 27.938 8.047 1 93.12 262 VAL B N 1
ATOM 5357 C CA . VAL B 1 262 ? 25.5 27.625 9 1 93.12 262 VAL B CA 1
ATOM 5358 C C . VAL B 1 262 ? 24.391 28.672 8.906 1 93.12 262 VAL B C 1
ATOM 5360 O O . VAL B 1 262 ? 23.203 28.328 8.875 1 93.12 262 VAL B O 1
ATOM 5363 N N . PRO B 1 263 ? 24.75 29.938 8.797 1 94.25 263 PRO B N 1
ATOM 5364 C CA . PRO B 1 263 ? 23.688 30.938 8.664 1 94.25 263 PRO B CA 1
ATOM 5365 C C . PRO B 1 263 ? 22.844 30.734 7.402 1 94.25 263 PRO B C 1
ATOM 5367 O O . PRO B 1 263 ? 21.625 30.922 7.434 1 94.25 263 PRO B O 1
ATOM 5370 N N . ILE B 1 264 ? 23.484 30.328 6.328 1 94.19 264 ILE B N 1
ATOM 5371 C CA . ILE B 1 264 ? 22.75 30.078 5.098 1 94.19 264 ILE B CA 1
ATOM 5372 C C . ILE B 1 264 ? 21.875 28.828 5.262 1 94.19 264 ILE B C 1
ATOM 5374 O O . ILE B 1 264 ? 20.75 28.781 4.738 1 94.19 264 ILE B O 1
ATOM 5378 N N . GLN B 1 265 ? 22.375 27.875 6.008 1 94.56 265 GLN B N 1
ATOM 5379 C CA . GLN B 1 265 ? 21.578 26.688 6.301 1 94.56 265 GLN B CA 1
ATOM 5380 C C . GLN B 1 265 ? 20.312 27.047 7.066 1 94.56 265 GLN B C 1
ATOM 5382 O O . GLN B 1 265 ? 19.219 26.578 6.727 1 94.56 265 GLN B O 1
ATOM 5387 N N . LEU B 1 266 ? 20.5 27.844 8.047 1 95.5 266 LEU B N 1
ATOM 5388 C CA . LEU B 1 266 ? 19.375 28.219 8.914 1 95.5 266 LEU B CA 1
ATOM 5389 C C . LEU B 1 266 ? 18.344 29.047 8.156 1 95.5 266 LEU B C 1
ATOM 5391 O O . LEU B 1 266 ? 17.141 28.812 8.281 1 95.5 266 LEU B O 1
ATOM 5395 N N . LEU B 1 267 ? 18.844 29.938 7.355 1 95 267 LEU B N 1
ATOM 5396 C CA . LEU B 1 267 ? 17.938 30.797 6.602 1 95 267 LEU B CA 1
ATOM 5397 C C . LEU B 1 267 ? 17.203 30 5.516 1 95 267 LEU B C 1
ATOM 5399 O O . LEU B 1 267 ? 16 30.156 5.336 1 95 267 LEU B O 1
ATOM 5403 N N . SER B 1 268 ? 17.938 29.25 4.812 1 94.5 268 SER B N 1
ATOM 5404 C CA . SER B 1 268 ? 17.344 28.484 3.715 1 94.5 268 SER B CA 1
ATOM 5405 C C . SER B 1 268 ? 16.344 27.453 4.227 1 94.5 268 SER B C 1
ATOM 5407 O O . SER B 1 268 ? 15.289 27.25 3.611 1 94.5 268 SER B O 1
ATOM 5409 N N . CYS B 1 269 ? 16.672 26.859 5.312 1 93.44 269 CYS B N 1
ATOM 5410 C CA . CYS B 1 269 ? 15.75 25.875 5.883 1 93.44 269 CYS B CA 1
ATOM 5411 C C . CYS B 1 269 ? 14.469 26.547 6.355 1 93.44 269 CYS B C 1
ATOM 5413 O O . CYS B 1 269 ? 13.383 26 6.203 1 93.44 269 CYS B O 1
ATOM 5415 N N . THR B 1 270 ? 14.617 27.75 6.949 1 95.75 270 THR B N 1
ATOM 5416 C CA . THR B 1 270 ? 13.453 28.5 7.41 1 95.75 270 THR B CA 1
ATOM 5417 C C . THR B 1 270 ? 12.555 28.859 6.242 1 95.75 270 THR B C 1
ATOM 5419 O O . THR B 1 270 ? 11.328 28.734 6.324 1 95.75 270 THR B O 1
ATOM 5422 N N . VAL B 1 271 ? 13.141 29.281 5.168 1 95.06 271 VAL B N 1
ATOM 5423 C CA . VAL B 1 271 ? 12.375 29.641 3.977 1 95.06 271 VAL B CA 1
ATOM 5424 C C . VAL B 1 271 ? 11.688 28.406 3.41 1 95.06 271 VAL B C 1
ATOM 5426 O O . VAL B 1 271 ? 10.516 28.453 3.047 1 95.06 271 VAL B O 1
ATOM 5429 N N . ALA B 1 272 ? 12.391 27.312 3.355 1 94.06 272 ALA B N 1
ATOM 5430 C CA . ALA B 1 272 ? 11.852 26.078 2.82 1 94.06 272 ALA B CA 1
ATOM 5431 C C . ALA B 1 272 ? 10.672 25.578 3.662 1 94.06 272 ALA B C 1
ATOM 5433 O O . ALA B 1 272 ? 9.641 25.188 3.123 1 94.06 272 ALA B O 1
ATOM 5434 N N . CYS B 1 273 ? 10.82 25.625 4.941 1 93.56 273 CYS B N 1
ATOM 5435 C CA . CYS B 1 273 ? 9.773 25.125 5.824 1 93.56 273 CYS B CA 1
ATOM 5436 C C . CYS B 1 273 ? 8.562 26.047 5.809 1 93.56 273 CYS B C 1
ATOM 5438 O O . CYS B 1 273 ? 7.43 25.578 5.957 1 93.56 273 CYS B O 1
ATOM 5440 N N . THR B 1 274 ? 8.844 27.359 5.676 1 94.5 274 THR B N 1
ATOM 5441 C CA . THR B 1 274 ? 7.719 28.266 5.457 1 94.5 274 THR B CA 1
ATOM 5442 C C . THR B 1 274 ? 6.957 27.891 4.191 1 94.5 274 THR B C 1
ATOM 5444 O O . THR B 1 274 ? 5.727 27.922 4.168 1 94.5 274 THR B O 1
ATOM 5447 N N . GLY B 1 275 ? 7.656 27.578 3.176 1 93.25 275 GLY B N 1
ATOM 5448 C CA . GLY B 1 275 ? 7.031 27.094 1.956 1 93.25 275 GLY B CA 1
ATOM 5449 C C . GLY B 1 275 ? 6.188 25.859 2.172 1 93.25 275 GLY B C 1
ATOM 5450 O O . GLY B 1 275 ? 5.066 25.766 1.666 1 93.25 275 GLY B O 1
ATOM 5451 N N . PHE B 1 276 ? 6.676 24.969 2.963 1 90.31 276 PHE B N 1
ATOM 5452 C CA . PHE B 1 276 ? 5.938 23.734 3.23 1 90.31 276 PHE B CA 1
ATOM 5453 C C . PHE B 1 276 ? 4.699 24.016 4.074 1 90.31 276 PHE B C 1
ATOM 5455 O O . PHE B 1 276 ? 3.67 23.359 3.918 1 90.31 276 PHE B O 1
ATOM 5462 N N . ALA B 1 277 ? 4.84 24.953 4.988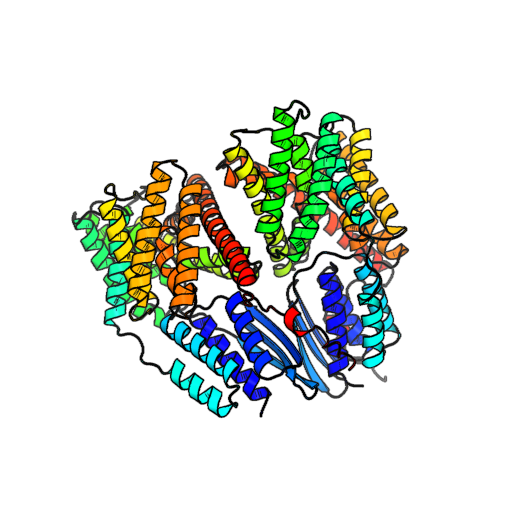 1 92.06 277 ALA B N 1
ATOM 5463 C CA . ALA B 1 277 ? 3.658 25.359 5.742 1 92.06 277 ALA B CA 1
ATOM 5464 C C . ALA B 1 277 ? 2.555 25.844 4.812 1 92.06 277 ALA B C 1
ATOM 5466 O O . ALA B 1 277 ? 1.386 25.5 4.977 1 92.06 277 ALA B O 1
ATOM 5467 N N . LEU B 1 278 ? 2.977 26.609 3.852 1 92.31 278 LEU B N 1
ATOM 5468 C CA . LEU B 1 278 ? 2.02 27.109 2.871 1 92.31 278 LEU B CA 1
ATOM 5469 C C . LEU B 1 278 ? 1.521 25.984 1.977 1 92.31 278 LEU B C 1
ATOM 5471 O O . LEU B 1 278 ? 0.361 25.984 1.558 1 92.31 278 LEU B O 1
ATOM 5475 N N . TRP B 1 279 ? 2.396 25.062 1.783 1 89.25 279 TRP B N 1
ATOM 5476 C CA . TRP B 1 279 ? 2.064 23.906 0.955 1 89.25 279 TRP B CA 1
ATOM 5477 C C . TRP B 1 279 ? 0.944 23.094 1.587 1 89.25 279 TRP B C 1
ATOM 5479 O O . TRP B 1 279 ? 0.068 22.578 0.886 1 89.25 279 TRP B O 1
ATOM 5489 N N . PHE B 1 28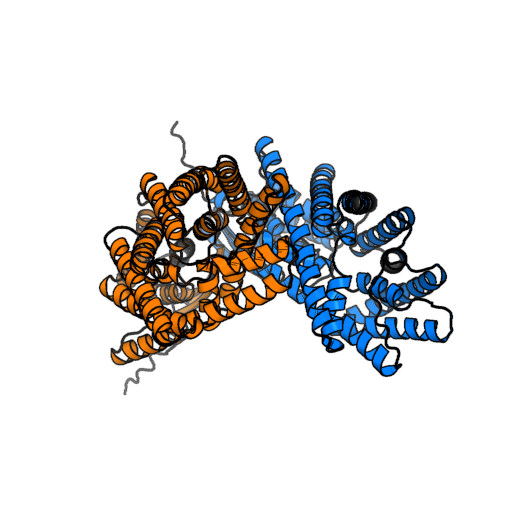0 ? 0.946 23.031 2.838 1 88.56 280 PHE B N 1
ATOM 5490 C CA . PHE B 1 280 ? -0.065 22.266 3.566 1 88.56 280 PHE B CA 1
ATOM 5491 C C . PHE B 1 280 ? -1.255 23.156 3.918 1 88.56 280 PHE B C 1
ATOM 5493 O O . PHE B 1 280 ? -2.076 22.797 4.762 1 88.56 280 PHE B O 1
ATOM 5500 N N . LYS B 1 281 ? -1.333 24.359 3.391 1 91.25 281 LYS B N 1
ATOM 5501 C CA . LYS B 1 281 ? -2.451 25.297 3.447 1 91.25 281 LYS B CA 1
ATOM 5502 C C . LYS B 1 281 ? -2.643 25.844 4.859 1 91.25 281 LYS B C 1
ATOM 5504 O O . LYS B 1 281 ? -3.775 26.016 5.312 1 91.25 281 LYS B O 1
ATOM 5509 N N . ILE B 1 282 ? -1.521 25.922 5.5 1 90.81 282 ILE B N 1
ATOM 5510 C CA . ILE B 1 282 ? -1.576 26.641 6.77 1 90.81 282 ILE B CA 1
ATOM 5511 C C . ILE B 1 282 ? -1.775 28.125 6.508 1 90.81 282 ILE B C 1
ATOM 5513 O O . ILE B 1 282 ? -1.221 28.672 5.555 1 90.81 282 ILE B O 1
ATOM 5517 N N . ARG B 1 283 ? -2.617 28.766 7.281 1 88.88 283 ARG B N 1
ATOM 5518 C CA . ARG B 1 283 ? -2.93 30.172 7.047 1 88.88 283 ARG B CA 1
ATOM 5519 C C . ARG B 1 283 ? -2.705 31 8.312 1 88.88 283 ARG B C 1
ATOM 5521 O O . ARG B 1 283 ? -2.729 30.469 9.422 1 88.88 283 ARG B O 1
ATOM 5528 N N . GLY B 1 284 ? -2.398 32.312 8.008 1 87.88 284 GLY B N 1
ATOM 5529 C CA . GLY B 1 284 ? -2.383 33.281 9.094 1 87.88 284 GLY B CA 1
ATOM 5530 C C . GLY B 1 284 ? -1.089 33.25 9.883 1 87.88 284 GLY B C 1
ATOM 5531 O O . GLY B 1 284 ? -0.009 33.094 9.32 1 87.88 284 GLY B O 1
ATOM 5532 N N . LYS B 1 285 ? -1.215 33.469 11.18 1 91.12 285 LYS B N 1
ATOM 5533 C CA . LYS B 1 285 ? -0.077 33.562 12.094 1 91.12 285 LYS B CA 1
ATOM 5534 C C . LYS B 1 285 ? 0.598 32.219 12.289 1 91.12 285 LYS B C 1
ATOM 5536 O O . LYS B 1 285 ? 1.771 32.156 12.664 1 91.12 285 LYS B O 1
ATOM 5541 N N . GLN B 1 286 ? -0.11 31.25 12.016 1 91.88 286 GLN B N 1
ATOM 5542 C CA . GLN B 1 286 ? 0.407 29.906 12.227 1 91.88 286 GLN B CA 1
ATOM 5543 C C . GLN B 1 286 ? 1.562 29.609 11.281 1 91.88 286 GLN B C 1
ATOM 5545 O O . GLN B 1 286 ? 2.41 28.766 11.57 1 91.88 286 GLN B O 1
ATOM 5550 N N . VAL B 1 287 ? 1.631 30.266 10.141 1 93.06 287 VAL B N 1
ATOM 5551 C CA . VAL B 1 287 ? 2.732 30.078 9.203 1 93.06 287 VAL B CA 1
ATOM 5552 C C . VAL B 1 287 ? 4.035 30.562 9.836 1 93.06 287 VAL B C 1
ATOM 5554 O O . VAL B 1 287 ? 5.066 29.891 9.742 1 93.06 287 VAL B O 1
ATOM 5557 N N . TRP B 1 288 ? 3.885 31.672 10.516 1 93.19 288 TRP B N 1
ATOM 5558 C CA . TRP B 1 288 ? 5.062 32.25 11.148 1 93.19 288 TRP B CA 1
ATOM 5559 C C . TRP B 1 288 ? 5.539 31.391 12.305 1 93.19 288 TRP B C 1
ATOM 5561 O O . TRP B 1 288 ? 6.746 31.25 12.539 1 93.19 288 TRP B O 1
ATOM 5571 N N . TYR B 1 289 ? 4.645 30.875 13.031 1 94.25 289 TYR B N 1
ATOM 5572 C CA . TYR B 1 289 ? 5.016 29.984 14.133 1 94.25 289 TYR B CA 1
ATOM 5573 C C . TYR B 1 289 ? 5.762 28.75 13.617 1 94.25 289 TYR B C 1
ATOM 5575 O O . TYR B 1 289 ? 6.699 28.281 14.258 1 94.25 289 TYR B O 1
ATOM 5583 N N . ASN B 1 290 ? 5.352 28.25 12.492 1 92.94 290 ASN B N 1
ATOM 5584 C CA . ASN B 1 290 ? 6.047 27.109 11.891 1 92.94 290 ASN B CA 1
ATOM 5585 C C . ASN B 1 290 ? 7.461 27.484 11.461 1 92.94 290 ASN B C 1
ATOM 5587 O O . ASN B 1 290 ? 8.391 26.703 11.617 1 92.94 290 ASN B O 1
ATOM 5591 N N . SER B 1 291 ? 7.609 28.672 10.922 1 94.56 291 SER B N 1
ATOM 5592 C CA . SER B 1 291 ? 8.922 29.156 10.484 1 94.56 291 SER B CA 1
ATOM 5593 C C . SER B 1 291 ? 9.875 29.297 11.664 1 94.56 291 SER B C 1
ATOM 5595 O O . SER B 1 291 ? 11.039 28.906 11.578 1 94.56 291 SER B O 1
ATOM 5597 N N . ILE B 1 292 ? 9.359 29.812 12.695 1 95.25 292 ILE B N 1
ATOM 5598 C CA . ILE B 1 292 ? 10.164 29.984 13.898 1 95.25 292 ILE B CA 1
ATOM 5599 C C . ILE B 1 292 ? 10.547 28.609 14.461 1 95.25 292 ILE B C 1
ATOM 5601 O O . ILE B 1 292 ? 11.695 28.391 14.859 1 95.25 292 ILE B O 1
ATOM 5605 N N . GLY B 1 293 ? 9.594 27.734 14.539 1 95.62 293 GLY B N 1
ATOM 5606 C CA . GLY B 1 293 ? 9.875 26.391 15.008 1 95.62 293 GLY B CA 1
ATOM 5607 C C . GLY B 1 293 ? 10.938 25.672 14.188 1 95.62 293 GLY B C 1
ATOM 5608 O O . GLY B 1 293 ? 11.812 25.016 14.742 1 95.62 293 GLY B O 1
ATOM 5609 N N . ALA B 1 294 ? 10.883 25.844 12.906 1 95.25 294 ALA B N 1
ATOM 5610 C CA . ALA B 1 294 ? 11.852 25.203 12.016 1 95.25 294 ALA B CA 1
ATOM 5611 C C . ALA B 1 294 ? 13.25 25.781 12.227 1 95.25 294 ALA B C 1
ATOM 5613 O O . ALA B 1 294 ? 14.234 25.031 12.234 1 95.25 294 ALA B O 1
ATOM 5614 N N . PHE B 1 295 ? 13.273 27.078 12.344 1 96.44 295 PHE B N 1
ATOM 5615 C CA . PHE B 1 295 ? 14.547 27.766 12.562 1 96.44 295 PHE B CA 1
ATOM 5616 C C . PHE B 1 295 ? 15.234 27.219 13.805 1 96.44 295 PHE B C 1
ATOM 5618 O O . PHE B 1 295 ? 16.406 26.812 13.75 1 96.44 295 PHE B O 1
ATOM 5625 N N . PHE B 1 296 ? 14.57 27.125 14.867 1 96.81 296 PHE B N 1
ATOM 5626 C CA . PHE B 1 296 ? 15.18 26.703 16.125 1 96.81 296 PHE B CA 1
ATOM 5627 C C . PHE B 1 296 ? 15.422 25.203 16.125 1 96.81 296 PHE B C 1
ATOM 5629 O O . PHE B 1 296 ? 16.375 24.719 16.734 1 96.81 296 PHE B O 1
ATOM 5636 N N . THR B 1 297 ? 14.562 24.438 15.492 1 96.56 297 THR B N 1
ATOM 5637 C CA . THR B 1 297 ? 14.789 23 15.383 1 96.56 297 THR B CA 1
ATOM 5638 C C . THR B 1 297 ? 16.141 22.719 14.727 1 96.56 297 THR B C 1
ATOM 5640 O O . THR B 1 297 ? 16.922 21.922 15.234 1 96.56 297 THR B O 1
ATOM 5643 N N . TRP B 1 298 ? 16.375 23.359 13.641 1 96.31 298 TRP B N 1
ATOM 5644 C CA . TRP B 1 298 ? 17.641 23.141 12.945 1 96.31 298 TRP B CA 1
ATOM 5645 C C . TRP B 1 298 ? 18.797 23.75 13.727 1 96.31 298 TRP B C 1
ATOM 5647 O O . TRP B 1 298 ? 19.891 23.203 13.75 1 96.31 298 TRP B O 1
ATOM 5657 N N . ALA B 1 299 ? 18.594 24.891 14.32 1 96.75 299 ALA B N 1
ATOM 5658 C CA . ALA B 1 299 ? 19.625 25.531 15.133 1 96.75 299 ALA B CA 1
ATOM 5659 C C . ALA B 1 299 ? 20.078 24.594 16.266 1 96.75 299 ALA B C 1
ATOM 5661 O O . ALA B 1 299 ? 21.281 24.484 16.531 1 96.75 299 ALA B O 1
ATOM 5662 N N . ILE B 1 300 ? 19.172 23.984 16.891 1 97 300 ILE B N 1
ATOM 5663 C CA . ILE B 1 300 ? 19.484 23.047 17.969 1 97 300 ILE B CA 1
ATOM 5664 C C . ILE B 1 300 ? 20.219 21.828 17.406 1 97 300 ILE B C 1
ATOM 5666 O O . ILE B 1 300 ? 21.172 21.344 18.016 1 97 300 ILE B O 1
ATOM 5670 N N . TYR B 1 301 ? 19.719 21.344 16.281 1 96.75 301 TYR B N 1
ATOM 5671 C CA . TYR B 1 301 ? 20.406 20.234 15.641 1 96.75 301 TYR B CA 1
ATOM 5672 C C . TYR B 1 301 ? 21.875 20.562 15.406 1 96.75 301 TYR B C 1
ATOM 5674 O O . TYR B 1 301 ? 22.766 19.781 15.766 1 96.75 301 TYR B O 1
ATOM 5682 N N . VAL B 1 302 ? 22.172 21.766 14.82 1 95.62 302 VAL B N 1
ATOM 5683 C CA . VAL B 1 302 ? 23.531 22.156 14.477 1 95.62 302 VAL B CA 1
ATOM 5684 C C . VAL B 1 302 ? 24.359 22.359 15.75 1 95.62 302 VAL B C 1
ATOM 5686 O O . VAL B 1 302 ? 25.531 22 15.805 1 95.62 302 VAL B O 1
ATOM 5689 N N . ALA B 1 303 ? 23.781 22.906 16.734 1 96 303 ALA B N 1
ATOM 5690 C CA . ALA B 1 303 ? 24.469 23.156 17.984 1 96 303 ALA B CA 1
ATOM 5691 C C . ALA B 1 303 ? 24.875 21.844 18.656 1 96 303 ALA B C 1
ATOM 5693 O O . ALA B 1 303 ? 26 21.719 19.141 1 96 303 ALA B O 1
ATOM 5694 N N . VAL B 1 304 ? 24 20.875 18.672 1 96.12 304 VAL B N 1
ATOM 5695 C CA . VAL B 1 304 ? 24.281 19.594 19.312 1 96.12 304 VAL B CA 1
ATOM 5696 C C . VAL B 1 304 ? 25.312 18.828 18.484 1 96.12 304 VAL B C 1
ATOM 5698 O O . VAL B 1 304 ? 26.203 18.188 19.047 1 96.12 304 VAL B O 1
ATOM 5701 N N . TYR B 1 305 ? 25.078 18.906 17.203 1 94.25 305 TYR B N 1
ATOM 5702 C CA . TYR B 1 305 ? 26 18.219 16.312 1 94.25 305 TYR B CA 1
ATOM 5703 C C . TYR B 1 305 ? 27.406 18.781 16.453 1 94.25 305 TYR B C 1
ATOM 5705 O O . TYR B 1 305 ? 28.391 18.062 16.297 1 94.25 305 TYR B O 1
ATOM 5713 N N . ALA B 1 306 ? 27.594 20.047 16.734 1 93.19 306 ALA B N 1
ATOM 5714 C CA . ALA B 1 306 ? 28.891 20.703 16.906 1 93.19 306 ALA B CA 1
ATOM 5715 C C . ALA B 1 306 ? 29.578 20.203 18.188 1 93.19 306 ALA B C 1
ATOM 5717 O O . ALA B 1 306 ? 30.812 20.125 18.234 1 93.19 306 ALA B O 1
ATOM 5718 N N . VAL B 1 307 ? 28.859 19.922 19.188 1 94.06 307 VAL B N 1
ATOM 5719 C CA . VAL B 1 307 ? 29.422 19.438 20.453 1 94.06 307 VAL B CA 1
ATOM 5720 C C . VAL B 1 307 ? 29.797 17.969 20.328 1 94.06 307 VAL B C 1
ATOM 5722 O O . VAL B 1 307 ? 30.906 17.562 20.672 1 94.06 307 VAL B O 1
ATOM 5725 N N . LYS B 1 308 ? 28.859 17.141 19.859 1 91.69 308 LYS B N 1
ATOM 5726 C CA . LYS B 1 308 ? 29.094 15.727 19.594 1 91.69 308 LYS B CA 1
ATOM 5727 C C . LYS B 1 308 ? 28.578 15.328 18.219 1 91.69 308 LYS B C 1
ATOM 5729 O O . LYS B 1 308 ? 27.359 15.242 18.016 1 91.69 308 LYS B O 1
ATOM 5734 N N . PRO B 1 309 ? 29.5 14.969 17.422 1 90.56 309 PRO B N 1
ATOM 5735 C CA . PRO B 1 309 ? 29.094 14.68 16.047 1 90.56 309 PRO B CA 1
ATOM 5736 C C . PRO B 1 309 ? 28.359 13.344 15.914 1 90.56 309 PRO B C 1
ATOM 5738 O O . PRO B 1 309 ? 28.953 12.352 15.477 1 90.56 309 PRO B O 1
ATOM 5741 N N . SER B 1 310 ? 27.156 13.305 16.344 1 93.44 310 SER B N 1
ATOM 5742 C CA . SER B 1 310 ? 26.234 12.172 16.203 1 93.44 310 SER B CA 1
ATOM 5743 C C . SER B 1 310 ? 24.891 12.609 15.625 1 93.44 310 SER B C 1
ATOM 5745 O O . SER B 1 310 ? 24.172 13.391 16.25 1 93.44 310 SER B O 1
ATOM 5747 N N . ASN B 1 311 ? 24.656 12.102 14.523 1 93.38 311 ASN B N 1
ATOM 5748 C CA . ASN B 1 311 ? 23.391 12.414 13.891 1 93.38 311 ASN B CA 1
ATOM 5749 C C . ASN B 1 311 ? 22.203 11.945 14.742 1 93.38 311 ASN B C 1
ATOM 5751 O O . ASN B 1 311 ? 21.172 12.617 14.805 1 93.38 311 ASN B O 1
ATOM 5755 N N . PHE B 1 312 ? 22.375 10.812 15.336 1 94.31 312 PHE B N 1
ATOM 5756 C CA . PHE B 1 312 ? 21.312 10.242 16.156 1 94.31 312 PHE B CA 1
ATOM 5757 C C . PHE B 1 312 ? 20.984 11.156 17.328 1 94.31 312 PHE B C 1
ATOM 5759 O O . PHE B 1 312 ? 19.828 11.5 17.547 1 94.31 312 PHE B O 1
ATOM 5766 N N . MET B 1 313 ? 21.984 11.586 18.016 1 95.12 313 MET B N 1
ATOM 5767 C CA . MET B 1 313 ? 21.781 12.422 19.188 1 95.12 313 MET B CA 1
ATOM 5768 C C . MET B 1 313 ? 21.234 13.789 18.812 1 95.12 313 MET B C 1
ATOM 5770 O O . MET B 1 313 ? 20.312 14.297 19.438 1 95.12 313 MET B O 1
ATOM 5774 N N . ALA B 1 314 ? 21.812 14.391 17.781 1 96.69 314 ALA B N 1
ATOM 5775 C CA . ALA B 1 314 ? 21.375 15.711 17.344 1 96.69 314 ALA B CA 1
ATOM 5776 C C . ALA B 1 314 ? 19.922 15.688 16.891 1 96.69 314 ALA B C 1
ATOM 5778 O O . ALA B 1 314 ? 19.141 16.578 17.234 1 96.69 314 ALA B O 1
ATOM 5779 N N . THR B 1 315 ? 19.531 14.648 16.141 1 95.88 315 THR B N 1
ATOM 5780 C CA . THR B 1 315 ? 18.156 14.508 15.656 1 95.88 315 THR B CA 1
ATOM 5781 C C . THR B 1 315 ? 17.188 14.25 16.812 1 95.88 315 THR B C 1
ATOM 5783 O O . THR B 1 315 ? 16.094 14.805 16.828 1 95.88 315 THR B O 1
ATOM 5786 N N . MET B 1 316 ? 17.609 13.461 17.734 1 95.69 316 MET B N 1
ATOM 5787 C CA . MET B 1 316 ? 16.734 13.125 18.859 1 95.69 316 MET B CA 1
ATOM 5788 C C . MET B 1 316 ? 16.422 14.359 19.703 1 95.69 316 MET B C 1
ATOM 5790 O O . MET B 1 316 ? 15.266 14.625 20.031 1 95.69 316 MET B O 1
ATOM 5794 N N . ILE B 1 317 ? 17.406 15.117 20 1 96.5 317 ILE B N 1
ATOM 5795 C CA . ILE B 1 317 ? 17.25 16.297 20.828 1 96.5 317 ILE B CA 1
ATOM 5796 C C . ILE B 1 317 ? 16.453 17.359 20.078 1 96.5 317 ILE B C 1
ATOM 5798 O O . ILE B 1 317 ? 15.547 17.984 20.641 1 96.5 317 ILE B O 1
ATOM 5802 N N . ALA B 1 318 ? 16.797 17.578 18.828 1 97.19 318 ALA B N 1
ATOM 5803 C CA . ALA B 1 318 ? 16.062 18.531 18.016 1 97.19 318 ALA B CA 1
ATOM 5804 C C . ALA B 1 318 ? 14.602 18.125 17.859 1 97.19 318 ALA B C 1
ATOM 5806 O O . ALA B 1 318 ? 13.703 18.969 17.891 1 97.19 318 ALA B O 1
ATOM 5807 N N . ALA B 1 319 ? 14.383 16.859 17.672 1 95 319 ALA B N 1
ATOM 5808 C CA . ALA B 1 319 ? 13.016 16.344 17.578 1 95 319 ALA B CA 1
ATOM 5809 C C . ALA B 1 319 ? 12.258 16.547 18.891 1 95 319 ALA B C 1
ATOM 5811 O O . ALA B 1 319 ? 11.062 16.844 18.875 1 95 319 ALA B O 1
ATOM 5812 N N . GLY B 1 320 ? 12.945 16.328 19.969 1 94.81 320 GLY B N 1
ATOM 5813 C CA . GLY B 1 320 ? 12.344 16.625 21.25 1 94.81 320 GLY B CA 1
ATOM 5814 C C . GLY B 1 320 ? 11.922 18.078 21.391 1 94.81 320 GLY B C 1
ATOM 5815 O O . GLY B 1 320 ? 10.828 18.359 21.891 1 94.81 320 GLY B O 1
ATOM 5816 N N . PHE B 1 321 ? 12.703 18.938 20.938 1 96.25 321 PHE B N 1
ATOM 5817 C CA . PHE B 1 321 ? 12.375 20.359 21 1 96.25 321 PHE B CA 1
ATOM 5818 C C . PHE B 1 321 ? 11.133 20.656 20.156 1 96.25 321 PHE B C 1
ATOM 5820 O O . PHE B 1 321 ? 10.203 21.312 20.641 1 96.25 321 PHE B O 1
ATOM 5827 N N . VAL B 1 322 ? 11.172 20.266 18.906 1 94.62 322 VAL B N 1
ATOM 5828 C CA . VAL B 1 322 ? 10.07 20.625 18.016 1 94.62 322 VAL B CA 1
ATOM 5829 C C . VAL B 1 322 ? 8.773 19.984 18.516 1 94.62 322 VAL B C 1
ATOM 5831 O O . VAL B 1 322 ? 7.695 20.562 18.359 1 94.62 322 VAL B O 1
ATOM 5834 N N . GLY B 1 323 ? 8.875 18.781 19.047 1 91.75 323 GLY B N 1
ATOM 5835 C CA . GLY B 1 323 ? 7.707 18.172 19.672 1 91.75 323 GLY B CA 1
ATOM 5836 C C . GLY B 1 323 ? 7.141 18.984 20.812 1 91.75 323 GLY B C 1
ATOM 5837 O O . GLY B 1 323 ? 5.926 19.188 20.906 1 91.75 323 GLY B O 1
ATOM 5838 N N . PHE B 1 324 ? 8 19.422 21.641 1 93.94 324 PHE B N 1
ATOM 5839 C CA . PHE B 1 324 ? 7.594 20.234 22.766 1 93.94 324 PHE B CA 1
ATOM 5840 C C . PHE B 1 324 ? 7.066 21.594 22.297 1 93.94 324 PHE B C 1
ATOM 5842 O O . PHE B 1 324 ? 6.086 22.094 22.844 1 93.94 324 PHE B O 1
ATOM 5849 N N . TYR B 1 325 ? 7.773 22.156 21.391 1 94.88 325 TYR B N 1
ATOM 5850 C CA . TYR B 1 325 ? 7.34 23.422 20.781 1 94.88 325 TYR B CA 1
ATOM 5851 C C . TYR B 1 325 ? 5.926 23.297 20.219 1 94.88 325 TYR B C 1
ATOM 5853 O O . TYR B 1 325 ? 5.078 24.156 20.469 1 94.88 325 TYR B O 1
ATOM 5861 N N . ALA B 1 326 ? 5.688 22.281 19.469 1 91.81 326 ALA B N 1
ATOM 5862 C CA . ALA B 1 326 ? 4.371 22.047 18.875 1 91.81 326 ALA B CA 1
ATOM 5863 C C . ALA B 1 326 ? 3.309 21.859 19.953 1 91.81 326 ALA B C 1
ATOM 5865 O O . ALA B 1 326 ? 2.178 22.328 19.812 1 91.81 326 ALA B O 1
ATOM 5866 N N . PHE B 1 327 ? 3.66 21.188 21.031 1 89 327 PHE B N 1
ATOM 5867 C CA . PHE B 1 327 ? 2.748 20.969 22.156 1 89 327 PHE B CA 1
ATOM 5868 C C . PHE B 1 327 ? 2.336 22.297 22.781 1 89 327 PHE B C 1
ATOM 5870 O O . PHE B 1 327 ? 1.148 22.547 23 1 89 327 PHE B O 1
ATOM 5877 N N . ILE B 1 328 ? 3.25 23.141 22.984 1 91.69 328 ILE B N 1
ATOM 5878 C CA . ILE B 1 328 ? 2.984 24.422 23.609 1 91.69 328 ILE B CA 1
ATOM 5879 C C . ILE B 1 328 ? 2.148 25.297 22.672 1 91.69 328 ILE B C 1
ATOM 5881 O O . ILE B 1 328 ? 1.152 25.891 23.078 1 91.69 328 ILE B O 1
ATOM 5885 N N . MET B 1 329 ? 2.553 25.344 21.438 1 92.25 329 MET B N 1
ATOM 5886 C CA . MET B 1 329 ? 1.867 26.188 20.469 1 92.25 329 MET B CA 1
ATOM 5887 C C . MET B 1 329 ? 0.443 25.703 20.234 1 92.25 329 MET B C 1
ATOM 5889 O O . MET B 1 329 ? -0.457 26.516 19.984 1 92.25 329 MET B O 1
ATOM 5893 N N . SER B 1 330 ? 0.265 24.438 20.266 1 88.69 330 SER B N 1
ATOM 5894 C CA . SER B 1 330 ? -1.075 23.891 20.094 1 88.69 330 SER B CA 1
ATOM 5895 C C . SER B 1 330 ? -2.02 24.359 21.188 1 88.69 330 SER B C 1
ATOM 5897 O O . SER B 1 330 ? -3.191 24.641 20.922 1 88.69 330 SER B O 1
ATOM 5899 N N . ARG B 1 331 ? -1.585 24.516 22.391 1 86.69 331 ARG B N 1
ATOM 5900 C CA . ARG B 1 331 ? -2.398 24.938 23.531 1 86.69 331 ARG B CA 1
ATOM 5901 C C . ARG B 1 331 ? -2.639 26.438 23.5 1 86.69 331 ARG B C 1
ATOM 5903 O O . ARG B 1 331 ? -3.746 26.891 23.797 1 86.69 331 ARG B O 1
ATOM 5910 N N . VAL B 1 332 ? -1.615 27.078 23.125 1 90.19 332 VAL B N 1
ATOM 5911 C CA . VAL B 1 332 ? -1.711 28.547 23.109 1 90.19 332 VAL B CA 1
ATOM 5912 C C . VAL B 1 332 ? -2.668 28.984 22 1 90.19 332 VAL B C 1
ATOM 5914 O O . VAL B 1 332 ? -3.449 29.922 22.188 1 90.19 332 VAL B O 1
ATOM 5917 N N . ASN B 1 333 ? -2.676 28.266 20.875 1 90.31 333 ASN B N 1
ATOM 5918 C CA . ASN B 1 333 ? -3.49 28.656 19.719 1 90.31 333 ASN B CA 1
ATOM 5919 C C . ASN B 1 333 ? -4.766 27.828 19.625 1 90.31 333 ASN B C 1
ATOM 5921 O O . ASN B 1 333 ? -5.586 28.047 18.734 1 90.31 333 ASN B O 1
ATOM 5925 N N . LYS B 1 334 ? -4.988 26.859 20.516 1 86.31 334 LYS B N 1
ATOM 5926 C CA . LYS B 1 334 ? -6.145 25.969 20.516 1 86.31 334 LYS B CA 1
ATOM 5927 C C . LYS B 1 334 ? -6.324 25.328 19.141 1 86.31 334 LYS B C 1
ATOM 5929 O O . LYS B 1 334 ? -7.414 25.359 18.562 1 86.31 334 LYS B O 1
ATOM 5934 N N . ALA B 1 335 ? -5.234 24.891 18.641 1 88.06 335 ALA B N 1
ATOM 5935 C CA . ALA B 1 335 ? -5.188 24.219 17.344 1 88.06 335 ALA B CA 1
ATOM 5936 C C . ALA B 1 335 ? -4.453 22.891 17.438 1 88.06 335 ALA B C 1
ATOM 5938 O O . ALA B 1 335 ? -3.738 22.641 18.406 1 88.06 335 ALA B O 1
ATOM 5939 N N . PRO B 1 336 ? -4.738 22.047 16.562 1 86.5 336 PRO B N 1
ATOM 5940 C CA . PRO B 1 336 ? -4.035 20.75 16.609 1 86.5 336 PRO B CA 1
ATOM 5941 C C . PRO B 1 336 ? -2.518 20.906 16.547 1 86.5 336 PRO B C 1
ATOM 5943 O O . PRO B 1 336 ? -2.016 21.766 15.797 1 86.5 336 PRO B O 1
ATOM 5946 N N . SER B 1 337 ? -1.859 20.094 17.297 1 87.06 337 SER B N 1
ATOM 5947 C CA . SER B 1 337 ? -0.402 20.156 17.375 1 87.06 337 SER B CA 1
ATOM 5948 C C . SER B 1 337 ? 0.224 19.828 16.016 1 87.06 337 SER B C 1
ATOM 5950 O O . SER B 1 337 ? 1.322 20.297 15.711 1 87.06 337 SER B O 1
ATOM 5952 N N . THR B 1 338 ? -0.454 19.047 15.195 1 84.31 338 THR B N 1
ATOM 5953 C CA . THR B 1 338 ? 0.051 18.609 13.898 1 84.31 338 THR B CA 1
ATOM 5954 C C . THR B 1 338 ? 0.334 19.812 13 1 84.31 338 THR B C 1
ATOM 5956 O O . THR B 1 338 ? 1.257 19.781 12.188 1 84.31 338 THR B O 1
ATOM 5959 N N . ILE B 1 339 ? -0.341 20.828 13.148 1 87.88 339 ILE B N 1
ATOM 5960 C CA . ILE B 1 339 ? -0.2 22.031 12.336 1 87.88 339 ILE B CA 1
ATOM 5961 C C . ILE B 1 339 ? 1.155 22.688 12.602 1 87.88 339 ILE B C 1
ATOM 5963 O O . ILE B 1 339 ? 1.805 23.188 11.68 1 87.88 339 ILE B O 1
ATOM 5967 N N . PHE B 1 340 ? 1.634 22.594 13.805 1 89.94 340 PHE B N 1
ATOM 5968 C CA . PHE B 1 340 ? 2.875 23.25 14.203 1 89.94 340 PHE B CA 1
ATOM 5969 C C . PHE B 1 340 ? 4.055 22.297 14.07 1 89.94 340 PHE B C 1
ATOM 5971 O O . PHE B 1 340 ? 5.199 22.719 13.922 1 89.94 340 PHE B O 1
ATOM 5978 N N . LEU B 1 341 ? 3.746 21.078 14.094 1 87.88 341 LEU B N 1
ATOM 5979 C CA . LEU B 1 341 ? 4.781 20.047 14.102 1 87.88 341 LEU B CA 1
ATOM 5980 C C . LEU B 1 341 ? 5.223 19.719 12.68 1 87.88 341 LEU B C 1
ATOM 5982 O O . LEU B 1 341 ? 6.418 19.562 12.414 1 87.88 341 LEU B O 1
ATOM 5986 N N . THR B 1 342 ? 4.355 19.531 11.797 1 83.19 342 THR B N 1
ATOM 5987 C CA . THR B 1 342 ? 4.594 18.953 10.477 1 83.19 342 THR B CA 1
ATOM 5988 C C . THR B 1 342 ? 5.598 19.781 9.688 1 83.19 342 THR B C 1
ATOM 5990 O O . THR B 1 342 ? 6.574 19.25 9.156 1 83.19 342 THR B O 1
ATOM 5993 N N . ALA B 1 343 ? 5.418 21.078 9.633 1 85.75 343 ALA B N 1
ATOM 5994 C CA . ALA B 1 343 ? 6.312 21.906 8.836 1 85.75 343 ALA B CA 1
ATOM 5995 C C . ALA B 1 343 ? 7.625 22.156 9.578 1 85.75 343 ALA B C 1
ATOM 5997 O O . ALA B 1 343 ? 8.688 22.266 8.953 1 85.75 343 ALA B O 1
ATOM 5998 N N . SER B 1 344 ? 7.602 22.188 10.891 1 90.38 344 SER B N 1
ATOM 5999 C CA . SER B 1 344 ? 8.773 22.531 11.688 1 90.38 344 SER B CA 1
ATOM 6000 C C . SER B 1 344 ? 9.758 21.375 11.766 1 90.38 344 SER B C 1
ATOM 6002 O O . SER B 1 344 ? 10.953 21.594 12.008 1 90.38 344 SER B O 1
ATOM 6004 N N . VAL B 1 345 ? 9.289 20.219 11.547 1 89.81 345 VAL B N 1
ATOM 6005 C CA . VAL B 1 345 ? 10.133 19.031 11.742 1 89.81 345 VAL B CA 1
ATOM 6006 C C . VAL B 1 345 ? 10.836 18.688 10.43 1 89.81 345 VAL B C 1
ATOM 6008 O O . VAL B 1 345 ? 11.797 17.906 10.43 1 89.81 345 VAL B O 1
ATOM 6011 N N . PHE B 1 346 ? 10.625 19.297 9.359 1 88.69 346 PHE B N 1
ATOM 6012 C CA . PHE B 1 346 ? 11.023 18.906 8.016 1 88.69 346 PHE B CA 1
ATOM 6013 C C . PHE B 1 346 ? 12.547 18.844 7.898 1 88.69 346 PHE B C 1
ATOM 6015 O O . PHE B 1 346 ? 13.086 17.969 7.223 1 88.69 346 PHE B O 1
ATOM 6022 N N . PRO B 1 347 ? 13.219 19.766 8.539 1 89.5 347 PRO B N 1
ATOM 6023 C CA . PRO B 1 347 ? 14.68 19.75 8.367 1 89.5 347 PRO B CA 1
ATOM 6024 C C . PRO B 1 347 ? 15.312 18.469 8.922 1 89.5 347 PRO B C 1
ATOM 6026 O O . PRO B 1 347 ? 16.438 18.125 8.555 1 89.5 347 PRO B O 1
ATOM 6029 N N . LEU B 1 348 ? 14.648 17.797 9.789 1 91.06 348 LEU B N 1
ATOM 6030 C CA . LEU B 1 348 ? 15.188 16.609 10.422 1 91.06 348 LEU B CA 1
ATOM 6031 C C . LEU B 1 348 ? 14.812 15.352 9.625 1 91.06 348 LEU B C 1
ATOM 6033 O O . LEU B 1 348 ? 15.383 14.281 9.844 1 91.06 348 LEU B O 1
ATOM 6037 N N . ILE B 1 349 ? 13.844 15.453 8.734 1 87.62 349 ILE B N 1
ATOM 6038 C CA . ILE B 1 349 ? 13.281 14.312 8.023 1 87.62 349 ILE B CA 1
ATOM 6039 C C . ILE B 1 349 ? 14.312 13.758 7.039 1 87.62 349 ILE B C 1
ATOM 6041 O O . ILE B 1 349 ? 14.922 14.516 6.281 1 87.62 349 ILE B O 1
ATOM 6045 N N . PRO B 1 350 ? 14.469 12.461 7.094 1 88.38 350 PRO B N 1
ATOM 6046 C CA . PRO B 1 350 ? 15.461 11.859 6.199 1 88.38 350 PRO B CA 1
ATOM 6047 C C . PRO B 1 350 ? 14.906 11.594 4.801 1 88.38 350 PRO B C 1
ATOM 6049 O O . PRO B 1 350 ? 15.008 10.469 4.301 1 88.38 350 PRO B O 1
ATOM 6052 N N . GLY B 1 351 ? 14.477 12.57 4.195 1 85.44 351 GLY B N 1
ATOM 6053 C CA . GLY B 1 351 ? 13.969 12.469 2.838 1 85.44 351 GLY B CA 1
ATOM 6054 C C . GLY B 1 351 ? 15.016 12.039 1.833 1 85.44 351 GLY B C 1
ATOM 6055 O O . GLY B 1 351 ? 14.797 11.102 1.059 1 85.44 351 GLY B O 1
ATOM 6056 N N . PRO B 1 352 ? 16.188 12.672 1.874 1 87.06 352 PRO B N 1
ATOM 6057 C CA . PRO B 1 352 ? 17.25 12.289 0.946 1 87.06 352 PRO B CA 1
ATOM 6058 C C . PRO B 1 352 ? 17.672 10.828 1.086 1 87.06 352 PRO B C 1
ATOM 6060 O O . PRO B 1 352 ? 17.938 10.164 0.084 1 87.06 352 PRO B O 1
ATOM 6063 N N . ASN B 1 353 ? 17.703 10.367 2.322 1 89.25 353 ASN B N 1
ATOM 6064 C CA . ASN B 1 353 ? 18.094 8.977 2.545 1 89.25 353 ASN B CA 1
ATOM 6065 C C . ASN B 1 353 ? 17.078 8.008 1.946 1 89.25 353 ASN B C 1
ATOM 6067 O O . ASN B 1 353 ? 17.453 6.965 1.401 1 89.25 353 ASN B O 1
ATOM 6071 N N . LEU B 1 354 ? 15.867 8.305 2.109 1 87.06 354 LEU B N 1
ATOM 6072 C CA . LEU B 1 354 ? 14.828 7.477 1.502 1 87.06 354 LEU B CA 1
ATOM 6073 C C . LEU B 1 354 ? 14.984 7.438 -0.014 1 87.06 354 LEU B C 1
ATOM 6075 O O . LEU B 1 354 ? 14.836 6.375 -0.628 1 87.06 354 LEU B O 1
ATOM 6079 N N . TYR B 1 355 ? 15.273 8.555 -0.556 1 86.44 355 TYR B N 1
ATOM 6080 C CA . TYR B 1 355 ? 15.516 8.625 -1.993 1 86.44 355 TYR B CA 1
ATOM 6081 C C . TYR B 1 355 ? 16.703 7.758 -2.395 1 86.44 355 TYR B C 1
ATOM 6083 O O . TYR B 1 355 ? 16.625 7.008 -3.369 1 86.44 355 TYR B O 1
ATOM 6091 N N . TYR B 1 356 ? 17.781 7.82 -1.675 1 88.25 356 TYR B N 1
ATOM 6092 C CA . TYR B 1 356 ? 18.984 7.082 -2.035 1 88.25 356 TYR B CA 1
ATOM 6093 C C . TYR B 1 356 ? 18.781 5.582 -1.854 1 88.25 356 TYR B C 1
ATOM 6095 O O . TYR B 1 356 ? 19.391 4.777 -2.559 1 88.25 356 TYR B O 1
ATOM 6103 N N . VAL B 1 357 ? 17.953 5.234 -0.916 1 85.06 357 VAL B N 1
ATOM 6104 C CA . VAL B 1 357 ? 17.594 3.822 -0.781 1 85.06 357 VAL B CA 1
ATOM 6105 C C . VAL B 1 357 ? 16.938 3.328 -2.066 1 85.06 357 VAL B C 1
ATOM 6107 O O . VAL B 1 357 ? 17.344 2.307 -2.627 1 85.06 357 VAL B O 1
ATOM 6110 N N . MET B 1 358 ? 15.977 4.051 -2.549 1 82.5 358 MET B N 1
ATOM 6111 C CA . MET B 1 358 ? 15.25 3.646 -3.746 1 82.5 358 MET B CA 1
ATOM 6112 C C . MET B 1 358 ? 16.125 3.76 -4.984 1 82.5 358 MET B C 1
ATOM 6114 O O . MET B 1 358 ? 16.047 2.926 -5.891 1 82.5 358 MET B O 1
ATOM 6118 N N . TYR B 1 359 ? 16.922 4.789 -4.926 1 83.25 359 TYR B N 1
ATOM 6119 C CA . TYR B 1 359 ? 17.844 4.957 -6.043 1 83.25 359 TYR B CA 1
ATOM 6120 C C . TYR B 1 359 ? 18.844 3.809 -6.105 1 83.25 359 TYR B C 1
ATOM 6122 O O . TYR B 1 359 ? 19.219 3.357 -7.191 1 83.25 359 TYR B O 1
ATOM 6130 N N . GLY B 1 360 ? 19.328 3.424 -4.992 1 83.56 360 GLY B N 1
ATOM 6131 C CA . GLY B 1 360 ? 20.203 2.264 -4.938 1 83.56 360 GLY B CA 1
ATOM 6132 C C . GLY B 1 360 ? 19.562 1.009 -5.504 1 83.56 360 GLY B C 1
ATOM 6133 O O . GLY B 1 360 ? 20.234 0.207 -6.16 1 83.56 360 GLY B O 1
ATOM 6134 N N . CYS B 1 361 ? 18.297 0.803 -5.34 1 77.56 361 CYS B N 1
ATOM 6135 C CA . CYS B 1 361 ? 17.562 -0.342 -5.871 1 77.56 361 CYS B CA 1
ATOM 6136 C C . CYS B 1 361 ? 17.484 -0.275 -7.391 1 77.56 361 CYS B C 1
ATOM 6138 O O . CYS B 1 361 ? 17.703 -1.277 -8.078 1 77.56 361 CYS B O 1
ATOM 6140 N N . VAL B 1 362 ? 17.219 0.921 -7.871 1 74.69 362 VAL B N 1
ATOM 6141 C CA . VAL B 1 362 ? 17.062 1.111 -9.312 1 74.69 362 VAL B CA 1
ATOM 6142 C C . VAL B 1 362 ? 18.406 0.965 -10.008 1 74.69 362 VAL B C 1
ATOM 6144 O O . VAL B 1 362 ? 18.5 0.377 -11.086 1 74.69 362 VAL B O 1
ATOM 6147 N N . SER B 1 363 ? 19.484 1.424 -9.273 1 77.31 363 SER B N 1
ATOM 6148 C CA . SER B 1 363 ? 20.828 1.369 -9.852 1 77.31 363 SER B CA 1
ATOM 6149 C C . SER B 1 363 ? 21.5 0.038 -9.547 1 77.31 363 SER B C 1
ATOM 6151 O O . SER B 1 363 ? 22.641 -0.195 -9.961 1 77.31 363 SER B O 1
ATOM 6153 N N . GLN B 1 364 ? 20.812 -0.806 -8.805 1 76.69 364 GLN B N 1
ATOM 6154 C CA . GLN B 1 364 ? 21.312 -2.133 -8.445 1 76.69 364 GLN B CA 1
ATOM 6155 C C . GLN B 1 364 ? 22.609 -2.043 -7.668 1 76.69 364 GLN B C 1
ATOM 6157 O O . GLN B 1 364 ? 23.594 -2.715 -8.008 1 76.69 364 GLN B O 1
ATOM 6162 N N . ASP B 1 365 ? 22.734 -1.115 -6.77 1 82.06 365 ASP B N 1
ATOM 6163 C CA . ASP B 1 365 ? 23.844 -0.95 -5.836 1 82.06 365 ASP B CA 1
ATOM 6164 C C . ASP B 1 365 ? 23.453 -1.372 -4.422 1 82.06 365 ASP B C 1
ATOM 6166 O O . ASP B 1 365 ? 23.031 -0.539 -3.617 1 82.06 365 ASP B O 1
ATOM 6170 N N . PRO B 1 366 ? 23.734 -2.639 -4.086 1 80.25 366 PRO B N 1
ATOM 6171 C CA . PRO B 1 366 ? 23.281 -3.156 -2.793 1 80.25 366 PRO B CA 1
ATOM 6172 C C . PRO B 1 366 ? 23.938 -2.449 -1.609 1 80.25 366 PRO B C 1
ATOM 6174 O O . PRO B 1 366 ? 23.328 -2.314 -0.547 1 80.25 366 PRO B O 1
ATOM 6177 N N . GLN B 1 367 ? 25.203 -2.031 -1.777 1 83.31 367 GLN B N 1
ATOM 6178 C CA . GLN B 1 367 ? 25.891 -1.358 -0.676 1 83.31 367 GLN B CA 1
ATOM 6179 C C . GLN B 1 367 ? 25.219 -0.022 -0.353 1 83.31 367 GLN B C 1
ATOM 6181 O O . GLN B 1 367 ? 25.047 0.319 0.817 1 83.31 367 GLN B O 1
ATOM 6186 N N . MET B 1 368 ? 24.859 0.7 -1.343 1 86 368 MET B N 1
ATOM 6187 C CA . MET B 1 368 ? 24.172 1.97 -1.142 1 86 368 MET B CA 1
ATOM 6188 C C . MET B 1 368 ? 22.828 1.754 -0.45 1 86 368 MET B C 1
ATOM 6190 O O . MET B 1 368 ? 22.453 2.512 0.449 1 86 368 MET B O 1
ATOM 6194 N N . VAL B 1 369 ? 22.141 0.772 -0.856 1 84.25 369 VAL B N 1
ATOM 6195 C CA . VAL B 1 369 ? 20.844 0.468 -0.264 1 84.25 369 VAL B CA 1
ATOM 6196 C C . VAL B 1 369 ? 21.016 0.155 1.221 1 84.25 369 VAL B C 1
ATOM 6198 O O . VAL B 1 369 ? 20.266 0.666 2.059 1 84.25 369 VAL B O 1
ATOM 6201 N N . PHE B 1 370 ? 21.969 -0.575 1.519 1 84.31 370 PHE B N 1
ATOM 6202 C CA . PHE B 1 370 ? 22.188 -0.987 2.9 1 84.31 370 PHE B CA 1
ATOM 6203 C C . PHE B 1 370 ? 22.578 0.207 3.768 1 84.31 370 PHE B C 1
ATOM 6205 O O . PHE B 1 370 ? 21.969 0.437 4.816 1 84.31 370 PHE B O 1
ATOM 6212 N N . ASP B 1 371 ? 23.547 0.97 3.377 1 88.56 371 ASP B N 1
ATOM 6213 C CA . ASP B 1 371 ? 24.047 2.096 4.164 1 88.56 371 ASP B CA 1
ATOM 6214 C C . ASP B 1 371 ? 22.938 3.135 4.387 1 88.56 371 ASP B C 1
ATOM 6216 O O . ASP B 1 371 ? 22.734 3.592 5.512 1 88.56 371 ASP B O 1
ATOM 6220 N N . GLU B 1 372 ? 22.219 3.453 3.354 1 89.88 372 GLU B N 1
ATOM 6221 C CA . GLU B 1 372 ? 21.188 4.484 3.443 1 89.88 372 GLU B CA 1
ATOM 6222 C C . GLU B 1 372 ? 20 4.004 4.254 1 89.88 372 GLU B C 1
ATOM 6224 O O . GLU B 1 372 ? 19.344 4.797 4.934 1 89.88 372 GLU B O 1
ATOM 6229 N N . THR B 1 373 ? 19.75 2.746 4.188 1 86.69 373 THR B N 1
ATOM 6230 C CA . THR B 1 373 ? 18.656 2.193 4.969 1 86.69 373 THR B CA 1
ATOM 6231 C C . THR B 1 373 ? 18.953 2.283 6.461 1 86.69 373 THR B C 1
ATOM 6233 O O . THR B 1 373 ? 18.078 2.617 7.258 1 86.69 373 THR B O 1
ATOM 6236 N N . ILE B 1 374 ? 20.156 2.023 6.816 1 89.38 374 ILE B N 1
ATOM 6237 C CA . ILE B 1 374 ? 20.547 2.074 8.227 1 89.38 374 ILE B CA 1
ATOM 6238 C C . ILE B 1 374 ? 20.438 3.506 8.742 1 89.38 374 ILE B C 1
ATOM 6240 O O . ILE B 1 374 ? 19.906 3.74 9.828 1 89.38 374 ILE B O 1
ATOM 6244 N N . ILE B 1 375 ? 20.891 4.457 7.969 1 90.75 375 ILE B N 1
ATOM 6245 C CA . ILE B 1 375 ? 20.812 5.855 8.375 1 90.75 375 ILE B CA 1
ATOM 6246 C C . ILE B 1 375 ? 19.359 6.293 8.453 1 90.75 375 ILE B C 1
ATOM 6248 O O . ILE B 1 375 ? 18.969 7 9.391 1 90.75 375 ILE B O 1
ATOM 6252 N N . LEU B 1 376 ? 18.594 5.875 7.484 1 88.75 376 LEU B N 1
ATOM 6253 C CA . LEU B 1 376 ? 17.172 6.191 7.465 1 88.75 376 LEU B CA 1
ATOM 6254 C C . LEU B 1 376 ? 16.469 5.66 8.711 1 88.75 376 LEU B C 1
ATOM 6256 O O . LEU B 1 376 ? 15.742 6.398 9.391 1 88.75 376 LEU B O 1
ATOM 6260 N N . LEU B 1 377 ? 16.75 4.434 9.094 1 86.44 377 LEU B N 1
ATOM 6261 C CA . LEU B 1 377 ? 16.109 3.805 10.25 1 86.44 377 LEU B CA 1
ATOM 6262 C C . LEU B 1 377 ? 16.578 4.457 11.547 1 86.44 377 LEU B C 1
ATOM 6264 O O . LEU B 1 377 ? 15.781 4.719 12.438 1 86.44 377 LEU B O 1
ATOM 6268 N N . ALA B 1 378 ? 17.828 4.727 11.578 1 90.75 378 ALA B N 1
ATOM 6269 C CA . ALA B 1 378 ? 18.375 5.352 12.781 1 90.75 378 ALA B CA 1
ATOM 6270 C C . ALA B 1 378 ? 17.797 6.75 12.984 1 90.75 378 ALA B C 1
ATOM 6272 O O . ALA B 1 378 ? 17.484 7.133 14.117 1 90.75 378 ALA B O 1
ATOM 6273 N N . THR B 1 379 ? 17.703 7.492 11.922 1 91.69 379 THR B N 1
ATOM 6274 C CA . THR B 1 379 ? 17.172 8.852 12.008 1 91.69 379 THR B CA 1
ATOM 6275 C C . THR B 1 379 ? 15.695 8.836 12.391 1 91.69 379 THR B C 1
ATOM 6277 O O . THR B 1 379 ? 15.258 9.641 13.219 1 91.69 379 THR B O 1
ATOM 6280 N N . CYS B 1 380 ? 14.945 7.965 11.828 1 88.38 380 CYS B N 1
ATOM 6281 C CA . CYS B 1 380 ? 13.531 7.855 12.164 1 88.38 380 CYS B CA 1
ATOM 6282 C C . CYS B 1 380 ? 13.344 7.438 13.617 1 88.38 380 CYS B C 1
ATOM 6284 O O . CYS B 1 380 ? 12.453 7.938 14.297 1 88.38 380 CYS B O 1
ATOM 6286 N N . LEU B 1 381 ? 14.195 6.539 14.055 1 86.81 381 LEU B N 1
ATOM 6287 C CA . LEU B 1 381 ? 14.141 6.109 15.445 1 86.81 381 LEU B CA 1
ATOM 6288 C C . LEU B 1 381 ? 14.477 7.258 16.391 1 86.81 381 LEU B C 1
ATOM 6290 O O . LEU B 1 381 ? 13.867 7.395 17.453 1 86.81 381 LEU B O 1
ATOM 6294 N N . ALA B 1 382 ? 15.445 8.039 15.961 1 92.88 382 ALA B N 1
ATOM 6295 C CA . ALA B 1 382 ? 15.82 9.203 16.766 1 92.88 382 ALA B CA 1
ATOM 6296 C C . ALA B 1 382 ? 14.656 10.188 16.875 1 92.88 382 ALA B C 1
ATOM 6298 O O . ALA B 1 382 ? 14.383 10.703 17.969 1 92.88 382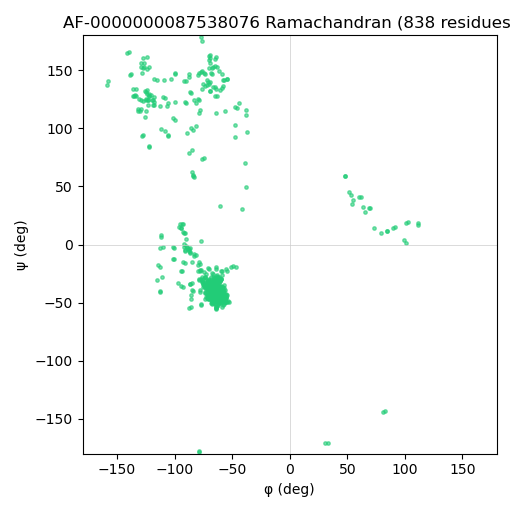 ALA B O 1
ATOM 6299 N N . ILE B 1 383 ? 14.031 10.469 15.797 1 90.56 383 ILE B N 1
ATOM 6300 C CA . ILE B 1 383 ? 12.883 11.375 15.797 1 90.56 383 ILE B CA 1
ATOM 6301 C C . ILE B 1 383 ? 11.781 10.805 16.688 1 90.56 383 ILE B C 1
ATOM 6303 O O . ILE B 1 383 ? 11.219 11.516 17.516 1 90.56 383 ILE B O 1
ATOM 6307 N N . ALA B 1 384 ? 11.508 9.531 16.562 1 86.62 384 ALA B N 1
ATOM 6308 C CA . ALA B 1 384 ? 10.453 8.875 17.344 1 86.62 384 ALA B CA 1
ATOM 6309 C C . ALA B 1 384 ? 10.75 8.953 18.828 1 86.62 384 ALA B C 1
ATOM 6311 O O . ALA B 1 384 ? 9.844 9.195 19.641 1 86.62 384 ALA B O 1
ATOM 6312 N N . PHE B 1 385 ? 11.953 8.719 19.156 1 87.56 385 PHE B N 1
ATOM 6313 C CA . PHE B 1 385 ? 12.336 8.797 20.562 1 87.56 385 PHE B CA 1
ATOM 6314 C C . PHE B 1 385 ? 12.148 10.211 21.094 1 87.56 385 PHE B C 1
ATOM 6316 O O . PHE B 1 385 ? 11.688 10.398 22.219 1 87.56 385 PHE B O 1
ATOM 6323 N N . GLY B 1 386 ? 12.578 11.172 20.312 1 92.06 386 GLY B N 1
ATOM 6324 C CA . GLY B 1 386 ? 12.336 12.555 20.703 1 92.06 386 GLY B CA 1
ATOM 6325 C C . GLY B 1 386 ? 10.867 12.852 20.938 1 92.06 386 GLY B C 1
ATOM 6326 O O . GLY B 1 386 ? 10.508 13.477 21.938 1 92.06 386 GLY B O 1
ATOM 6327 N N . PHE B 1 387 ? 10.039 12.398 20.078 1 87.56 387 PHE B N 1
ATOM 6328 C CA . PHE B 1 387 ? 8.602 12.633 20.188 1 87.56 387 PHE B CA 1
ATOM 6329 C C . PHE B 1 387 ? 8.023 11.922 21.391 1 87.56 387 PHE B C 1
ATOM 6331 O O . PHE B 1 387 ? 7.145 12.461 22.078 1 87.56 387 PHE B O 1
ATOM 6338 N N . ILE B 1 388 ? 8.469 10.711 21.703 1 85.19 388 ILE B N 1
ATOM 6339 C CA . ILE B 1 388 ? 7.938 9.93 22.812 1 85.19 388 ILE B CA 1
ATOM 6340 C C . ILE B 1 388 ? 8.297 10.602 24.141 1 85.19 388 ILE B C 1
ATOM 6342 O O . ILE B 1 388 ? 7.5 10.594 25.078 1 85.19 388 ILE B O 1
ATOM 6346 N N . ILE B 1 389 ? 9.445 11.086 24.141 1 88.44 389 ILE B N 1
ATOM 6347 C CA . ILE B 1 389 ? 9.883 11.789 25.344 1 88.44 389 ILE B CA 1
ATOM 6348 C C . ILE B 1 389 ? 8.953 12.969 25.625 1 88.44 389 ILE B C 1
ATOM 6350 O O . ILE B 1 389 ? 8.516 13.172 26.766 1 88.44 389 ILE B O 1
ATOM 6354 N N . VAL B 1 390 ? 8.656 13.68 24.625 1 88.94 390 VAL B N 1
ATOM 6355 C CA . VAL B 1 390 ? 7.785 14.844 24.781 1 88.94 390 VAL B CA 1
ATOM 6356 C C . VAL B 1 390 ? 6.367 14.383 25.109 1 88.94 390 VAL B C 1
ATOM 6358 O O . VAL B 1 390 ? 5.668 15.031 25.891 1 88.94 390 VAL B O 1
ATOM 6361 N N . ASP B 1 391 ? 5.953 13.32 24.531 1 83.19 391 ASP B N 1
ATOM 6362 C CA . ASP B 1 391 ? 4.617 12.797 24.797 1 83.19 391 ASP B CA 1
ATOM 6363 C C . ASP B 1 391 ? 4.465 12.398 26.266 1 83.19 391 ASP B C 1
ATOM 6365 O O . ASP B 1 391 ? 3.441 12.688 26.891 1 83.19 391 ASP B O 1
ATOM 6369 N N . VAL B 1 392 ? 5.43 11.742 26.797 1 84.12 392 VAL B N 1
ATOM 6370 C CA . VAL B 1 392 ? 5.422 11.328 28.203 1 84.12 392 VAL B CA 1
ATOM 6371 C C . VAL B 1 392 ? 5.453 12.57 29.094 1 84.12 392 VAL B C 1
ATOM 6373 O O . VAL B 1 392 ? 4.707 12.648 30.078 1 84.12 392 VAL B O 1
ATOM 6376 N N . ALA B 1 393 ? 6.262 13.477 28.672 1 87.88 393 ALA B N 1
ATOM 6377 C CA . ALA B 1 393 ? 6.359 14.711 29.438 1 87.88 393 ALA B CA 1
ATOM 6378 C C . ALA B 1 393 ? 5.043 15.484 29.406 1 87.88 393 ALA B C 1
ATOM 6380 O O . ALA B 1 393 ? 4.598 16.016 30.438 1 87.88 393 ALA B O 1
ATOM 6381 N N . SER B 1 394 ? 4.488 15.578 28.281 1 85.19 394 SER B N 1
ATOM 6382 C CA . SER B 1 394 ? 3.234 16.312 28.125 1 85.19 394 SER B CA 1
ATOM 6383 C C . SER B 1 394 ? 2.107 15.641 28.906 1 85.19 394 SER B C 1
ATOM 6385 O O . SER B 1 394 ? 1.271 16.328 29.516 1 85.19 394 SER B O 1
ATOM 6387 N N . ARG B 1 395 ? 2.035 14.383 28.922 1 82.31 395 ARG B N 1
ATOM 6388 C CA . ARG B 1 395 ? 1.028 13.648 29.688 1 82.31 395 ARG B CA 1
ATOM 6389 C C . ARG B 1 395 ? 1.2 13.875 31.188 1 82.31 395 ARG B C 1
ATOM 6391 O O . ARG B 1 395 ? 0.217 14.039 31.906 1 82.31 395 ARG B O 1
ATOM 6398 N N . SER B 1 396 ? 2.406 13.828 31.562 1 85.06 396 SER B N 1
ATOM 6399 C CA . SER B 1 396 ? 2.699 14.062 32.969 1 85.06 396 SER B CA 1
ATOM 6400 C C . SER B 1 396 ? 2.312 15.477 33.375 1 85.06 396 SER B C 1
ATOM 6402 O O . SER B 1 396 ? 1.764 15.68 34.469 1 85.06 396 SER B O 1
ATOM 6404 N N . ILE B 1 397 ? 2.574 16.391 32.531 1 82.94 397 ILE B N 1
ATOM 6405 C CA . ILE B 1 397 ? 2.248 17.781 32.781 1 82.94 397 ILE B CA 1
ATOM 6406 C C . ILE B 1 397 ? 0.732 17.953 32.844 1 82.94 397 ILE B C 1
ATOM 6408 O O . ILE B 1 397 ? 0.209 18.609 33.75 1 82.94 397 ILE B O 1
ATOM 6412 N N . MET B 1 398 ? 0.055 17.297 31.953 1 80.38 398 MET B N 1
ATOM 6413 C CA . MET B 1 398 ? -1.399 17.422 31.891 1 80.38 398 MET B CA 1
ATOM 6414 C C . MET B 1 398 ? -2.047 16.734 33.094 1 80.38 398 MET B C 1
ATOM 6416 O O . MET B 1 398 ? -3.053 17.219 33.625 1 80.38 398 MET B O 1
ATOM 6420 N N . HIS B 1 399 ? -1.497 15.641 33.5 1 77.62 399 HIS B N 1
ATOM 6421 C CA . HIS B 1 399 ? -1.981 14.969 34.688 1 77.62 399 HIS B CA 1
ATOM 6422 C C . HIS B 1 399 ? -1.814 15.844 35.938 1 77.62 399 HIS B C 1
ATOM 6424 O O . HIS B 1 399 ? -2.705 15.906 36.781 1 77.62 399 HIS B O 1
ATOM 6430 N N . ALA B 1 400 ? -0.731 16.5 35.906 1 79.88 400 ALA B N 1
ATOM 6431 C CA . ALA B 1 400 ? -0.466 17.391 37.031 1 79.88 400 ALA B CA 1
ATOM 6432 C C . ALA B 1 400 ? -1.44 18.562 37.031 1 79.88 400 ALA B C 1
ATOM 6434 O O . ALA B 1 400 ? -1.82 19.062 38.094 1 79.88 400 ALA B O 1
ATOM 6435 N N . MET B 1 401 ? -1.925 18.922 35.844 1 79.88 401 MET B N 1
ATOM 6436 C CA . MET B 1 401 ? -2.852 20.047 35.719 1 79.88 401 MET B CA 1
ATOM 6437 C C . MET B 1 401 ? -4.297 19.562 35.812 1 79.88 401 MET B C 1
ATOM 6439 O O . MET B 1 401 ? -5.227 20.359 35.688 1 79.88 401 MET B O 1
ATOM 6443 N N . LYS B 1 402 ? -4.594 18.203 36 1 71 402 LYS B N 1
ATOM 6444 C CA . LYS B 1 402 ? -5.902 17.578 36.125 1 71 402 LYS B CA 1
ATOM 6445 C C . LYS B 1 402 ? -6.723 17.734 34.844 1 71 402 LYS B C 1
ATOM 6447 O O . LYS B 1 402 ? -7.922 18.016 34.906 1 71 402 LYS B O 1
ATOM 6452 N N . ARG B 1 403 ? -6.082 17.75 33.812 1 70.69 403 ARG B N 1
ATOM 6453 C CA . ARG B 1 403 ? -6.762 17.859 32.531 1 70.69 403 ARG B CA 1
ATOM 6454 C C . ARG B 1 403 ? -6.699 16.547 31.75 1 70.69 403 ARG B C 1
ATOM 6456 O O . ARG B 1 403 ? -5.723 15.805 31.875 1 70.69 403 ARG B O 1
ATOM 6463 N N . GLU B 1 404 ? -7.758 16.156 31.047 1 64.19 404 GLU B N 1
ATOM 6464 C CA . GLU B 1 404 ? -7.816 14.906 30.297 1 64.19 404 GLU B CA 1
ATOM 6465 C C . GLU B 1 404 ? -7.066 15.023 28.969 1 64.19 404 GLU B C 1
ATOM 6467 O O . GLU B 1 404 ? -7.344 15.914 28.172 1 64.19 404 GLU B O 1
ATOM 6472 N N . TYR B 1 405 ? -6.094 14.383 28.859 1 61.12 405 TYR B N 1
ATOM 6473 C CA . TYR B 1 405 ? -5.305 14.414 27.625 1 61.12 405 TYR B CA 1
ATOM 6474 C C . TYR B 1 405 ? -5.836 13.414 26.609 1 61.12 405 TYR B C 1
ATOM 6476 O O . TYR B 1 405 ? -6.168 13.781 25.484 1 61.12 405 TYR B O 1
ATOM 6484 N N . HIS B 1 406 ? -5.992 11.969 27.031 1 62.28 406 HIS B N 1
ATOM 6485 C CA . HIS B 1 406 ? -6.531 10.922 26.172 1 62.28 406 HIS B CA 1
ATOM 6486 C C . HIS B 1 406 ? -7.699 10.203 26.844 1 62.28 406 HIS B C 1
ATOM 6488 O O . HIS B 1 406 ? -7.586 9.766 27.984 1 62.28 406 HIS B O 1
ATOM 6494 N N . ILE B 1 407 ? -8.867 10.344 26.438 1 54.19 407 ILE B N 1
ATOM 6495 C CA . ILE B 1 407 ? -10.039 9.742 27.078 1 54.19 407 ILE B CA 1
ATOM 6496 C C . ILE B 1 407 ? -10.156 8.281 26.656 1 54.19 407 ILE B C 1
ATOM 6498 O O . ILE B 1 407 ? -10.391 7.406 27.484 1 54.19 407 ILE B O 1
ATOM 6502 N N . GLY B 1 408 ? -9.516 7.887 25.625 1 59.59 408 GLY B N 1
ATOM 6503 C CA . GLY B 1 408 ? -9.617 6.516 25.141 1 59.59 408 GLY B CA 1
ATOM 6504 C C . GLY B 1 408 ? -10.977 5.902 25.375 1 59.59 408 GLY B C 1
ATOM 6505 O O . GLY B 1 408 ? -11.945 6.613 25.672 1 59.59 408 GLY B O 1
ATOM 6506 N N . LYS B 1 409 ? -11.297 4.531 25.172 1 62.06 409 LYS B N 1
ATOM 6507 C CA . LYS B 1 409 ? -12.539 3.771 25.312 1 62.06 409 LYS B CA 1
ATOM 6508 C C . LYS B 1 409 ? -13 3.75 26.766 1 62.06 409 LYS B C 1
ATOM 6510 O O . LYS B 1 409 ? -14.195 3.781 27.047 1 62.06 409 LYS B O 1
ATOM 6515 N N . SER B 1 410 ? -12.188 3.586 27.859 1 54.19 410 SER B N 1
ATOM 6516 C CA . SER B 1 410 ? -12.492 3.271 29.25 1 54.19 410 SER B CA 1
ATOM 6517 C C . SER B 1 410 ? -13.156 4.453 29.953 1 54.19 410 SER B C 1
ATOM 6519 O O . SER B 1 410 ? -13.883 4.27 30.922 1 54.19 410 SER B O 1
ATOM 6521 N N . ALA B 1 411 ? -12.945 5.609 29.688 1 46.69 411 ALA B N 1
ATOM 6522 C CA . ALA B 1 411 ? -13.508 6.703 30.469 1 46.69 411 ALA B CA 1
ATOM 6523 C C . ALA B 1 411 ? -15.031 6.656 30.469 1 46.69 411 ALA B C 1
ATOM 6525 O O . ALA B 1 411 ? -15.68 7.16 31.391 1 46.69 411 ALA B O 1
ATOM 6526 N N . LEU B 1 412 ? -15.672 6.062 29.562 1 46.41 412 LEU B N 1
ATOM 6527 C CA . LEU B 1 412 ? -17.125 6.09 29.469 1 46.41 412 LEU B CA 1
ATOM 6528 C C . LEU B 1 412 ? -17.75 4.977 30.312 1 46.41 412 LEU B C 1
ATOM 6530 O O . LEU B 1 412 ? -18.906 5.086 30.734 1 46.41 412 LEU B O 1
ATOM 6534 N N . ASN B 1 413 ? -17.094 3.84 30.406 1 43.03 413 ASN B N 1
ATOM 6535 C CA . ASN B 1 413 ? -17.828 2.764 31.062 1 43.03 413 ASN B CA 1
ATOM 6536 C C . ASN B 1 413 ? -17.844 2.932 32.594 1 43.03 413 ASN B C 1
ATOM 6538 O O . ASN B 1 413 ? -18.109 1.975 33.312 1 43.03 413 ASN B O 1
ATOM 6542 N N . LEU B 1 414 ? -17.297 3.969 33.188 1 38.62 414 LEU B N 1
ATOM 6543 C CA . LEU B 1 414 ? -17.484 3.889 34.625 1 38.62 414 LEU B CA 1
ATOM 6544 C C . LEU B 1 414 ? -18.969 3.975 34.969 1 38.62 414 LEU B C 1
ATOM 6546 O O . LEU B 1 414 ? -19.672 4.887 34.531 1 38.62 414 LEU B O 1
ATOM 6550 N N . PRO B 1 415 ? -19.641 2.92 35.5 1 37 415 PRO B N 1
ATOM 6551 C CA . PRO B 1 415 ? -20.922 3.055 36.188 1 37 415 PRO B CA 1
ATOM 6552 C C . PRO B 1 415 ? -20.906 4.184 37.219 1 37 415 PRO B C 1
ATOM 6554 O O . PRO B 1 415 ? -19.875 4.453 37.844 1 37 415 PRO B O 1
ATOM 6557 N N . LEU B 1 416 ? -21.672 5.312 37.25 1 33.09 416 LEU B N 1
ATOM 6558 C CA . LEU B 1 416 ? -22.172 6.098 38.344 1 33.09 416 LEU B CA 1
ATOM 6559 C C . LEU B 1 416 ? -22.578 5.188 39.5 1 33.09 416 LEU B C 1
ATOM 6561 O O . LEU B 1 416 ? -23.656 4.582 39.5 1 33.09 416 LEU B O 1
ATOM 6565 N N . ILE B 1 417 ? -21.969 4.199 40.125 1 32.09 417 ILE B N 1
ATOM 6566 C CA . ILE B 1 417 ? -22.375 3.625 41.406 1 32.09 417 ILE B CA 1
ATOM 6567 C C . ILE B 1 417 ? -22.328 4.695 42.469 1 32.09 417 ILE B C 1
ATOM 6569 O O . ILE B 1 417 ? -21.266 5 43 1 32.09 417 ILE B O 1
ATOM 6573 N N . GLY B 1 418 ? -22.562 6.012 42.406 1 26.86 418 GLY B N 1
ATOM 6574 C CA . GLY B 1 418 ? -22.891 6.809 43.594 1 26.86 418 GLY B CA 1
ATOM 6575 C C . GLY B 1 418 ? -23.969 6.176 44.469 1 26.86 418 GLY B C 1
ATOM 6576 O O . GLY B 1 418 ? -24.953 5.656 43.938 1 26.86 418 GLY B O 1
ATOM 6577 N N . GLY B 1 419 ? -23.594 5.488 45.719 1 25.95 419 GLY B N 1
ATOM 6578 C CA . GLY B 1 419 ? -24.234 5.285 47 1 25.95 419 GLY B CA 1
ATOM 6579 C C . GLY B 1 419 ? -25.031 6.48 47.469 1 25.95 419 GLY B C 1
ATOM 6580 O O . GLY B 1 419 ? -24.609 7.625 47.312 1 25.95 419 GLY B O 1
ATOM 6581 N N . LYS B 1 420 ? -26.328 6.566 47.281 1 27.47 420 LYS B N 1
ATOM 6582 C CA . LYS B 1 420 ? -27.203 7.016 48.344 1 27.47 420 LYS B CA 1
ATOM 6583 C C . LYS B 1 420 ? -26.781 6.41 49.688 1 27.47 420 LYS B C 1
ATOM 6585 O O . LYS B 1 420 ? -27.312 6.777 50.719 1 27.47 420 LYS B O 1
ATOM 6590 N N . LYS B 1 421 ? -25.688 5.98 50.344 1 23.55 421 LYS B N 1
ATOM 6591 C CA . LYS B 1 421 ? -25.781 6.34 51.75 1 23.55 421 LYS B CA 1
ATOM 6592 C C . LYS B 1 421 ? -25.266 7.754 52 1 23.55 421 LYS B C 1
ATOM 6594 O O . LYS B 1 421 ? -24.281 8.18 51.375 1 23.55 421 LYS B O 1
#